Protein AF-A0A3D3TN92-F1 (afdb_monomer_lite)

Sequence (1152 aa):
MKEVWLRVSVFIRTSLLIILLLSSGVLFALNSETPVDGYKPPTEVSGTVAEDTVWTKDQSPYLIRSTITISPNVILTIEPGVEIFIVQNQDFIVDGTLRAVGNEENPIVFTGTAQVPGWWRSINIRNEGSAFLEWCEVSFAGASAGVGILKAGSGSLRITNSIIRRVRGDGLRISAGYSSFESLNNTFMYNTNGIRVGINSSFSDQTSNFLANEVDIHLDGGTISTNVRWGASSDYSMTVTGDVSIGAGASLEIAPGTVVKFRQNNRIMVYGELRARGEESRKIFFTDLRDDSVGGDANRDGSETLPEKGWWRSINIQNEGSAVLEWSTLAYGGRSDNSILLKSGSGSLRISNCRFIDSSGEGLRVSAGYSLFESSNNYFGDNSTGLRLGINASFSDLTSQFEGNDLDIHLDGGAINTNVVWGASSNYSMVASGDITIAAGASLEVKAGTVIKFRQNNRIIVYGHLEAKGREDAPINFTDFRNDLVGGDANRDVDETLPEVGWWRSISLLNEGTASFDYCIIGYLGASDRAGVIKNSTGAFSMLNSTIHDVKGDGLRVDNAAGGTEVRYTTLSYNAGSGLNYKTDGVQTEALVIVSNAIGIRLLAGSSLEVDELTYFNENDIAVQIDPGTVSGDVTWAAPRYVSILMNGSVTIAAGASLTVKPETVIKIAQNSIFTVDGKLIALGTEESPIFFTDLRDNSTGGEIPGADSLPEAGWWRSISVRNDGSAYFDWCRISYGGRSDGGAIVKSGTGALSVSNSIIAYTSGDGLRIAAGYSTFEHFNNRYVSNTNGVRIGIGSSFADHTTTFEGNAVDIHLDGGTISGAVDWGSSSDYSMIVTGDVNIAAGASLSVHPGSVIKFRQNSRVIVYGHLEAMGKDNLPIYFTDLRDDSVGGDSNRDGEETVPASGWWRSVGIMTDGTANLEMCVIRYAGYGDKAGVLKNSSGHVSMSNTLVEHIAGDGFRVDNAVGGVLVRESTFSHNSGAGLNYRTDGVVIEESFFESNDIGIRVVANSSLLLDERTHFAENNRDIHVDAGKISGEIVWRVPKYTALFLSGSTSIVRGARLEIGAGTVVKMAQNSLITVDGELIAVGTEESPVHITDLRDDSVGGDTNKDAEATAPDRGWWNSINIRESGSAEFDFADIGYSQNGIVRG

Organism: NCBI:txid1236046

InterPro domains:
  IPR006626 Parallel beta-helix repeat [SM00710] (154-176)
  IPR006626 Parallel beta-helix repeat [SM00710] (346-368)
  IPR006626 Parallel beta-helix repeat [SM00710] (538-560)
  IPR006626 Parallel beta-helix repeat [SM00710] (562-584)
  IPR006626 Parallel beta-helix repeat [SM00710] (751-773)
  IPR006626 Parallel beta-helix repeat [SM00710] (943-965)
  IPR006626 Parallel beta-helix repeat [SM00710] (967-989)
  IPR011050 Pectin lyase fold/virulence factor [SSF51126] (842-1014)
  IPR012334 Pectin lyase fold [G3DSA:2.160.20.10] (821-1028)
  IPR039448 Right handed beta helix domain [PF13229] (914-1056)
  IPR053243 Septate junction maturation regulator [PTHR47653] (41-133)

Foldseek 3Di:
DVPPVVVPVVVVVVVVVVVPPPDDDDDDDDDDDDDDPPDDPAAEDEEEPAAAEEADPVNPAYEYPAAYAYAAQYEYAYEFQYEYEYAFAHEHHFNHEYHQAYDPVGAYEAYYPDQAAQRYEEHHQEAQGEYDHHRYEFGSYCHVNQEHYEAYYAEEYAHELYEQESHRHESYEHDPRYPYYYYEQYEQEHYCESYEYELQEADAYAHYYYYHHQADAEYEADEHPAEYEYHYAFQAAHEDDAEYEDAAPHEYEYDFQYEYEYAFAYEYHFNHEYEAAYDLVGAYEYFHQCDCVIRHNRNPPPNPDHQAAARYEAYAAEAQGEYAHHNYEYERHCNPVQERYEDYHAHEYHYENYEQERHQHESYEYEDRYPYYYYEQYEQALHCEDYEYEQQEADAYAHYYYYNHQAHAEYEADEHPAEHEYHYAFQAAHEYPAEYEDAAPYEYAYEFQYEYEYAFAYEYEFAHEYEAAYDPVTAYEYFHQCDCVIRHGRNPPHNPDHQAAARYEEYEYEEQGEYEAHRYEFERHHNPVQEHYEAHYQAEYEHYLYEQESHNHESYEYLDCHNHAEYENYEQYHRAYESYEEEDAHHHYYLYHAEQYCEDYEYELQYADAYDPNHDYYNHLADAEYEEDENPAEYEYYDAFQHAYEDQAEYEYAAPHEYEYEFNYAYAYAFAYEYHFNHEYHQAYDPVTAYEDFHQLDCVTNHHNPPSPDHQAAQRYEEHEAEAQGEYAHHRYEQERYQHPNQERYADYHDHAYAHYLYEQERHAHESEEYAADAQAHHDEQYEYYQACEPYEYELQHADAYAHYYYYNHQADAEYEADEHAAEYEAHYAFLAAHEYEAEYEDAAHHEYAYDFQYEYEYAFAYEYEFPHEYEQAYDPVGAYEYFHQCDCVIRHNRNPPPNPDHQAAARYAEHEYEAAGEYEAERYEFENYHNPNQEHYEYPYLAEYEHYCYEQERHNHESYEAADANNAYEHENYEQEHYAYEPYEYEEEHYHYYLYEQEHYCEPYEYEPQYADDYDQNYDYYNHLADAEYEAEEHDAAYEYDDHALAEHEYAAAHEYAAPYEYAYEFRYEYAYAFQHEYEFLEEYEQAYDPVGAYEYFHQCDCVTSHNRNPPHNPDHQAAQRYAEHEYEPNGYYHHHSYHYYRHNHYHHYD

Radius of gyration: 64.16 Å; chains: 1; bounding box: 125×74×205 Å

Structure (mmCIF, N/CA/C/O backbone):
data_AF-A0A3D3TN92-F1
#
_entry.id   AF-A0A3D3TN92-F1
#
loop_
_atom_site.group_PDB
_atom_site.id
_atom_site.type_symbol
_atom_site.label_atom_id
_atom_site.label_alt_id
_atom_site.label_comp_id
_atom_site.label_asym_id
_atom_site.label_entity_id
_atom_site.label_seq_id
_atom_site.pdbx_PDB_ins_code
_atom_site.Cartn_x
_atom_site.Cartn_y
_atom_site.Cartn_z
_atom_site.occupancy
_atom_site.B_iso_or_equiv
_atom_site.auth_seq_id
_atom_site.auth_comp_id
_atom_site.auth_asym_id
_atom_site.auth_atom_id
_atom_site.pdbx_PDB_model_num
ATOM 1 N N . MET A 1 1 ? 13.465 44.658 -61.620 1.00 51.62 1 MET A N 1
ATOM 2 C CA . MET A 1 1 ? 14.947 44.576 -61.684 1.00 51.62 1 MET A CA 1
ATOM 3 C C . MET A 1 1 ? 15.504 43.189 -62.046 1.00 51.62 1 MET A C 1
ATOM 5 O O . MET A 1 1 ? 16.713 43.055 -62.158 1.00 51.62 1 MET A O 1
ATOM 9 N N . LYS A 1 2 ? 14.651 42.193 -62.343 1.00 41.97 2 LYS A N 1
ATOM 10 C CA . LYS A 1 2 ? 15.034 40.866 -62.864 1.00 41.97 2 LYS A CA 1
ATOM 11 C C . LYS A 1 2 ? 15.082 40.758 -64.405 1.00 41.97 2 LYS A C 1
ATOM 13 O O . LYS A 1 2 ? 15.457 39.712 -64.907 1.00 41.97 2 LYS A O 1
ATOM 18 N N . GLU A 1 3 ? 14.783 41.821 -65.162 1.00 45.56 3 GLU A N 1
ATOM 19 C CA . GLU A 1 3 ? 14.839 41.789 -66.644 1.00 45.56 3 GLU A CA 1
ATOM 20 C C . GLU A 1 3 ? 16.109 42.395 -67.271 1.00 45.56 3 GLU A C 1
ATOM 22 O O . GLU A 1 3 ? 16.336 42.247 -68.468 1.00 45.56 3 GLU A O 1
ATOM 27 N N . VAL A 1 4 ? 16.985 43.033 -66.486 1.00 49.00 4 VAL A N 1
ATOM 28 C CA . VAL A 1 4 ? 18.205 43.681 -67.018 1.00 49.00 4 VAL A CA 1
ATOM 29 C C . VAL A 1 4 ? 19.448 42.786 -66.900 1.00 49.00 4 VAL A C 1
ATOM 31 O O . VAL A 1 4 ? 20.373 42.915 -67.694 1.00 49.00 4 VAL A O 1
ATOM 34 N N . TRP A 1 5 ? 19.443 41.789 -66.011 1.00 39.72 5 TRP A N 1
ATOM 35 C CA . TRP A 1 5 ? 20.548 40.825 -65.885 1.00 39.72 5 TRP A CA 1
ATOM 36 C C . TRP A 1 5 ? 20.438 39.610 -66.818 1.00 39.72 5 TRP A C 1
ATOM 38 O O . TRP A 1 5 ? 21.433 38.930 -67.056 1.00 39.72 5 TRP A O 1
ATOM 48 N N . LEU A 1 6 ? 19.269 39.386 -67.433 1.00 44.47 6 LEU A N 1
ATOM 49 C CA . LEU A 1 6 ? 19.065 38.315 -68.416 1.00 44.47 6 LEU A CA 1
ATOM 50 C C . LEU A 1 6 ? 19.519 38.705 -69.841 1.00 44.47 6 LEU A C 1
ATOM 52 O O . LEU A 1 6 ? 19.665 37.842 -70.700 1.00 44.47 6 LEU A O 1
ATOM 56 N N . ARG A 1 7 ? 19.782 39.997 -70.106 1.00 44.81 7 ARG A N 1
ATOM 57 C CA . ARG A 1 7 ? 20.235 40.495 -71.424 1.00 44.81 7 ARG A CA 1
ATOM 58 C C . ARG A 1 7 ? 21.742 40.755 -71.540 1.00 44.81 7 ARG A C 1
ATOM 60 O O . ARG A 1 7 ? 22.209 41.011 -72.644 1.00 44.81 7 ARG A O 1
ATOM 67 N N . VAL A 1 8 ? 22.513 40.631 -70.456 1.00 50.62 8 VAL A N 1
ATOM 68 C CA . VAL A 1 8 ? 23.979 40.835 -70.482 1.00 50.62 8 VAL A CA 1
ATOM 69 C C . VAL A 1 8 ? 24.762 39.509 -70.498 1.00 50.62 8 VAL A C 1
ATOM 71 O O . VAL A 1 8 ? 25.860 39.456 -71.042 1.00 50.62 8 VAL A O 1
ATOM 74 N N . SER A 1 9 ? 24.186 38.394 -70.033 1.00 42.81 9 SER A N 1
ATOM 75 C CA . SER A 1 9 ? 24.852 37.077 -70.063 1.00 42.81 9 SER A CA 1
ATOM 76 C C . SER A 1 9 ? 24.722 36.329 -71.401 1.00 42.81 9 SER A C 1
ATOM 78 O O . SER A 1 9 ? 25.571 35.501 -71.730 1.00 42.81 9 SER A O 1
ATOM 80 N N . VAL A 1 10 ? 23.711 36.656 -72.215 1.00 44.41 10 VAL A N 1
ATOM 81 C CA . VAL A 1 10 ? 23.460 36.004 -73.517 1.00 44.41 10 VAL A CA 1
ATOM 82 C C . VAL A 1 10 ? 24.283 36.621 -74.661 1.00 44.41 10 VAL A C 1
ATOM 84 O O . VAL A 1 10 ? 24.497 35.960 -75.669 1.00 44.41 10 VAL A O 1
ATOM 87 N N . PHE A 1 11 ? 24.829 37.835 -74.501 1.00 43.94 11 PHE A N 1
ATOM 88 C CA . PHE A 1 11 ? 25.620 38.514 -75.546 1.00 43.94 11 PHE A CA 1
ATOM 89 C C . PHE A 1 11 ? 27.136 38.221 -75.479 1.00 43.94 11 PHE A C 1
ATOM 91 O O . PHE A 1 11 ? 27.849 38.373 -76.471 1.00 43.94 11 PHE A O 1
ATOM 98 N N . ILE A 1 12 ? 27.641 37.745 -74.332 1.00 47.59 12 ILE A N 1
ATOM 99 C CA . ILE A 1 12 ? 29.066 37.401 -74.149 1.00 47.59 12 ILE A CA 1
ATOM 100 C C . ILE A 1 12 ? 29.354 35.937 -74.539 1.00 47.59 12 ILE A C 1
ATOM 102 O O . ILE A 1 12 ? 30.450 35.628 -75.001 1.00 47.59 12 ILE A O 1
ATOM 106 N N . ARG A 1 13 ? 28.363 35.033 -74.473 1.00 42.28 13 ARG A N 1
ATOM 107 C CA . ARG A 1 13 ? 28.532 33.621 -74.884 1.00 42.28 13 ARG A CA 1
ATOM 108 C C . ARG A 1 13 ? 28.416 33.368 -76.394 1.00 42.28 13 ARG A C 1
ATOM 110 O O . ARG A 1 13 ? 28.922 32.357 -76.867 1.00 42.28 13 ARG A O 1
ATOM 117 N N . THR A 1 14 ? 27.839 34.285 -77.167 1.00 40.41 14 THR A N 1
ATOM 118 C CA . THR A 1 14 ? 27.731 34.182 -78.639 1.00 40.41 14 THR A CA 1
ATOM 119 C C . THR A 1 14 ? 28.914 34.792 -79.396 1.00 40.41 14 THR A C 1
ATOM 121 O O . THR A 1 14 ? 29.069 34.514 -80.581 1.00 40.41 14 THR A O 1
ATOM 124 N N . SER A 1 15 ? 29.794 35.548 -78.727 1.00 45.22 15 SER A N 1
ATOM 125 C CA . SER A 1 15 ? 30.933 36.220 -79.380 1.00 45.22 15 SER A CA 1
ATOM 126 C C . SER A 1 15 ? 32.279 35.488 -79.243 1.00 45.22 15 SER A C 1
ATOM 128 O O . SER A 1 15 ? 33.210 35.813 -79.972 1.00 45.22 15 SER A O 1
ATOM 130 N N . LEU A 1 16 ? 32.396 34.457 -78.391 1.00 38.47 16 LEU A N 1
ATOM 131 C CA . LEU A 1 16 ? 33.589 33.585 -78.356 1.00 38.47 16 LEU A CA 1
ATOM 132 C C . LEU A 1 16 ? 33.455 32.316 -79.213 1.00 38.47 16 LEU A C 1
ATOM 134 O O . LEU A 1 16 ? 34.463 31.717 -79.581 1.00 38.47 16 LEU A O 1
ATOM 138 N N . LEU A 1 17 ? 32.233 31.940 -79.601 1.00 40.22 17 LEU A N 1
ATOM 139 C CA . LEU A 1 17 ? 31.985 30.780 -80.463 1.00 40.22 17 LEU A CA 1
ATOM 140 C C . LEU A 1 17 ? 32.337 31.050 -81.944 1.00 40.22 17 LEU A C 1
ATOM 142 O O . LEU A 1 17 ? 32.426 30.118 -82.731 1.00 40.22 17 LEU A O 1
ATOM 146 N N . ILE A 1 18 ? 32.583 32.311 -82.326 1.00 42.28 18 ILE A N 1
ATOM 147 C CA . ILE A 1 18 ? 32.882 32.733 -83.710 1.00 42.28 18 ILE A CA 1
ATOM 148 C C . ILE A 1 18 ? 34.397 32.916 -83.965 1.00 42.28 18 ILE A C 1
ATOM 150 O O . ILE A 1 18 ? 34.817 32.983 -85.116 1.00 42.28 18 ILE A O 1
ATOM 154 N N . ILE A 1 19 ? 35.250 32.894 -82.928 1.00 42.19 19 ILE A N 1
ATOM 155 C CA . ILE A 1 19 ? 36.721 33.008 -83.078 1.00 42.19 19 ILE A CA 1
ATOM 156 C C . ILE A 1 19 ? 37.441 31.641 -83.061 1.00 42.19 19 ILE A C 1
ATOM 158 O O . ILE A 1 19 ? 38.584 31.549 -83.495 1.00 42.19 19 ILE A O 1
ATOM 162 N N . LEU A 1 20 ? 36.773 30.546 -82.679 1.00 37.34 20 LEU A N 1
ATOM 163 C CA . LEU A 1 20 ? 37.356 29.187 -82.686 1.00 37.34 20 LEU A CA 1
ATOM 164 C C . LEU A 1 20 ? 36.773 28.242 -83.758 1.00 37.34 20 LEU A C 1
ATOM 166 O O . LEU A 1 20 ? 37.172 27.084 -83.835 1.00 37.34 20 LEU A O 1
ATOM 170 N N . LEU A 1 21 ? 35.877 28.740 -84.621 1.00 35.44 21 LEU A N 1
ATOM 171 C CA . LEU A 1 21 ? 35.225 27.990 -85.710 1.00 35.44 21 LEU A CA 1
ATOM 172 C C . LEU A 1 21 ? 35.722 28.375 -87.123 1.00 35.44 21 LEU A C 1
ATOM 174 O O . LEU A 1 21 ? 35.017 28.179 -88.110 1.00 35.44 21 LEU A O 1
ATOM 178 N N . LEU A 1 22 ? 36.952 28.886 -87.247 1.00 39.19 22 LEU A N 1
ATOM 179 C CA . LEU A 1 22 ? 37.600 29.180 -88.533 1.00 39.19 22 LEU A CA 1
ATOM 180 C C . LEU A 1 22 ? 39.023 28.609 -88.594 1.00 39.19 22 LEU A C 1
ATOM 182 O O . LEU A 1 22 ? 39.999 29.347 -88.527 1.00 39.19 22 LEU A O 1
ATOM 186 N N . SER A 1 23 ? 39.130 27.290 -88.757 1.00 32.53 23 SER A N 1
ATOM 187 C CA . SER A 1 23 ? 40.239 26.643 -89.487 1.00 32.53 23 SER A CA 1
ATOM 188 C C . SER A 1 23 ? 40.001 25.136 -89.662 1.00 32.53 23 SER A C 1
ATOM 190 O O . SER A 1 23 ? 40.847 24.304 -89.351 1.00 32.53 23 SER A O 1
ATOM 192 N N . SER A 1 24 ? 38.846 24.752 -90.212 1.00 39.75 24 SER A N 1
ATOM 193 C CA . SER A 1 24 ? 38.723 23.451 -90.879 1.00 39.75 24 SER A CA 1
ATOM 194 C C . SER A 1 24 ? 38.224 23.648 -92.311 1.00 39.75 24 SER A C 1
ATOM 196 O O . SER A 1 24 ? 37.140 24.171 -92.539 1.00 39.75 24 SER A O 1
ATOM 198 N N . GLY A 1 25 ? 39.063 23.239 -93.268 1.00 34.19 25 GLY A N 1
ATOM 199 C CA . GLY A 1 25 ? 38.699 22.989 -94.664 1.00 34.19 25 GLY A CA 1
ATOM 200 C C . GLY A 1 25 ? 38.761 24.194 -95.603 1.00 34.19 25 GLY A C 1
ATOM 201 O O . GLY A 1 25 ? 37.818 24.963 -95.689 1.00 34.19 25 GLY A O 1
ATOM 202 N N . VAL A 1 26 ? 39.853 24.335 -96.359 1.00 35.06 26 VAL A N 1
ATOM 203 C CA . VAL A 1 26 ? 39.964 23.916 -97.774 1.00 35.06 26 VAL A CA 1
ATOM 204 C C . VAL A 1 26 ? 41.358 24.327 -98.269 1.00 35.06 26 VAL A C 1
ATOM 206 O O . VAL A 1 26 ? 41.613 25.510 -98.456 1.00 35.06 26 VAL A O 1
ATOM 209 N N . LEU A 1 27 ? 42.237 23.354 -98.529 1.00 30.92 27 LEU A N 1
ATOM 210 C CA . LEU A 1 27 ? 43.108 23.363 -99.713 1.00 30.92 27 LEU A CA 1
ATOM 211 C C . LEU A 1 27 ? 43.688 21.953 -99.919 1.00 30.92 27 LEU A C 1
ATOM 213 O O . LEU A 1 27 ? 44.612 21.530 -99.230 1.00 30.92 27 LEU A O 1
ATOM 217 N N . PHE A 1 28 ? 43.110 21.207 -100.858 1.00 39.75 28 PHE A N 1
ATOM 218 C CA . PHE A 1 28 ? 43.788 20.075 -101.481 1.00 39.75 28 PHE A CA 1
ATOM 219 C C . PHE A 1 28 ? 44.706 20.613 -102.591 1.00 39.75 28 PHE A C 1
ATOM 221 O O . PHE A 1 28 ? 44.293 21.486 -103.349 1.00 39.75 28 PHE A O 1
ATOM 228 N N . ALA A 1 29 ? 45.884 19.992 -102.707 1.00 35.56 29 ALA A N 1
ATOM 229 C CA . ALA A 1 29 ? 46.798 19.970 -103.856 1.00 35.56 29 ALA A CA 1
ATOM 230 C C . ALA A 1 29 ? 47.608 21.243 -104.190 1.00 35.56 29 ALA A C 1
ATOM 232 O O . ALA A 1 29 ? 47.114 22.146 -104.855 1.00 35.56 29 ALA A O 1
ATOM 233 N N . LEU A 1 30 ? 48.904 21.236 -103.834 1.00 33.03 30 LEU A N 1
ATOM 234 C CA . LEU A 1 30 ? 50.079 21.311 -104.736 1.00 33.03 30 LEU A CA 1
ATOM 235 C C . LEU A 1 30 ? 51.368 21.608 -103.936 1.00 33.03 30 LEU A C 1
ATOM 237 O O . LEU A 1 30 ? 51.344 22.400 -103.002 1.00 33.03 30 LEU A O 1
ATOM 241 N N . ASN A 1 31 ? 52.477 21.006 -104.388 1.00 32.41 31 ASN A N 1
ATOM 242 C CA . ASN A 1 31 ? 53.883 21.132 -103.951 1.00 32.41 31 ASN A CA 1
ATOM 243 C C . ASN A 1 31 ? 54.248 20.351 -102.672 1.00 32.41 31 ASN A C 1
ATOM 245 O O . ASN A 1 31 ? 53.855 20.705 -101.570 1.00 32.41 31 ASN A O 1
ATOM 249 N N . SER A 1 32 ? 54.830 19.152 -102.776 1.00 35.06 32 SER A N 1
ATOM 250 C CA . SER A 1 32 ? 56.229 18.843 -103.142 1.00 35.06 32 SER A CA 1
ATOM 251 C C . SER A 1 32 ? 57.252 19.398 -102.144 1.00 35.06 32 SER A C 1
ATOM 253 O O . SER A 1 32 ? 57.542 20.589 -102.148 1.00 35.06 32 SER A O 1
ATOM 255 N N . GLU A 1 33 ? 57.789 18.471 -101.349 1.00 46.16 33 GLU A N 1
ATOM 256 C CA . GLU A 1 33 ? 59.148 18.434 -100.795 1.00 46.16 33 GLU A CA 1
ATOM 257 C C . GLU A 1 33 ? 59.750 19.747 -100.269 1.00 46.16 33 GLU A C 1
ATOM 259 O O . GLU A 1 33 ? 60.439 20.473 -100.981 1.00 46.16 33 GLU A O 1
ATOM 264 N N . THR A 1 34 ? 59.660 19.928 -98.951 1.00 40.88 34 THR A N 1
ATOM 265 C CA . THR A 1 34 ? 60.840 20.275 -98.149 1.00 40.88 34 THR A CA 1
ATOM 266 C C . THR A 1 34 ? 60.915 19.319 -96.947 1.00 40.88 34 THR A C 1
ATOM 268 O O . THR A 1 34 ? 59.889 19.066 -96.310 1.00 40.88 34 THR A O 1
ATOM 271 N N . PRO A 1 35 ? 62.080 18.718 -96.634 1.00 42.88 35 PRO A N 1
ATOM 272 C CA . PRO A 1 35 ? 62.232 17.898 -95.438 1.00 42.88 35 PRO A CA 1
ATOM 273 C C . PRO A 1 35 ? 62.168 18.802 -94.204 1.00 42.88 35 PRO A C 1
ATOM 275 O O . PRO A 1 35 ? 62.874 19.808 -94.137 1.00 42.88 35 PRO A O 1
ATOM 278 N N . VAL A 1 36 ? 61.338 18.446 -93.223 1.00 46.12 36 VAL A N 1
ATOM 279 C CA . VAL A 1 36 ? 61.412 19.049 -91.888 1.00 46.12 36 VAL A CA 1
ATOM 280 C C . VAL A 1 36 ? 62.642 18.462 -91.205 1.00 46.12 36 VAL A C 1
ATOM 282 O O . VAL A 1 36 ? 62.660 17.283 -90.843 1.00 46.12 36 VAL A O 1
ATOM 285 N N . ASP A 1 37 ? 63.680 19.281 -91.081 1.00 41.28 37 ASP A N 1
ATOM 286 C CA . ASP A 1 37 ? 64.884 18.962 -90.321 1.00 41.28 37 ASP A CA 1
ATOM 287 C C . ASP A 1 37 ? 64.472 18.627 -88.873 1.00 41.28 37 ASP A C 1
ATOM 289 O O . ASP A 1 37 ? 63.839 19.441 -88.198 1.00 41.28 37 ASP A O 1
ATOM 293 N N . GLY A 1 38 ? 64.752 17.397 -88.424 1.00 55.44 38 GLY A N 1
ATOM 294 C CA . GLY A 1 38 ? 64.424 16.917 -87.072 1.00 55.44 38 GLY A CA 1
ATOM 295 C C . GLY A 1 38 ? 63.247 15.935 -86.927 1.00 55.44 38 GLY A C 1
ATOM 296 O O . GLY A 1 38 ? 62.933 15.565 -85.797 1.00 55.44 38 GLY A O 1
ATOM 297 N N . TYR A 1 39 ? 62.610 15.454 -88.006 1.00 50.53 39 TYR A N 1
ATOM 298 C CA . TYR A 1 39 ? 61.624 14.362 -87.896 1.00 50.53 39 TYR A CA 1
ATOM 299 C C . TYR A 1 39 ? 62.311 13.029 -87.555 1.00 50.53 39 TYR A C 1
ATOM 301 O O . TYR A 1 39 ? 62.928 12.394 -88.414 1.00 50.53 39 TYR A O 1
ATOM 309 N N . LYS A 1 40 ? 62.189 12.586 -86.299 1.00 61.38 40 LYS A N 1
ATOM 310 C CA . LYS A 1 40 ? 62.582 11.237 -85.882 1.00 61.38 40 LYS A CA 1
ATOM 311 C C . LYS A 1 40 ? 61.376 10.301 -86.053 1.00 61.38 40 LYS A C 1
ATOM 313 O O . LYS A 1 40 ? 60.356 10.535 -85.403 1.00 61.38 40 LYS A O 1
ATOM 318 N N . PRO A 1 41 ? 61.436 9.284 -86.936 1.00 75.75 41 PRO A N 1
ATOM 319 C CA . PRO A 1 41 ? 60.355 8.310 -87.048 1.00 75.75 41 PRO A CA 1
ATOM 320 C C . PRO A 1 41 ? 60.164 7.595 -85.701 1.00 75.75 41 PRO A C 1
ATOM 322 O O . PRO A 1 41 ? 61.145 7.422 -84.972 1.00 75.75 41 PRO A O 1
ATOM 325 N N . PRO A 1 42 ? 58.930 7.187 -85.358 1.00 85.50 42 PRO A N 1
ATOM 326 C CA . PRO A 1 42 ? 58.668 6.513 -84.095 1.00 85.50 42 PRO A CA 1
ATOM 327 C C . PRO A 1 42 ? 59.491 5.226 -83.973 1.00 85.50 42 PRO A C 1
ATOM 329 O O . PRO A 1 42 ? 59.669 4.496 -84.951 1.00 85.50 42 PRO A O 1
ATOM 332 N N . THR A 1 43 ? 59.942 4.918 -82.760 1.00 93.69 43 THR A N 1
ATOM 333 C CA . THR A 1 43 ? 60.587 3.639 -82.454 1.00 93.69 43 THR A CA 1
ATOM 334 C C . THR A 1 43 ? 59.516 2.556 -82.395 1.00 93.69 43 THR A C 1
ATOM 336 O O . THR A 1 43 ? 58.698 2.513 -81.476 1.00 93.69 43 THR A O 1
ATOM 339 N N . GLU A 1 44 ? 59.469 1.694 -83.407 1.00 91.62 44 GLU A N 1
ATOM 340 C CA . GLU A 1 44 ? 58.477 0.622 -83.467 1.00 91.62 44 GLU A CA 1
ATOM 341 C C . GLU A 1 44 ? 58.807 -0.496 -82.476 1.00 91.62 44 GLU A C 1
ATOM 343 O O . GLU A 1 44 ? 59.913 -1.034 -82.465 1.00 91.62 44 GLU A O 1
ATOM 348 N N . VAL A 1 45 ? 57.819 -0.875 -81.670 1.00 91.44 45 VAL A N 1
ATOM 349 C CA . VAL A 1 45 ? 57.918 -1.948 -80.675 1.00 91.44 45 VAL A CA 1
ATOM 350 C C . VAL A 1 45 ? 56.731 -2.898 -80.825 1.00 91.44 45 VAL A C 1
ATOM 352 O O . VAL A 1 45 ? 55.605 -2.494 -81.122 1.00 91.44 45 VAL A O 1
ATOM 355 N N . SER A 1 46 ? 56.977 -4.197 -80.681 1.00 88.44 46 SER A N 1
ATOM 356 C CA . SER A 1 46 ? 55.946 -5.232 -80.809 1.00 88.44 46 SER A CA 1
ATOM 357 C C . SER A 1 46 ? 56.378 -6.522 -80.112 1.00 88.44 46 SER A C 1
ATOM 359 O O . SER A 1 46 ? 57.571 -6.767 -79.946 1.00 88.44 46 SER A O 1
ATOM 361 N N . GLY A 1 47 ? 55.414 -7.358 -79.721 1.00 90.62 47 GLY A N 1
ATOM 362 C CA . GLY A 1 47 ? 55.683 -8.692 -79.182 1.00 90.62 47 GLY A CA 1
ATOM 363 C C . GLY A 1 47 ? 56.130 -8.696 -77.718 1.00 90.62 47 GLY A C 1
ATOM 364 O O . GLY A 1 47 ? 55.617 -7.946 -76.891 1.00 90.62 47 GLY A O 1
ATOM 365 N N . THR A 1 48 ? 57.043 -9.598 -77.371 1.00 94.50 48 THR A N 1
ATOM 366 C CA . THR A 1 48 ? 57.436 -9.858 -75.980 1.00 94.50 48 THR A CA 1
ATOM 367 C C . THR A 1 48 ? 58.711 -9.104 -75.604 1.00 94.50 48 THR A C 1
ATOM 369 O O . THR A 1 48 ? 59.731 -9.247 -76.273 1.00 94.50 48 THR A O 1
ATOM 372 N N . VAL A 1 49 ? 58.677 -8.370 -74.490 1.00 96.19 49 VAL A N 1
ATOM 373 C CA . VAL A 1 49 ? 59.868 -7.855 -73.800 1.00 96.19 49 VAL A CA 1
ATOM 374 C C . VAL A 1 49 ? 60.385 -8.979 -72.901 1.00 96.19 49 VAL A C 1
ATOM 376 O O . VAL A 1 49 ? 59.784 -9.287 -71.870 1.00 96.19 49 VAL A O 1
ATOM 379 N N . ALA A 1 50 ? 61.436 -9.663 -73.358 1.00 95.25 50 ALA A N 1
ATOM 380 C CA . ALA A 1 50 ? 61.943 -10.898 -72.750 1.00 95.25 50 ALA A CA 1
ATOM 381 C C . ALA A 1 50 ? 63.149 -10.701 -71.812 1.00 95.25 50 ALA A C 1
ATOM 383 O O . ALA A 1 50 ? 63.511 -11.635 -71.102 1.00 95.25 50 ALA A O 1
ATOM 384 N N . GLU A 1 51 ? 63.741 -9.508 -71.792 1.00 96.31 51 GLU A N 1
ATOM 385 C CA . GLU A 1 51 ? 64.847 -9.112 -70.915 1.00 96.31 51 GLU A CA 1
ATOM 386 C C . GLU A 1 51 ? 64.672 -7.656 -70.471 1.00 96.31 51 GLU A C 1
ATOM 388 O O . GLU A 1 51 ? 63.900 -6.906 -71.083 1.00 96.31 51 GLU A O 1
ATOM 393 N N . ASP A 1 52 ? 65.362 -7.262 -69.399 1.00 97.69 52 ASP A N 1
ATOM 394 C CA . ASP A 1 52 ? 65.271 -5.907 -68.856 1.00 97.69 52 ASP A CA 1
ATOM 395 C C . ASP A 1 52 ? 65.567 -4.869 -69.942 1.00 97.69 52 ASP A C 1
ATOM 397 O O . ASP A 1 52 ? 66.613 -4.889 -70.589 1.00 97.69 52 ASP A O 1
ATOM 401 N N . THR A 1 53 ? 64.618 -3.963 -70.157 1.00 97.56 53 THR A N 1
ATOM 402 C CA . THR A 1 53 ? 64.629 -3.026 -71.282 1.00 97.56 53 THR A CA 1
ATOM 403 C C . THR A 1 53 ? 64.379 -1.611 -70.781 1.00 97.56 53 THR A C 1
ATOM 405 O O . THR A 1 53 ? 63.564 -1.392 -69.883 1.00 97.56 53 THR A O 1
ATOM 408 N N . VAL A 1 54 ? 65.063 -0.632 -71.378 1.00 97.50 54 VAL A N 1
ATOM 409 C CA . VAL A 1 54 ? 64.854 0.795 -71.101 1.00 97.50 54 VAL A CA 1
ATOM 410 C C . VAL A 1 54 ? 64.333 1.485 -72.356 1.00 97.50 54 VAL A C 1
ATOM 412 O O . VAL A 1 54 ? 64.968 1.422 -73.406 1.00 97.50 54 VAL A O 1
ATOM 415 N N . TRP A 1 55 ? 63.190 2.156 -72.245 1.00 97.56 55 TRP A N 1
ATOM 416 C CA . TRP A 1 55 ? 62.676 3.060 -73.266 1.00 97.56 55 TRP A CA 1
ATOM 417 C C . TRP A 1 55 ? 63.112 4.486 -72.957 1.00 97.56 55 TRP A C 1
ATOM 419 O O . TRP A 1 55 ? 62.644 5.086 -71.989 1.00 97.56 55 TRP A O 1
ATOM 429 N N . THR A 1 56 ? 64.022 5.011 -73.777 1.00 96.44 56 THR A N 1
ATOM 430 C CA . THR A 1 56 ? 64.634 6.326 -73.572 1.00 96.44 56 THR A CA 1
ATOM 431 C C . THR A 1 56 ? 63.872 7.461 -74.248 1.00 96.44 56 THR A C 1
ATOM 433 O O . THR A 1 56 ? 63.243 7.263 -75.296 1.00 96.44 56 THR A O 1
ATOM 436 N N . LYS A 1 57 ? 63.970 8.676 -73.690 1.00 93.25 57 LYS A N 1
ATOM 437 C CA . LYS A 1 57 ? 63.343 9.888 -74.256 1.00 93.25 57 LYS A CA 1
ATOM 438 C C . LYS A 1 57 ? 63.839 10.189 -75.669 1.00 93.25 57 LYS A C 1
ATOM 440 O O . LYS A 1 57 ? 63.041 10.567 -76.523 1.00 93.25 57 LYS A O 1
ATOM 445 N N . ASP A 1 58 ? 65.119 9.955 -75.945 1.00 91.94 58 ASP A N 1
ATOM 446 C CA . ASP A 1 58 ? 65.698 10.179 -77.272 1.00 91.94 58 ASP A CA 1
ATOM 447 C C . ASP A 1 58 ? 65.032 9.316 -78.345 1.00 91.94 58 ASP A C 1
ATOM 449 O O . ASP A 1 58 ? 64.969 9.718 -79.502 1.00 91.94 58 ASP A O 1
ATOM 453 N N . GLN A 1 59 ? 64.551 8.124 -77.993 1.00 92.56 59 GLN A N 1
ATOM 454 C CA . GLN A 1 59 ? 63.867 7.198 -78.901 1.00 92.56 59 GLN A CA 1
ATOM 455 C C . GLN A 1 59 ? 62.339 7.384 -78.921 1.00 92.56 59 GLN A C 1
ATOM 457 O O . GLN A 1 59 ? 61.644 6.675 -79.647 1.00 92.56 59 GLN A O 1
ATOM 462 N N . SER A 1 60 ? 61.815 8.357 -78.177 1.00 92.06 60 SER A N 1
ATOM 463 C CA . SER A 1 60 ? 60.409 8.749 -78.215 1.00 92.06 60 SER A CA 1
ATOM 464 C C . SER A 1 60 ? 60.057 9.439 -79.549 1.00 92.06 60 SER A C 1
ATOM 466 O O . SER A 1 60 ? 60.867 10.216 -80.059 1.00 92.06 60 SER A O 1
ATOM 468 N N . PRO A 1 61 ? 58.841 9.248 -80.092 1.00 94.81 61 PRO A N 1
ATOM 469 C CA . PRO A 1 61 ? 57.778 8.394 -79.565 1.00 94.81 61 PRO A CA 1
ATOM 470 C C . PRO A 1 61 ? 57.964 6.907 -79.903 1.00 94.81 61 PRO A C 1
ATOM 472 O O . PRO A 1 61 ? 58.499 6.559 -80.953 1.00 94.81 61 PRO A O 1
ATOM 475 N N . TYR A 1 62 ? 57.456 6.024 -79.043 1.00 96.81 62 TYR A N 1
ATOM 476 C CA . TYR A 1 62 ? 57.364 4.583 -79.294 1.00 96.81 62 TYR A CA 1
ATOM 477 C C . TYR A 1 62 ? 56.018 4.238 -79.938 1.00 96.81 62 TYR A C 1
ATOM 479 O O . TYR A 1 62 ? 54.980 4.714 -79.487 1.00 96.81 62 TYR A O 1
ATOM 487 N N . LEU A 1 63 ? 56.009 3.392 -80.971 1.00 96.00 63 LEU A N 1
ATOM 488 C CA . LEU A 1 63 ? 54.791 2.941 -81.657 1.00 96.00 63 LEU A CA 1
ATOM 489 C C . LEU A 1 63 ? 54.573 1.436 -81.456 1.00 96.00 63 LEU A C 1
ATOM 491 O O . LEU A 1 63 ? 55.302 0.615 -82.012 1.00 96.00 63 LEU A O 1
ATOM 495 N N . ILE A 1 64 ? 53.523 1.073 -80.718 1.00 95.88 64 ILE A N 1
ATOM 496 C CA . ILE A 1 64 ? 53.099 -0.311 -80.482 1.00 95.88 64 ILE A CA 1
ATOM 497 C C . ILE A 1 64 ? 52.186 -0.764 -81.630 1.00 95.88 64 ILE A C 1
ATOM 499 O O . ILE A 1 64 ? 51.017 -0.375 -81.687 1.00 95.88 64 ILE A O 1
ATOM 503 N N . ARG A 1 65 ? 52.711 -1.589 -82.552 1.00 89.88 65 ARG A N 1
ATOM 504 C CA . ARG A 1 65 ? 51.966 -2.113 -83.725 1.00 89.88 65 ARG A CA 1
ATOM 505 C C . ARG A 1 65 ? 51.154 -3.379 -83.449 1.00 89.88 65 ARG A C 1
ATOM 507 O O . ARG A 1 65 ? 50.174 -3.648 -84.141 1.00 89.88 65 ARG A O 1
ATOM 514 N N . SER A 1 66 ? 51.553 -4.155 -82.452 1.00 93.81 66 SER A N 1
ATOM 515 C CA . SER A 1 66 ? 50.816 -5.309 -81.936 1.00 93.81 66 SER A CA 1
ATOM 516 C C . SER A 1 66 ? 50.956 -5.337 -80.421 1.00 93.81 66 SER A C 1
ATOM 518 O O . SER A 1 66 ? 51.915 -4.763 -79.910 1.00 93.81 66 SER A O 1
ATOM 520 N N . THR A 1 67 ? 50.052 -6.023 -79.716 1.00 95.00 67 THR A N 1
ATOM 521 C CA . THR A 1 67 ? 50.127 -6.208 -78.257 1.00 95.00 67 THR A CA 1
ATOM 522 C C . THR A 1 67 ? 51.558 -6.451 -77.786 1.00 95.00 67 THR A C 1
ATOM 524 O O . THR A 1 67 ? 52.254 -7.316 -78.329 1.00 95.00 67 THR A O 1
ATOM 527 N N . ILE A 1 68 ? 51.968 -5.680 -76.778 1.00 96.12 68 ILE A N 1
ATOM 528 C CA . ILE A 1 68 ? 53.251 -5.845 -76.104 1.00 96.12 68 ILE A CA 1
ATOM 529 C C . ILE A 1 68 ? 53.047 -6.610 -74.797 1.00 96.12 68 ILE A C 1
ATOM 531 O O . ILE A 1 68 ? 52.027 -6.442 -74.127 1.00 96.12 68 ILE A O 1
ATOM 535 N N . THR A 1 69 ? 53.981 -7.491 -74.443 1.00 97.50 69 THR A N 1
ATOM 536 C CA . THR A 1 69 ? 53.943 -8.251 -73.184 1.00 97.50 69 THR A CA 1
ATOM 537 C C . THR A 1 69 ? 55.294 -8.199 -72.493 1.00 97.50 69 THR A C 1
ATOM 539 O O . THR A 1 69 ? 56.281 -8.664 -73.055 1.00 97.50 69 THR A O 1
ATOM 542 N N . ILE A 1 70 ? 55.337 -7.666 -71.274 1.00 98.12 70 ILE A N 1
ATOM 543 C CA . ILE A 1 70 ? 56.507 -7.766 -70.395 1.00 98.12 70 ILE A CA 1
ATOM 544 C C . ILE A 1 70 ? 56.471 -9.140 -69.738 1.00 98.12 70 ILE A C 1
ATOM 546 O O . ILE A 1 70 ? 55.534 -9.412 -68.989 1.00 98.12 70 ILE A O 1
ATOM 550 N N . SER A 1 71 ? 57.453 -9.994 -70.026 1.00 97.56 71 SER A N 1
ATOM 551 C CA . SER A 1 71 ? 57.534 -11.351 -69.470 1.00 97.56 71 SER A CA 1
ATOM 552 C C . SER A 1 71 ? 57.685 -11.362 -67.942 1.00 97.56 71 SER A C 1
ATOM 554 O O . SER A 1 71 ? 58.199 -10.399 -67.374 1.00 97.56 71 SER A O 1
ATOM 556 N N . PRO A 1 72 ? 57.311 -12.462 -67.258 1.00 96.44 72 PRO A N 1
ATOM 557 C CA . PRO A 1 72 ? 57.593 -12.633 -65.834 1.00 96.44 72 PRO A CA 1
ATOM 558 C C . PRO A 1 72 ? 59.069 -12.380 -65.499 1.00 96.44 72 PRO A C 1
ATOM 560 O O . PRO A 1 72 ? 59.952 -12.787 -66.253 1.00 96.44 72 PRO A O 1
ATOM 563 N N . ASN A 1 73 ? 59.330 -11.742 -64.354 1.00 93.69 73 ASN A N 1
ATOM 564 C CA . ASN A 1 73 ? 60.668 -11.365 -63.865 1.00 93.69 73 ASN A CA 1
ATOM 565 C C . ASN A 1 73 ? 61.463 -10.371 -64.737 1.00 93.69 73 ASN A C 1
ATOM 567 O O . ASN A 1 73 ? 62.635 -10.146 -64.454 1.00 93.69 73 ASN A O 1
ATOM 571 N N . VAL A 1 74 ? 60.849 -9.764 -65.756 1.00 98.19 74 VAL A N 1
ATOM 572 C CA . VAL A 1 74 ? 61.482 -8.745 -66.610 1.00 98.19 74 VAL A CA 1
ATOM 573 C C . VAL A 1 74 ? 61.022 -7.347 -66.217 1.00 98.19 74 VAL A C 1
ATOM 575 O O . VAL A 1 74 ? 59.844 -7.151 -65.922 1.00 98.19 74 VAL A O 1
ATOM 578 N N . ILE A 1 75 ? 61.922 -6.363 -66.256 1.00 98.19 75 ILE A N 1
ATOM 579 C CA . ILE A 1 75 ? 61.628 -4.953 -65.995 1.00 98.19 75 ILE A CA 1
ATOM 580 C C . ILE A 1 75 ? 61.668 -4.148 -67.298 1.00 98.19 75 ILE A C 1
ATOM 582 O O . ILE A 1 75 ? 62.709 -4.019 -67.937 1.00 98.19 75 ILE A O 1
ATOM 586 N N . LEU A 1 76 ? 60.551 -3.512 -67.649 1.00 98.31 76 LEU A N 1
ATOM 587 C CA . LEU A 1 76 ? 60.535 -2.421 -68.621 1.00 98.31 76 LEU A CA 1
ATOM 588 C C . LEU A 1 76 ? 60.572 -1.085 -67.878 1.00 98.31 76 LEU A C 1
ATOM 590 O O . LEU A 1 76 ? 59.604 -0.719 -67.211 1.00 98.31 76 LEU A O 1
ATOM 594 N N . THR A 1 77 ? 61.676 -0.351 -68.003 1.00 98.19 77 THR A N 1
ATOM 595 C CA . THR A 1 77 ? 61.805 1.018 -67.486 1.00 98.19 77 THR A CA 1
ATOM 596 C C . THR A 1 77 ? 61.522 2.021 -68.597 1.00 98.19 77 THR A C 1
ATOM 598 O O . THR A 1 77 ? 62.089 1.913 -69.677 1.00 98.19 77 THR A O 1
ATOM 601 N N . ILE A 1 78 ? 60.674 3.013 -68.334 1.00 98.25 78 ILE A N 1
ATOM 602 C CA . ILE A 1 78 ? 60.345 4.086 -69.276 1.00 98.25 78 ILE A CA 1
ATOM 603 C C . ILE A 1 78 ? 60.826 5.409 -68.680 1.00 98.25 78 ILE A C 1
ATOM 605 O O . ILE A 1 78 ? 60.453 5.752 -67.557 1.00 98.25 78 ILE A O 1
ATOM 609 N N . GLU A 1 79 ? 61.687 6.122 -69.408 1.00 97.75 79 GLU A N 1
ATOM 610 C CA . GLU A 1 79 ? 62.241 7.406 -68.970 1.00 97.75 79 GLU A CA 1
ATOM 611 C C . GLU A 1 79 ? 61.189 8.535 -68.977 1.00 97.75 79 GLU A C 1
ATOM 613 O O . GLU A 1 79 ? 60.244 8.496 -69.773 1.00 97.75 79 GLU A O 1
ATOM 618 N N . PRO A 1 80 ? 61.354 9.577 -68.134 1.00 98.06 80 PRO A N 1
ATOM 619 C CA . PRO A 1 80 ? 60.489 10.754 -68.145 1.00 98.06 80 PRO A CA 1
ATOM 620 C C . PRO A 1 80 ? 60.323 11.382 -69.537 1.00 98.06 80 PRO A C 1
ATOM 622 O O . PRO A 1 80 ? 61.273 11.508 -70.311 1.00 98.06 80 PRO A O 1
ATOM 625 N N . GLY A 1 81 ? 59.100 11.813 -69.843 1.00 95.50 81 GLY A N 1
ATOM 626 C CA . GLY A 1 81 ? 58.746 12.474 -71.099 1.00 95.50 81 GLY A CA 1
ATOM 627 C C . GLY A 1 81 ? 58.530 11.547 -72.299 1.00 95.50 81 GLY A C 1
ATOM 628 O O . GLY A 1 81 ? 58.284 12.054 -73.392 1.00 95.50 81 GLY A O 1
ATOM 629 N N . VAL A 1 82 ? 58.660 10.225 -72.169 1.00 98.12 82 VAL A N 1
ATOM 630 C CA . VAL A 1 82 ? 58.420 9.296 -73.286 1.00 98.12 82 VAL A CA 1
ATOM 631 C C . VAL A 1 82 ? 56.936 9.274 -73.686 1.00 98.12 82 VAL A C 1
ATOM 633 O O . VAL A 1 82 ? 56.050 9.155 -72.842 1.00 98.12 82 VAL A O 1
ATOM 636 N N . GLU A 1 83 ? 56.670 9.338 -74.991 1.00 97.44 83 GLU A N 1
ATOM 637 C CA . GLU A 1 83 ? 55.344 9.178 -75.597 1.00 97.44 83 GLU A CA 1
ATOM 638 C C . GLU A 1 83 ? 55.209 7.799 -76.250 1.00 97.44 83 GLU A C 1
ATOM 640 O O . GLU A 1 83 ? 56.106 7.340 -76.960 1.00 97.44 83 GLU A O 1
ATOM 645 N N . ILE A 1 84 ? 54.077 7.138 -76.025 1.00 98.12 84 ILE A N 1
ATOM 646 C CA . ILE A 1 84 ? 53.791 5.772 -76.465 1.00 98.12 84 ILE A CA 1
ATOM 647 C C . ILE A 1 84 ? 52.458 5.787 -77.208 1.00 98.12 84 ILE A C 1
ATOM 649 O O . ILE A 1 84 ? 51.396 5.964 -76.609 1.00 98.12 84 ILE A O 1
ATOM 653 N N . PHE A 1 85 ? 52.517 5.570 -78.519 1.00 96.75 85 PHE A N 1
ATOM 654 C CA . PHE A 1 85 ? 51.356 5.455 -79.390 1.00 96.75 85 PHE A CA 1
ATOM 655 C C . PHE A 1 85 ? 50.977 3.992 -79.601 1.00 96.75 85 PHE A C 1
ATOM 657 O O . PHE A 1 85 ? 51.780 3.184 -80.063 1.00 96.75 85 PHE A O 1
ATOM 664 N N . ILE A 1 86 ? 49.724 3.652 -79.314 1.00 97.25 86 ILE A N 1
ATOM 665 C CA . ILE A 1 86 ? 49.199 2.289 -79.415 1.00 97.25 86 ILE A CA 1
ATOM 666 C C . ILE A 1 86 ? 48.192 2.231 -80.564 1.00 97.25 86 ILE A C 1
ATOM 668 O O . ILE A 1 86 ? 47.229 3.006 -80.607 1.00 97.25 86 ILE A O 1
ATOM 672 N N . VAL A 1 87 ? 48.417 1.334 -81.531 1.00 95.62 87 VAL A N 1
ATOM 673 C CA . VAL A 1 87 ? 47.469 1.152 -82.642 1.00 95.62 87 VAL A CA 1
ATOM 674 C C . VAL A 1 87 ? 46.177 0.485 -82.161 1.00 95.62 87 VAL A C 1
ATOM 676 O O . VAL A 1 87 ? 46.101 -0.086 -81.070 1.00 95.62 87 VAL A O 1
ATOM 679 N N . GLN A 1 88 ? 45.138 0.564 -82.991 1.00 96.75 88 GLN A N 1
ATOM 680 C CA . GLN A 1 88 ? 43.795 0.143 -82.615 1.00 96.75 88 GLN A CA 1
ATOM 681 C C . GLN A 1 88 ? 43.754 -1.301 -82.080 1.00 96.75 88 GLN A C 1
ATOM 683 O O . GLN A 1 88 ? 44.356 -2.219 -82.647 1.00 96.75 88 GLN A O 1
ATOM 688 N N . ASN A 1 89 ? 42.985 -1.504 -81.008 1.00 95.38 89 ASN A N 1
ATOM 689 C CA . ASN A 1 89 ? 42.712 -2.798 -80.380 1.00 95.38 89 ASN A CA 1
ATOM 690 C C . ASN A 1 89 ? 43.945 -3.569 -79.866 1.00 95.38 89 ASN A C 1
ATOM 692 O O . ASN A 1 89 ? 43.833 -4.773 -79.647 1.00 95.38 89 ASN A O 1
ATOM 696 N N . GLN A 1 90 ? 45.094 -2.927 -79.638 1.00 96.38 90 GLN A N 1
ATOM 697 C CA . GLN A 1 90 ? 46.250 -3.583 -79.005 1.00 96.38 90 GLN A CA 1
ATOM 698 C C . GLN A 1 90 ? 46.262 -3.385 -77.488 1.00 96.38 90 GLN A C 1
ATOM 700 O O . GLN A 1 90 ? 45.653 -2.445 -76.978 1.00 96.38 90 GLN A O 1
ATOM 705 N N . ASP A 1 91 ? 46.916 -4.304 -76.779 1.00 94.62 91 ASP A N 1
ATOM 706 C CA . ASP A 1 91 ? 47.016 -4.316 -75.315 1.00 94.62 91 ASP A CA 1
ATOM 707 C C . ASP A 1 91 ? 48.461 -4.073 -74.860 1.00 94.62 91 ASP A C 1
ATOM 709 O O . ASP A 1 91 ? 49.409 -4.398 -75.582 1.00 94.62 91 ASP A O 1
ATOM 713 N N . PHE A 1 92 ? 48.622 -3.536 -73.654 1.00 97.06 92 PHE A N 1
ATOM 714 C CA . PHE A 1 92 ? 49.908 -3.418 -72.977 1.00 97.06 92 PHE A CA 1
ATOM 715 C C . PHE A 1 92 ? 49.898 -4.349 -71.767 1.00 97.06 92 PHE A C 1
ATOM 717 O O . PHE A 1 92 ? 49.378 -4.006 -70.708 1.00 97.06 92 PHE A O 1
ATOM 724 N N . ILE A 1 93 ? 50.427 -5.558 -71.933 1.00 97.69 93 ILE A N 1
ATOM 725 C CA . ILE A 1 93 ? 50.367 -6.607 -70.915 1.00 97.69 93 ILE A CA 1
ATOM 726 C C . ILE A 1 93 ? 51.621 -6.560 -70.043 1.00 97.69 93 ILE A C 1
ATOM 728 O O . ILE A 1 93 ? 52.748 -6.562 -70.542 1.00 97.69 93 ILE A O 1
ATOM 732 N N . VAL A 1 94 ? 51.418 -6.578 -68.731 1.00 98.06 94 VAL A N 1
ATOM 733 C CA . VAL A 1 94 ? 52.473 -6.575 -67.719 1.00 98.06 94 VAL A CA 1
ATOM 734 C C . VAL A 1 94 ? 52.376 -7.877 -66.920 1.00 98.06 94 VAL A C 1
ATOM 736 O O . VAL A 1 94 ? 51.599 -7.953 -65.971 1.00 98.06 94 VAL A O 1
ATOM 739 N N . ASP A 1 95 ? 53.134 -8.903 -67.334 1.00 97.62 95 ASP A N 1
ATOM 740 C CA . ASP A 1 95 ? 53.360 -10.134 -66.552 1.00 97.62 95 ASP A CA 1
ATOM 741 C C . ASP A 1 95 ? 54.646 -10.018 -65.683 1.00 97.62 95 ASP A C 1
ATOM 743 O O . ASP A 1 95 ? 54.786 -10.739 -64.698 1.00 97.62 95 ASP A O 1
ATOM 747 N N . GLY A 1 96 ? 55.565 -9.095 -66.021 1.00 97.31 96 GLY A N 1
ATOM 748 C CA . GLY A 1 96 ? 56.752 -8.684 -65.243 1.00 97.31 96 GLY A CA 1
ATOM 749 C C . GLY A 1 96 ? 56.578 -7.346 -64.511 1.00 97.31 96 GLY A C 1
ATOM 750 O O . GLY A 1 96 ? 55.562 -7.116 -63.873 1.00 97.31 96 GLY A O 1
ATOM 751 N N . THR A 1 97 ? 57.548 -6.431 -64.585 1.00 98.31 97 THR A N 1
ATOM 752 C CA . THR A 1 97 ? 57.477 -5.098 -63.957 1.00 98.31 97 THR A CA 1
ATOM 753 C C . THR A 1 97 ? 57.480 -3.979 -64.996 1.00 98.31 97 THR A C 1
ATOM 755 O O . THR A 1 97 ? 58.415 -3.863 -65.785 1.00 98.31 97 THR A O 1
ATOM 758 N N . LEU A 1 98 ? 56.473 -3.105 -64.960 1.00 98.50 98 LEU A N 1
ATOM 759 C CA . LEU A 1 98 ? 56.465 -1.835 -65.688 1.00 98.50 98 LEU A CA 1
ATOM 760 C C . LEU A 1 98 ? 56.870 -0.696 -64.745 1.00 98.50 98 LEU A C 1
ATOM 762 O O . LEU A 1 98 ? 56.155 -0.391 -63.794 1.00 98.50 98 LEU A O 1
ATOM 766 N N . ARG A 1 99 ? 57.991 -0.032 -65.017 1.00 98.38 99 ARG A N 1
ATOM 767 C CA . ARG A 1 99 ? 58.456 1.136 -64.263 1.00 98.38 99 ARG A CA 1
ATOM 768 C C . ARG A 1 99 ? 58.390 2.385 -65.141 1.00 98.38 99 ARG A C 1
ATOM 770 O O . ARG A 1 99 ? 59.364 2.724 -65.807 1.00 98.38 99 ARG A O 1
ATOM 777 N N . ALA A 1 100 ? 57.243 3.060 -65.129 1.00 98.31 100 ALA A N 1
ATOM 778 C CA . ALA A 1 100 ? 57.012 4.337 -65.800 1.00 98.31 100 ALA A CA 1
ATOM 779 C C . ALA A 1 100 ? 56.940 5.456 -64.749 1.00 98.31 100 ALA A C 1
ATOM 781 O O . ALA A 1 100 ? 55.898 5.717 -64.151 1.00 98.31 100 ALA A O 1
ATOM 782 N N . VAL A 1 101 ? 58.086 6.085 -64.490 1.00 98.00 101 VAL A N 1
ATOM 783 C CA . VAL A 1 101 ? 58.237 7.117 -63.455 1.00 98.00 101 VAL A CA 1
ATOM 784 C C . VAL A 1 101 ? 58.677 8.412 -64.130 1.00 98.00 101 VAL A C 1
ATOM 786 O O . VAL A 1 101 ? 59.860 8.597 -64.408 1.00 98.00 101 VAL A O 1
ATOM 789 N N . GLY A 1 102 ? 57.707 9.271 -64.444 1.00 96.62 102 GLY A N 1
ATOM 790 C CA . GLY A 1 102 ? 57.914 10.605 -65.004 1.00 96.62 102 GLY A CA 1
ATOM 791 C C . GLY A 1 102 ? 58.127 11.679 -63.934 1.00 96.62 102 GLY A C 1
ATOM 792 O O . GLY A 1 102 ? 58.393 11.390 -62.767 1.00 96.62 102 GLY A O 1
ATOM 793 N N . ASN A 1 103 ? 57.979 12.941 -64.333 1.00 96.19 103 ASN A N 1
ATOM 794 C CA . ASN A 1 103 ? 57.917 14.092 -63.427 1.00 96.19 103 ASN A CA 1
ATOM 795 C C . ASN A 1 103 ? 56.930 15.148 -63.955 1.00 96.19 103 ASN A C 1
ATOM 797 O O . ASN A 1 103 ? 56.438 15.019 -65.073 1.00 96.19 103 ASN A O 1
ATOM 801 N N . GLU A 1 104 ? 56.651 16.181 -63.155 1.00 94.00 104 GLU A N 1
ATOM 802 C CA . GLU A 1 104 ? 55.687 17.248 -63.479 1.00 94.00 104 GLU A CA 1
ATOM 803 C C . GLU A 1 104 ? 55.969 17.935 -64.825 1.00 94.00 104 GLU A C 1
ATOM 805 O O . GLU A 1 104 ? 55.051 18.180 -65.603 1.00 94.00 104 GLU A O 1
ATOM 810 N N . GLU A 1 105 ? 57.243 18.199 -65.126 1.00 96.00 105 GLU A N 1
ATOM 811 C CA . GLU A 1 105 ? 57.655 18.834 -66.382 1.00 96.00 105 GLU A CA 1
ATOM 812 C C . GLU A 1 105 ? 57.613 17.863 -67.572 1.00 96.00 105 GLU A C 1
ATOM 814 O O . GLU A 1 105 ? 57.392 18.275 -68.710 1.00 96.00 105 GLU A O 1
ATOM 819 N N . ASN A 1 106 ? 57.843 16.572 -67.320 1.00 96.50 106 ASN A N 1
ATOM 820 C CA . ASN A 1 106 ? 58.030 15.541 -68.337 1.00 96.50 106 ASN A CA 1
ATOM 821 C C . ASN A 1 106 ? 57.214 14.280 -67.998 1.00 96.50 106 ASN A C 1
ATOM 823 O O . ASN A 1 106 ? 57.789 13.250 -67.607 1.00 96.50 106 ASN A O 1
ATOM 827 N N . PRO A 1 107 ? 55.880 14.327 -68.151 1.00 97.44 107 PRO A N 1
ATOM 828 C CA . PRO A 1 107 ? 55.038 13.165 -67.922 1.00 97.44 107 PRO A CA 1
ATOM 829 C C . PRO A 1 107 ? 55.230 12.102 -69.012 1.00 97.44 107 PRO A C 1
ATOM 831 O O . PRO A 1 107 ? 55.539 12.415 -70.162 1.00 97.44 107 PRO A O 1
ATOM 834 N N . ILE A 1 108 ? 55.031 10.831 -68.659 1.00 98.69 108 ILE A N 1
ATOM 835 C CA . ILE A 1 108 ? 55.038 9.714 -69.620 1.00 98.69 108 ILE A CA 1
ATOM 836 C C . ILE A 1 108 ? 53.628 9.544 -70.186 1.00 98.69 108 ILE A C 1
ATOM 838 O O . ILE A 1 108 ? 52.676 9.426 -69.420 1.00 98.69 108 ILE A O 1
ATOM 842 N N . VAL A 1 109 ? 53.469 9.502 -71.510 1.00 98.25 109 VAL A N 1
ATOM 843 C CA . VAL A 1 109 ? 52.144 9.506 -72.159 1.00 98.25 109 VAL A CA 1
ATOM 844 C C . VAL A 1 109 ? 51.868 8.183 -72.869 1.00 98.25 109 VAL A C 1
ATOM 846 O O . VAL A 1 109 ? 52.501 7.869 -73.872 1.00 98.25 109 VAL A O 1
ATOM 849 N N . PHE A 1 110 ? 50.865 7.439 -72.403 1.00 98.44 110 PHE A N 1
ATOM 850 C CA . PHE A 1 110 ? 50.279 6.279 -73.078 1.00 98.44 110 PHE A CA 1
ATOM 851 C C . PHE A 1 110 ? 48.995 6.700 -73.795 1.00 98.44 110 PHE A C 1
ATOM 853 O O . PHE A 1 110 ? 47.993 7.037 -73.156 1.00 98.44 110 PHE A O 1
ATOM 860 N N . THR A 1 111 ? 48.996 6.669 -75.127 1.00 97.75 111 THR A N 1
ATOM 861 C CA . THR A 1 111 ? 47.854 7.144 -75.912 1.00 97.75 111 THR A CA 1
ATOM 862 C C . THR A 1 111 ? 47.625 6.346 -77.195 1.00 97.75 111 THR A C 1
ATOM 864 O O . THR A 1 111 ? 48.466 5.570 -77.646 1.00 97.75 111 THR A O 1
ATOM 867 N N . GLY A 1 112 ? 46.444 6.504 -77.791 1.00 94.81 112 GLY A N 1
ATOM 868 C CA . GLY A 1 112 ? 46.109 5.877 -79.066 1.00 94.81 112 GLY A CA 1
ATOM 869 C C . GLY A 1 112 ? 46.699 6.634 -80.255 1.00 94.81 112 GLY A C 1
ATOM 870 O O . GLY A 1 112 ? 46.814 7.855 -80.227 1.00 94.81 112 GLY A O 1
ATOM 871 N N . THR A 1 113 ? 46.985 5.938 -81.359 1.00 95.38 113 THR A N 1
ATOM 872 C CA . THR A 1 113 ? 47.299 6.613 -82.640 1.00 95.38 113 THR A CA 1
ATOM 873 C C . THR A 1 113 ? 46.139 7.461 -83.176 1.00 95.38 113 THR A C 1
ATOM 875 O O . THR A 1 113 ? 46.341 8.277 -84.071 1.00 95.38 113 THR A O 1
ATOM 878 N N . ALA A 1 114 ? 44.924 7.265 -82.657 1.00 93.75 114 ALA A N 1
ATOM 879 C CA . ALA A 1 114 ? 43.806 8.179 -82.832 1.00 93.75 114 ALA A CA 1
ATOM 880 C C . ALA A 1 114 ? 43.189 8.527 -81.472 1.00 93.75 114 ALA A C 1
ATOM 882 O O . ALA A 1 114 ? 43.073 7.682 -80.583 1.00 93.75 114 ALA A O 1
ATOM 883 N N . GLN A 1 115 ? 42.747 9.775 -81.339 1.00 95.19 115 GLN A N 1
ATOM 884 C CA . GLN A 1 115 ? 42.161 10.333 -80.119 1.00 95.19 115 GLN A CA 1
ATOM 885 C C . GLN A 1 115 ? 40.669 9.986 -79.993 1.00 95.19 115 GLN A C 1
ATOM 887 O O . GLN A 1 115 ? 39.808 10.859 -79.897 1.00 95.19 115 GLN A O 1
ATOM 892 N N . VAL A 1 116 ? 40.354 8.691 -80.033 1.00 94.88 116 VAL A N 1
ATOM 893 C CA . VAL A 1 116 ? 38.988 8.163 -79.926 1.00 94.88 116 VAL A CA 1
ATOM 894 C C . VAL A 1 116 ? 38.897 7.304 -78.662 1.00 94.88 116 VAL A C 1
ATOM 896 O O . VAL A 1 116 ? 39.630 6.323 -78.573 1.00 94.88 116 VAL A O 1
ATOM 899 N N . PRO A 1 117 ? 38.034 7.621 -77.678 1.00 95.00 117 PRO A N 1
ATOM 900 C CA . PRO A 1 117 ? 37.844 6.770 -76.501 1.00 95.00 117 PRO A CA 1
ATOM 901 C C . PRO A 1 117 ? 37.578 5.308 -76.885 1.00 95.00 117 PRO A C 1
ATOM 903 O O . PRO A 1 117 ? 36.706 5.023 -77.709 1.00 95.00 117 PRO A O 1
ATOM 906 N N . GLY A 1 118 ? 38.325 4.371 -76.297 1.00 94.88 118 GLY A N 1
ATOM 907 C CA . GLY A 1 118 ? 38.273 2.957 -76.671 1.00 94.88 118 GLY A CA 1
ATOM 908 C C . GLY A 1 118 ? 39.075 2.597 -77.925 1.00 94.88 118 GLY A C 1
ATOM 909 O O . GLY A 1 118 ? 38.733 1.622 -78.593 1.00 94.88 118 GLY A O 1
ATOM 910 N N . TRP A 1 119 ? 40.117 3.362 -78.268 1.00 97.69 119 TRP A N 1
ATOM 911 C CA . TRP A 1 119 ? 40.986 3.084 -79.415 1.00 97.69 119 TRP A CA 1
ATOM 912 C C . TRP A 1 119 ? 41.831 1.825 -79.209 1.00 97.69 119 TRP A C 1
ATOM 914 O O . TRP A 1 119 ? 41.861 0.941 -80.066 1.00 97.69 119 TRP A O 1
ATOM 924 N N . TRP A 1 120 ? 42.497 1.721 -78.062 1.00 98.00 120 TRP A N 1
ATOM 925 C CA . TRP A 1 120 ? 43.319 0.575 -77.666 1.00 98.00 120 TRP A CA 1
ATOM 926 C C . TRP A 1 120 ? 42.734 -0.104 -76.420 1.00 98.00 120 TRP A C 1
ATOM 928 O O . TRP A 1 120 ? 41.766 0.390 -75.839 1.00 98.00 120 TRP A O 1
ATOM 938 N N . ARG A 1 121 ? 43.231 -1.295 -76.060 1.00 96.56 121 ARG A N 1
ATOM 939 C CA . ARG A 1 121 ? 42.628 -2.126 -75.006 1.00 96.56 121 ARG A CA 1
ATOM 940 C C . ARG A 1 121 ? 42.908 -1.567 -73.616 1.00 96.56 121 ARG A C 1
ATOM 942 O O . ARG A 1 121 ? 42.025 -0.890 -73.102 1.00 96.56 121 ARG A O 1
ATOM 949 N N . SER A 1 122 ? 44.065 -1.856 -73.024 1.00 97.44 122 SER A N 1
ATOM 950 C CA . SER A 1 122 ? 44.379 -1.477 -71.644 1.00 97.44 122 SER A CA 1
ATOM 951 C C . SER A 1 122 ? 45.873 -1.571 -71.324 1.00 97.44 122 SER A C 1
ATOM 953 O O . SER A 1 122 ? 46.649 -2.170 -72.067 1.00 97.44 122 SER A O 1
ATOM 955 N N . ILE A 1 123 ? 46.275 -1.010 -70.184 1.00 98.19 123 ILE A N 1
ATOM 956 C CA . ILE A 1 123 ? 47.444 -1.482 -69.437 1.00 98.19 123 ILE A CA 1
ATOM 957 C C . ILE A 1 123 ? 46.954 -2.604 -68.523 1.00 98.19 123 ILE A C 1
ATOM 959 O O . ILE A 1 123 ? 46.238 -2.352 -67.555 1.00 98.19 123 ILE A O 1
ATOM 963 N N . ASN A 1 124 ? 47.291 -3.844 -68.858 1.00 97.56 124 ASN A N 1
ATOM 964 C CA . ASN A 1 124 ? 46.789 -5.046 -68.207 1.00 97.56 124 ASN A CA 1
ATOM 965 C C . ASN A 1 124 ? 47.867 -5.666 -67.312 1.00 97.56 124 ASN A C 1
ATOM 967 O O . ASN A 1 124 ? 48.743 -6.390 -67.786 1.00 97.56 124 ASN A O 1
ATOM 971 N N . ILE A 1 125 ? 47.803 -5.356 -66.018 1.00 97.88 125 ILE A N 1
ATOM 972 C CA . ILE A 1 125 ? 48.743 -5.816 -64.994 1.00 97.88 125 ILE A CA 1
ATOM 973 C C . ILE A 1 125 ? 48.191 -7.096 -64.390 1.00 97.88 125 ILE A C 1
ATOM 975 O O . ILE A 1 125 ? 47.246 -7.051 -63.592 1.00 97.88 125 ILE A O 1
ATOM 979 N N . ARG A 1 126 ? 48.771 -8.234 -64.776 1.00 95.44 126 ARG A N 1
ATOM 980 C CA . ARG A 1 126 ? 48.209 -9.544 -64.452 1.00 95.44 126 ARG A CA 1
ATOM 981 C C . ARG A 1 126 ? 49.232 -10.552 -63.953 1.00 95.44 126 ARG A C 1
ATOM 983 O O . ARG A 1 126 ? 50.430 -10.302 -63.998 1.00 95.44 126 ARG A O 1
ATOM 990 N N . ASN A 1 127 ? 48.747 -11.699 -63.471 1.00 94.62 127 ASN A N 1
ATOM 991 C CA . ASN A 1 127 ? 49.585 -12.726 -62.842 1.00 94.62 127 ASN A CA 1
ATOM 992 C C . ASN A 1 127 ? 50.435 -12.099 -61.716 1.00 94.62 127 ASN A C 1
ATOM 994 O O . ASN A 1 127 ? 49.895 -11.364 -60.894 1.00 94.62 127 ASN A O 1
ATOM 998 N N . GLU A 1 128 ? 51.744 -12.339 -61.685 1.00 95.38 128 GLU A N 1
ATOM 999 C CA . GLU A 1 128 ? 52.677 -11.753 -60.708 1.00 95.38 128 GLU A CA 1
ATOM 1000 C C . GLU A 1 128 ? 53.152 -10.337 -61.096 1.00 95.38 128 GLU A C 1
ATOM 1002 O O . GLU A 1 128 ? 53.964 -9.731 -60.395 1.00 95.38 128 GLU A O 1
ATOM 1007 N N . GLY A 1 129 ? 52.627 -9.785 -62.194 1.00 97.00 129 GLY A N 1
ATOM 1008 C CA . GLY A 1 129 ? 53.078 -8.525 -62.756 1.00 97.00 129 GLY A CA 1
ATOM 1009 C C . GLY A 1 129 ? 52.800 -7.311 -61.870 1.00 97.00 129 GLY A C 1
ATOM 1010 O O . GLY A 1 129 ? 51.764 -7.227 -61.201 1.00 97.00 129 GLY A O 1
ATOM 1011 N N . SER A 1 130 ? 53.731 -6.356 -61.884 1.00 98.19 130 SER A N 1
ATOM 1012 C CA . SER A 1 130 ? 53.709 -5.139 -61.067 1.00 98.19 130 SER A CA 1
ATOM 1013 C C . SER A 1 130 ? 53.902 -3.873 -61.905 1.00 98.19 130 SER A C 1
ATOM 1015 O O . SER A 1 130 ? 54.584 -3.904 -62.929 1.00 98.19 130 SER A O 1
ATOM 1017 N N . ALA A 1 131 ? 53.332 -2.741 -61.483 1.00 98.06 131 ALA A N 1
ATOM 1018 C CA . ALA A 1 131 ? 53.525 -1.467 -62.181 1.00 98.06 131 ALA A CA 1
ATOM 1019 C C . ALA A 1 131 ? 53.705 -0.262 -61.246 1.00 98.06 131 ALA A C 1
ATOM 1021 O O . ALA A 1 131 ? 53.002 -0.122 -60.245 1.00 98.06 131 ALA A O 1
ATOM 1022 N N . PHE A 1 132 ? 54.611 0.633 -61.640 1.00 98.38 132 PHE A N 1
ATOM 1023 C CA . PHE A 1 132 ? 54.816 1.963 -61.071 1.00 98.38 132 PHE A CA 1
ATOM 1024 C C . PHE A 1 132 ? 54.473 2.982 -62.153 1.00 98.38 132 PHE A C 1
ATOM 1026 O O . PHE A 1 132 ? 55.164 3.035 -63.171 1.00 98.38 132 PHE A O 1
ATOM 1033 N N . LEU A 1 133 ? 53.391 3.729 -61.947 1.00 98.44 133 LEU A N 1
ATOM 1034 C CA . LEU A 1 133 ? 52.883 4.755 -62.853 1.00 98.44 133 LEU A CA 1
ATOM 1035 C C . LEU A 1 133 ? 52.893 6.092 -62.108 1.00 98.44 133 LEU A C 1
ATOM 1037 O O . LEU A 1 133 ? 51.959 6.419 -61.379 1.00 98.44 133 LEU A O 1
ATOM 1041 N N . GLU A 1 134 ? 53.979 6.843 -62.233 1.00 98.31 134 GLU A N 1
ATOM 1042 C CA . GLU A 1 134 ? 54.133 8.138 -61.568 1.00 98.31 134 GLU A CA 1
ATOM 1043 C C . GLU A 1 134 ? 54.262 9.235 -62.618 1.00 98.31 134 GLU A C 1
ATOM 1045 O O . GLU A 1 134 ? 55.028 9.070 -63.568 1.00 98.31 134 GLU A O 1
ATOM 1050 N N . TRP A 1 135 ? 53.498 10.325 -62.483 1.00 98.25 135 TRP A N 1
ATOM 1051 C CA . TRP A 1 135 ? 53.437 11.393 -63.493 1.00 98.25 135 TRP A CA 1
ATOM 1052 C C . TRP A 1 135 ? 53.189 10.848 -64.909 1.00 98.25 135 TRP A C 1
ATOM 1054 O O . TRP A 1 135 ? 53.890 11.174 -65.867 1.00 98.25 135 TRP A O 1
ATOM 1064 N N . CYS A 1 136 ? 52.208 9.956 -65.033 1.00 98.50 136 CYS A N 1
ATOM 1065 C CA . CYS A 1 136 ? 51.813 9.346 -66.297 1.00 98.50 136 CYS A CA 1
ATOM 1066 C C . CYS A 1 136 ? 50.483 9.923 -66.798 1.00 98.50 136 CYS A C 1
ATOM 1068 O O . CYS A 1 136 ? 49.600 10.238 -66.005 1.00 98.50 136 CYS A O 1
ATOM 1070 N N . GLU A 1 137 ? 50.294 9.986 -68.115 1.00 98.38 137 GLU A N 1
ATOM 1071 C CA . GLU A 1 137 ? 48.982 10.143 -68.742 1.00 98.38 137 GLU A CA 1
ATOM 1072 C C . GLU A 1 137 ? 48.578 8.837 -69.435 1.00 98.38 137 GLU A C 1
ATOM 1074 O O . GLU A 1 137 ? 49.304 8.342 -70.293 1.00 98.38 137 GLU A O 1
ATOM 1079 N N . VAL A 1 138 ? 47.395 8.307 -69.119 1.00 98.50 138 VAL A N 1
ATOM 1080 C CA . VAL A 1 138 ? 46.766 7.201 -69.857 1.00 98.50 138 VAL A CA 1
ATOM 1081 C C . VAL A 1 138 ? 45.485 7.713 -70.505 1.00 98.50 138 VAL A C 1
ATOM 1083 O O . VAL A 1 138 ? 44.551 8.116 -69.805 1.00 98.50 138 VAL A O 1
ATOM 1086 N N . SER A 1 139 ? 45.425 7.708 -71.841 1.00 97.88 139 SER A N 1
ATOM 1087 C CA . SER A 1 139 ? 44.277 8.255 -72.572 1.00 97.88 139 SER A CA 1
ATOM 1088 C C . SER A 1 139 ? 43.783 7.418 -73.753 1.00 97.88 139 SER A C 1
ATOM 1090 O O . SER A 1 139 ? 44.526 6.670 -74.392 1.00 97.88 139 SER A O 1
ATOM 1092 N N . PHE A 1 140 ? 42.481 7.550 -74.040 1.00 97.75 140 PHE A N 1
ATOM 1093 C CA . PHE A 1 140 ? 41.785 6.927 -75.179 1.00 97.75 140 PHE A CA 1
ATOM 1094 C C . PHE A 1 140 ? 41.803 5.382 -75.202 1.00 97.75 140 PHE A C 1
ATOM 1096 O O . PHE A 1 140 ? 41.599 4.761 -76.246 1.00 97.75 140 PHE A O 1
ATOM 1103 N N . ALA A 1 141 ? 42.008 4.754 -74.044 1.00 96.38 141 ALA A N 1
ATOM 1104 C CA . ALA A 1 141 ? 41.951 3.305 -73.841 1.00 96.38 141 ALA A CA 1
ATOM 1105 C C . ALA A 1 141 ? 40.503 2.792 -73.675 1.00 96.38 141 ALA A C 1
ATOM 1107 O O . ALA A 1 141 ? 39.544 3.570 -73.713 1.00 96.38 141 ALA A O 1
ATOM 1108 N N . GLY A 1 142 ? 40.331 1.485 -73.452 1.00 95.69 142 GLY A N 1
ATOM 1109 C CA . GLY A 1 142 ? 39.049 0.880 -73.084 1.00 95.69 142 GLY A CA 1
ATOM 1110 C C . GLY A 1 142 ? 38.266 0.237 -74.231 1.00 95.69 142 GLY A C 1
ATOM 1111 O O . GLY A 1 142 ? 37.043 0.198 -74.175 1.00 95.69 142 GLY A O 1
ATOM 1112 N N . ALA A 1 143 ? 38.929 -0.267 -75.280 1.00 95.31 143 ALA A N 1
ATOM 1113 C CA . ALA A 1 143 ? 38.290 -0.896 -76.448 1.00 95.31 143 ALA A CA 1
ATOM 1114 C C . ALA A 1 143 ? 37.364 -2.091 -76.092 1.00 95.31 143 ALA A C 1
ATOM 1116 O O . ALA A 1 143 ? 36.250 -1.926 -75.598 1.00 95.31 143 ALA A O 1
ATOM 1117 N N . SER A 1 144 ? 37.781 -3.332 -76.355 1.00 93.00 144 SER A N 1
ATOM 1118 C CA . SER A 1 144 ? 37.032 -4.527 -75.930 1.00 93.00 144 SER A CA 1
ATOM 1119 C C . SER A 1 144 ? 37.179 -4.823 -74.432 1.00 93.00 144 SER A C 1
ATOM 1121 O O . SER A 1 144 ? 36.395 -5.590 -73.888 1.00 93.00 144 SER A O 1
ATOM 1123 N N . ALA A 1 145 ? 38.190 -4.245 -73.775 1.00 89.38 145 ALA A N 1
ATOM 1124 C CA . ALA A 1 145 ? 38.473 -4.460 -72.357 1.00 89.38 145 ALA A CA 1
ATOM 1125 C C . ALA A 1 145 ? 37.580 -3.610 -71.431 1.00 89.38 145 ALA A C 1
ATOM 1127 O O . ALA A 1 145 ? 37.327 -4.001 -70.293 1.00 89.38 145 ALA A O 1
ATOM 1128 N N . GLY A 1 146 ? 37.094 -2.457 -71.914 1.00 95.56 146 GLY A N 1
ATOM 1129 C CA . GLY A 1 146 ? 36.287 -1.526 -71.120 1.00 95.56 146 GLY A CA 1
ATOM 1130 C C . GLY A 1 146 ? 37.021 -0.942 -69.907 1.00 95.56 146 GLY A C 1
ATOM 1131 O O . GLY A 1 146 ? 36.386 -0.687 -68.885 1.00 95.56 146 GLY A O 1
ATOM 1132 N N . VAL A 1 147 ? 38.351 -0.811 -69.976 1.00 97.44 147 VAL A N 1
ATOM 1133 C CA . VAL A 1 147 ? 39.204 -0.331 -68.881 1.00 97.44 147 VAL A CA 1
ATOM 1134 C C . VAL A 1 147 ? 40.498 0.293 -69.414 1.00 97.44 147 VAL A C 1
ATOM 1136 O O . VAL A 1 147 ? 41.030 -0.177 -70.416 1.00 97.44 147 VAL A O 1
ATOM 1139 N N . GLY A 1 148 ? 41.007 1.339 -68.760 1.00 97.38 148 GLY A N 1
ATOM 1140 C CA . GLY A 1 148 ? 42.285 1.976 -69.079 1.00 97.38 148 GLY A CA 1
ATOM 1141 C C . GLY A 1 148 ? 43.456 1.253 -68.430 1.00 97.38 148 GLY A C 1
ATOM 1142 O O . GLY A 1 148 ? 44.360 0.791 -69.123 1.00 97.38 148 GLY A O 1
ATOM 1143 N N . ILE A 1 149 ? 43.398 1.094 -67.109 1.00 98.31 149 ILE A N 1
ATOM 1144 C CA . ILE A 1 149 ? 44.364 0.329 -66.318 1.00 98.31 149 ILE A CA 1
ATOM 1145 C C . ILE A 1 149 ? 43.623 -0.798 -65.601 1.00 98.31 149 ILE A C 1
ATOM 1147 O O . ILE A 1 149 ? 42.735 -0.548 -64.788 1.00 98.31 149 ILE A O 1
ATOM 1151 N N . LEU A 1 150 ? 43.978 -2.045 -65.895 1.00 97.25 150 LEU A N 1
ATOM 1152 C CA . LEU A 1 150 ? 43.414 -3.226 -65.253 1.00 97.25 150 LEU A CA 1
ATOM 1153 C C . LEU A 1 150 ? 44.445 -3.841 -64.313 1.00 97.25 150 LEU A C 1
ATOM 1155 O O . LEU A 1 150 ? 45.451 -4.381 -64.767 1.00 97.25 150 LEU A O 1
ATOM 1159 N N . LYS A 1 151 ? 44.169 -3.810 -63.007 1.00 96.31 151 LYS A N 1
ATOM 1160 C CA . LYS A 1 151 ? 44.936 -4.552 -62.007 1.00 96.31 151 LYS A CA 1
ATOM 1161 C C . LYS A 1 151 ? 44.244 -5.878 -61.693 1.00 96.31 151 LYS A C 1
ATOM 1163 O O . LYS A 1 151 ? 43.255 -5.903 -60.960 1.00 96.31 151 LYS A O 1
ATOM 1168 N N . ALA A 1 152 ? 44.779 -6.974 -62.229 1.00 91.31 152 ALA A N 1
ATOM 1169 C CA . ALA A 1 152 ? 44.219 -8.322 -62.122 1.00 91.31 152 ALA A CA 1
ATOM 1170 C C . ALA A 1 152 ? 45.301 -9.387 -61.840 1.00 91.31 152 ALA A C 1
ATOM 1172 O O . ALA A 1 152 ? 45.716 -10.108 -62.736 1.00 91.31 152 ALA A O 1
ATOM 1173 N N . GLY A 1 153 ? 45.770 -9.523 -60.597 1.00 91.62 153 GLY A N 1
ATOM 1174 C CA . GLY A 1 153 ? 46.821 -10.494 -60.247 1.00 91.62 153 GLY A CA 1
ATOM 1175 C C . GLY A 1 153 ? 47.478 -10.219 -58.893 1.00 91.62 153 GLY A C 1
ATOM 1176 O O . GLY A 1 153 ? 47.050 -9.300 -58.192 1.00 91.62 153 GLY A O 1
ATOM 1177 N N . SER A 1 154 ? 48.534 -10.964 -58.555 1.00 95.00 154 SER A N 1
ATOM 1178 C CA . SER A 1 154 ? 49.235 -10.941 -57.264 1.00 95.00 154 SER A CA 1
ATOM 1179 C C . SER A 1 154 ? 50.352 -9.909 -57.118 1.00 95.00 154 SER A C 1
ATOM 1181 O O . SER A 1 154 ? 50.718 -9.589 -55.989 1.00 95.00 154 SER A O 1
ATOM 1183 N N . GLY A 1 155 ? 50.865 -9.334 -58.209 1.00 94.69 155 GLY A N 1
ATOM 1184 C CA . GLY A 1 155 ? 51.862 -8.257 -58.124 1.00 94.69 155 GLY A CA 1
ATOM 1185 C C . GLY A 1 155 ? 51.291 -6.933 -57.595 1.00 94.69 155 GLY A C 1
ATOM 1186 O O . GLY A 1 155 ? 50.110 -6.859 -57.235 1.00 94.69 155 GLY A O 1
ATOM 1187 N N . SER A 1 156 ? 52.103 -5.878 -57.547 1.00 96.50 156 SER A N 1
ATOM 1188 C CA . SER A 1 156 ? 51.725 -4.576 -56.979 1.00 96.50 156 SER A CA 1
ATOM 1189 C C . SER A 1 156 ? 51.313 -3.538 -58.030 1.00 96.50 156 SER A C 1
ATOM 1191 O O . SER A 1 156 ? 51.651 -3.638 -59.207 1.00 96.50 156 SER A O 1
ATOM 1193 N N . LEU A 1 157 ? 50.562 -2.517 -57.620 1.00 97.75 157 LEU A N 1
ATOM 1194 C CA . LEU A 1 157 ? 50.342 -1.317 -58.435 1.00 97.75 157 LEU A CA 1
ATOM 1195 C C . LEU A 1 157 ? 50.499 -0.073 -57.567 1.00 97.75 157 LEU A C 1
ATOM 1197 O O . LEU A 1 157 ? 49.750 0.108 -56.612 1.00 97.75 157 LEU A O 1
ATOM 1201 N N . ARG A 1 158 ? 51.431 0.800 -57.945 1.00 98.06 158 ARG A N 1
ATOM 1202 C CA . ARG A 1 158 ? 51.537 2.160 -57.419 1.00 98.06 158 ARG A CA 1
ATOM 1203 C C . ARG A 1 158 ? 51.252 3.144 -58.544 1.00 98.06 158 ARG A C 1
ATOM 1205 O O . ARG A 1 158 ? 51.954 3.138 -59.554 1.00 98.06 158 ARG A O 1
ATOM 1212 N N . ILE A 1 159 ? 50.232 3.977 -58.367 1.00 98.00 159 ILE A N 1
ATOM 1213 C CA . ILE A 1 159 ? 49.874 5.042 -59.301 1.00 98.00 159 ILE A CA 1
ATOM 1214 C C . ILE A 1 159 ? 49.809 6.379 -58.571 1.00 98.00 159 ILE A C 1
ATOM 1216 O O . ILE A 1 159 ? 49.015 6.546 -57.648 1.00 98.00 159 ILE A O 1
ATOM 1220 N N . THR A 1 160 ? 50.663 7.331 -58.943 1.00 98.12 160 THR A N 1
ATOM 1221 C CA . THR A 1 160 ? 50.706 8.633 -58.260 1.00 98.12 160 THR A CA 1
ATOM 1222 C C . THR A 1 160 ? 50.863 9.803 -59.217 1.00 98.12 160 THR A C 1
ATOM 1224 O O . THR A 1 160 ? 51.513 9.676 -60.257 1.00 98.12 160 THR A O 1
ATOM 1227 N N . ASN A 1 161 ? 50.274 10.951 -58.870 1.00 98.12 161 ASN A N 1
ATOM 1228 C CA . ASN A 1 161 ? 50.378 12.204 -59.632 1.00 98.12 161 ASN A CA 1
ATOM 1229 C C . ASN A 1 161 ? 50.071 12.036 -61.138 1.00 98.12 161 ASN A C 1
ATOM 1231 O O . ASN A 1 161 ? 50.686 12.680 -61.983 1.00 98.12 161 ASN A O 1
ATOM 1235 N N . SER A 1 162 ? 49.180 11.107 -61.493 1.00 98.50 162 SER A N 1
ATOM 1236 C CA . SER A 1 162 ? 48.934 10.683 -62.877 1.00 98.50 162 SER A CA 1
ATOM 1237 C C . SER A 1 162 ? 47.535 11.067 -63.359 1.00 98.50 162 SER A C 1
ATOM 1239 O O . SER A 1 162 ? 46.602 11.202 -62.569 1.00 98.50 162 SER A O 1
ATOM 1241 N N . ILE A 1 163 ? 47.368 11.223 -64.672 1.00 98.44 163 ILE A N 1
ATOM 1242 C CA . ILE A 1 163 ? 46.106 11.584 -65.326 1.00 98.44 163 ILE A CA 1
ATOM 1243 C C . ILE A 1 163 ? 45.570 10.389 -66.114 1.00 98.44 163 ILE A C 1
ATOM 1245 O O . ILE A 1 163 ? 46.232 9.859 -67.002 1.00 98.44 163 ILE A O 1
ATOM 1249 N N . ILE A 1 164 ? 44.330 9.993 -65.840 1.00 98.50 164 ILE A N 1
ATOM 1250 C CA . ILE A 1 164 ? 43.652 8.894 -66.525 1.00 98.50 164 ILE A CA 1
ATOM 1251 C C . ILE A 1 164 ? 42.376 9.454 -67.126 1.00 98.50 164 ILE A C 1
ATOM 1253 O O . ILE A 1 164 ? 41.452 9.845 -66.402 1.00 98.50 164 ILE A O 1
ATOM 1257 N N . ARG A 1 165 ? 42.334 9.546 -68.459 1.00 98.12 165 ARG A N 1
ATOM 1258 C CA . ARG A 1 165 ? 41.278 10.311 -69.121 1.00 98.12 165 ARG A CA 1
ATOM 1259 C C . ARG A 1 165 ? 40.725 9.726 -70.402 1.00 98.12 165 ARG A C 1
ATOM 1261 O O . ARG A 1 165 ? 41.451 9.145 -71.207 1.00 98.12 165 ARG A O 1
ATOM 1268 N N . ARG A 1 166 ? 39.447 10.020 -70.658 1.00 97.06 166 ARG A N 1
ATOM 1269 C CA . ARG A 1 166 ? 38.762 9.674 -71.916 1.00 97.06 166 ARG A CA 1
ATOM 1270 C C . ARG A 1 166 ? 38.841 8.178 -72.231 1.00 97.06 166 ARG A C 1
ATOM 1272 O O . ARG A 1 166 ? 39.005 7.784 -73.388 1.00 97.06 166 ARG A O 1
ATOM 1279 N N . VAL A 1 167 ? 38.762 7.348 -71.198 1.00 97.31 167 VAL A N 1
ATOM 1280 C CA . VAL A 1 167 ? 38.665 5.896 -71.322 1.00 97.31 167 VAL A CA 1
ATOM 1281 C C . VAL A 1 167 ? 37.210 5.518 -71.586 1.00 97.31 167 VAL A C 1
ATOM 1283 O O . VAL A 1 167 ? 36.303 5.985 -70.898 1.00 97.31 167 VAL A O 1
ATOM 1286 N N . ARG A 1 168 ? 36.974 4.636 -72.564 1.00 96.94 168 ARG A N 1
ATOM 1287 C CA . ARG A 1 168 ? 35.652 4.026 -72.760 1.00 96.94 168 ARG A CA 1
ATOM 1288 C C . ARG A 1 168 ? 35.468 2.895 -71.742 1.00 96.94 168 ARG A C 1
ATOM 1290 O O . ARG A 1 168 ? 35.850 1.761 -72.014 1.00 96.94 168 ARG A O 1
ATOM 1297 N N . GLY A 1 169 ? 34.921 3.204 -70.571 1.00 96.56 169 GLY A N 1
ATOM 1298 C CA . GLY A 1 169 ? 34.814 2.277 -69.441 1.00 96.56 169 GLY A CA 1
ATOM 1299 C C . GLY A 1 169 ? 35.535 2.793 -68.194 1.00 96.56 169 GLY A C 1
ATOM 1300 O O . GLY A 1 169 ? 35.511 3.992 -67.920 1.00 96.56 169 GLY A O 1
ATOM 1301 N N . ASP A 1 170 ? 36.155 1.893 -67.433 1.00 98.06 170 ASP A N 1
ATOM 1302 C CA . ASP A 1 170 ? 36.780 2.231 -66.148 1.00 98.06 170 ASP A CA 1
ATOM 1303 C C . ASP A 1 170 ? 38.166 2.847 -66.360 1.00 98.06 170 ASP A C 1
ATOM 1305 O O . ASP A 1 170 ? 39.014 2.229 -67.001 1.00 98.06 170 ASP A O 1
ATOM 1309 N N . GLY A 1 171 ? 38.453 4.019 -65.793 1.00 97.75 171 GLY A N 1
ATOM 1310 C CA . GLY A 1 171 ? 39.806 4.581 -65.810 1.00 97.75 171 GLY A CA 1
ATOM 1311 C C . GLY A 1 171 ? 40.811 3.606 -65.189 1.00 97.75 171 GLY A C 1
ATOM 1312 O O . GLY A 1 171 ? 41.794 3.218 -65.826 1.00 97.75 171 GLY A O 1
ATOM 1313 N N . LEU A 1 172 ? 40.495 3.127 -63.986 1.00 98.12 172 LEU A N 1
ATOM 1314 C CA . LEU A 1 172 ? 41.209 2.062 -63.284 1.00 98.12 172 LEU A CA 1
ATOM 1315 C C . LEU A 1 172 ? 40.218 1.006 -62.779 1.00 98.12 172 LEU A C 1
ATOM 1317 O O . LEU A 1 172 ? 39.258 1.342 -62.093 1.00 98.12 172 LEU A O 1
ATOM 1321 N N . ARG A 1 173 ? 40.468 -0.276 -63.060 1.00 97.94 173 ARG A N 1
ATOM 1322 C CA . ARG A 1 173 ? 39.749 -1.401 -62.439 1.00 97.94 173 ARG A CA 1
ATOM 1323 C C . ARG A 1 173 ? 40.697 -2.214 -61.570 1.00 97.94 173 ARG A C 1
ATOM 1325 O O . ARG A 1 173 ? 41.729 -2.677 -62.056 1.00 97.94 173 ARG A O 1
ATOM 1332 N N . ILE A 1 174 ? 40.316 -2.439 -60.316 1.00 95.94 174 ILE A N 1
ATOM 1333 C CA . ILE A 1 174 ? 41.113 -3.189 -59.340 1.00 95.94 174 ILE A CA 1
ATOM 1334 C C . ILE A 1 174 ? 40.374 -4.468 -58.961 1.00 95.94 174 ILE A C 1
ATOM 1336 O O . ILE A 1 174 ? 39.228 -4.422 -58.520 1.00 95.94 174 ILE A O 1
ATOM 1340 N N . SER A 1 175 ? 41.047 -5.606 -59.135 1.00 94.12 175 SER A N 1
ATOM 1341 C CA . SER A 1 175 ? 40.593 -6.921 -58.673 1.00 94.12 175 SER A CA 1
ATOM 1342 C C . SER A 1 175 ? 41.393 -7.368 -57.451 1.00 94.12 175 SER A C 1
ATOM 1344 O O . SER A 1 175 ? 42.537 -6.955 -57.261 1.00 94.12 175 SER A O 1
ATOM 1346 N N . ALA A 1 176 ? 40.798 -8.221 -56.616 1.00 90.88 176 ALA A N 1
ATOM 1347 C CA . ALA A 1 176 ? 41.427 -8.715 -55.395 1.00 90.88 176 ALA A CA 1
ATOM 1348 C C . ALA A 1 176 ? 42.679 -9.566 -55.678 1.00 90.88 176 ALA A C 1
ATOM 1350 O O . ALA A 1 176 ? 42.867 -10.077 -56.783 1.00 90.88 176 ALA A O 1
ATOM 1351 N N . GLY A 1 177 ? 43.511 -9.744 -54.649 1.00 88.94 177 GLY A N 1
ATOM 1352 C CA . GLY A 1 177 ? 44.654 -10.659 -54.674 1.00 88.94 177 GLY A CA 1
ATOM 1353 C C . GLY A 1 177 ? 46.020 -10.014 -54.904 1.00 88.94 177 GLY A C 1
ATOM 1354 O O . GLY A 1 177 ? 46.999 -10.748 -54.902 1.00 88.94 177 GLY A O 1
ATOM 1355 N N . TYR A 1 178 ? 46.108 -8.688 -55.063 1.00 93.25 178 TYR A N 1
ATOM 1356 C CA . TYR A 1 178 ? 47.381 -7.960 -55.180 1.00 93.25 178 TYR A CA 1
ATOM 1357 C C . TYR A 1 178 ? 48.191 -7.960 -53.873 1.00 93.25 178 TYR A C 1
ATOM 1359 O O . TYR A 1 178 ? 47.622 -7.981 -52.782 1.00 93.25 178 TYR A O 1
ATOM 1367 N N . SER A 1 179 ? 49.519 -7.874 -53.981 1.00 92.06 179 SER A N 1
ATOM 1368 C CA . SER A 1 179 ? 50.434 -7.776 -52.833 1.00 92.06 179 SER A CA 1
ATOM 1369 C C . SER A 1 179 ? 50.456 -6.379 -52.204 1.00 92.06 179 SER A C 1
ATOM 1371 O O . SER A 1 179 ? 50.506 -6.252 -50.982 1.00 92.06 179 SER A O 1
ATOM 1373 N N . SER A 1 180 ? 50.371 -5.327 -53.021 1.00 94.38 180 SER A N 1
ATOM 1374 C CA . SER A 1 180 ? 50.146 -3.949 -52.577 1.00 94.38 180 SER A CA 1
ATOM 1375 C C . SER A 1 180 ? 49.460 -3.117 -53.663 1.00 94.38 180 SER A C 1
ATOM 1377 O O . SER A 1 180 ? 49.622 -3.360 -54.862 1.00 94.38 180 SER A O 1
ATOM 1379 N N . PHE A 1 181 ? 48.663 -2.140 -53.238 1.00 96.06 181 PHE A N 1
ATOM 1380 C CA . PHE A 1 181 ? 48.015 -1.174 -54.117 1.00 96.06 181 PHE A CA 1
ATOM 1381 C C . PHE A 1 181 ? 48.072 0.208 -53.470 1.00 96.06 181 PHE A C 1
ATOM 1383 O O . PHE A 1 181 ? 47.732 0.349 -52.295 1.00 96.06 181 PHE A O 1
ATOM 1390 N N . GLU A 1 182 ? 48.479 1.212 -54.237 1.00 96.31 182 GLU A N 1
ATOM 1391 C CA . GLU A 1 182 ? 48.551 2.600 -53.797 1.00 96.31 182 GLU A CA 1
ATOM 1392 C C . GLU A 1 182 ? 48.128 3.538 -54.927 1.00 96.31 182 GLU A C 1
ATOM 1394 O O . GLU A 1 182 ? 48.625 3.439 -56.050 1.00 96.31 182 GLU A O 1
ATOM 1399 N N . SER A 1 183 ? 47.219 4.455 -54.606 1.00 95.88 183 SER A N 1
ATOM 1400 C CA . SER A 1 183 ? 46.767 5.545 -55.468 1.00 95.88 183 SER A CA 1
ATOM 1401 C C . SER A 1 183 ? 46.848 6.842 -54.673 1.00 95.88 183 SER A C 1
ATOM 1403 O O . SER A 1 183 ? 46.321 6.872 -53.564 1.00 95.88 183 SER A O 1
ATOM 1405 N N . LEU A 1 184 ? 47.523 7.870 -55.201 1.00 96.81 184 LEU A N 1
ATOM 1406 C CA . LEU A 1 184 ? 47.635 9.196 -54.574 1.00 96.81 184 LEU A CA 1
ATOM 1407 C C . LEU A 1 184 ? 47.725 10.312 -55.627 1.00 96.81 184 LEU A C 1
ATOM 1409 O O . LEU A 1 184 ? 48.452 10.178 -56.610 1.00 96.81 184 LEU A O 1
ATOM 1413 N N . ASN A 1 185 ? 47.074 11.453 -55.390 1.00 97.00 185 ASN A N 1
ATOM 1414 C CA . ASN A 1 185 ? 47.147 12.672 -56.212 1.00 97.00 185 ASN A CA 1
ATOM 1415 C C . ASN A 1 185 ? 46.856 12.459 -57.711 1.00 97.00 185 ASN A C 1
ATOM 1417 O O . ASN A 1 185 ? 47.391 13.168 -58.564 1.00 97.00 185 ASN A O 1
ATOM 1421 N N . ASN A 1 186 ? 46.051 11.465 -58.073 1.00 97.81 186 ASN A N 1
ATOM 1422 C CA . ASN A 1 186 ? 45.725 11.203 -59.469 1.00 97.81 186 ASN A CA 1
ATOM 1423 C C . ASN A 1 186 ? 44.533 12.051 -59.916 1.00 97.81 186 ASN A C 1
ATOM 1425 O O . ASN A 1 186 ? 43.753 12.540 -59.106 1.00 97.81 186 ASN A O 1
ATOM 1429 N N . THR A 1 187 ? 44.365 12.220 -61.224 1.00 97.88 187 THR A N 1
ATOM 1430 C CA . THR A 1 187 ? 43.171 12.845 -61.797 1.00 97.88 187 THR A CA 1
ATOM 1431 C C . THR A 1 187 ? 42.489 11.890 -62.765 1.00 97.88 187 THR A C 1
ATOM 1433 O O . THR A 1 187 ? 43.016 11.599 -63.840 1.00 97.88 187 THR A O 1
ATOM 1436 N N . PHE A 1 188 ? 41.290 11.437 -62.405 1.00 97.56 188 PHE A N 1
ATOM 1437 C CA . PHE A 1 188 ? 40.435 10.615 -63.257 1.00 97.56 188 PHE A CA 1
ATOM 1438 C C . PHE A 1 188 ? 39.381 11.506 -63.907 1.00 97.56 188 PHE A C 1
ATOM 1440 O O . PHE A 1 188 ? 38.548 12.082 -63.205 1.00 97.56 188 PHE A O 1
ATOM 1447 N N . MET A 1 189 ? 39.403 11.645 -65.236 1.00 96.69 189 MET A N 1
ATOM 1448 C CA . MET A 1 189 ? 38.476 12.553 -65.919 1.00 96.69 189 MET A CA 1
ATOM 1449 C C . MET A 1 189 ? 37.876 12.027 -67.226 1.00 96.69 189 MET A C 1
ATOM 1451 O O . MET A 1 189 ? 38.566 11.422 -68.045 1.00 96.69 189 MET A O 1
ATOM 1455 N N . TYR A 1 190 ? 36.606 12.345 -67.482 1.00 95.31 190 TYR A N 1
ATOM 1456 C CA . TYR A 1 190 ? 35.899 11.964 -68.715 1.00 95.31 190 TYR A CA 1
ATOM 1457 C C . TYR A 1 190 ? 35.905 10.451 -69.000 1.00 95.31 190 TYR A C 1
ATOM 1459 O O . TYR A 1 190 ? 36.010 10.039 -70.157 1.00 95.31 190 TYR A O 1
ATOM 1467 N N . ASN A 1 191 ? 35.849 9.622 -67.956 1.00 95.94 191 ASN A N 1
ATOM 1468 C CA . ASN A 1 191 ? 35.719 8.168 -68.068 1.00 95.94 191 ASN A CA 1
ATOM 1469 C C . ASN A 1 191 ? 34.273 7.740 -67.757 1.00 95.94 191 ASN A C 1
ATOM 1471 O O . ASN A 1 191 ? 33.525 8.498 -67.144 1.00 95.94 191 ASN A O 1
ATOM 1475 N N . THR A 1 192 ? 33.872 6.518 -68.124 1.00 93.50 192 THR A N 1
ATOM 1476 C CA . THR A 1 192 ? 32.571 5.979 -67.677 1.00 93.50 192 THR A CA 1
ATOM 1477 C C . THR A 1 192 ? 32.582 5.831 -66.156 1.00 93.50 192 THR A C 1
ATOM 1479 O O . THR A 1 192 ? 31.806 6.478 -65.467 1.00 93.50 192 THR A O 1
ATOM 1482 N N . ASN A 1 193 ? 33.533 5.069 -65.613 1.00 95.19 193 ASN A N 1
ATOM 1483 C CA . ASN A 1 193 ? 33.830 5.101 -64.182 1.00 95.19 193 ASN A CA 1
ATOM 1484 C C . ASN A 1 193 ? 35.248 5.653 -64.002 1.00 95.19 193 ASN A C 1
ATOM 1486 O O . ASN A 1 193 ? 36.147 5.246 -64.739 1.00 95.19 193 ASN A O 1
ATOM 1490 N N . GLY A 1 194 ? 35.483 6.549 -63.043 1.00 96.12 194 GLY A N 1
ATOM 1491 C CA . GLY A 1 194 ? 36.843 6.972 -62.702 1.00 96.12 194 GLY A CA 1
ATOM 1492 C C . GLY A 1 194 ? 37.653 5.764 -62.234 1.00 96.12 194 GLY A C 1
ATOM 1493 O O . GLY A 1 194 ? 38.647 5.381 -62.858 1.00 96.12 194 GLY A O 1
ATOM 1494 N N . ILE A 1 195 ? 37.146 5.098 -61.197 1.00 97.25 195 ILE A N 1
ATOM 1495 C CA . ILE A 1 195 ? 37.685 3.843 -60.672 1.00 97.25 195 ILE A CA 1
ATOM 1496 C C . ILE A 1 195 ? 36.553 2.835 -60.467 1.00 97.25 195 ILE A C 1
ATOM 1498 O O . ILE A 1 195 ? 35.469 3.196 -60.017 1.00 97.25 195 ILE A O 1
ATOM 1502 N N . ARG A 1 196 ? 36.816 1.556 -60.742 1.00 97.62 196 ARG A N 1
ATOM 1503 C CA . ARG A 1 196 ? 35.974 0.427 -60.339 1.00 97.62 196 ARG A CA 1
ATOM 1504 C C . ARG A 1 196 ? 36.730 -0.489 -59.382 1.00 97.62 196 ARG A C 1
ATOM 1506 O O . ARG A 1 196 ? 37.776 -1.039 -59.733 1.00 97.62 196 ARG A O 1
ATOM 1513 N N . VAL A 1 197 ? 36.187 -0.662 -58.183 1.00 97.25 197 VAL A N 1
ATOM 1514 C CA . VAL A 1 197 ? 36.779 -1.456 -57.101 1.00 97.25 197 VAL A CA 1
ATOM 1515 C C . VAL A 1 197 ? 35.997 -2.758 -56.959 1.00 97.25 197 VAL A C 1
ATOM 1517 O O . VAL A 1 197 ? 34.796 -2.745 -56.681 1.00 97.25 197 VAL A O 1
ATOM 1520 N N . GLY A 1 198 ? 36.680 -3.886 -57.157 1.00 95.38 198 GLY A N 1
ATOM 1521 C CA . GLY A 1 198 ? 36.104 -5.203 -56.907 1.00 95.38 198 GLY A CA 1
ATOM 1522 C C . GLY A 1 198 ? 35.794 -5.417 -55.422 1.00 95.38 198 GLY A C 1
ATOM 1523 O O . GLY A 1 198 ? 36.493 -4.902 -54.554 1.00 95.38 198 GLY A O 1
ATOM 1524 N N . ILE A 1 199 ? 34.777 -6.228 -55.118 1.00 93.06 199 ILE A N 1
ATOM 1525 C CA . ILE A 1 199 ? 34.233 -6.399 -53.756 1.00 93.06 199 ILE A CA 1
ATOM 1526 C C . ILE A 1 199 ? 35.276 -6.780 -52.681 1.00 93.06 199 ILE A C 1
ATOM 1528 O O . ILE A 1 199 ? 35.167 -6.343 -51.544 1.00 93.06 199 ILE A O 1
ATOM 1532 N N . ASN A 1 200 ? 36.313 -7.554 -53.026 1.00 95.25 200 ASN A N 1
ATOM 1533 C CA . ASN A 1 200 ? 37.389 -7.969 -52.107 1.00 95.25 200 ASN A CA 1
ATOM 1534 C C . ASN A 1 200 ? 38.684 -7.143 -52.269 1.00 95.25 200 ASN A C 1
ATOM 1536 O O . ASN A 1 200 ? 39.770 -7.600 -51.914 1.00 95.25 200 ASN A O 1
ATOM 1540 N N . SER A 1 201 ? 38.591 -5.947 -52.852 1.00 95.62 201 SER A N 1
ATOM 1541 C CA . SER A 1 201 ? 39.708 -5.018 -53.034 1.00 95.62 201 SER A CA 1
ATOM 1542 C C . SER A 1 201 ? 39.560 -3.806 -52.123 1.00 95.62 201 SER A C 1
ATOM 1544 O O . SER A 1 201 ? 38.485 -3.220 -52.017 1.00 95.62 201 SER A O 1
ATOM 1546 N N . SER A 1 202 ? 40.666 -3.396 -51.508 1.00 95.56 202 SER A N 1
ATOM 1547 C CA . SER A 1 202 ? 40.742 -2.157 -50.737 1.00 95.56 202 SER A CA 1
ATOM 1548 C C . SER A 1 202 ? 41.099 -0.983 -51.643 1.00 95.56 202 SER A C 1
ATOM 1550 O O . SER A 1 202 ? 42.057 -1.050 -52.413 1.00 95.56 202 SER A O 1
ATOM 1552 N N . PHE A 1 203 ? 40.375 0.119 -51.497 1.00 95.69 203 PHE A N 1
ATOM 1553 C CA . PHE A 1 203 ? 40.691 1.396 -52.123 1.00 95.69 203 PHE A CA 1
ATOM 1554 C C . PHE A 1 203 ? 40.625 2.483 -51.056 1.00 95.69 203 PHE A C 1
ATOM 1556 O O . PHE A 1 203 ? 39.595 2.639 -50.408 1.00 95.69 203 PHE A O 1
ATOM 1563 N N . SER A 1 204 ? 41.723 3.207 -50.854 1.00 94.25 204 SER A N 1
ATOM 1564 C CA . SER A 1 204 ? 41.821 4.255 -49.840 1.00 94.25 204 SER A CA 1
ATOM 1565 C C . SER A 1 204 ? 42.707 5.379 -50.360 1.00 94.25 204 SER A C 1
ATOM 1567 O O . SER A 1 204 ? 43.921 5.341 -50.173 1.00 94.25 204 SER A O 1
ATOM 1569 N N . ASP A 1 205 ? 42.094 6.367 -51.004 1.00 95.00 205 ASP A N 1
ATOM 1570 C CA . ASP A 1 205 ? 42.767 7.539 -51.562 1.00 95.00 205 ASP A CA 1
ATOM 1571 C C . ASP A 1 205 ? 41.898 8.777 -51.341 1.00 95.00 205 ASP A C 1
ATOM 1573 O O . ASP A 1 205 ? 40.768 8.851 -51.817 1.00 95.00 205 ASP A O 1
ATOM 1577 N N . GLN A 1 206 ? 42.436 9.744 -50.602 1.00 92.94 206 GLN A N 1
ATOM 1578 C CA . GLN A 1 206 ? 41.751 10.996 -50.260 1.00 92.94 206 GLN A CA 1
ATOM 1579 C C . GLN A 1 206 ? 42.343 12.208 -50.983 1.00 92.94 206 GLN A C 1
ATOM 1581 O O . GLN A 1 206 ? 42.012 13.343 -50.662 1.00 92.94 206 GLN A O 1
ATOM 1586 N N . THR A 1 207 ? 43.264 11.977 -51.916 1.00 95.44 207 THR A N 1
ATOM 1587 C CA . THR A 1 207 ? 44.066 13.034 -52.541 1.00 95.44 207 THR A CA 1
ATOM 1588 C C . THR A 1 207 ? 43.849 13.132 -54.049 1.00 95.44 207 THR A C 1
ATOM 1590 O O . THR A 1 207 ? 44.150 14.159 -54.654 1.00 95.44 207 THR A O 1
ATOM 1593 N N . SER A 1 208 ? 43.302 12.084 -54.670 1.00 95.38 208 SER A N 1
ATOM 1594 C CA . SER A 1 208 ? 42.917 12.112 -56.082 1.00 95.38 208 SER A CA 1
ATOM 1595 C C . SER A 1 208 ? 41.700 12.998 -56.361 1.00 95.38 208 SER A C 1
ATOM 1597 O O . SER A 1 208 ? 40.863 13.228 -55.492 1.00 95.38 208 SER A O 1
ATOM 1599 N N . ASN A 1 209 ? 41.589 13.457 -57.607 1.00 93.81 209 ASN A N 1
ATOM 1600 C CA . ASN A 1 209 ? 40.498 14.273 -58.128 1.00 93.81 209 ASN A CA 1
ATOM 1601 C C . ASN A 1 209 ? 39.703 13.511 -59.193 1.00 93.81 209 ASN A C 1
ATOM 1603 O O . ASN A 1 209 ? 40.274 12.824 -60.047 1.00 93.81 209 ASN A O 1
ATOM 1607 N N . PHE A 1 210 ? 38.385 13.699 -59.191 1.00 93.94 210 PHE A N 1
ATOM 1608 C CA . PHE A 1 210 ? 37.471 13.090 -60.149 1.00 93.94 210 PHE A CA 1
ATOM 1609 C C . PHE A 1 210 ? 36.668 14.177 -60.863 1.00 93.94 210 PHE A C 1
ATOM 1611 O O . PHE A 1 210 ? 36.048 15.022 -60.226 1.00 93.94 210 PHE A O 1
ATOM 1618 N N . LEU A 1 211 ? 36.721 14.202 -62.197 1.00 91.38 211 LEU A N 1
ATOM 1619 C CA . LEU A 1 211 ? 36.138 15.283 -62.996 1.00 91.38 211 LEU A CA 1
ATOM 1620 C C . LEU A 1 211 ? 35.355 14.723 -64.183 1.00 91.38 211 LEU A C 1
ATOM 1622 O O . LEU A 1 211 ? 35.930 14.119 -65.086 1.00 91.38 211 LEU A O 1
ATOM 1626 N N . ALA A 1 212 ? 34.048 14.979 -64.226 1.00 89.62 212 ALA A N 1
ATOM 1627 C CA . ALA A 1 212 ? 33.190 14.611 -65.356 1.00 89.62 212 ALA A CA 1
ATOM 1628 C C . ALA A 1 212 ? 33.267 13.116 -65.751 1.00 89.62 212 ALA A C 1
ATOM 1630 O O . ALA A 1 212 ? 33.182 12.785 -66.934 1.00 89.62 212 ALA A O 1
ATOM 1631 N N . ASN A 1 213 ? 33.456 12.215 -64.779 1.00 91.50 213 ASN A N 1
ATOM 1632 C CA . ASN A 1 213 ? 33.188 10.784 -64.971 1.00 91.50 213 ASN A CA 1
ATOM 1633 C C . ASN A 1 213 ? 31.684 10.515 -64.784 1.00 91.50 213 ASN A C 1
ATOM 1635 O O . ASN A 1 213 ? 31.042 11.270 -64.055 1.00 91.50 213 ASN A O 1
ATOM 1639 N N . GLU A 1 214 ? 31.110 9.457 -65.365 1.00 89.56 214 GLU A N 1
ATOM 1640 C CA . GLU A 1 214 ? 29.698 9.116 -65.077 1.00 89.56 214 GLU A CA 1
ATOM 1641 C C . GLU A 1 214 ? 29.525 8.632 -63.627 1.00 89.56 214 GLU A C 1
ATOM 1643 O O . GLU A 1 214 ? 28.566 9.014 -62.970 1.00 89.56 214 GLU A O 1
ATOM 1648 N N . VAL A 1 215 ? 30.486 7.860 -63.105 1.00 91.75 215 VAL A N 1
ATOM 1649 C CA . VAL A 1 215 ? 30.613 7.513 -61.677 1.00 91.75 215 VAL A CA 1
ATOM 1650 C C . VAL A 1 215 ? 32.064 7.717 -61.253 1.00 91.75 215 VAL A C 1
ATOM 1652 O O . VAL A 1 215 ? 32.978 7.235 -61.921 1.00 91.75 215 VAL A O 1
ATOM 1655 N N . ASP A 1 216 ? 32.310 8.405 -60.142 1.00 93.81 216 ASP A N 1
ATOM 1656 C CA . ASP A 1 216 ? 33.682 8.681 -59.702 1.00 93.81 216 ASP A CA 1
ATOM 1657 C C . ASP A 1 216 ? 34.369 7.409 -59.189 1.00 93.81 216 ASP A C 1
ATOM 1659 O O . ASP A 1 216 ? 35.365 6.964 -59.771 1.00 93.81 216 ASP A O 1
ATOM 1663 N N . ILE A 1 217 ? 33.784 6.758 -58.178 1.00 96.19 217 ILE A N 1
ATOM 1664 C CA . ILE A 1 217 ? 34.248 5.464 -57.668 1.00 96.19 217 ILE A CA 1
ATOM 1665 C C . ILE A 1 217 ? 33.080 4.474 -57.642 1.00 96.19 217 ILE A C 1
ATOM 1667 O O . ILE A 1 217 ? 32.126 4.621 -56.883 1.00 96.19 217 ILE A O 1
ATOM 1671 N N . HIS A 1 218 ? 33.165 3.437 -58.468 1.00 96.50 218 HIS A N 1
ATOM 1672 C CA . HIS A 1 218 ? 32.191 2.357 -58.578 1.00 96.50 218 HIS A CA 1
ATOM 1673 C C . HIS A 1 218 ? 32.584 1.185 -57.674 1.00 96.50 218 HIS A C 1
ATOM 1675 O O . HIS A 1 218 ? 33.654 0.601 -57.851 1.00 96.50 218 HIS A O 1
ATOM 1681 N N . LEU A 1 219 ? 31.701 0.798 -56.753 1.00 97.19 219 LEU A N 1
ATOM 1682 C CA . LEU A 1 219 ? 31.865 -0.374 -55.895 1.00 97.19 219 LEU A CA 1
ATOM 1683 C C . LEU A 1 219 ? 31.005 -1.533 -56.400 1.00 97.19 219 LEU A C 1
ATOM 1685 O O . LEU A 1 219 ? 29.780 -1.406 -56.537 1.00 97.19 219 LEU A O 1
ATOM 1689 N N . ASP A 1 220 ? 31.655 -2.664 -56.673 1.00 95.56 220 ASP A N 1
ATOM 1690 C CA . ASP A 1 220 ? 30.971 -3.907 -57.027 1.00 95.56 220 ASP A CA 1
ATOM 1691 C C . ASP A 1 220 ? 30.212 -4.470 -55.816 1.00 95.56 220 ASP A C 1
ATOM 1693 O O . ASP A 1 220 ? 30.731 -4.482 -54.701 1.00 95.56 220 ASP A O 1
ATOM 1697 N N . GLY A 1 221 ? 28.997 -4.979 -56.041 1.00 95.56 221 GLY A N 1
ATOM 1698 C CA . GLY A 1 221 ? 28.268 -5.778 -55.052 1.00 95.56 221 GLY A CA 1
ATOM 1699 C C . GLY A 1 221 ? 28.812 -7.209 -54.947 1.00 95.56 221 GLY A C 1
ATOM 1700 O O . GLY A 1 221 ? 29.467 -7.717 -55.859 1.00 95.56 221 GLY A O 1
ATOM 1701 N N . GLY A 1 222 ? 28.519 -7.888 -53.840 1.00 97.19 222 GLY A N 1
ATOM 1702 C CA . GLY A 1 222 ? 28.953 -9.259 -53.578 1.00 97.19 222 GLY A CA 1
ATOM 1703 C C . GLY A 1 222 ? 29.292 -9.510 -52.111 1.00 97.19 222 GLY A C 1
ATOM 1704 O O . GLY A 1 222 ? 28.918 -8.746 -51.226 1.00 97.19 222 GLY A O 1
ATOM 1705 N N . THR A 1 223 ? 30.014 -10.600 -51.847 1.00 97.94 223 THR A N 1
ATOM 1706 C CA . THR A 1 223 ? 30.472 -10.942 -50.491 1.00 97.94 223 THR A CA 1
ATOM 1707 C C . THR A 1 223 ? 31.929 -10.532 -50.274 1.00 97.94 223 THR A C 1
ATOM 1709 O O . THR A 1 223 ? 32.819 -11.005 -50.983 1.00 97.94 223 THR A O 1
ATOM 1712 N N . ILE A 1 224 ? 32.159 -9.692 -49.266 1.00 98.12 224 ILE A N 1
ATOM 1713 C CA . ILE A 1 224 ? 33.470 -9.413 -48.679 1.00 98.12 224 ILE A CA 1
ATOM 1714 C C . ILE A 1 224 ? 33.853 -10.617 -47.815 1.00 98.12 224 ILE A C 1
ATOM 1716 O O . ILE A 1 224 ? 33.182 -10.920 -46.830 1.00 98.12 224 ILE A O 1
ATOM 1720 N N . SER A 1 225 ? 34.914 -11.323 -48.195 1.00 97.12 225 SER A N 1
ATOM 1721 C CA . SER A 1 225 ? 35.427 -12.525 -47.522 1.00 97.12 225 SER A CA 1
ATOM 1722 C C . SER A 1 225 ? 36.804 -12.322 -46.879 1.00 97.12 225 SER A C 1
ATOM 1724 O O . SER A 1 225 ? 37.369 -13.260 -46.326 1.00 97.12 225 SER A O 1
ATOM 1726 N N . THR A 1 226 ? 37.362 -11.115 -46.970 1.00 95.44 226 THR A N 1
ATOM 1727 C CA . THR A 1 226 ? 38.657 -10.718 -46.396 1.00 95.44 226 THR A CA 1
ATOM 1728 C C . THR A 1 226 ? 38.544 -9.348 -45.724 1.00 95.44 226 THR A C 1
ATOM 1730 O O . THR A 1 226 ? 37.496 -8.714 -45.785 1.00 95.44 226 THR A O 1
ATOM 1733 N N . ASN A 1 227 ? 39.616 -8.857 -45.101 1.00 95.81 227 ASN A N 1
ATOM 1734 C CA . ASN A 1 227 ? 39.647 -7.482 -44.596 1.00 95.81 227 ASN A CA 1
ATOM 1735 C C . ASN A 1 227 ? 39.761 -6.498 -45.768 1.00 95.81 227 ASN A C 1
ATOM 1737 O O . ASN A 1 227 ? 40.736 -6.548 -46.521 1.00 95.81 227 ASN A O 1
ATOM 1741 N N . VAL A 1 228 ? 38.772 -5.621 -45.917 1.00 96.88 228 VAL A N 1
ATOM 1742 C CA . VAL A 1 228 ? 38.679 -4.613 -46.979 1.00 96.88 228 VAL A CA 1
ATOM 1743 C C . VAL A 1 228 ? 38.587 -3.224 -46.359 1.00 96.88 228 VAL A C 1
ATOM 1745 O O . VAL A 1 228 ? 37.953 -3.036 -45.324 1.00 96.88 228 VAL A O 1
ATOM 1748 N N . ARG A 1 229 ? 39.212 -2.239 -47.007 1.00 97.12 229 ARG A N 1
ATOM 1749 C CA . ARG A 1 229 ? 39.158 -0.828 -46.613 1.00 97.12 229 ARG A CA 1
ATOM 1750 C C . ARG A 1 229 ? 38.643 0.040 -47.753 1.00 97.12 229 ARG A C 1
ATOM 1752 O O . ARG A 1 229 ? 39.177 -0.043 -48.859 1.00 97.12 229 ARG A O 1
ATOM 1759 N N . TRP A 1 230 ? 37.659 0.887 -47.466 1.00 97.50 230 TRP A N 1
ATOM 1760 C CA . TRP A 1 230 ? 37.136 1.914 -48.367 1.00 97.50 230 TRP A CA 1
ATOM 1761 C C . TRP A 1 230 ? 37.447 3.306 -47.817 1.00 97.50 230 TRP A C 1
ATOM 1763 O O . TRP A 1 230 ? 37.153 3.606 -46.660 1.00 97.50 230 TRP A O 1
ATOM 1773 N N . GLY A 1 231 ? 38.050 4.153 -48.645 1.00 95.81 231 GLY A N 1
ATOM 1774 C CA . GLY A 1 231 ? 38.426 5.513 -48.286 1.00 95.81 231 GLY A CA 1
ATOM 1775 C C . GLY A 1 231 ? 38.453 6.439 -49.495 1.00 95.81 231 GLY A C 1
ATOM 1776 O O . GLY A 1 231 ? 39.150 6.161 -50.471 1.00 95.81 231 GLY A O 1
ATOM 1777 N N . ALA A 1 232 ? 37.723 7.546 -49.396 1.00 94.00 232 ALA A N 1
ATOM 1778 C CA . ALA A 1 232 ? 37.669 8.624 -50.384 1.00 94.00 232 ALA A CA 1
ATOM 1779 C C . ALA A 1 232 ? 37.703 9.996 -49.683 1.00 94.00 232 ALA A C 1
ATOM 1781 O O . ALA A 1 232 ? 37.470 10.068 -48.473 1.00 94.00 232 ALA A O 1
ATOM 1782 N N . SER A 1 233 ? 38.020 11.071 -50.418 1.00 91.75 233 SER A N 1
ATOM 1783 C CA . SER A 1 233 ? 37.783 12.444 -49.935 1.00 91.75 233 SER A CA 1
ATOM 1784 C C . SER A 1 233 ? 36.280 12.711 -49.805 1.00 91.75 233 SER A C 1
ATOM 1786 O O . SER A 1 233 ? 35.479 12.083 -50.492 1.00 91.75 233 SER A O 1
ATOM 1788 N N . SER A 1 234 ? 35.902 13.687 -48.979 1.00 91.38 234 SER A N 1
ATOM 1789 C CA . SER A 1 234 ? 34.515 14.140 -48.813 1.00 91.38 234 SER A CA 1
ATOM 1790 C C . SER A 1 234 ? 33.942 14.867 -50.035 1.00 91.38 234 SER A C 1
ATOM 1792 O O . SER A 1 234 ? 32.736 15.098 -50.095 1.00 91.38 234 SER A O 1
ATOM 1794 N N . ASP A 1 235 ? 34.792 15.243 -50.993 1.00 89.50 235 ASP A N 1
ATOM 1795 C CA . ASP A 1 235 ? 34.403 16.005 -52.188 1.00 89.50 235 ASP A CA 1
ATOM 1796 C C . ASP A 1 235 ? 33.734 15.141 -53.269 1.00 89.50 235 ASP A C 1
ATOM 1798 O O . ASP A 1 235 ? 33.106 15.662 -54.189 1.00 89.50 235 ASP A O 1
ATOM 1802 N N . TYR A 1 236 ? 33.869 13.819 -53.170 1.00 88.94 236 TYR A N 1
ATOM 1803 C CA . TYR A 1 236 ? 33.312 12.841 -54.102 1.00 88.94 236 TYR A CA 1
ATOM 1804 C C . TYR A 1 236 ? 32.823 11.606 -53.342 1.00 88.94 236 TYR A C 1
ATOM 1806 O O . TYR A 1 236 ? 33.023 11.469 -52.135 1.00 88.94 236 TYR A O 1
ATOM 1814 N N . SER A 1 237 ? 32.147 10.695 -54.038 1.00 93.75 237 SER A N 1
ATOM 1815 C CA . SER A 1 237 ? 31.463 9.564 -53.411 1.00 93.75 237 SER A CA 1
ATOM 1816 C C . SER A 1 237 ? 31.873 8.212 -53.986 1.00 93.75 237 SER A C 1
ATOM 1818 O O . SER A 1 237 ? 32.233 8.064 -55.157 1.00 93.75 237 SER A O 1
ATOM 1820 N N . MET A 1 238 ? 31.786 7.194 -53.131 1.00 96.56 238 MET A N 1
ATOM 1821 C CA . MET A 1 238 ? 31.903 5.788 -53.501 1.00 96.56 238 MET A CA 1
ATOM 1822 C C . MET A 1 238 ? 30.498 5.210 -53.680 1.00 96.56 238 MET A C 1
ATOM 1824 O O . MET A 1 238 ? 29.716 5.150 -52.733 1.00 96.56 238 MET A O 1
ATOM 1828 N N . THR A 1 239 ? 30.161 4.792 -54.899 1.00 96.81 239 THR A N 1
ATOM 1829 C CA . THR A 1 239 ? 28.811 4.348 -55.263 1.00 96.81 239 THR A CA 1
ATOM 1830 C C . THR A 1 239 ? 28.678 2.828 -55.192 1.00 96.81 239 THR A C 1
ATOM 1832 O O . THR A 1 239 ? 29.290 2.104 -55.978 1.00 96.81 239 THR A O 1
ATOM 1835 N N . VAL A 1 240 ? 27.815 2.340 -54.301 1.00 96.81 240 VAL A N 1
ATOM 1836 C CA . VAL A 1 240 ? 27.463 0.923 -54.140 1.00 96.81 240 VAL A CA 1
ATOM 1837 C C . VAL A 1 240 ? 26.415 0.518 -55.174 1.00 96.81 240 VAL A C 1
ATOM 1839 O O . VAL A 1 240 ? 25.271 0.986 -55.144 1.00 96.81 240 VAL A O 1
ATOM 1842 N N . THR A 1 241 ? 26.786 -0.381 -56.090 1.00 93.31 241 THR A N 1
ATOM 1843 C CA . THR A 1 241 ? 25.941 -0.739 -57.245 1.00 93.31 241 THR A CA 1
ATOM 1844 C C . THR A 1 241 ? 25.199 -2.069 -57.142 1.00 93.31 241 THR A C 1
ATOM 1846 O O . THR A 1 241 ? 24.241 -2.265 -57.888 1.00 93.31 241 THR A O 1
ATOM 1849 N N . GLY A 1 242 ? 25.531 -2.913 -56.163 1.00 95.44 242 GLY A N 1
ATOM 1850 C CA . GLY A 1 242 ? 24.719 -4.059 -55.741 1.00 95.44 242 GLY A CA 1
ATOM 1851 C C . GLY A 1 242 ? 24.791 -4.273 -54.228 1.00 95.44 242 GLY A C 1
ATOM 1852 O O . GLY A 1 242 ? 25.529 -3.573 -53.541 1.00 95.44 242 GLY A O 1
ATOM 1853 N N . ASP A 1 243 ? 24.044 -5.249 -53.712 1.00 97.44 243 ASP A N 1
ATOM 1854 C CA . ASP A 1 243 ? 24.121 -5.651 -52.302 1.00 97.44 243 ASP A CA 1
ATOM 1855 C C . ASP A 1 243 ? 25.550 -6.042 -51.899 1.00 97.44 243 ASP A C 1
ATOM 1857 O O . ASP A 1 243 ? 26.240 -6.760 -52.627 1.00 97.44 243 ASP A O 1
ATOM 1861 N N . VAL A 1 244 ? 25.965 -5.614 -50.709 1.00 98.31 244 VAL A N 1
ATOM 1862 C CA . VAL A 1 244 ? 27.263 -5.942 -50.109 1.00 98.31 244 VAL A CA 1
ATOM 1863 C C . VAL A 1 244 ? 27.030 -6.800 -48.873 1.00 98.31 244 VAL A C 1
ATOM 1865 O O . VAL A 1 244 ? 26.274 -6.411 -47.991 1.00 98.31 244 VAL A O 1
ATOM 1868 N N . SER A 1 245 ? 27.699 -7.945 -48.779 1.00 98.38 245 SER A N 1
ATOM 1869 C CA . SER A 1 245 ? 27.654 -8.823 -47.605 1.00 98.38 245 SER A CA 1
ATOM 1870 C C . SER A 1 245 ? 29.043 -8.967 -46.998 1.00 98.38 245 SER A C 1
ATOM 1872 O O . SER A 1 245 ? 29.939 -9.493 -47.646 1.00 98.38 245 SER A O 1
ATOM 1874 N N . ILE A 1 246 ? 29.239 -8.556 -45.750 1.00 98.62 246 ILE A N 1
ATOM 1875 C CA . ILE A 1 246 ? 30.465 -8.826 -44.992 1.00 98.62 246 ILE A CA 1
ATOM 1876 C C . ILE A 1 246 ? 30.333 -10.228 -44.405 1.00 98.62 246 ILE A C 1
ATOM 1878 O O . ILE A 1 246 ? 29.531 -10.440 -43.496 1.00 98.62 246 ILE A O 1
ATOM 1882 N N . GLY A 1 247 ? 31.069 -11.191 -44.958 1.00 97.88 247 GLY A N 1
ATOM 1883 C CA . GLY A 1 247 ? 31.056 -12.583 -44.517 1.00 97.88 247 GLY A CA 1
ATOM 1884 C C . GLY A 1 247 ? 31.610 -12.759 -43.102 1.00 97.88 247 GLY A C 1
ATOM 1885 O O . GLY A 1 247 ? 32.364 -11.923 -42.606 1.00 97.88 247 GLY A O 1
ATOM 1886 N N . ALA A 1 248 ? 31.250 -13.864 -42.447 1.00 95.50 248 ALA A N 1
ATOM 1887 C CA . ALA A 1 248 ? 31.771 -14.194 -41.121 1.00 95.50 248 ALA A CA 1
ATOM 1888 C C . ALA A 1 248 ? 33.314 -14.243 -41.129 1.00 95.50 248 ALA A C 1
ATOM 1890 O O . ALA A 1 248 ? 33.917 -14.817 -42.035 1.00 95.50 248 ALA A O 1
ATOM 1891 N N . GLY A 1 249 ? 33.948 -13.617 -40.133 1.00 94.00 249 GLY A N 1
ATOM 1892 C CA . GLY A 1 249 ? 35.410 -13.500 -40.028 1.00 94.00 249 GLY A CA 1
ATOM 1893 C C . GLY A 1 249 ? 36.064 -12.454 -40.945 1.00 94.00 249 GLY A C 1
ATOM 1894 O O . GLY A 1 249 ? 37.263 -12.214 -40.812 1.00 94.00 249 GLY A O 1
ATOM 1895 N N . ALA A 1 250 ? 35.309 -11.817 -41.845 1.00 98.06 250 ALA A N 1
ATOM 1896 C CA . ALA A 1 250 ? 35.783 -10.711 -42.673 1.00 98.06 250 ALA A CA 1
ATOM 1897 C C . ALA A 1 250 ? 35.462 -9.353 -42.028 1.00 98.06 250 ALA A C 1
ATOM 1899 O O . ALA A 1 250 ? 34.586 -9.255 -41.163 1.00 98.06 250 ALA A O 1
ATOM 1900 N N . SER A 1 251 ? 36.139 -8.293 -42.474 1.00 98.19 251 SER A N 1
ATOM 1901 C CA . SER A 1 251 ? 35.858 -6.933 -42.006 1.00 98.19 251 SER A CA 1
ATOM 1902 C C . SER A 1 251 ? 35.853 -5.907 -43.136 1.00 98.19 251 SER A C 1
ATOM 1904 O O . SER A 1 251 ? 36.617 -6.019 -44.095 1.00 98.19 251 SER A O 1
ATOM 1906 N N . LEU A 1 252 ? 34.984 -4.904 -43.009 1.00 98.56 252 LEU A N 1
ATOM 1907 C CA . LEU A 1 252 ? 34.965 -3.706 -43.842 1.00 98.56 252 LEU A CA 1
ATOM 1908 C C . LEU A 1 252 ? 35.265 -2.489 -42.969 1.00 98.56 252 LEU A C 1
ATOM 1910 O O . LEU A 1 252 ? 34.495 -2.163 -42.065 1.00 98.56 252 LEU A O 1
ATOM 1914 N N . GLU A 1 253 ? 36.371 -1.810 -43.254 1.00 98.56 253 GLU A N 1
ATOM 1915 C CA . GLU A 1 253 ? 36.718 -0.523 -42.654 1.00 98.56 253 GLU A CA 1
ATOM 1916 C C . GLU A 1 253 ? 36.367 0.623 -43.611 1.00 98.56 253 GLU A C 1
ATOM 1918 O O . GLU A 1 253 ? 36.794 0.623 -44.766 1.00 98.56 253 GLU A O 1
ATOM 1923 N N . ILE A 1 254 ? 35.632 1.618 -43.116 1.00 98.38 254 ILE A N 1
ATOM 1924 C CA . ILE A 1 254 ? 35.361 2.878 -43.809 1.00 98.38 254 ILE A CA 1
ATOM 1925 C C . ILE A 1 254 ? 36.219 3.975 -43.173 1.00 98.38 254 ILE A C 1
ATOM 1927 O O . ILE A 1 254 ? 36.119 4.227 -41.971 1.00 98.38 254 ILE A O 1
ATOM 1931 N N . ALA A 1 255 ? 37.072 4.616 -43.971 1.00 97.38 255 ALA A N 1
ATOM 1932 C CA . ALA A 1 255 ? 37.971 5.665 -43.499 1.00 97.38 255 ALA A CA 1
ATOM 1933 C C . ALA A 1 255 ? 37.224 6.995 -43.223 1.00 97.38 255 ALA A C 1
ATOM 1935 O O . ALA A 1 255 ? 36.245 7.291 -43.918 1.00 97.38 255 ALA A O 1
ATOM 1936 N N . PRO A 1 256 ? 37.688 7.837 -42.273 1.00 97.56 256 PRO A N 1
ATOM 1937 C CA . PRO A 1 256 ? 37.095 9.150 -41.988 1.00 97.56 256 PRO A CA 1
ATOM 1938 C C . PRO A 1 256 ? 36.951 10.041 -43.228 1.00 97.56 256 PRO A C 1
ATOM 1940 O O . PRO A 1 256 ? 37.852 10.080 -44.063 1.00 97.56 256 PRO A O 1
ATOM 1943 N N . GLY A 1 257 ? 35.850 10.790 -43.326 1.00 96.06 257 GLY A N 1
ATOM 1944 C CA . GLY A 1 257 ? 35.548 11.690 -44.451 1.00 96.06 257 GLY A CA 1
ATOM 1945 C C . GLY A 1 257 ? 34.933 11.011 -45.680 1.00 96.06 257 GLY A C 1
ATOM 1946 O O . GLY A 1 257 ? 34.553 11.696 -46.623 1.00 96.06 257 GLY A O 1
ATOM 1947 N N . THR A 1 258 ? 34.813 9.681 -45.677 1.00 98.00 258 THR A N 1
ATOM 1948 C CA . THR A 1 258 ? 34.287 8.925 -46.823 1.00 98.00 258 THR A CA 1
ATOM 1949 C C . THR A 1 258 ? 32.770 9.074 -46.951 1.00 98.00 258 THR A C 1
ATOM 1951 O O . THR A 1 258 ? 32.034 8.871 -45.982 1.00 98.00 258 THR A O 1
ATOM 1954 N N . VAL A 1 259 ? 32.298 9.343 -48.173 1.00 98.12 259 VAL A N 1
ATOM 1955 C CA . VAL A 1 259 ? 30.872 9.359 -48.531 1.00 98.12 259 VAL A CA 1
ATOM 1956 C C . VAL A 1 259 ? 30.532 8.122 -49.363 1.00 98.12 259 VAL A C 1
ATOM 1958 O O . VAL A 1 259 ? 31.021 7.952 -50.480 1.00 98.12 259 VAL A O 1
ATOM 1961 N N . VAL A 1 260 ? 29.681 7.251 -48.822 1.00 98.19 260 VAL A N 1
ATOM 1962 C CA . VAL A 1 260 ? 29.176 6.038 -49.475 1.00 98.19 260 VAL A CA 1
ATOM 1963 C C . VAL A 1 260 ? 27.736 6.272 -49.922 1.00 98.19 260 VAL A C 1
ATOM 1965 O O . VAL A 1 260 ? 26.847 6.509 -49.102 1.00 98.19 260 VAL A O 1
ATOM 1968 N N . LYS A 1 261 ? 27.500 6.181 -51.230 1.00 97.50 261 LYS A N 1
ATOM 1969 C CA . LYS A 1 261 ? 26.192 6.406 -51.850 1.00 97.50 261 LYS A CA 1
ATOM 1970 C C . LYS A 1 261 ? 25.599 5.117 -52.394 1.00 97.50 261 LYS A C 1
ATOM 1972 O O . LYS A 1 261 ? 26.287 4.335 -53.050 1.00 97.50 261 LYS A O 1
ATOM 1977 N N . PHE A 1 262 ? 24.312 4.892 -52.157 1.00 97.56 262 PHE A N 1
ATOM 1978 C CA . PHE A 1 262 ? 23.636 3.659 -52.557 1.00 97.56 262 PHE A CA 1
ATOM 1979 C C . PHE A 1 262 ? 22.740 3.873 -53.770 1.00 97.56 262 PHE A C 1
ATOM 1981 O O . PHE A 1 262 ? 21.896 4.768 -53.791 1.00 97.56 262 PHE A O 1
ATOM 1988 N N . ARG A 1 263 ? 22.848 2.986 -54.766 1.00 94.81 263 ARG A N 1
ATOM 1989 C CA . ARG A 1 263 ? 21.770 2.837 -55.752 1.00 94.81 263 ARG A CA 1
ATOM 1990 C C . ARG A 1 263 ? 20.502 2.327 -55.073 1.00 94.81 263 ARG A C 1
ATOM 1992 O O . ARG A 1 263 ? 20.554 1.653 -54.042 1.00 94.81 263 ARG A O 1
ATOM 1999 N N . GLN A 1 264 ? 19.368 2.632 -55.697 1.00 94.75 264 GLN A N 1
ATOM 2000 C CA . GLN A 1 264 ? 18.063 2.234 -55.196 1.00 94.75 264 GLN A CA 1
ATOM 2001 C C . GLN A 1 264 ? 18.022 0.728 -54.890 1.00 94.75 264 GLN A C 1
ATOM 2003 O O . GLN A 1 264 ? 18.501 -0.073 -55.689 1.00 94.75 264 GLN A O 1
ATOM 2008 N N . ASN A 1 265 ? 17.406 0.350 -53.767 1.00 94.94 265 ASN A N 1
ATOM 2009 C CA . ASN A 1 265 ? 17.277 -1.032 -53.271 1.00 94.94 265 ASN A CA 1
ATOM 2010 C C . ASN A 1 265 ? 18.543 -1.737 -52.765 1.00 94.94 265 ASN A C 1
ATOM 2012 O O . ASN A 1 265 ? 18.418 -2.871 -52.301 1.00 94.94 265 ASN A O 1
ATOM 2016 N N . ASN A 1 266 ? 19.717 -1.112 -52.786 1.00 96.62 266 ASN A N 1
ATOM 2017 C CA . ASN A 1 266 ? 20.926 -1.772 -52.292 1.00 96.62 266 ASN A CA 1
ATOM 2018 C C . ASN A 1 266 ? 21.039 -1.703 -50.763 1.00 96.62 266 ASN A C 1
ATOM 2020 O O . ASN A 1 266 ? 20.410 -0.862 -50.110 1.00 96.62 266 ASN A O 1
ATOM 2024 N N . ARG A 1 267 ? 21.843 -2.603 -50.185 1.00 97.25 267 ARG A N 1
ATOM 2025 C CA . ARG A 1 267 ? 22.066 -2.708 -48.732 1.00 97.25 267 ARG A CA 1
ATOM 2026 C C . ARG A 1 267 ? 23.470 -3.193 -48.378 1.00 97.25 267 ARG A C 1
ATOM 2028 O O . ARG A 1 267 ? 24.164 -3.757 -49.225 1.00 97.25 267 ARG A O 1
ATOM 2035 N N . ILE A 1 268 ? 23.816 -3.075 -47.096 1.00 98.44 268 ILE A N 1
ATOM 2036 C CA . ILE A 1 268 ? 24.949 -3.788 -46.490 1.00 98.44 268 ILE A CA 1
ATOM 2037 C C . ILE A 1 268 ? 24.417 -4.827 -45.496 1.00 98.44 268 ILE A C 1
ATOM 2039 O O . ILE A 1 268 ? 23.723 -4.479 -44.546 1.00 98.44 268 ILE A O 1
ATOM 2043 N N . MET A 1 269 ? 24.754 -6.098 -45.697 1.00 98.38 269 MET A N 1
ATOM 2044 C CA . MET A 1 269 ? 24.565 -7.189 -44.738 1.00 98.38 269 MET A CA 1
ATOM 2045 C C . MET A 1 269 ? 25.873 -7.427 -43.980 1.00 98.38 269 MET A C 1
ATOM 2047 O O . MET A 1 269 ? 26.926 -7.571 -44.594 1.00 98.38 269 MET A O 1
ATOM 2051 N N . VAL A 1 270 ? 25.827 -7.492 -42.654 1.00 98.62 270 VAL A N 1
ATOM 2052 C CA . VAL A 1 270 ? 27.004 -7.630 -41.789 1.00 98.62 270 VAL A CA 1
ATOM 2053 C C . VAL A 1 270 ? 26.895 -8.928 -40.990 1.00 98.62 270 VAL A C 1
ATOM 2055 O O . VAL A 1 270 ? 26.195 -8.985 -39.981 1.00 98.62 270 VAL A O 1
ATOM 2058 N N . TYR A 1 271 ? 27.596 -9.968 -41.450 1.00 98.12 271 TYR A N 1
ATOM 2059 C CA . TYR A 1 271 ? 27.816 -11.224 -40.716 1.00 98.12 271 TYR A CA 1
ATOM 2060 C C . TYR A 1 271 ? 29.214 -11.288 -40.073 1.00 98.12 271 TYR A C 1
ATOM 2062 O O . TYR A 1 271 ? 29.431 -12.088 -39.168 1.00 98.12 271 TYR A O 1
ATOM 2070 N N . GLY A 1 272 ? 30.157 -10.472 -40.559 1.00 98.06 272 GLY A N 1
ATOM 2071 C CA . GLY A 1 272 ? 31.480 -10.225 -39.976 1.00 98.06 272 GLY A CA 1
ATOM 2072 C C . GLY A 1 272 ? 31.527 -8.895 -39.222 1.00 98.06 272 GLY A C 1
ATOM 2073 O O . GLY A 1 272 ? 30.695 -8.648 -38.357 1.00 98.06 272 GLY A O 1
ATOM 2074 N N . GLU A 1 273 ? 32.478 -8.019 -39.546 1.00 98.44 273 GLU A N 1
ATOM 2075 C CA . GLU A 1 273 ? 32.660 -6.745 -38.837 1.00 98.44 273 GLU A CA 1
ATOM 2076 C C . GLU A 1 273 ? 32.584 -5.513 -39.755 1.00 98.44 273 GLU A C 1
ATOM 2078 O O . GLU A 1 273 ? 33.277 -5.442 -40.768 1.00 98.44 273 GLU A O 1
ATOM 2083 N N . LEU A 1 274 ? 31.792 -4.506 -39.374 1.00 98.75 274 LEU A N 1
ATOM 2084 C CA . LEU A 1 274 ? 31.791 -3.174 -39.994 1.00 98.75 274 LEU A CA 1
ATOM 2085 C C . LEU A 1 274 ? 32.430 -2.142 -39.051 1.00 98.75 274 LEU A C 1
ATOM 2087 O O . LEU A 1 274 ? 31.950 -1.933 -37.938 1.00 98.75 274 LEU A O 1
ATOM 2091 N N . ARG A 1 275 ? 33.483 -1.455 -39.500 1.00 98.69 275 ARG A N 1
ATOM 2092 C CA . ARG A 1 275 ? 34.157 -0.382 -38.751 1.00 98.69 275 ARG A CA 1
ATOM 2093 C C . ARG A 1 275 ? 34.056 0.938 -39.509 1.00 98.69 275 ARG A C 1
ATOM 2095 O O . ARG A 1 275 ? 34.777 1.140 -40.477 1.00 98.69 275 ARG A O 1
ATOM 2102 N N . ALA A 1 276 ? 33.204 1.845 -39.048 1.00 98.62 276 ALA A N 1
ATOM 2103 C CA . ALA A 1 276 ? 33.053 3.194 -39.588 1.00 98.62 276 ALA A CA 1
ATOM 2104 C C . ALA A 1 276 ? 33.325 4.215 -38.476 1.00 98.62 276 ALA A C 1
ATOM 2106 O O . ALA A 1 276 ? 32.413 4.683 -37.802 1.00 98.62 276 ALA A O 1
ATOM 2107 N N . ARG A 1 277 ? 34.604 4.524 -38.244 1.00 98.25 277 ARG A N 1
ATOM 2108 C CA . ARG A 1 277 ? 35.035 5.455 -37.192 1.00 98.25 277 ARG A CA 1
ATOM 2109 C C . ARG A 1 277 ? 35.433 6.782 -37.819 1.00 98.25 277 ARG A C 1
ATOM 2111 O O . ARG A 1 277 ? 36.580 6.947 -38.220 1.00 98.25 277 ARG A O 1
ATOM 2118 N N . GLY A 1 278 ? 34.466 7.679 -37.975 1.00 97.19 278 GLY A N 1
ATOM 2119 C CA . GLY A 1 278 ? 34.696 9.037 -38.451 1.00 97.19 278 GLY A CA 1
ATOM 2120 C C . GLY A 1 278 ? 35.265 9.949 -37.365 1.00 97.19 278 GLY A C 1
ATOM 2121 O O . GLY A 1 278 ? 35.462 9.554 -36.216 1.00 97.19 278 GLY A O 1
ATOM 2122 N N . GLU A 1 279 ? 35.462 11.210 -37.731 1.00 96.44 279 GLU A N 1
ATOM 2123 C CA . GLU A 1 279 ? 35.852 12.292 -36.823 1.00 96.44 279 GLU A CA 1
ATOM 2124 C C . GLU A 1 279 ? 34.878 13.466 -36.986 1.00 96.44 279 GLU A C 1
ATOM 2126 O O . GLU A 1 279 ? 34.239 13.600 -38.029 1.00 96.44 279 GLU A O 1
ATOM 2131 N N . GLU A 1 280 ? 34.786 14.364 -36.002 1.00 95.00 280 GLU A N 1
ATOM 2132 C CA . GLU A 1 280 ? 33.878 15.522 -36.057 1.00 95.00 280 GLU A CA 1
ATOM 2133 C C . GLU A 1 280 ? 34.065 16.379 -37.322 1.00 95.00 280 GLU A C 1
ATOM 2135 O O . GLU A 1 280 ? 33.087 16.771 -37.963 1.00 95.00 280 GLU A O 1
ATOM 2140 N N . SER A 1 281 ? 35.320 16.622 -37.715 1.00 95.25 281 SER A N 1
ATOM 2141 C CA . SER A 1 281 ? 35.683 17.372 -38.923 1.00 95.25 281 SER A CA 1
ATOM 2142 C C . SER A 1 281 ? 35.654 16.530 -40.204 1.00 95.25 281 SER A C 1
ATOM 2144 O O . SER A 1 281 ? 35.695 17.086 -41.299 1.00 95.25 281 SER A O 1
ATOM 2146 N N . ARG A 1 282 ? 35.596 15.198 -40.085 1.00 95.81 282 ARG A N 1
ATOM 2147 C CA . ARG A 1 282 ? 35.677 14.230 -41.191 1.00 95.81 282 ARG A CA 1
ATOM 2148 C C . ARG A 1 282 ? 34.685 13.091 -40.967 1.00 95.81 282 ARG A C 1
ATOM 2150 O O . ARG A 1 282 ? 35.059 11.937 -40.731 1.00 95.81 282 ARG A O 1
ATOM 2157 N N . LYS A 1 283 ? 33.402 13.441 -41.013 1.00 97.62 283 LYS A N 1
ATOM 2158 C CA . LYS A 1 283 ? 32.291 12.508 -40.795 1.00 97.62 283 LYS A CA 1
ATOM 2159 C C . LYS A 1 283 ? 32.196 11.492 -41.932 1.00 97.62 283 LYS A C 1
ATOM 2161 O O . LYS A 1 283 ? 32.562 11.788 -43.067 1.00 97.62 283 LYS A O 1
ATOM 2166 N N . ILE A 1 284 ? 31.703 10.299 -41.617 1.00 98.69 284 ILE A N 1
ATOM 2167 C CA . ILE A 1 284 ? 31.390 9.263 -42.612 1.00 98.69 284 ILE A CA 1
ATOM 2168 C C . ILE A 1 284 ? 29.910 9.375 -42.979 1.00 98.69 284 ILE A C 1
ATOM 2170 O O . ILE A 1 284 ? 29.077 9.564 -42.094 1.00 98.69 284 ILE A O 1
ATOM 2174 N N . PHE A 1 285 ? 29.572 9.237 -44.260 1.00 98.62 285 PHE A N 1
ATOM 2175 C CA . PHE A 1 285 ? 28.188 9.312 -44.734 1.00 98.62 285 PHE A CA 1
ATOM 2176 C C . PHE A 1 285 ? 27.776 8.031 -45.460 1.00 98.62 285 PHE A C 1
ATOM 2178 O O . PHE A 1 285 ? 28.505 7.541 -46.319 1.00 98.62 285 PHE A O 1
ATOM 2185 N N . PHE A 1 286 ? 26.588 7.523 -45.139 1.00 98.62 286 PHE A N 1
ATOM 2186 C CA . PHE A 1 286 ? 25.873 6.480 -45.872 1.00 98.62 286 PHE A CA 1
ATOM 2187 C C . PHE A 1 286 ? 24.542 7.073 -46.332 1.00 98.62 286 PHE A C 1
ATOM 2189 O O . PHE A 1 286 ? 23.677 7.344 -45.498 1.00 98.62 286 PHE A O 1
ATOM 2196 N N . THR A 1 287 ? 24.392 7.329 -47.631 1.00 98.00 287 THR A N 1
ATOM 2197 C CA . THR A 1 287 ? 23.283 8.159 -48.127 1.00 98.00 287 THR A CA 1
ATOM 2198 C C . THR A 1 287 ? 22.768 7.741 -49.513 1.00 98.00 287 THR A C 1
ATOM 2200 O O . THR A 1 287 ? 23.279 6.815 -50.153 1.00 98.00 287 THR A O 1
ATOM 2203 N N . ASP A 1 288 ? 21.709 8.410 -49.956 1.00 97.00 288 ASP A N 1
ATOM 2204 C CA . ASP A 1 288 ? 21.104 8.300 -51.281 1.00 97.00 288 ASP A CA 1
ATOM 2205 C C . ASP A 1 288 ? 22.112 8.657 -52.388 1.00 97.00 288 ASP A C 1
ATOM 2207 O O . ASP A 1 288 ? 22.966 9.529 -52.228 1.00 97.00 288 ASP A O 1
ATOM 2211 N N . LEU A 1 289 ? 21.997 8.007 -53.547 1.00 95.38 289 LEU A N 1
ATOM 2212 C CA . LEU A 1 289 ? 22.776 8.374 -54.731 1.00 95.38 289 LEU A CA 1
ATOM 2213 C C . LEU A 1 289 ? 22.572 9.843 -55.130 1.00 95.38 289 LEU A C 1
ATOM 2215 O O . LEU A 1 289 ? 23.519 10.477 -55.585 1.00 95.38 289 LEU A O 1
ATOM 2219 N N . ARG A 1 290 ? 21.361 10.355 -54.915 1.00 94.62 290 ARG A N 1
ATOM 2220 C CA . ARG A 1 290 ? 20.892 11.693 -55.295 1.00 94.62 290 ARG A CA 1
ATOM 2221 C C . ARG A 1 290 ? 21.186 12.767 -54.242 1.00 94.62 290 ARG A C 1
ATOM 2223 O O . ARG A 1 290 ? 20.741 13.901 -54.370 1.00 94.62 290 ARG A O 1
ATOM 2230 N N . ASP A 1 291 ? 21.845 12.408 -53.139 1.00 95.06 291 ASP A N 1
ATOM 2231 C CA . ASP A 1 291 ? 22.136 13.354 -52.059 1.00 95.06 291 ASP A CA 1
ATOM 2232 C C . ASP A 1 291 ? 23.331 14.247 -52.410 1.00 95.06 291 ASP A C 1
ATOM 2234 O O . ASP A 1 291 ? 24.472 13.970 -52.041 1.00 95.06 291 ASP A O 1
ATOM 2238 N N . ASP A 1 292 ? 23.074 15.333 -53.126 1.00 92.56 292 ASP A N 1
ATOM 2239 C CA . ASP A 1 292 ? 24.094 16.305 -53.535 1.00 92.56 292 ASP A CA 1
ATOM 2240 C C . ASP A 1 292 ? 24.698 17.111 -52.379 1.00 92.56 292 ASP A C 1
ATOM 2242 O O . ASP A 1 292 ? 25.698 17.808 -52.569 1.00 92.56 292 ASP A O 1
ATOM 2246 N N . SER A 1 293 ? 24.122 17.032 -51.174 1.00 92.94 293 SER A N 1
ATOM 2247 C CA . SER A 1 293 ? 24.614 17.792 -50.022 1.00 92.94 293 SER A CA 1
ATOM 2248 C C . SER A 1 293 ? 25.974 17.295 -49.517 1.00 92.94 293 SER A C 1
ATOM 2250 O O . SER A 1 293 ? 26.689 18.044 -48.847 1.00 92.94 293 SER A O 1
ATOM 2252 N N . VAL A 1 294 ? 26.357 16.057 -49.864 1.00 93.88 294 VAL A N 1
ATOM 2253 C CA . VAL A 1 294 ? 27.622 15.419 -49.475 1.00 93.88 294 VAL A CA 1
ATOM 2254 C C . VAL A 1 294 ? 28.204 14.567 -50.610 1.00 93.88 294 VAL A C 1
ATOM 2256 O O . VAL A 1 294 ? 27.485 13.876 -51.329 1.00 93.88 294 VAL A O 1
ATOM 2259 N N . GLY A 1 295 ? 29.531 14.570 -50.778 1.00 90.56 295 GLY A N 1
ATOM 2260 C CA . GLY A 1 295 ? 30.215 13.704 -51.754 1.00 90.56 295 GLY A CA 1
ATOM 2261 C C . GLY A 1 295 ? 29.904 13.994 -53.228 1.00 90.56 295 GLY A C 1
ATOM 2262 O O . GLY A 1 295 ? 30.073 13.095 -54.056 1.00 90.56 295 GLY A O 1
ATOM 2263 N N . GLY A 1 296 ? 29.436 15.210 -53.539 1.00 88.19 296 GLY A N 1
ATOM 2264 C CA . GLY A 1 296 ? 29.177 15.716 -54.893 1.00 88.19 296 GLY A CA 1
ATOM 2265 C C . GLY A 1 296 ? 27.982 15.080 -55.616 1.00 88.19 296 GLY A C 1
ATOM 2266 O O . GLY A 1 296 ? 27.407 14.100 -55.149 1.00 88.19 296 GLY A O 1
ATOM 2267 N N . ASP A 1 297 ? 27.633 15.622 -56.785 1.00 87.69 297 ASP A N 1
ATOM 2268 C CA . ASP A 1 297 ? 26.572 15.105 -57.667 1.00 87.69 297 ASP A CA 1
ATOM 2269 C C . ASP A 1 297 ? 27.023 13.806 -58.362 1.00 87.69 297 ASP A C 1
ATOM 2271 O O . ASP A 1 297 ? 27.809 13.818 -59.321 1.00 87.69 297 ASP A O 1
ATOM 2275 N N . ALA A 1 298 ? 26.561 12.676 -57.820 1.00 87.56 298 ALA A N 1
ATOM 2276 C CA . ALA A 1 298 ? 26.998 11.331 -58.193 1.00 87.56 298 ALA A CA 1
ATOM 2277 C C . ALA A 1 298 ? 26.169 10.709 -59.329 1.00 87.56 298 ALA A C 1
ATOM 2279 O O . ALA A 1 298 ? 26.631 9.775 -59.986 1.00 87.56 298 ALA A O 1
ATOM 2280 N N . ASN A 1 299 ? 24.951 11.199 -59.558 1.00 86.12 299 ASN A N 1
ATOM 2281 C CA . ASN A 1 299 ? 24.031 10.789 -60.624 1.00 86.12 299 ASN A CA 1
ATOM 2282 C C . ASN A 1 299 ? 24.055 11.729 -61.840 1.00 86.12 299 ASN A C 1
ATOM 2284 O O . ASN A 1 299 ? 23.500 11.363 -62.877 1.00 86.12 299 ASN A O 1
ATOM 2288 N N . ARG A 1 300 ? 24.766 12.859 -61.754 1.00 86.31 300 ARG A N 1
ATOM 2289 C CA . ARG A 1 300 ? 25.041 13.812 -62.841 1.00 86.31 300 ARG A CA 1
ATOM 2290 C C . ARG A 1 300 ? 23.800 14.498 -63.403 1.00 86.31 300 ARG A C 1
ATOM 2292 O O . ARG A 1 300 ? 23.798 14.892 -64.573 1.00 86.31 300 ARG A O 1
ATOM 2299 N N . ASP A 1 301 ? 22.762 14.644 -62.594 1.00 84.31 301 ASP A N 1
ATOM 2300 C CA . ASP A 1 301 ? 21.558 15.397 -62.947 1.00 84.31 301 ASP A CA 1
ATOM 2301 C C . ASP A 1 301 ? 21.523 16.787 -62.283 1.00 84.31 301 ASP A C 1
ATOM 2303 O O . ASP A 1 301 ? 20.559 17.535 -62.447 1.00 84.31 301 ASP A O 1
ATOM 2307 N N . GLY A 1 302 ? 22.600 17.190 -61.598 1.00 84.19 302 GLY A N 1
ATOM 2308 C CA . GLY A 1 302 ? 22.623 18.392 -60.775 1.00 84.19 302 GLY A CA 1
ATOM 2309 C C . GLY A 1 302 ? 21.542 18.321 -59.699 1.00 84.19 302 GLY A C 1
ATOM 2310 O O . GLY A 1 302 ? 21.224 17.267 -59.182 1.00 84.19 302 GLY A O 1
ATOM 2311 N N . SER A 1 303 ? 20.877 19.439 -59.412 1.00 84.69 303 SER A N 1
ATOM 2312 C CA . SER A 1 303 ? 19.800 19.448 -58.416 1.00 84.69 303 SER A CA 1
ATOM 2313 C C . SER A 1 303 ? 18.427 19.037 -58.983 1.00 84.69 303 SER A C 1
ATOM 2315 O O . SER A 1 303 ? 17.405 19.521 -58.488 1.00 84.69 303 SER A O 1
ATOM 2317 N N . GLU A 1 304 ? 18.367 18.280 -60.088 1.00 88.25 304 GLU A N 1
ATOM 2318 C CA . GLU A 1 304 ? 17.097 17.890 -60.724 1.00 88.25 304 GLU A CA 1
ATOM 2319 C C . GLU A 1 304 ? 16.312 16.871 -59.891 1.00 88.25 304 GLU A C 1
ATOM 2321 O O . GLU A 1 304 ? 15.081 16.960 -59.825 1.00 88.25 304 GLU A O 1
ATOM 2326 N N . THR A 1 305 ? 16.997 15.930 -59.234 1.00 88.75 305 THR A N 1
ATOM 2327 C CA . THR A 1 305 ? 16.369 14.993 -58.297 1.00 88.75 305 THR A CA 1
ATOM 2328 C C . THR A 1 305 ? 16.834 15.252 -56.867 1.00 88.75 305 THR A C 1
ATOM 2330 O O . THR A 1 305 ? 17.954 15.680 -56.624 1.00 88.75 305 THR A O 1
ATOM 2333 N N . LEU A 1 306 ? 15.932 15.043 -55.905 1.00 91.12 306 LEU A N 1
ATOM 2334 C CA . LEU A 1 306 ? 16.218 15.195 -54.478 1.00 91.12 306 LEU A CA 1
ATOM 2335 C C . LEU A 1 306 ? 16.303 13.814 -53.814 1.00 91.12 306 LEU A C 1
ATOM 2337 O O . LEU A 1 306 ? 15.627 12.881 -54.277 1.00 91.12 306 LEU A O 1
ATOM 2341 N N . PRO A 1 307 ? 17.091 13.671 -52.732 1.00 94.81 307 PRO A N 1
ATOM 2342 C CA . PRO A 1 307 ? 17.094 12.450 -51.942 1.00 94.81 307 PRO A CA 1
ATOM 2343 C C . PRO A 1 307 ? 15.703 12.180 -51.347 1.00 94.81 307 PRO A C 1
ATOM 2345 O O . PRO A 1 307 ? 14.938 13.100 -51.054 1.00 94.81 307 PRO A O 1
ATOM 2348 N N . GLU A 1 308 ? 15.358 10.903 -51.183 1.00 94.00 308 GLU A N 1
ATOM 2349 C CA . GLU A 1 308 ? 14.033 10.467 -50.718 1.00 94.00 308 GLU A CA 1
ATOM 2350 C C . GLU A 1 308 ? 14.174 9.428 -49.611 1.00 94.00 308 GLU A C 1
ATOM 2352 O O . GLU A 1 308 ? 14.987 8.506 -49.713 1.00 94.00 308 GLU A O 1
ATOM 2357 N N . LYS A 1 309 ? 13.325 9.527 -48.584 1.00 95.50 309 LYS A N 1
ATOM 2358 C CA . LYS A 1 309 ? 13.246 8.520 -47.521 1.00 95.50 309 LYS A CA 1
ATOM 2359 C C . LYS A 1 309 ? 13.000 7.135 -48.131 1.00 95.50 309 LYS A C 1
ATOM 2361 O O . LYS A 1 309 ? 12.080 6.954 -48.927 1.00 95.50 309 LYS A O 1
ATOM 2366 N N . GLY A 1 310 ? 13.795 6.137 -47.746 1.00 94.88 310 GLY A N 1
ATOM 2367 C CA . GLY A 1 310 ? 13.650 4.776 -48.266 1.00 94.88 310 GLY A CA 1
ATOM 2368 C C . GLY A 1 310 ? 14.165 4.584 -49.694 1.00 94.88 310 GLY A C 1
ATOM 2369 O O . GLY A 1 310 ? 13.658 3.728 -50.420 1.00 94.88 310 GLY A O 1
ATOM 2370 N N . TRP A 1 311 ? 15.174 5.335 -50.133 1.00 96.44 311 TRP A N 1
ATOM 2371 C CA . TRP A 1 311 ? 15.815 5.080 -51.424 1.00 96.44 311 TRP A CA 1
ATOM 2372 C C . TRP A 1 311 ? 16.577 3.751 -51.442 1.00 96.44 311 TRP A C 1
ATOM 2374 O O . TRP A 1 311 ? 16.415 2.909 -52.337 1.00 96.44 311 TRP A O 1
ATOM 2384 N N . TRP A 1 312 ? 17.391 3.540 -50.413 1.00 97.81 312 TRP A N 1
ATOM 2385 C CA . TRP A 1 312 ? 18.143 2.314 -50.191 1.00 97.81 312 TRP A CA 1
ATOM 2386 C C . TRP A 1 312 ? 17.583 1.556 -48.987 1.00 97.81 312 TRP A C 1
ATOM 2388 O O . TRP A 1 312 ? 16.703 2.033 -48.265 1.00 97.81 312 TRP A O 1
ATOM 2398 N N . ARG A 1 313 ? 18.015 0.308 -48.818 1.00 97.50 313 ARG A N 1
ATOM 2399 C CA . ARG A 1 313 ? 17.389 -0.600 -47.854 1.00 97.50 313 ARG A CA 1
ATOM 2400 C C . ARG A 1 313 ? 17.861 -0.352 -46.426 1.00 97.50 313 ARG A C 1
ATOM 2402 O O . ARG A 1 313 ? 17.101 0.210 -45.653 1.00 97.50 313 ARG A O 1
ATOM 2409 N N . SER A 1 314 ? 19.061 -0.803 -46.066 1.00 97.69 314 SER A N 1
ATOM 2410 C CA . SER A 1 314 ? 19.553 -0.756 -44.681 1.00 97.69 314 SER A CA 1
ATOM 2411 C C . SER A 1 314 ? 21.019 -1.174 -44.570 1.00 97.69 314 SER A C 1
ATOM 2413 O O . SER A 1 314 ? 21.545 -1.855 -45.456 1.00 97.69 314 SER A O 1
ATOM 2415 N N . ILE A 1 315 ? 21.637 -0.888 -43.429 1.00 98.62 315 ILE A N 1
ATOM 2416 C CA . ILE A 1 315 ? 22.757 -1.668 -42.896 1.00 98.62 315 ILE A CA 1
ATOM 2417 C C . ILE A 1 315 ? 22.176 -2.680 -41.901 1.00 98.62 315 ILE A C 1
ATOM 2419 O O . ILE A 1 315 ? 21.510 -2.297 -40.944 1.00 98.62 315 ILE A O 1
ATOM 2423 N N . ASN A 1 316 ? 22.390 -3.974 -42.129 1.00 97.75 316 ASN A N 1
ATOM 2424 C CA . ASN A 1 316 ? 21.750 -5.044 -41.368 1.00 97.75 316 ASN A CA 1
ATOM 2425 C C . ASN A 1 316 ? 22.789 -5.971 -40.736 1.00 97.75 316 ASN A C 1
ATOM 2427 O O . ASN A 1 316 ? 23.476 -6.717 -41.431 1.00 97.75 316 ASN A O 1
ATOM 2431 N N . ILE A 1 317 ? 22.894 -5.914 -39.414 1.00 98.25 317 ILE A N 1
ATOM 2432 C CA . ILE A 1 317 ? 23.850 -6.658 -38.600 1.00 98.25 317 ILE A CA 1
ATOM 2433 C C . ILE A 1 317 ? 23.134 -7.875 -38.017 1.00 98.25 317 ILE A C 1
ATOM 2435 O O . ILE A 1 317 ? 22.177 -7.731 -37.250 1.00 98.25 317 ILE A O 1
ATOM 2439 N N . GLN A 1 318 ? 23.579 -9.075 -38.395 1.00 95.56 318 GLN A N 1
ATOM 2440 C CA . GLN A 1 318 ? 22.908 -10.338 -38.068 1.00 95.56 318 GLN A CA 1
ATOM 2441 C C . GLN A 1 318 ? 23.896 -11.410 -37.611 1.00 95.56 318 GLN A C 1
ATOM 2443 O O . GLN A 1 318 ? 25.094 -11.324 -37.874 1.00 95.56 318 GLN A O 1
ATOM 2448 N N . ASN A 1 319 ? 23.376 -12.480 -37.000 1.00 93.88 319 ASN A N 1
ATOM 2449 C CA . ASN A 1 319 ? 24.173 -13.597 -36.485 1.00 93.88 319 ASN A CA 1
ATOM 2450 C C . ASN A 1 319 ? 25.292 -13.080 -35.557 1.00 93.88 319 ASN A C 1
ATOM 2452 O O . ASN A 1 319 ? 25.030 -12.272 -34.668 1.00 93.88 319 ASN A O 1
ATOM 2456 N N . GLU A 1 320 ? 26.531 -13.513 -35.768 1.00 94.94 320 GLU A N 1
ATOM 2457 C CA . GLU A 1 320 ? 27.707 -13.084 -34.998 1.00 94.94 320 GLU A CA 1
ATOM 2458 C C . GLU A 1 320 ? 28.266 -11.718 -35.451 1.00 94.94 320 GLU A C 1
ATOM 2460 O O . GLU A 1 320 ? 29.261 -11.236 -34.907 1.00 94.94 320 GLU A O 1
ATOM 2465 N N . GLY A 1 321 ? 27.617 -11.070 -36.425 1.00 97.69 321 GLY A N 1
ATOM 2466 C CA . GLY A 1 321 ? 28.074 -9.819 -37.012 1.00 97.69 321 GLY A CA 1
ATOM 2467 C C . GLY A 1 321 ? 28.116 -8.660 -36.017 1.00 97.69 321 GLY A C 1
ATOM 2468 O O . GLY A 1 321 ? 27.215 -8.497 -35.191 1.00 97.69 321 GLY A O 1
ATOM 2469 N N . SER A 1 322 ? 29.160 -7.836 -36.109 1.00 98.44 322 SER A N 1
ATOM 2470 C CA . SER A 1 322 ? 29.391 -6.691 -35.226 1.00 98.44 322 SER A CA 1
ATOM 2471 C C . SER A 1 322 ? 29.615 -5.394 -36.000 1.00 98.44 322 SER A C 1
ATOM 2473 O O . SER A 1 322 ? 30.136 -5.413 -37.115 1.00 98.44 322 SER A O 1
ATOM 2475 N N . ALA A 1 323 ? 29.264 -4.253 -35.404 1.00 98.56 323 ALA A N 1
ATOM 2476 C CA . ALA A 1 323 ? 29.572 -2.950 -35.986 1.00 98.56 323 ALA A CA 1
ATOM 2477 C C . ALA A 1 323 ? 30.010 -1.912 -34.952 1.00 98.56 323 ALA A C 1
ATOM 2479 O O . ALA A 1 323 ? 29.505 -1.874 -33.828 1.00 98.56 323 ALA A O 1
ATOM 2480 N N . VAL A 1 324 ? 30.918 -1.035 -35.378 1.00 98.69 324 VAL A N 1
ATOM 2481 C CA . VAL A 1 324 ? 31.253 0.203 -34.674 1.00 98.69 324 VAL A CA 1
ATOM 2482 C C . VAL A 1 324 ? 31.051 1.379 -35.615 1.00 98.69 324 VAL A C 1
ATOM 2484 O O . VAL A 1 324 ? 31.712 1.446 -36.654 1.00 98.69 324 VAL A O 1
ATOM 2487 N N . LEU A 1 325 ? 30.155 2.290 -35.238 1.00 98.75 325 LEU A N 1
ATOM 2488 C CA . LEU A 1 325 ? 29.893 3.538 -35.942 1.00 98.75 325 LEU A CA 1
ATOM 2489 C C . LEU A 1 325 ? 30.187 4.714 -35.009 1.00 98.75 325 LEU A C 1
ATOM 2491 O O . LEU A 1 325 ? 29.628 4.812 -33.919 1.00 98.75 325 LEU A O 1
ATOM 2495 N N . GLU A 1 326 ? 31.078 5.599 -35.435 1.00 98.62 326 GLU A N 1
ATOM 2496 C CA . GLU A 1 326 ? 31.426 6.823 -34.713 1.00 98.62 326 GLU A CA 1
ATOM 2497 C C . GLU A 1 326 ? 31.424 7.985 -35.704 1.00 98.62 326 GLU A C 1
ATOM 2499 O O . GLU A 1 326 ? 31.887 7.811 -36.835 1.00 98.62 326 GLU A O 1
ATOM 2504 N N . TRP A 1 327 ? 30.865 9.142 -35.330 1.00 98.50 327 TRP A N 1
ATOM 2505 C CA . TRP A 1 327 ? 30.790 10.328 -36.205 1.00 98.50 327 TRP A CA 1
ATOM 2506 C C . TRP A 1 327 ? 30.283 10.008 -37.623 1.00 98.50 327 TRP A C 1
ATOM 2508 O O . TRP A 1 327 ? 30.810 10.486 -38.633 1.00 98.50 327 TRP A O 1
ATOM 2518 N N . SER A 1 328 ? 29.269 9.145 -37.693 1.00 98.69 328 SER A N 1
ATOM 2519 C CA . SER A 1 328 ? 28.692 8.639 -38.937 1.00 98.69 328 SER A CA 1
ATOM 2520 C C . SER A 1 328 ? 27.270 9.163 -39.125 1.00 98.69 328 SER A C 1
ATOM 2522 O O . SER A 1 328 ? 26.500 9.229 -38.171 1.00 98.69 328 SER A O 1
ATOM 2524 N N . THR A 1 329 ? 26.904 9.524 -40.351 1.00 98.69 329 THR A N 1
ATOM 2525 C CA . THR A 1 329 ? 25.534 9.895 -40.729 1.00 98.69 329 THR A CA 1
ATOM 2526 C C . THR A 1 329 ? 24.967 8.833 -41.656 1.00 98.69 329 THR A C 1
ATOM 2528 O O . THR A 1 329 ? 25.542 8.552 -42.705 1.00 98.69 329 THR A O 1
ATOM 2531 N N . LEU A 1 330 ? 23.846 8.240 -41.263 1.00 98.69 330 LEU A N 1
ATOM 2532 C CA . LEU A 1 330 ? 23.052 7.346 -42.089 1.00 98.69 330 LEU A CA 1
ATOM 2533 C C . LEU A 1 330 ? 21.771 8.105 -42.454 1.00 98.69 330 LEU A C 1
ATOM 2535 O O . LEU A 1 330 ? 21.028 8.499 -41.553 1.00 98.69 330 LEU A O 1
ATOM 2539 N N . ALA A 1 331 ? 21.528 8.311 -43.751 1.00 98.19 331 ALA A N 1
ATOM 2540 C CA . ALA A 1 331 ? 20.389 9.082 -44.250 1.00 98.19 331 ALA A CA 1
ATOM 2541 C C . ALA A 1 331 ? 19.619 8.373 -45.378 1.00 98.19 331 ALA A C 1
ATOM 2543 O O . ALA A 1 331 ? 20.201 7.591 -46.134 1.00 98.19 331 ALA A O 1
ATOM 2544 N N . TYR A 1 332 ? 18.317 8.656 -45.511 1.00 97.88 332 TYR A N 1
ATOM 2545 C CA . TYR A 1 332 ? 17.477 8.276 -46.667 1.00 97.88 332 TYR A CA 1
ATOM 2546 C C . TYR A 1 332 ? 17.333 6.761 -46.935 1.00 97.88 332 TYR A C 1
ATOM 2548 O O . TYR A 1 332 ? 17.009 6.326 -48.044 1.00 97.88 332 TYR A O 1
ATOM 2556 N N . GLY A 1 333 ? 17.573 5.927 -45.922 1.00 96.44 333 GLY A N 1
ATOM 2557 C CA . GLY A 1 333 ? 17.400 4.471 -45.986 1.00 96.44 333 GLY A CA 1
ATOM 2558 C C . GLY A 1 333 ? 16.028 4.001 -45.490 1.00 96.44 333 GLY A C 1
ATOM 2559 O O . GLY A 1 333 ? 15.115 4.797 -45.287 1.00 96.44 333 GLY A O 1
ATOM 2560 N N . GLY A 1 334 ? 15.877 2.693 -45.278 1.00 95.50 334 GLY A N 1
ATOM 2561 C CA . GLY A 1 334 ? 14.712 2.085 -44.625 1.00 95.50 334 GLY A CA 1
ATOM 2562 C C . GLY A 1 334 ? 13.699 1.390 -45.542 1.00 95.50 334 GLY A C 1
ATOM 2563 O O . GLY A 1 334 ? 12.721 0.851 -45.026 1.00 95.50 334 GLY A O 1
ATOM 2564 N N . ARG A 1 335 ? 13.912 1.336 -46.869 1.00 93.62 335 ARG A N 1
ATOM 2565 C CA . ARG A 1 335 ? 12.862 1.012 -47.864 1.00 93.62 335 ARG A CA 1
ATOM 2566 C C . ARG A 1 335 ? 11.997 -0.217 -47.559 1.00 93.62 335 ARG A C 1
ATOM 2568 O O . ARG A 1 335 ? 10.799 -0.104 -47.339 1.00 93.62 335 ARG A O 1
ATOM 2575 N N . SER A 1 336 ? 12.585 -1.412 -47.645 1.00 91.25 336 SER A N 1
ATOM 2576 C CA . SER A 1 336 ? 11.880 -2.694 -47.474 1.00 91.25 336 SER A CA 1
ATOM 2577 C C . SER A 1 336 ? 12.182 -3.368 -46.139 1.00 91.25 336 SER A C 1
ATOM 2579 O O . SER A 1 336 ? 11.516 -4.330 -45.777 1.00 91.25 336 SER A O 1
ATOM 2581 N N . ASP A 1 337 ? 13.220 -2.902 -45.445 1.00 93.31 337 ASP A N 1
ATOM 2582 C CA . ASP A 1 337 ? 13.679 -3.467 -44.174 1.00 93.31 337 ASP A CA 1
ATOM 2583 C C . ASP A 1 337 ? 13.148 -2.660 -42.970 1.00 93.31 337 ASP A C 1
ATOM 2585 O O . ASP A 1 337 ? 13.341 -3.060 -41.823 1.00 93.31 337 ASP A O 1
ATOM 2589 N N . ASN A 1 338 ? 12.423 -1.561 -43.233 1.00 94.62 338 ASN A N 1
ATOM 2590 C CA . ASN A 1 338 ? 11.771 -0.681 -42.259 1.00 94.62 338 ASN A CA 1
ATOM 2591 C C . ASN A 1 338 ? 12.721 -0.075 -41.214 1.00 94.62 338 ASN A C 1
ATOM 2593 O O . ASN A 1 338 ? 12.272 0.377 -40.164 1.00 94.62 338 ASN A O 1
ATOM 2597 N N . SER A 1 339 ? 14.028 -0.082 -41.472 1.00 97.06 339 SER A N 1
ATOM 2598 C CA . SER A 1 339 ? 15.023 0.611 -40.663 1.00 97.06 339 SER A CA 1
ATOM 2599 C C . SER A 1 339 ? 16.290 0.871 -41.465 1.00 97.06 339 SER A C 1
ATOM 2601 O O . SER A 1 339 ? 16.661 0.052 -42.305 1.00 97.06 339 SER A O 1
ATOM 2603 N N . ILE A 1 340 ? 16.973 1.981 -41.194 1.00 97.94 340 ILE A N 1
ATOM 2604 C CA . ILE A 1 340 ? 18.260 2.289 -41.825 1.00 97.94 340 ILE A CA 1
ATOM 2605 C C . ILE A 1 340 ? 19.424 1.512 -41.188 1.00 97.94 340 ILE A C 1
ATOM 2607 O O . ILE A 1 340 ? 20.360 1.136 -41.897 1.00 97.94 340 ILE A O 1
ATOM 2611 N N . LEU A 1 341 ? 19.332 1.187 -39.891 1.00 98.50 341 LEU A N 1
ATOM 2612 C CA . LEU A 1 341 ? 20.271 0.322 -39.174 1.00 98.50 341 LEU A CA 1
ATOM 2613 C C . LEU A 1 341 ? 19.518 -0.742 -38.364 1.00 98.50 341 LEU A C 1
ATOM 2615 O O . LEU A 1 341 ? 18.788 -0.435 -37.427 1.00 98.50 341 LEU A O 1
ATOM 2619 N N . LEU A 1 342 ? 19.738 -2.014 -38.692 1.00 97.62 342 LEU A N 1
ATOM 2620 C CA . LEU A 1 342 ? 19.108 -3.152 -38.024 1.00 97.62 342 LEU A CA 1
ATOM 2621 C C . LEU A 1 342 ? 20.161 -3.966 -37.265 1.00 97.62 342 LEU A C 1
ATOM 2623 O O . LEU A 1 342 ? 21.145 -4.399 -37.862 1.00 97.62 342 LEU A O 1
ATOM 2627 N N . LYS A 1 343 ? 19.938 -4.238 -35.977 1.00 97.06 343 LYS A N 1
ATOM 2628 C CA . LYS A 1 343 ? 20.759 -5.153 -35.175 1.00 97.06 343 LYS A CA 1
ATOM 2629 C C . LYS A 1 343 ? 19.947 -6.346 -34.685 1.00 97.06 343 LYS A C 1
ATOM 2631 O O . LYS A 1 343 ? 18.975 -6.198 -33.951 1.00 97.06 343 LYS A O 1
ATOM 2636 N N . SER A 1 344 ? 20.407 -7.542 -35.041 1.00 95.12 344 SER A N 1
ATOM 2637 C CA . SER A 1 344 ? 19.922 -8.834 -34.545 1.00 95.12 344 SER A CA 1
ATOM 2638 C C . SER A 1 344 ? 21.091 -9.811 -34.338 1.00 95.12 344 SER A C 1
ATOM 2640 O O . SER A 1 344 ? 22.217 -9.540 -34.761 1.00 95.12 344 SER A O 1
ATOM 2642 N N . GLY A 1 345 ? 20.864 -10.925 -33.638 1.00 93.81 345 GLY A N 1
ATOM 2643 C CA . GLY A 1 345 ? 21.901 -11.933 -33.366 1.00 93.81 345 GLY A CA 1
ATOM 2644 C C . GLY A 1 345 ? 22.907 -11.552 -32.267 1.00 93.81 345 GLY A C 1
ATOM 2645 O O . GLY A 1 345 ? 22.765 -10.521 -31.610 1.00 93.81 345 GLY A O 1
ATOM 2646 N N . SER A 1 346 ? 23.931 -12.390 -32.088 1.00 95.31 346 SER A N 1
ATOM 2647 C CA . SER A 1 346 ? 24.886 -12.406 -30.968 1.00 95.31 346 SER A CA 1
ATOM 2648 C C . SER A 1 346 ? 26.056 -11.427 -31.044 1.00 95.31 346 SER A C 1
ATOM 2650 O O . SER A 1 346 ? 26.692 -11.169 -30.021 1.00 95.31 346 SER A O 1
ATOM 2652 N N . GLY A 1 347 ? 26.353 -10.837 -32.202 1.00 96.19 347 GLY A N 1
ATOM 2653 C CA . GLY A 1 347 ? 27.447 -9.862 -32.294 1.00 96.19 347 GLY A CA 1
ATOM 2654 C C . GLY A 1 347 ? 27.140 -8.524 -31.602 1.00 96.19 347 GLY A C 1
ATOM 2655 O O . GLY A 1 347 ? 26.044 -8.327 -31.067 1.00 96.19 347 GLY A O 1
ATOM 2656 N N . SER A 1 348 ? 28.111 -7.610 -31.592 1.00 97.25 348 SER A N 1
ATOM 2657 C CA . SER A 1 348 ? 28.065 -6.340 -30.846 1.00 97.25 348 SER A CA 1
ATOM 2658 C C . SER A 1 348 ? 27.690 -5.131 -31.710 1.00 97.25 348 SER A C 1
ATOM 2660 O O . SER A 1 348 ? 27.921 -5.120 -32.918 1.00 97.25 348 SER A O 1
ATOM 2662 N N . LEU A 1 349 ? 27.130 -4.089 -31.097 1.00 98.31 349 LEU A N 1
ATOM 2663 C CA . LEU A 1 349 ? 26.897 -2.792 -31.733 1.00 98.31 349 LEU A CA 1
ATOM 2664 C C . LEU A 1 349 ? 27.416 -1.670 -30.832 1.00 98.31 349 LEU A C 1
ATOM 2666 O O . LEU A 1 349 ? 27.016 -1.572 -29.675 1.00 98.31 349 LEU A O 1
ATOM 2670 N N . ARG A 1 350 ? 28.276 -0.808 -31.373 1.00 98.44 350 ARG A N 1
ATOM 2671 C CA . ARG A 1 350 ? 28.682 0.445 -30.730 1.00 98.44 350 ARG A CA 1
ATOM 2672 C C . ARG A 1 350 ? 28.343 1.611 -31.638 1.00 98.44 350 ARG A C 1
ATOM 2674 O O . ARG A 1 350 ? 28.788 1.625 -32.786 1.00 98.44 350 ARG A O 1
ATOM 2681 N N . ILE A 1 351 ? 27.578 2.565 -31.124 1.00 98.50 351 ILE A N 1
ATOM 2682 C CA . ILE A 1 351 ? 27.226 3.795 -31.832 1.00 98.50 351 ILE A CA 1
ATOM 2683 C C . ILE A 1 351 ? 27.553 5.003 -30.960 1.00 98.50 351 ILE A C 1
ATOM 2685 O O . ILE A 1 351 ? 27.109 5.088 -29.815 1.00 98.50 351 ILE A O 1
ATOM 2689 N N . SER A 1 352 ? 28.332 5.945 -31.486 1.00 98.44 352 SER A N 1
ATOM 2690 C CA . SER A 1 352 ? 28.536 7.219 -30.795 1.00 98.44 352 SER A CA 1
ATOM 2691 C C . SER A 1 352 ? 28.643 8.406 -31.738 1.00 98.44 352 SER A C 1
ATOM 2693 O O . SER A 1 352 ? 29.236 8.306 -32.813 1.00 98.44 352 SER A O 1
ATOM 2695 N N . ASN A 1 353 ? 28.084 9.552 -31.346 1.00 98.44 353 ASN A N 1
ATOM 2696 C CA . ASN A 1 353 ? 28.117 10.778 -32.156 1.00 98.44 353 ASN A CA 1
ATOM 2697 C C . ASN A 1 353 ? 27.570 10.572 -33.587 1.00 98.44 353 ASN A C 1
ATOM 2699 O O . ASN A 1 353 ? 28.033 11.203 -34.540 1.00 98.44 353 ASN A O 1
ATOM 2703 N N . CYS A 1 354 ? 26.634 9.634 -33.762 1.00 98.75 354 CYS A N 1
ATOM 2704 C CA . CYS A 1 354 ? 26.052 9.296 -35.056 1.00 98.75 354 CYS A CA 1
ATOM 2705 C C . CYS A 1 354 ? 24.732 10.034 -35.295 1.00 98.75 354 CYS A C 1
ATOM 2707 O O . CYS A 1 354 ? 24.039 10.419 -34.356 1.00 98.75 354 CYS A O 1
ATOM 2709 N N . ARG A 1 355 ? 24.367 10.200 -36.569 1.00 98.69 355 ARG A N 1
ATOM 2710 C CA . ARG A 1 355 ? 23.076 10.750 -37.001 1.00 98.69 355 ARG A CA 1
ATOM 2711 C C . ARG A 1 355 ? 22.318 9.700 -37.808 1.00 98.69 355 ARG A C 1
ATOM 2713 O O . ARG A 1 355 ? 22.863 9.180 -38.779 1.00 98.69 355 ARG A O 1
ATOM 2720 N N . PHE A 1 356 ? 21.078 9.423 -37.428 1.00 98.62 356 PHE A N 1
ATOM 2721 C CA . PHE A 1 356 ? 20.154 8.539 -38.139 1.00 98.62 356 PHE A CA 1
ATOM 2722 C C . PHE A 1 356 ? 18.956 9.375 -38.568 1.00 98.62 356 PHE A C 1
ATOM 2724 O O . PHE A 1 356 ? 18.114 9.719 -37.734 1.00 98.62 356 PHE A O 1
ATOM 2731 N N . ILE A 1 357 ? 18.939 9.779 -39.836 1.00 98.25 357 ILE A N 1
ATOM 2732 C CA . ILE A 1 357 ? 18.000 10.793 -40.319 1.00 98.25 357 ILE A CA 1
ATOM 2733 C C . ILE A 1 357 ? 17.245 10.363 -41.572 1.00 98.25 357 ILE A C 1
ATOM 2735 O O . ILE A 1 357 ? 17.747 9.570 -42.368 1.00 98.25 357 ILE A O 1
ATOM 2739 N N . ASP A 1 358 ? 16.041 10.899 -41.755 1.00 97.56 358 ASP A N 1
ATOM 2740 C CA . ASP A 1 358 ? 15.250 10.727 -42.977 1.00 97.56 358 ASP A CA 1
ATOM 2741 C C . ASP A 1 358 ? 15.022 9.253 -43.384 1.00 97.56 358 ASP A C 1
ATOM 2743 O O . ASP A 1 358 ? 14.966 8.907 -44.568 1.00 97.56 358 ASP A O 1
ATOM 2747 N N . SER A 1 359 ? 14.894 8.344 -42.414 1.00 96.62 359 SER A N 1
ATOM 2748 C CA . SER A 1 359 ? 14.515 6.952 -42.683 1.00 96.62 359 SER A CA 1
ATOM 2749 C C . SER A 1 359 ? 13.043 6.872 -43.095 1.00 96.62 359 SER A C 1
ATOM 2751 O O . SER A 1 359 ? 12.189 7.539 -42.512 1.00 96.62 359 SER A O 1
ATOM 2753 N N . SER A 1 360 ? 12.701 6.001 -44.054 1.00 95.69 360 SER A N 1
ATOM 2754 C CA . SER A 1 360 ? 11.287 5.678 -44.332 1.00 95.69 360 SER A CA 1
ATOM 2755 C C . SER A 1 360 ? 10.635 4.834 -43.231 1.00 95.69 360 SER A C 1
ATOM 2757 O O . SER A 1 360 ? 9.432 4.597 -43.279 1.00 95.69 360 SER A O 1
ATOM 2759 N N . GLY A 1 361 ? 11.432 4.330 -42.287 1.00 96.31 361 GLY A N 1
ATOM 2760 C CA . GLY A 1 361 ? 10.995 3.553 -41.136 1.00 96.31 361 GLY A CA 1
ATOM 2761 C C . GLY A 1 361 ? 11.758 3.985 -39.885 1.00 96.31 361 GLY A C 1
ATOM 2762 O O . GLY A 1 361 ? 11.848 5.166 -39.562 1.00 96.31 361 GLY A O 1
ATOM 2763 N N . GLU A 1 362 ? 12.360 3.021 -39.195 1.00 98.00 362 GLU A N 1
ATOM 2764 C CA . GLU A 1 362 ? 13.102 3.253 -37.958 1.00 98.00 362 GLU A CA 1
ATOM 2765 C C . GLU A 1 362 ? 14.521 3.802 -38.220 1.00 98.00 362 GLU A C 1
ATOM 2767 O O . GLU A 1 362 ? 15.206 3.358 -39.149 1.00 98.00 362 GLU A O 1
ATOM 2772 N N . GLY A 1 363 ? 15.009 4.716 -37.381 1.00 98.06 363 GLY A N 1
ATOM 2773 C CA . GLY A 1 363 ? 16.416 5.138 -37.386 1.00 98.06 363 GLY A CA 1
ATOM 2774 C C . GLY A 1 363 ? 17.349 4.006 -36.933 1.00 98.06 363 GLY A C 1
ATOM 2775 O O . GLY A 1 363 ? 18.380 3.735 -37.548 1.00 98.06 363 GLY A O 1
ATOM 2776 N N . LEU A 1 364 ? 16.945 3.268 -35.901 1.00 98.44 364 LEU A N 1
ATOM 2777 C CA . LEU A 1 364 ? 17.638 2.070 -35.428 1.00 98.44 364 LEU A CA 1
ATOM 2778 C C . LEU A 1 364 ? 16.642 1.046 -34.880 1.00 98.44 364 LEU A C 1
ATOM 2780 O O . LEU A 1 364 ? 15.813 1.381 -34.038 1.00 98.44 364 LEU A O 1
ATOM 2784 N N . ARG A 1 365 ? 16.776 -0.218 -35.294 1.00 98.19 365 ARG A N 1
ATOM 2785 C CA . ARG A 1 365 ? 16.119 -1.367 -34.652 1.00 98.19 365 ARG A CA 1
ATOM 2786 C C . ARG A 1 365 ? 17.132 -2.235 -33.924 1.00 98.19 365 ARG A C 1
ATOM 2788 O O . ARG A 1 365 ? 18.042 -2.762 -34.564 1.00 98.19 365 ARG A O 1
ATOM 2795 N N . VAL A 1 366 ? 16.925 -2.498 -32.635 1.00 97.38 366 VAL A N 1
ATOM 2796 C CA . VAL A 1 366 ? 17.741 -3.453 -31.867 1.00 97.38 366 VAL A CA 1
ATOM 2797 C C . VAL A 1 366 ? 16.880 -4.594 -31.339 1.00 97.38 366 VAL A C 1
ATOM 2799 O O . VAL A 1 366 ? 16.020 -4.411 -30.482 1.00 97.38 366 VAL A O 1
ATOM 2802 N N . SER A 1 367 ? 17.137 -5.800 -31.843 1.00 94.44 367 SER A N 1
ATOM 2803 C CA . SER A 1 367 ? 16.604 -7.049 -31.292 1.00 94.44 367 SER A CA 1
ATOM 2804 C C . SER A 1 367 ? 17.503 -7.565 -30.169 1.00 94.44 367 SER A C 1
ATOM 2806 O O . SER A 1 367 ? 18.710 -7.332 -30.179 1.00 94.44 367 SER A O 1
ATOM 2808 N N . ALA A 1 368 ? 16.928 -8.311 -29.228 1.00 87.50 368 ALA A N 1
ATOM 2809 C CA . ALA A 1 368 ? 17.672 -8.923 -28.130 1.00 87.50 368 ALA A CA 1
ATOM 2810 C C . ALA A 1 368 ? 18.659 -10.014 -28.596 1.00 87.50 368 ALA A C 1
ATOM 2812 O O . ALA A 1 368 ? 18.617 -10.479 -29.738 1.00 87.50 368 ALA A O 1
ATOM 2813 N N . GLY A 1 369 ? 19.520 -10.453 -27.673 1.00 85.94 369 GLY A N 1
ATOM 2814 C CA . GLY A 1 369 ? 20.441 -11.575 -27.881 1.00 85.94 369 GLY A CA 1
ATOM 2815 C C . GLY A 1 369 ? 21.842 -11.193 -28.360 1.00 85.94 369 GLY A C 1
ATOM 2816 O O . GLY A 1 369 ? 22.586 -12.091 -28.734 1.00 85.94 369 GLY A O 1
ATOM 2817 N N . TYR A 1 370 ? 22.203 -9.906 -28.343 1.00 91.31 370 TYR A N 1
ATOM 2818 C CA . TYR A 1 370 ? 23.550 -9.405 -28.642 1.00 91.31 370 TYR A CA 1
ATOM 2819 C C . TYR A 1 370 ? 24.526 -9.594 -27.472 1.00 91.31 370 TYR A C 1
ATOM 2821 O O . TYR A 1 370 ? 24.123 -9.688 -26.316 1.00 91.31 370 TYR A O 1
ATOM 2829 N N . SER A 1 371 ? 25.826 -9.585 -27.770 1.00 91.19 371 SER A N 1
ATOM 2830 C CA . SER A 1 371 ? 26.896 -9.621 -26.758 1.00 91.19 371 SER A CA 1
ATOM 2831 C C . SER A 1 371 ? 27.154 -8.265 -26.101 1.00 91.19 371 SER A C 1
ATOM 2833 O O . SER A 1 371 ? 27.530 -8.217 -24.934 1.00 91.19 371 SER A O 1
ATOM 2835 N N . LEU A 1 372 ? 26.961 -7.167 -26.839 1.00 93.06 372 LEU A N 1
ATOM 2836 C CA . LEU A 1 372 ? 27.113 -5.800 -26.339 1.00 93.06 372 LEU A CA 1
ATOM 2837 C C . LEU A 1 372 ? 26.327 -4.811 -27.208 1.00 93.06 372 LEU A C 1
ATOM 2839 O O . LEU A 1 372 ? 26.380 -4.899 -28.436 1.00 93.06 372 LEU A O 1
ATOM 2843 N N . PHE A 1 373 ? 25.659 -3.851 -26.572 1.00 96.38 373 PHE A N 1
ATOM 2844 C CA . PHE A 1 373 ? 25.089 -2.678 -27.228 1.00 96.38 373 PHE A CA 1
ATOM 2845 C C . PHE A 1 373 ? 25.463 -1.427 -26.427 1.00 96.38 373 PHE A C 1
ATOM 2847 O O . PHE A 1 373 ? 25.042 -1.281 -25.282 1.00 96.38 373 PHE A O 1
ATOM 2854 N N . GLU A 1 374 ? 26.274 -0.553 -27.020 1.00 96.81 374 GLU A N 1
ATOM 2855 C CA . GLU A 1 374 ? 26.679 0.733 -26.441 1.00 96.81 374 GLU A CA 1
ATOM 2856 C C . GLU A 1 374 ? 26.179 1.875 -27.332 1.00 96.81 374 GLU A C 1
ATOM 2858 O O . GLU A 1 374 ? 26.364 1.840 -28.553 1.00 96.81 374 GLU A O 1
ATOM 2863 N N . SER A 1 375 ? 25.562 2.884 -26.714 1.00 96.88 375 SER A N 1
ATOM 2864 C CA . SER A 1 375 ? 25.035 4.080 -27.377 1.00 96.88 375 SER A CA 1
ATOM 2865 C C . SER A 1 375 ? 25.387 5.329 -26.575 1.00 96.88 375 SER A C 1
ATOM 2867 O O . SER A 1 375 ? 25.234 5.326 -25.353 1.00 96.88 375 SER A O 1
ATOM 2869 N N . SER A 1 376 ? 25.859 6.382 -27.247 1.00 97.69 376 SER A N 1
ATOM 2870 C CA . SER A 1 376 ? 26.039 7.710 -26.647 1.00 97.69 376 SER A CA 1
ATOM 2871 C C . SER A 1 376 ? 26.035 8.849 -27.674 1.00 97.69 376 SER A C 1
ATOM 2873 O O . SER A 1 376 ? 26.558 8.718 -28.779 1.00 97.69 376 SER A O 1
ATOM 2875 N N . ASN A 1 377 ? 25.500 10.010 -27.293 1.00 97.50 377 ASN A N 1
ATOM 2876 C CA . ASN A 1 377 ? 25.516 11.263 -28.058 1.00 97.50 377 ASN A CA 1
ATOM 2877 C C . ASN A 1 377 ? 25.013 11.129 -29.509 1.00 97.50 377 ASN A C 1
ATOM 2879 O O . ASN A 1 377 ? 25.562 11.755 -30.414 1.00 97.50 377 ASN A O 1
ATOM 2883 N N . ASN A 1 378 ? 24.012 10.288 -29.770 1.00 98.38 378 ASN A N 1
ATOM 2884 C CA . ASN A 1 378 ? 23.469 10.108 -31.115 1.00 98.38 378 ASN A CA 1
ATOM 2885 C C . ASN A 1 378 ? 22.274 11.041 -31.363 1.00 98.38 378 ASN A C 1
ATOM 2887 O O . ASN A 1 378 ? 21.611 11.487 -30.431 1.00 98.38 378 ASN A O 1
ATOM 2891 N N . TYR A 1 379 ? 21.986 11.321 -32.631 1.00 98.38 379 TYR A N 1
ATOM 2892 C CA . TYR A 1 379 ? 20.831 12.105 -33.065 1.00 98.38 379 TYR A CA 1
ATOM 2893 C C . TYR A 1 379 ? 19.940 11.260 -33.976 1.00 98.38 379 TYR A C 1
ATOM 2895 O O . TYR A 1 379 ? 20.398 10.770 -35.012 1.00 98.38 379 TYR A O 1
ATOM 2903 N N . PHE A 1 380 ? 18.671 11.112 -33.607 1.00 98.19 380 PHE A N 1
ATOM 2904 C CA . PHE A 1 380 ? 17.655 10.415 -34.391 1.00 98.19 380 PHE A CA 1
ATOM 2905 C C . PHE A 1 380 ? 16.614 11.431 -34.856 1.00 98.19 380 PHE A C 1
ATOM 2907 O O . PHE A 1 380 ? 15.852 11.929 -34.027 1.00 98.19 380 PHE A O 1
ATOM 2914 N N . GLY A 1 381 ? 16.583 11.741 -36.156 1.00 97.31 381 GLY A N 1
ATOM 2915 C CA . GLY A 1 381 ? 15.713 12.799 -36.669 1.00 97.31 381 GLY A CA 1
ATOM 2916 C C . GLY A 1 381 ? 14.889 12.451 -37.901 1.00 97.31 381 GLY A C 1
ATOM 2917 O O . GLY A 1 381 ? 15.352 11.720 -38.769 1.00 97.31 381 GLY A O 1
ATOM 2918 N N . ASP A 1 382 ? 13.670 12.979 -37.987 1.00 97.00 382 ASP A N 1
ATOM 2919 C CA . ASP A 1 382 ? 12.805 12.858 -39.171 1.00 97.00 382 ASP A CA 1
ATOM 2920 C C . ASP A 1 382 ? 12.544 11.399 -39.618 1.00 97.00 382 ASP A C 1
ATOM 2922 O O . ASP A 1 382 ? 12.426 11.107 -40.812 1.00 97.00 382 ASP A O 1
ATOM 2926 N N . ASN A 1 383 ? 12.453 10.458 -38.673 1.00 97.00 383 ASN A N 1
ATOM 2927 C CA . ASN A 1 383 ? 12.154 9.042 -38.935 1.00 97.00 383 ASN A CA 1
ATOM 2928 C C . ASN A 1 383 ? 10.701 8.692 -38.561 1.00 97.00 383 ASN A C 1
ATOM 2930 O O . ASN A 1 383 ? 10.090 9.366 -37.736 1.00 97.00 383 ASN A O 1
ATOM 2934 N N . SER A 1 384 ? 10.158 7.569 -39.050 1.00 95.06 384 SER A N 1
ATOM 2935 C CA . SER A 1 384 ? 8.865 7.081 -38.525 1.00 95.06 384 SER A CA 1
ATOM 2936 C C . SER A 1 384 ? 8.983 6.660 -37.056 1.00 95.06 384 SER A C 1
ATOM 2938 O O . SER A 1 384 ? 8.039 6.694 -36.275 1.00 95.06 384 SER A O 1
ATOM 2940 N N . THR A 1 385 ? 10.157 6.181 -36.657 1.00 97.00 385 THR A N 1
ATOM 2941 C CA . THR A 1 385 ? 10.497 5.926 -35.260 1.00 97.00 385 THR A CA 1
ATOM 2942 C C . THR A 1 385 ? 11.989 6.159 -35.086 1.00 97.00 385 THR A C 1
ATOM 2944 O O . THR A 1 385 ? 12.772 5.625 -35.867 1.00 97.00 385 THR A O 1
ATOM 2947 N N . GLY A 1 386 ? 12.415 6.930 -34.090 1.00 97.44 386 GLY A N 1
ATOM 2948 C CA . GLY A 1 386 ? 13.843 7.168 -33.865 1.00 97.44 386 GLY A CA 1
ATOM 2949 C C . GLY A 1 386 ? 14.578 5.865 -33.542 1.00 97.44 386 GLY A C 1
ATOM 2950 O O . GLY A 1 386 ? 15.441 5.411 -34.299 1.00 97.44 386 GLY A O 1
ATOM 2951 N N . LEU A 1 387 ? 14.165 5.213 -32.455 1.00 98.06 387 LEU A N 1
ATOM 2952 C CA . LEU A 1 387 ? 14.723 3.953 -31.969 1.00 98.06 387 LEU A CA 1
ATOM 2953 C C . LEU A 1 387 ? 13.616 2.946 -31.642 1.00 98.06 387 LEU A C 1
ATOM 2955 O O . LEU A 1 387 ? 12.691 3.248 -30.894 1.00 98.06 387 LEU A O 1
ATOM 2959 N N . ARG A 1 388 ? 13.744 1.711 -32.131 1.00 97.88 388 ARG A N 1
ATOM 2960 C CA . ARG A 1 388 ? 12.913 0.578 -31.716 1.00 97.88 388 ARG A CA 1
ATOM 2961 C C . ARG A 1 388 ? 13.733 -0.470 -30.978 1.00 97.88 388 ARG A C 1
ATOM 2963 O O . ARG A 1 388 ? 14.723 -0.985 -31.504 1.00 97.88 388 ARG A O 1
ATOM 2970 N N . LEU A 1 389 ? 13.277 -0.828 -29.784 1.00 97.12 389 LEU A N 1
ATOM 2971 C CA . LEU A 1 389 ? 13.914 -1.804 -28.909 1.00 97.12 389 LEU A CA 1
ATOM 2972 C C . LEU A 1 389 ? 13.012 -3.023 -28.724 1.00 97.12 389 LEU A C 1
ATOM 2974 O O . LEU A 1 389 ? 11.849 -2.906 -28.333 1.00 97.12 389 LEU A O 1
ATOM 2978 N N . GLY A 1 390 ? 13.582 -4.204 -28.955 1.00 96.12 390 GLY A N 1
ATOM 2979 C CA . GLY A 1 390 ? 12.962 -5.454 -28.535 1.00 96.12 390 GLY A CA 1
ATOM 2980 C C . GLY A 1 390 ? 12.878 -5.536 -27.010 1.00 96.12 390 GLY A C 1
ATOM 2981 O O . GLY A 1 390 ? 13.765 -5.055 -26.311 1.00 96.12 390 GLY A O 1
ATOM 2982 N N . ILE A 1 391 ? 11.855 -6.213 -26.485 1.00 95.44 391 ILE A N 1
ATOM 2983 C CA . ILE A 1 391 ? 11.565 -6.259 -25.039 1.00 95.44 391 ILE A CA 1
ATOM 2984 C C . ILE A 1 391 ? 12.740 -6.758 -24.166 1.00 95.44 391 ILE A C 1
ATOM 2986 O O . ILE A 1 391 ? 12.878 -6.347 -23.022 1.00 95.44 391 ILE A O 1
ATOM 2990 N N . ASN A 1 392 ? 13.618 -7.616 -24.702 1.00 95.44 392 ASN A N 1
ATOM 2991 C CA . ASN A 1 392 ? 14.811 -8.124 -24.002 1.00 95.44 392 ASN A CA 1
ATOM 2992 C C . ASN A 1 392 ? 16.111 -7.366 -24.359 1.00 95.44 392 ASN A C 1
ATOM 2994 O O . ASN A 1 392 ? 17.204 -7.867 -24.105 1.00 95.44 392 ASN A O 1
ATOM 2998 N N . ALA A 1 393 ? 16.020 -6.203 -25.009 1.00 95.75 393 ALA A N 1
ATOM 2999 C CA . ALA A 1 393 ? 17.167 -5.348 -25.297 1.00 95.75 393 ALA A CA 1
ATOM 3000 C C . ALA A 1 393 ? 17.342 -4.303 -24.184 1.00 95.75 393 ALA A C 1
ATOM 3002 O O . ALA A 1 393 ? 16.417 -3.557 -23.863 1.00 95.75 393 ALA A O 1
ATOM 3003 N N . SER A 1 394 ? 18.547 -4.240 -23.622 1.00 95.44 394 SER A N 1
ATOM 3004 C CA . SER A 1 394 ? 18.980 -3.172 -22.720 1.00 95.44 394 SER A CA 1
ATOM 3005 C C . SER A 1 394 ? 19.397 -1.929 -23.503 1.00 95.44 394 SER A C 1
ATOM 3007 O O . SER A 1 394 ? 20.176 -2.017 -24.451 1.00 95.44 394 SER A O 1
ATOM 3009 N N . PHE A 1 395 ? 18.949 -0.764 -23.056 1.00 95.38 395 PHE A N 1
ATOM 3010 C CA . PHE A 1 395 ? 19.323 0.540 -23.591 1.00 95.38 395 PHE A CA 1
ATOM 3011 C C . PHE A 1 395 ? 19.524 1.495 -22.423 1.00 95.38 395 PHE A C 1
ATOM 3013 O O . PHE A 1 395 ? 18.631 1.639 -21.600 1.00 95.38 395 PHE A O 1
ATOM 3020 N N . SER A 1 396 ? 20.692 2.123 -22.328 1.00 93.25 396 SER A N 1
ATOM 3021 C CA . SER A 1 396 ? 21.031 3.030 -21.228 1.00 93.25 396 SER A CA 1
ATOM 3022 C C . SER A 1 396 ? 21.832 4.205 -21.774 1.00 93.25 396 SER A C 1
ATOM 3024 O O . SER A 1 396 ? 23.054 4.244 -21.644 1.00 93.25 396 SER A O 1
ATOM 3026 N N . ASP A 1 397 ? 21.136 5.149 -22.400 1.00 95.25 397 ASP A N 1
ATOM 3027 C CA . ASP A 1 397 ? 21.724 6.340 -23.004 1.00 95.25 397 ASP A CA 1
ATOM 3028 C C . ASP A 1 397 ? 20.864 7.571 -22.693 1.00 95.25 397 ASP A C 1
ATOM 3030 O O . ASP A 1 397 ? 19.766 7.752 -23.219 1.00 95.25 397 ASP A O 1
ATOM 3034 N N . LEU A 1 398 ? 21.397 8.431 -21.825 1.00 92.69 398 LEU A N 1
ATOM 3035 C CA . LEU A 1 398 ? 20.762 9.681 -21.399 1.00 92.69 398 LEU A CA 1
ATOM 3036 C C . LEU A 1 398 ? 21.203 10.889 -22.242 1.00 92.69 398 LEU A C 1
ATOM 3038 O O . LEU A 1 398 ? 20.845 12.021 -21.933 1.00 92.69 398 LEU A O 1
ATOM 3042 N N . THR A 1 399 ? 22.029 10.663 -23.263 1.00 95.25 399 THR A N 1
ATOM 3043 C CA . THR A 1 399 ? 22.738 11.717 -24.003 1.00 95.25 399 THR A CA 1
ATOM 3044 C C . THR A 1 399 ? 22.259 11.883 -25.442 1.00 95.25 399 THR A C 1
ATOM 3046 O O . THR A 1 399 ? 22.463 12.940 -26.036 1.00 95.25 399 THR A O 1
ATOM 3049 N N . SER A 1 400 ? 21.614 10.858 -26.003 1.00 96.06 400 SER A N 1
ATOM 3050 C CA . SER A 1 400 ? 21.045 10.919 -27.350 1.00 96.06 400 SER A CA 1
ATOM 3051 C C . SER A 1 400 ? 19.815 11.831 -27.441 1.00 96.06 400 SER A C 1
ATOM 3053 O O . SER A 1 400 ? 19.061 11.997 -26.481 1.00 96.06 400 SER A O 1
ATOM 3055 N N . GLN A 1 401 ? 19.619 12.411 -28.623 1.00 95.94 401 GLN A N 1
ATOM 3056 C CA . GLN A 1 401 ? 18.560 13.366 -28.943 1.00 95.94 401 GLN A CA 1
ATOM 3057 C C . GLN A 1 401 ? 17.627 12.803 -30.014 1.00 95.94 401 GLN A C 1
ATOM 3059 O O . GLN A 1 401 ? 18.066 12.098 -30.928 1.00 95.94 401 GLN A O 1
ATOM 3064 N N . PHE A 1 402 ? 16.348 13.151 -29.907 1.00 95.81 402 PHE A N 1
ATOM 3065 C CA . PHE A 1 402 ? 15.297 12.727 -30.821 1.00 95.81 402 PHE A CA 1
ATOM 3066 C C . PHE A 1 402 ? 14.493 13.953 -31.275 1.00 95.81 402 PHE A C 1
ATOM 3068 O O . PHE A 1 402 ? 14.119 14.785 -30.453 1.00 95.81 402 PHE A O 1
ATOM 3075 N N . GLU A 1 403 ? 14.262 14.121 -32.576 1.00 94.50 403 GLU A N 1
ATOM 3076 C CA . GLU A 1 403 ? 13.576 15.309 -33.104 1.00 94.50 403 GLU A CA 1
ATOM 3077 C C . GLU A 1 403 ? 12.847 14.994 -34.416 1.00 94.50 403 GLU A C 1
ATOM 3079 O O . GLU A 1 403 ? 13.349 14.248 -35.242 1.00 94.50 403 GLU A O 1
ATOM 3084 N N . GLY A 1 404 ? 11.641 15.521 -34.631 1.00 92.75 404 GLY A N 1
ATOM 3085 C CA . GLY A 1 404 ? 10.921 15.336 -35.903 1.00 92.75 404 GLY A CA 1
ATOM 3086 C C . GLY A 1 404 ? 10.491 13.894 -36.225 1.00 92.75 404 GLY A C 1
ATOM 3087 O O . GLY A 1 404 ? 9.969 13.649 -37.309 1.00 92.75 404 GLY A O 1
ATOM 3088 N N . ASN A 1 405 ? 10.689 12.927 -35.319 1.00 95.19 405 ASN A N 1
ATOM 3089 C CA . ASN A 1 405 ? 10.223 11.552 -35.520 1.00 95.19 405 ASN A CA 1
ATOM 3090 C C . ASN A 1 405 ? 8.713 11.431 -35.248 1.00 95.19 405 ASN A C 1
ATOM 3092 O O . ASN A 1 405 ? 8.219 12.108 -34.348 1.00 95.19 405 ASN A O 1
ATOM 3096 N N . ASP A 1 406 ? 7.993 10.497 -35.879 1.00 93.88 406 ASP A N 1
ATOM 3097 C CA . ASP A 1 406 ? 6.588 10.233 -35.487 1.00 93.88 406 ASP A CA 1
ATOM 3098 C C . ASP A 1 406 ? 6.505 9.637 -34.066 1.00 93.88 406 ASP A C 1
ATOM 3100 O O . ASP A 1 406 ? 5.535 9.851 -33.344 1.00 93.88 406 ASP A O 1
ATOM 3104 N N . LEU A 1 407 ? 7.543 8.901 -33.652 1.00 95.19 407 LEU A N 1
ATOM 3105 C CA . LEU A 1 407 ? 7.723 8.358 -32.306 1.00 95.19 407 LEU A CA 1
ATOM 3106 C C . LEU A 1 407 ? 9.217 8.300 -31.963 1.00 95.19 407 LEU A C 1
ATOM 3108 O O . LEU A 1 407 ? 10.009 7.786 -32.747 1.00 95.19 407 LEU A O 1
ATOM 3112 N N . ASP A 1 408 ? 9.626 8.775 -30.790 1.00 95.81 408 ASP A N 1
ATOM 3113 C CA . ASP A 1 408 ? 11.055 8.831 -30.454 1.00 95.81 408 ASP A CA 1
ATOM 3114 C C . ASP A 1 408 ? 11.622 7.447 -30.110 1.00 95.81 408 ASP A C 1
ATOM 3116 O O . ASP A 1 408 ? 12.497 6.945 -30.823 1.00 95.81 408 ASP A O 1
ATOM 3120 N N . ILE A 1 409 ? 11.081 6.787 -29.077 1.00 97.25 409 ILE A N 1
ATOM 3121 C CA . ILE A 1 409 ? 11.495 5.436 -28.676 1.00 97.25 409 ILE A CA 1
ATOM 3122 C C . ILE A 1 409 ? 10.285 4.499 -28.588 1.00 97.25 409 ILE A C 1
ATOM 3124 O O . ILE A 1 409 ? 9.381 4.680 -27.773 1.00 97.25 409 ILE A O 1
ATOM 3128 N N . HIS A 1 410 ? 10.304 3.438 -29.394 1.00 97.44 410 HIS A N 1
ATOM 3129 C CA . HIS A 1 410 ? 9.334 2.347 -29.365 1.00 97.44 410 HIS A CA 1
ATOM 3130 C C . HIS A 1 410 ? 9.874 1.161 -28.557 1.00 97.44 410 HIS A C 1
ATOM 3132 O O . HIS A 1 410 ? 10.894 0.572 -28.922 1.00 97.44 410 HIS A O 1
ATOM 3138 N N . LEU A 1 411 ? 9.149 0.760 -27.513 1.00 96.88 411 LEU A N 1
ATOM 3139 C CA . LEU A 1 411 ? 9.381 -0.473 -26.760 1.00 96.88 411 LEU A CA 1
ATOM 3140 C C . LEU A 1 411 ? 8.393 -1.559 -27.212 1.00 96.88 411 LEU A C 1
ATOM 3142 O O . LEU A 1 411 ? 7.171 -1.395 -27.105 1.00 96.88 411 LEU A O 1
ATOM 3146 N N . ASP A 1 412 ? 8.909 -2.683 -27.711 1.00 96.00 412 ASP A N 1
ATOM 3147 C CA . ASP A 1 412 ? 8.079 -3.854 -28.015 1.00 96.00 412 ASP A CA 1
ATOM 3148 C C . ASP A 1 412 ? 7.463 -4.422 -26.719 1.00 96.00 412 ASP A C 1
ATOM 3150 O O . ASP A 1 412 ? 8.158 -4.560 -25.715 1.00 96.00 412 ASP A O 1
ATOM 3154 N N . GLY A 1 413 ? 6.177 -4.789 -26.732 1.00 95.06 413 GLY A N 1
ATOM 3155 C CA . GLY A 1 413 ? 5.548 -5.550 -25.641 1.00 95.06 413 GLY A CA 1
ATOM 3156 C C . GLY A 1 413 ? 5.963 -7.030 -25.632 1.00 95.06 413 GLY A C 1
ATOM 3157 O O . GLY A 1 413 ? 6.385 -7.580 -26.651 1.00 95.06 413 GLY A O 1
ATOM 3158 N N . GLY A 1 414 ? 5.819 -7.707 -24.491 1.00 97.00 414 GLY A N 1
ATOM 3159 C CA . GLY A 1 414 ? 6.105 -9.135 -24.347 1.00 97.00 414 GLY A CA 1
ATOM 3160 C C . GLY A 1 414 ? 6.738 -9.513 -23.009 1.00 97.00 414 GLY A C 1
ATOM 3161 O O . GLY A 1 414 ? 6.608 -8.810 -22.008 1.00 97.00 414 GLY A O 1
ATOM 3162 N N . ALA A 1 415 ? 7.424 -10.659 -22.990 1.00 97.81 415 ALA A N 1
ATOM 3163 C CA . ALA A 1 415 ? 8.081 -11.180 -21.796 1.00 97.81 415 ALA A CA 1
ATOM 3164 C C . ALA A 1 415 ? 9.577 -10.824 -21.753 1.00 97.81 415 ALA A C 1
ATOM 3166 O O . ALA A 1 415 ? 10.339 -11.191 -22.654 1.00 97.81 415 ALA A O 1
ATOM 3167 N N . ILE A 1 416 ? 9.994 -10.165 -20.674 1.00 97.88 416 ILE A N 1
ATOM 3168 C CA . ILE A 1 416 ? 11.386 -10.027 -20.250 1.00 97.88 416 ILE A CA 1
ATOM 3169 C C . ILE A 1 416 ? 11.794 -11.349 -19.588 1.00 97.88 416 ILE A C 1
ATOM 3171 O O . ILE A 1 416 ? 11.264 -11.709 -18.539 1.00 97.88 416 ILE A O 1
ATOM 3175 N N . ASN A 1 417 ? 12.710 -12.081 -20.221 1.00 96.56 417 ASN A N 1
ATOM 3176 C CA . ASN A 1 417 ? 13.206 -13.394 -19.786 1.00 96.56 417 ASN A CA 1
ATOM 3177 C C . ASN A 1 417 ? 14.689 -13.362 -19.377 1.00 96.56 417 ASN A C 1
ATOM 3179 O O . ASN A 1 417 ? 15.256 -14.391 -19.017 1.00 96.56 417 ASN A O 1
ATOM 3183 N N . THR A 1 418 ? 15.326 -12.195 -19.460 1.00 94.62 418 THR A N 1
ATOM 3184 C CA . THR A 1 418 ? 16.717 -11.939 -19.067 1.00 94.62 418 THR A CA 1
ATOM 3185 C C . THR A 1 418 ? 16.791 -10.669 -18.225 1.00 94.62 418 THR A C 1
ATOM 3187 O O . THR A 1 418 ? 15.810 -9.938 -18.129 1.00 94.62 418 THR A O 1
ATOM 3190 N N . ASN A 1 419 ? 17.950 -10.364 -17.645 1.00 95.94 419 ASN A N 1
ATOM 3191 C CA . ASN A 1 419 ? 18.145 -9.095 -16.943 1.00 95.94 419 ASN A CA 1
ATOM 3192 C C . ASN A 1 419 ? 18.321 -7.964 -17.962 1.00 95.94 419 ASN A C 1
ATOM 3194 O O . ASN A 1 419 ? 19.210 -8.034 -18.814 1.00 95.94 419 ASN A O 1
ATOM 3198 N N . VAL A 1 420 ? 17.463 -6.949 -17.884 1.00 96.50 420 VAL A N 1
ATOM 3199 C CA . VAL A 1 420 ? 17.389 -5.838 -18.837 1.00 96.50 420 VAL A CA 1
ATOM 3200 C C . VAL A 1 420 ? 17.494 -4.508 -18.098 1.00 96.50 420 VAL A C 1
ATOM 3202 O O . VAL A 1 420 ? 16.962 -4.361 -17.000 1.00 96.50 420 VAL A O 1
ATOM 3205 N N . VAL A 1 421 ? 18.173 -3.541 -18.714 1.00 97.06 421 VAL A N 1
ATOM 3206 C CA . VAL A 1 421 ? 18.319 -2.173 -18.199 1.00 97.06 421 VAL A CA 1
ATOM 3207 C C . VAL A 1 421 ? 17.737 -1.187 -19.205 1.00 97.06 421 VAL A C 1
ATOM 3209 O O . VAL A 1 421 ? 18.146 -1.206 -20.366 1.00 97.06 421 VAL A O 1
ATOM 3212 N N . TRP A 1 422 ? 16.838 -0.309 -18.764 1.00 97.19 422 TRP A N 1
ATOM 3213 C CA . TRP A 1 422 ? 16.266 0.774 -19.566 1.00 97.19 422 TRP A CA 1
ATOM 3214 C C . TRP A 1 422 ? 16.581 2.144 -18.963 1.00 97.19 422 TRP A C 1
ATOM 3216 O O . TRP A 1 422 ? 16.327 2.397 -17.788 1.00 97.19 422 TRP A O 1
ATOM 3226 N N . GLY A 1 423 ? 17.142 3.032 -19.778 1.00 95.50 423 GLY A N 1
ATOM 3227 C CA . GLY A 1 423 ? 17.559 4.371 -19.395 1.00 95.50 423 GLY A CA 1
ATOM 3228 C C . GLY A 1 423 ? 17.551 5.315 -20.589 1.00 95.50 423 GLY A C 1
ATOM 3229 O O . GLY A 1 423 ? 18.332 5.121 -21.521 1.00 95.50 423 GLY A O 1
ATOM 3230 N N . ALA A 1 424 ? 16.696 6.335 -20.543 1.00 94.56 424 ALA A N 1
ATOM 3231 C CA . ALA A 1 424 ? 16.608 7.392 -21.550 1.00 94.56 424 ALA A CA 1
ATOM 3232 C C . ALA A 1 424 ? 16.482 8.768 -20.879 1.00 94.56 424 ALA A C 1
ATOM 3234 O O . ALA A 1 424 ? 16.037 8.867 -19.736 1.00 94.56 424 ALA A O 1
ATOM 3235 N N . SER A 1 425 ? 16.896 9.825 -21.583 1.00 92.81 425 SER A N 1
ATOM 3236 C CA . SER A 1 425 ? 16.748 11.206 -21.105 1.00 92.81 425 SER A CA 1
ATOM 3237 C C . SER A 1 425 ? 15.280 11.555 -20.844 1.00 92.81 425 SER A C 1
ATOM 3239 O O . SER A 1 425 ? 14.411 11.175 -21.626 1.00 92.81 425 SER A O 1
ATOM 3241 N N . SER A 1 426 ? 15.018 12.353 -19.807 1.00 92.56 426 SER A N 1
ATOM 3242 C CA . SER A 1 426 ? 13.676 12.809 -19.416 1.00 92.56 426 SER A CA 1
ATOM 3243 C C . SER A 1 426 ? 12.988 13.714 -20.443 1.00 92.56 426 SER A C 1
ATOM 3245 O O . SER A 1 426 ? 11.805 14.013 -20.302 1.00 92.56 426 SER A O 1
ATOM 3247 N N . ASN A 1 427 ? 13.722 14.177 -21.458 1.00 90.81 427 ASN A N 1
ATOM 3248 C CA . ASN A 1 427 ? 13.181 15.003 -22.540 1.00 90.81 427 ASN A CA 1
ATOM 3249 C C . ASN A 1 427 ? 12.309 14.204 -23.517 1.00 90.81 427 ASN A C 1
ATOM 3251 O O . ASN A 1 427 ? 11.539 14.798 -24.265 1.00 90.81 427 ASN A O 1
ATOM 3255 N N . TYR A 1 428 ? 12.432 12.875 -23.512 1.00 89.81 428 TYR A N 1
ATOM 3256 C CA . TYR A 1 428 ? 11.713 11.973 -24.405 1.00 89.81 428 TYR A CA 1
ATOM 3257 C C . TYR A 1 428 ? 11.179 10.779 -23.619 1.00 89.81 428 TYR A C 1
ATOM 3259 O O . TYR A 1 428 ? 11.533 10.560 -22.459 1.00 89.81 428 TYR A O 1
ATOM 3267 N N . SER A 1 429 ? 10.324 9.987 -24.253 1.00 94.12 429 SER A N 1
ATOM 3268 C CA . SER A 1 429 ? 9.664 8.858 -23.611 1.00 94.12 429 SER A CA 1
ATOM 3269 C C . SER A 1 429 ? 9.893 7.555 -24.360 1.00 94.12 429 SER A C 1
ATOM 3271 O O . SER A 1 429 ? 9.973 7.502 -25.588 1.00 94.12 429 SER A O 1
ATOM 3273 N N . MET A 1 430 ? 9.984 6.476 -23.586 1.00 97.06 430 MET A N 1
ATOM 3274 C CA . MET A 1 430 ? 9.965 5.112 -24.090 1.00 97.06 430 MET A CA 1
ATOM 3275 C C . MET A 1 430 ? 8.518 4.614 -24.092 1.00 97.06 430 MET A C 1
ATOM 3277 O O . MET A 1 430 ? 7.913 4.447 -23.032 1.00 97.06 430 MET A O 1
ATOM 3281 N N . VAL A 1 431 ? 7.943 4.385 -25.274 1.00 97.88 431 VAL A N 1
ATOM 3282 C CA . VAL A 1 431 ? 6.519 4.045 -25.407 1.00 97.88 431 VAL A CA 1
ATOM 3283 C C . VAL A 1 431 ? 6.326 2.543 -25.568 1.00 97.88 431 VAL A C 1
ATOM 3285 O O . VAL A 1 431 ? 6.715 1.961 -26.581 1.00 97.88 431 VAL A O 1
ATOM 3288 N N . ALA A 1 432 ? 5.670 1.918 -24.590 1.00 97.12 432 ALA A N 1
ATOM 3289 C CA . ALA A 1 432 ? 5.344 0.496 -24.606 1.00 97.12 432 ALA A CA 1
ATOM 3290 C C . ALA A 1 432 ? 4.152 0.199 -25.531 1.00 97.12 432 ALA A C 1
ATOM 3292 O O . ALA A 1 432 ? 3.047 0.722 -25.351 1.00 97.12 432 ALA A O 1
ATOM 3293 N N . SER A 1 433 ? 4.364 -0.683 -26.511 1.00 94.00 433 SER A N 1
ATOM 3294 C CA . SER A 1 433 ? 3.350 -1.079 -27.500 1.00 94.00 433 SER A CA 1
ATOM 3295 C C . SER A 1 433 ? 2.391 -2.180 -27.032 1.00 94.00 433 SER A C 1
ATOM 3297 O O . SER A 1 433 ? 1.322 -2.331 -27.618 1.00 94.00 433 SER A O 1
ATOM 3299 N N . GLY A 1 434 ? 2.721 -2.906 -25.962 1.00 96.38 434 GLY A N 1
ATOM 3300 C CA . GLY A 1 434 ? 1.872 -3.941 -25.365 1.00 96.38 434 GLY A CA 1
ATOM 3301 C C . GLY A 1 434 ? 2.209 -4.189 -23.894 1.00 96.38 434 GLY A C 1
ATOM 3302 O O . GLY A 1 434 ? 3.042 -3.489 -23.318 1.00 96.38 434 GLY A O 1
ATOM 3303 N N . ASP A 1 435 ? 1.576 -5.203 -23.302 1.00 97.88 435 ASP A N 1
ATOM 3304 C CA . ASP A 1 435 ? 1.874 -5.656 -21.938 1.00 97.88 435 ASP A CA 1
ATOM 3305 C C . ASP A 1 435 ? 3.352 -6.042 -21.781 1.00 97.88 435 ASP A C 1
ATOM 3307 O O . ASP A 1 435 ? 3.945 -6.678 -22.656 1.00 97.88 435 ASP A O 1
ATOM 3311 N N . ILE A 1 436 ? 3.922 -5.714 -20.624 1.00 98.50 436 ILE A N 1
ATOM 3312 C CA . ILE A 1 436 ? 5.272 -6.106 -20.221 1.00 98.50 436 ILE A CA 1
ATOM 3313 C C . ILE A 1 436 ? 5.146 -7.153 -19.120 1.00 98.50 436 ILE A C 1
ATOM 3315 O O . ILE A 1 436 ? 4.503 -6.918 -18.102 1.00 98.50 436 ILE A O 1
ATOM 3319 N N . THR A 1 437 ? 5.763 -8.317 -19.302 1.00 98.56 437 THR A N 1
ATOM 3320 C CA . THR A 1 437 ? 5.833 -9.360 -18.269 1.00 98.56 437 THR A CA 1
ATOM 3321 C C . THR A 1 437 ? 7.281 -9.620 -17.890 1.00 98.56 437 THR A C 1
ATOM 3323 O O . THR A 1 437 ? 8.051 -10.090 -18.716 1.00 98.56 437 THR A O 1
ATOM 3326 N N . ILE A 1 438 ? 7.658 -9.366 -16.642 1.00 98.69 438 ILE A N 1
ATOM 3327 C CA . ILE A 1 438 ? 8.968 -9.743 -16.104 1.00 98.69 438 ILE A CA 1
ATOM 3328 C C . ILE A 1 438 ? 8.856 -11.176 -15.595 1.00 98.69 438 ILE A C 1
ATOM 3330 O O . ILE A 1 438 ? 8.196 -11.422 -14.582 1.00 98.69 438 ILE A O 1
ATOM 3334 N N . ALA A 1 439 ? 9.447 -12.126 -16.319 1.00 98.38 439 ALA A N 1
ATOM 3335 C CA . ALA A 1 439 ? 9.396 -13.542 -15.976 1.00 98.38 439 ALA A CA 1
ATOM 3336 C C . ALA A 1 439 ? 10.154 -13.844 -14.672 1.00 98.38 439 ALA A C 1
ATOM 3338 O O . ALA A 1 439 ? 11.031 -13.092 -14.245 1.00 98.38 439 ALA A O 1
ATOM 3339 N N . ALA A 1 440 ? 9.829 -14.972 -14.039 1.00 96.94 440 ALA A N 1
ATOM 3340 C CA . ALA A 1 440 ? 10.552 -15.435 -12.857 1.00 96.94 440 ALA A CA 1
ATOM 3341 C C . ALA A 1 440 ? 12.051 -15.613 -13.169 1.00 96.94 440 ALA A C 1
ATOM 3343 O O . ALA A 1 440 ? 12.412 -16.171 -14.205 1.00 96.94 440 ALA A O 1
ATOM 3344 N N . GLY A 1 441 ? 12.919 -15.133 -12.275 1.00 95.50 441 GLY A N 1
ATOM 3345 C CA . GLY A 1 441 ? 14.377 -15.155 -12.454 1.00 95.50 441 GLY A CA 1
ATOM 3346 C C . GLY A 1 441 ? 14.950 -14.061 -13.367 1.00 95.50 441 GLY A C 1
ATOM 3347 O O . GLY A 1 441 ? 16.170 -13.964 -13.468 1.00 95.50 441 GLY A O 1
ATOM 3348 N N . ALA A 1 442 ? 14.107 -13.236 -13.996 1.00 98.12 442 ALA A N 1
ATOM 3349 C CA . ALA A 1 442 ? 14.522 -12.069 -14.771 1.00 98.12 442 ALA A CA 1
ATOM 3350 C C . ALA A 1 442 ? 14.342 -10.767 -13.971 1.00 98.12 442 ALA A C 1
ATOM 3352 O O . ALA A 1 442 ? 13.528 -10.699 -13.042 1.00 98.12 442 ALA A O 1
ATOM 3353 N N . SER A 1 443 ? 15.071 -9.720 -14.360 1.00 98.19 443 SER A N 1
ATOM 3354 C CA . SER A 1 443 ? 14.941 -8.385 -13.775 1.00 98.19 443 SER A CA 1
ATOM 3355 C C . SER A 1 443 ? 14.809 -7.289 -14.830 1.00 98.19 443 SER A C 1
ATOM 3357 O O . SER A 1 443 ? 15.447 -7.350 -15.881 1.00 98.19 443 SER A O 1
ATOM 3359 N N . LEU A 1 444 ? 14.024 -6.260 -14.521 1.00 98.50 444 LEU A N 1
ATOM 3360 C CA . LEU A 1 444 ? 14.031 -4.984 -15.232 1.00 98.50 444 LEU A CA 1
ATOM 3361 C C . LEU A 1 444 ? 14.558 -3.900 -14.292 1.00 98.50 444 LEU A C 1
ATOM 3363 O O . LEU A 1 444 ? 13.941 -3.640 -13.264 1.00 98.50 444 LEU A O 1
ATOM 3367 N N . GLU A 1 445 ? 15.667 -3.269 -14.664 1.00 98.50 445 GLU A N 1
ATOM 3368 C CA . GLU A 1 445 ? 16.172 -2.057 -14.020 1.00 98.50 445 GLU A CA 1
ATOM 3369 C C . GLU A 1 445 ? 15.813 -0.830 -14.871 1.00 98.50 445 GLU A C 1
ATOM 3371 O O . GLU A 1 445 ? 16.148 -0.773 -16.056 1.00 98.50 445 GLU A O 1
ATOM 3376 N N . VAL A 1 446 ? 15.168 0.170 -14.271 1.00 98.38 446 VAL A N 1
ATOM 3377 C CA . VAL A 1 446 ? 14.870 1.465 -14.895 1.00 98.38 446 VAL A CA 1
ATOM 3378 C C . VAL A 1 446 ? 15.752 2.541 -14.263 1.00 98.38 446 VAL A C 1
ATOM 3380 O O . VAL A 1 446 ? 15.761 2.714 -13.044 1.00 98.38 446 VAL A O 1
ATOM 3383 N N . LYS A 1 447 ? 16.516 3.265 -15.087 1.00 97.31 447 LYS A N 1
ATOM 3384 C CA . LYS A 1 447 ? 17.451 4.308 -14.639 1.00 97.31 447 LYS A CA 1
ATOM 3385 C C . LYS A 1 447 ? 16.738 5.637 -14.375 1.00 97.31 447 LYS A C 1
ATOM 3387 O O . LYS A 1 447 ? 15.761 5.971 -15.045 1.00 97.31 447 LYS A O 1
ATOM 3392 N N . ALA A 1 448 ? 17.276 6.419 -13.439 1.00 97.06 448 ALA A N 1
ATOM 3393 C CA . ALA A 1 448 ? 16.767 7.740 -13.065 1.00 97.06 448 ALA A CA 1
ATOM 3394 C C . ALA A 1 448 ? 16.542 8.676 -14.270 1.00 97.06 448 ALA A C 1
ATOM 3396 O O . ALA A 1 448 ? 17.339 8.691 -15.208 1.00 97.06 448 ALA A O 1
ATOM 3397 N N . GLY A 1 449 ? 15.465 9.464 -14.217 1.00 95.75 449 GLY A N 1
ATOM 3398 C CA . GLY A 1 449 ? 15.031 10.386 -15.274 1.00 95.75 449 GLY A CA 1
ATOM 3399 C C . GLY A 1 449 ? 14.256 9.739 -16.426 1.00 95.75 449 GLY A C 1
ATOM 3400 O O . GLY A 1 449 ? 13.705 10.455 -17.257 1.00 95.75 449 GLY A O 1
ATOM 3401 N N . THR A 1 450 ? 14.178 8.407 -16.485 1.00 97.75 450 THR A N 1
ATOM 3402 C CA . THR A 1 450 ? 13.482 7.714 -17.577 1.00 97.75 450 THR A CA 1
ATOM 3403 C C . THR A 1 450 ? 11.969 7.904 -17.484 1.00 97.75 450 THR A C 1
ATOM 3405 O O . THR A 1 450 ? 11.370 7.709 -16.423 1.00 97.75 450 THR A O 1
ATOM 3408 N N . VAL A 1 451 ? 11.338 8.218 -18.618 1.00 98.12 451 VAL A N 1
ATOM 3409 C CA . VAL A 1 451 ? 9.879 8.296 -18.761 1.00 98.12 451 VAL A CA 1
ATOM 3410 C C . VAL A 1 451 ? 9.391 7.122 -19.606 1.00 98.12 451 VAL A C 1
ATOM 3412 O O . VAL A 1 451 ? 9.754 6.997 -20.776 1.00 98.12 451 VAL A O 1
ATOM 3415 N N . ILE A 1 452 ? 8.557 6.260 -19.025 1.00 98.19 452 ILE A N 1
ATOM 3416 C CA . ILE A 1 452 ? 7.905 5.142 -19.710 1.00 98.19 452 ILE A CA 1
ATOM 3417 C C . ILE A 1 452 ? 6.419 5.459 -19.864 1.00 98.19 452 ILE A C 1
ATOM 3419 O O . ILE A 1 452 ? 5.699 5.679 -18.887 1.00 98.19 452 ILE A O 1
ATOM 3423 N N . LYS A 1 453 ? 5.963 5.457 -21.113 1.00 97.94 453 LYS A N 1
ATOM 3424 C CA . LYS A 1 453 ? 4.591 5.784 -21.493 1.00 97.94 453 LYS A CA 1
ATOM 3425 C C . LYS A 1 453 ? 3.845 4.546 -21.981 1.00 97.94 453 LYS A C 1
ATOM 3427 O O . LYS A 1 453 ? 4.374 3.762 -22.773 1.00 97.94 453 LYS A O 1
ATOM 3432 N N . PHE A 1 454 ? 2.598 4.380 -21.551 1.00 97.88 454 PHE A N 1
ATOM 3433 C CA . PHE A 1 454 ? 1.779 3.212 -21.878 1.00 97.88 454 PHE A CA 1
ATOM 3434 C C . PHE A 1 454 ? 0.616 3.570 -22.794 1.00 97.88 454 PHE A C 1
ATOM 3436 O O . PHE A 1 454 ? -0.151 4.499 -22.534 1.00 97.88 454 PHE A O 1
ATOM 3443 N N . ARG A 1 455 ? 0.443 2.784 -23.862 1.00 96.19 455 ARG A N 1
ATOM 3444 C CA . ARG A 1 455 ? -0.791 2.804 -24.653 1.00 96.19 455 ARG A CA 1
ATOM 3445 C C . ARG A 1 455 ? -1.959 2.238 -23.842 1.00 96.19 455 ARG A C 1
ATOM 3447 O O . ARG A 1 455 ? -1.768 1.522 -22.856 1.00 96.19 455 ARG A O 1
ATOM 3454 N N . GLN A 1 456 ? -3.167 2.566 -24.290 1.00 95.94 456 GLN A N 1
ATOM 3455 C CA . GLN A 1 456 ? -4.402 2.213 -23.604 1.00 95.94 456 GLN A CA 1
ATOM 3456 C C . GLN A 1 456 ? -4.459 0.717 -23.267 1.00 95.94 456 GLN A C 1
ATOM 3458 O O . GLN A 1 456 ? -4.191 -0.130 -24.117 1.00 95.94 456 GLN A O 1
ATOM 3463 N N . ASN A 1 457 ? -4.862 0.402 -22.037 1.00 96.19 457 ASN A N 1
ATOM 3464 C CA . ASN A 1 457 ? -5.009 -0.954 -21.500 1.00 96.19 457 ASN A CA 1
ATOM 3465 C C . ASN A 1 457 ? -3.729 -1.805 -21.373 1.00 96.19 457 ASN A C 1
ATOM 3467 O O . ASN A 1 457 ? -3.847 -2.970 -20.985 1.00 96.19 457 ASN A O 1
ATOM 3471 N N . ASN A 1 458 ? -2.535 -1.255 -21.603 1.00 97.50 458 ASN A N 1
ATOM 3472 C CA . ASN A 1 458 ? -1.290 -1.969 -21.302 1.00 97.50 458 ASN A CA 1
ATOM 3473 C C . ASN A 1 458 ? -1.032 -2.044 -19.784 1.00 97.50 458 ASN A C 1
ATOM 3475 O O . ASN A 1 458 ? -1.616 -1.294 -18.994 1.00 97.50 458 ASN A O 1
ATOM 3479 N N . ARG A 1 459 ? -0.146 -2.954 -19.365 1.00 97.81 459 ARG A N 1
ATOM 3480 C CA . ARG A 1 459 ? 0.290 -3.118 -17.963 1.00 97.81 459 ARG A CA 1
ATOM 3481 C C . ARG A 1 459 ? 1.694 -3.693 -17.823 1.00 97.81 459 ARG A C 1
ATOM 3483 O O . ARG A 1 459 ? 2.246 -4.241 -18.777 1.00 97.81 459 ARG A O 1
ATOM 3490 N N . ILE A 1 460 ? 2.213 -3.647 -16.597 1.00 98.69 460 ILE A N 1
ATOM 3491 C CA . ILE A 1 460 ? 3.393 -4.407 -16.177 1.00 98.69 460 ILE A CA 1
ATOM 3492 C C . ILE A 1 460 ? 2.961 -5.545 -15.242 1.00 98.69 460 ILE A C 1
ATOM 3494 O O . ILE A 1 460 ? 2.277 -5.319 -14.245 1.00 98.69 460 ILE A O 1
ATOM 3498 N N . ILE A 1 461 ? 3.392 -6.769 -15.538 1.00 98.69 461 ILE A N 1
ATOM 3499 C CA . ILE A 1 461 ? 3.230 -7.954 -14.688 1.00 98.69 461 ILE A CA 1
ATOM 3500 C C . ILE A 1 461 ? 4.610 -8.400 -14.214 1.00 98.69 461 ILE A C 1
ATOM 3502 O O . ILE A 1 461 ? 5.506 -8.610 -15.028 1.00 98.69 461 ILE A O 1
ATOM 3506 N N . VAL A 1 462 ? 4.785 -8.583 -12.909 1.00 98.75 462 VAL A N 1
ATOM 3507 C CA . VAL A 1 462 ? 6.080 -8.893 -12.298 1.00 98.75 462 VAL A CA 1
ATOM 3508 C C . VAL A 1 462 ? 6.021 -10.252 -11.606 1.00 98.75 462 VAL A C 1
ATOM 3510 O O . VAL A 1 462 ? 5.433 -10.383 -10.534 1.00 98.75 462 VAL A O 1
ATOM 3513 N N . TYR A 1 463 ? 6.646 -11.261 -12.217 1.00 98.44 463 TYR A N 1
ATOM 3514 C CA . TYR A 1 463 ? 6.973 -12.547 -11.585 1.00 98.44 463 TYR A CA 1
ATOM 3515 C C . TYR A 1 463 ? 8.437 -12.608 -11.114 1.00 98.44 463 TYR A C 1
ATOM 3517 O O . TYR A 1 463 ? 8.761 -13.429 -10.261 1.00 98.44 463 TYR A O 1
ATOM 3525 N N . GLY A 1 464 ? 9.316 -11.779 -11.691 1.00 98.38 464 GLY A N 1
ATOM 3526 C CA . GLY A 1 464 ? 10.726 -11.620 -11.316 1.00 98.38 464 GLY A CA 1
ATOM 3527 C C . GLY A 1 464 ? 10.973 -10.392 -10.434 1.00 98.38 464 GLY A C 1
ATOM 3528 O O . GLY A 1 464 ? 10.347 -10.246 -9.385 1.00 98.38 464 GLY A O 1
ATOM 3529 N N . HIS A 1 465 ? 11.878 -9.503 -10.854 1.00 98.56 465 HIS A N 1
ATOM 3530 C CA . HIS A 1 465 ? 12.216 -8.273 -10.124 1.00 98.56 465 HIS A CA 1
ATOM 3531 C C . HIS A 1 465 ? 12.049 -7.009 -10.980 1.00 98.56 465 HIS A C 1
ATOM 3533 O O . HIS A 1 465 ? 12.539 -6.957 -12.107 1.00 98.56 465 HIS A O 1
ATOM 3539 N N . LEU A 1 466 ? 11.398 -5.980 -10.435 1.00 98.75 466 LEU A N 1
ATOM 3540 C CA . LEU A 1 466 ? 11.355 -4.631 -11.006 1.00 98.75 466 LEU A CA 1
ATOM 3541 C C . LEU A 1 466 ? 12.101 -3.650 -10.095 1.00 98.75 466 LEU A C 1
ATOM 3543 O O . LEU A 1 466 ? 11.656 -3.378 -8.982 1.00 98.75 466 LEU A O 1
ATOM 3547 N N . GLU A 1 467 ? 13.202 -3.088 -10.577 1.00 98.69 467 GLU A N 1
ATOM 3548 C CA . GLU A 1 467 ? 13.969 -2.057 -9.878 1.00 98.69 467 GLU A CA 1
ATOM 3549 C C . GLU A 1 467 ? 13.801 -0.714 -10.591 1.00 98.69 467 GLU A C 1
ATOM 3551 O O . GLU A 1 467 ? 14.228 -0.553 -11.732 1.00 98.69 467 GLU A O 1
ATOM 3556 N N . ALA A 1 468 ? 13.182 0.261 -9.930 1.00 98.62 468 ALA A N 1
ATOM 3557 C CA . ALA A 1 468 ? 13.022 1.620 -10.432 1.00 98.62 468 ALA A CA 1
ATOM 3558 C C . ALA A 1 468 ? 13.498 2.602 -9.357 1.00 98.62 468 ALA A C 1
ATOM 3560 O O . ALA A 1 468 ? 12.779 2.908 -8.409 1.00 98.62 468 ALA A O 1
ATOM 3561 N N . LYS A 1 469 ? 14.742 3.072 -9.495 1.00 97.94 469 LYS A N 1
ATOM 3562 C CA . LYS A 1 469 ? 15.385 3.982 -8.537 1.00 97.94 469 LYS A CA 1
ATOM 3563 C C . LYS A 1 469 ? 15.733 5.302 -9.215 1.00 97.94 469 LYS A C 1
ATOM 3565 O O . LYS A 1 469 ? 16.752 5.427 -9.898 1.00 97.94 469 LYS A O 1
ATOM 3570 N N . GLY A 1 470 ? 14.831 6.263 -9.063 1.00 97.44 470 GLY A N 1
ATOM 3571 C CA . GLY A 1 470 ? 14.986 7.643 -9.492 1.00 97.44 470 GLY A CA 1
ATOM 3572 C C . GLY A 1 470 ? 15.838 8.470 -8.532 1.00 97.44 470 GLY A C 1
ATOM 3573 O O . GLY A 1 470 ? 16.489 7.956 -7.623 1.00 97.44 470 GLY A O 1
ATOM 3574 N N . ARG A 1 471 ? 15.824 9.783 -8.751 1.00 96.50 471 ARG A N 1
ATOM 3575 C CA . ARG A 1 471 ? 16.369 10.800 -7.841 1.00 96.50 471 ARG A CA 1
ATOM 3576 C C . ARG A 1 471 ? 15.387 11.965 -7.773 1.00 96.50 471 ARG A C 1
ATOM 3578 O O . ARG A 1 471 ? 14.592 12.131 -8.692 1.00 96.50 471 ARG A O 1
ATOM 3585 N N . GLU A 1 472 ? 15.480 12.796 -6.744 1.00 95.38 472 GLU A N 1
ATOM 3586 C CA . GLU A 1 472 ? 14.614 13.972 -6.575 1.00 95.38 472 GLU A CA 1
ATOM 3587 C C . GLU A 1 472 ? 14.616 14.907 -7.800 1.00 95.38 472 GLU A C 1
ATOM 3589 O O . GLU A 1 472 ? 13.567 15.353 -8.252 1.00 95.38 472 GLU A O 1
ATOM 3594 N N . ASP A 1 473 ? 15.788 15.145 -8.392 1.00 95.69 473 ASP A N 1
ATOM 3595 C CA . ASP A 1 473 ? 15.983 15.968 -9.593 1.00 95.69 473 ASP A CA 1
ATOM 3596 C C . ASP A 1 473 ? 15.755 15.208 -10.913 1.00 95.69 473 ASP A C 1
ATOM 3598 O O . ASP A 1 473 ? 15.789 15.805 -11.988 1.00 95.69 473 ASP A O 1
ATOM 3602 N N . ALA A 1 474 ? 15.566 13.889 -10.853 1.00 96.25 474 ALA A N 1
ATOM 3603 C CA . ALA A 1 474 ? 15.395 13.019 -12.014 1.00 96.25 474 ALA A CA 1
ATOM 3604 C C . ALA A 1 474 ? 14.494 11.816 -11.671 1.00 96.25 474 ALA A C 1
ATOM 3606 O O . ALA A 1 474 ? 14.975 10.671 -11.621 1.00 96.25 474 ALA A O 1
ATOM 3607 N N . PRO A 1 475 ? 13.196 12.048 -11.406 1.00 97.81 475 PRO A N 1
ATOM 3608 C CA . PRO A 1 475 ? 12.272 10.979 -11.061 1.00 97.81 475 PRO A CA 1
ATOM 3609 C C . PRO A 1 475 ? 12.026 10.050 -12.254 1.00 97.81 475 PRO A C 1
ATOM 3611 O O . PRO A 1 475 ? 12.111 10.456 -13.416 1.00 97.81 475 PRO A O 1
ATOM 3614 N N . ILE A 1 476 ? 11.703 8.789 -11.968 1.00 98.69 476 ILE A N 1
ATOM 3615 C CA . ILE A 1 476 ? 11.239 7.840 -12.990 1.00 98.69 476 ILE A CA 1
ATOM 3616 C C . ILE A 1 476 ? 9.729 7.993 -13.134 1.00 98.69 476 ILE A C 1
ATOM 3618 O O . ILE A 1 476 ? 9.015 7.952 -12.136 1.00 98.69 476 ILE A O 1
ATOM 3622 N N . ASN A 1 477 ? 9.235 8.139 -14.362 1.00 98.56 477 ASN A N 1
ATOM 3623 C CA . ASN A 1 477 ? 7.811 8.347 -14.622 1.00 98.56 477 ASN A CA 1
ATOM 3624 C C . ASN A 1 477 ? 7.199 7.143 -15.346 1.00 98.56 477 ASN A C 1
ATOM 3626 O O . ASN A 1 477 ? 7.689 6.744 -16.402 1.00 98.56 477 ASN A O 1
ATOM 3630 N N . PHE A 1 478 ? 6.101 6.606 -14.813 1.00 98.69 478 PHE A N 1
ATOM 3631 C CA . PHE A 1 478 ? 5.237 5.626 -15.477 1.00 98.69 478 PHE A CA 1
ATOM 3632 C C . PHE A 1 478 ? 3.872 6.273 -15.715 1.00 98.69 478 PHE A C 1
ATOM 3634 O O . PHE A 1 478 ? 3.150 6.558 -14.759 1.00 98.69 478 PHE A O 1
ATOM 3641 N N . THR A 1 479 ? 3.522 6.541 -16.974 1.00 98.00 479 THR A N 1
ATOM 3642 C CA . THR A 1 479 ? 2.384 7.423 -17.278 1.00 98.00 479 THR A CA 1
ATOM 3643 C C . THR A 1 479 ? 1.647 7.068 -18.575 1.00 98.00 479 THR A C 1
ATOM 3645 O O . THR A 1 479 ? 2.065 6.214 -19.358 1.00 98.00 479 THR A O 1
ATOM 3648 N N . ASP A 1 480 ? 0.523 7.745 -18.794 1.00 96.94 480 ASP A N 1
ATOM 3649 C CA . ASP A 1 480 ? -0.250 7.781 -20.033 1.00 96.94 480 ASP A CA 1
ATOM 3650 C C . ASP A 1 480 ? 0.600 8.180 -21.255 1.00 96.94 480 ASP A C 1
ATOM 3652 O O . ASP A 1 480 ? 1.453 9.067 -21.182 1.00 96.94 480 ASP A O 1
ATOM 3656 N N . PHE A 1 481 ? 0.330 7.543 -22.396 1.00 95.75 481 PHE A N 1
ATOM 3657 C CA . PHE A 1 481 ? 0.898 7.879 -23.704 1.00 95.75 481 PHE A CA 1
ATOM 3658 C C . PHE A 1 481 ? 0.683 9.340 -24.125 1.00 95.75 481 PHE A C 1
ATOM 3660 O O . PHE A 1 481 ? 1.548 9.884 -24.801 1.00 95.75 481 PHE A O 1
ATOM 3667 N N . ARG A 1 482 ? -0.399 9.968 -23.663 1.00 94.50 482 ARG A N 1
ATOM 3668 C CA . ARG A 1 482 ? -0.795 11.355 -23.952 1.00 94.50 482 ARG A CA 1
ATOM 3669 C C . ARG A 1 482 ? -0.278 12.380 -22.936 1.00 94.50 482 ARG A C 1
ATOM 3671 O O . ARG A 1 482 ? -0.747 13.505 -22.896 1.00 94.50 482 ARG A O 1
ATOM 3678 N N . ASN A 1 483 ? 0.570 11.974 -21.986 1.00 94.62 483 ASN A N 1
ATOM 3679 C CA . ASN A 1 483 ? 1.016 12.896 -20.939 1.00 94.62 483 ASN A CA 1
ATOM 3680 C C . ASN A 1 483 ? 2.189 13.762 -21.413 1.00 94.62 483 ASN A C 1
ATOM 3682 O O . ASN A 1 483 ? 3.338 13.339 -21.287 1.00 94.62 483 ASN A O 1
ATOM 3686 N N . ASP A 1 484 ? 1.927 14.975 -21.879 1.00 92.25 484 ASP A N 1
ATOM 3687 C CA . ASP A 1 484 ? 2.973 15.854 -22.429 1.00 92.25 484 ASP A CA 1
ATOM 3688 C C . ASP A 1 484 ? 3.757 16.629 -21.363 1.00 92.25 484 ASP A C 1
ATOM 3690 O O . ASP A 1 484 ? 4.796 17.224 -21.650 1.00 92.25 484 ASP A O 1
ATOM 3694 N N . LEU A 1 485 ? 3.336 16.543 -20.094 1.00 91.94 485 LEU A N 1
ATOM 3695 C CA . LEU A 1 485 ? 4.031 17.171 -18.965 1.00 91.94 485 LEU A CA 1
ATOM 3696 C C . LEU A 1 485 ? 5.405 16.541 -18.690 1.00 91.94 485 LEU A C 1
ATOM 3698 O O . LEU A 1 485 ? 6.254 17.173 -18.062 1.00 91.94 485 LEU A O 1
ATOM 3702 N N . VAL A 1 486 ? 5.628 15.296 -19.129 1.00 93.44 486 VAL A N 1
ATOM 3703 C CA . VAL A 1 486 ? 6.881 14.553 -18.926 1.00 93.44 486 VAL A CA 1
ATOM 3704 C C . VAL A 1 486 ? 7.243 13.723 -20.160 1.00 93.44 486 VAL A C 1
ATOM 3706 O O . VAL A 1 486 ? 6.398 13.059 -20.758 1.00 93.44 486 VAL A O 1
ATOM 3709 N N . GLY A 1 487 ? 8.526 13.702 -20.534 1.00 91.62 487 GLY A N 1
ATOM 3710 C CA . GLY A 1 487 ? 9.016 12.857 -21.632 1.00 91.62 487 GLY A CA 1
ATOM 3711 C C . GLY A 1 487 ? 8.549 13.267 -23.034 1.00 91.62 487 GLY A C 1
ATOM 3712 O O . GLY A 1 487 ? 8.520 12.405 -23.917 1.00 91.62 487 GLY A O 1
ATOM 3713 N N . GLY A 1 488 ? 8.180 14.541 -23.221 1.00 89.62 488 GLY A N 1
ATOM 3714 C CA . GLY A 1 488 ? 7.787 15.142 -24.502 1.00 89.62 488 GLY A CA 1
ATOM 3715 C C . GLY A 1 488 ? 6.446 14.651 -25.064 1.00 89.62 488 GLY A C 1
ATOM 3716 O O . GLY A 1 488 ? 5.866 13.693 -24.556 1.00 89.62 488 GLY A O 1
ATOM 3717 N N . ASP A 1 489 ? 5.979 15.285 -26.141 1.00 90.31 489 ASP A N 1
ATOM 3718 C CA . ASP A 1 489 ? 4.748 14.914 -26.857 1.00 90.31 489 ASP A CA 1
ATOM 3719 C C . ASP A 1 489 ? 4.963 13.639 -27.688 1.00 90.31 489 ASP A C 1
ATOM 3721 O O . ASP A 1 489 ? 5.604 13.657 -28.743 1.00 90.31 489 ASP A O 1
ATOM 3725 N N . ALA A 1 490 ? 4.475 12.508 -27.178 1.00 91.56 490 ALA A N 1
ATOM 3726 C CA . ALA A 1 490 ? 4.734 11.185 -27.749 1.00 91.56 490 ALA A CA 1
ATOM 3727 C C . ALA A 1 490 ? 3.694 10.762 -28.802 1.00 91.56 490 ALA A C 1
ATOM 3729 O O . ALA A 1 490 ? 3.955 9.864 -29.606 1.00 91.56 490 ALA A O 1
ATOM 3730 N N . ASN A 1 491 ? 2.514 11.374 -28.771 1.00 90.25 491 ASN A N 1
ATOM 3731 C CA . ASN A 1 491 ? 1.367 11.160 -29.654 1.00 90.25 491 ASN A CA 1
ATOM 3732 C C . ASN A 1 491 ? 1.313 12.160 -30.813 1.00 90.25 491 ASN A C 1
ATOM 3734 O O . ASN A 1 491 ? 0.564 11.914 -31.759 1.00 90.25 491 ASN A O 1
ATOM 3738 N N . ARG A 1 492 ? 2.155 13.198 -30.785 1.00 91.00 492 ARG A N 1
ATOM 3739 C CA . ARG A 1 492 ? 2.300 14.231 -31.817 1.00 91.00 492 ARG A CA 1
ATOM 3740 C C . ARG A 1 492 ? 1.013 15.016 -32.053 1.00 91.00 492 ARG A C 1
ATOM 3742 O O . ARG A 1 492 ? 0.723 15.399 -33.187 1.00 91.00 492 ARG A O 1
ATOM 3749 N N . ASP A 1 493 ? 0.245 15.232 -30.992 1.00 88.88 493 ASP A N 1
ATOM 3750 C CA . ASP A 1 493 ? -0.973 16.046 -31.014 1.00 88.88 493 ASP A CA 1
ATOM 3751 C C . ASP A 1 493 ? -0.822 17.361 -30.229 1.00 88.88 493 ASP A C 1
ATOM 3753 O O . ASP A 1 493 ? -1.797 18.089 -30.033 1.00 88.88 493 ASP A O 1
ATOM 3757 N N . VAL A 1 494 ? 0.418 17.726 -29.886 1.00 83.50 494 VAL A N 1
ATOM 3758 C CA . VAL A 1 494 ? 0.802 18.934 -29.155 1.00 83.50 494 VAL A CA 1
ATOM 3759 C C . VAL A 1 494 ? 0.267 18.917 -27.728 1.00 83.50 494 VAL A C 1
ATOM 3761 O O . VAL A 1 494 ? 0.954 18.420 -26.853 1.00 83.50 494 VAL A O 1
ATOM 3764 N N . ASP A 1 495 ? -0.926 19.478 -27.527 1.00 80.44 495 ASP A N 1
ATOM 3765 C CA . ASP A 1 495 ? -1.648 19.526 -26.252 1.00 80.44 495 ASP A CA 1
ATOM 3766 C C . ASP A 1 495 ? -3.152 19.229 -26.494 1.00 80.44 495 ASP A C 1
ATOM 3768 O O . ASP A 1 495 ? -4.016 19.604 -25.694 1.00 80.44 495 ASP A O 1
ATOM 3772 N N . GLU A 1 496 ? -3.518 18.652 -27.653 1.00 86.94 496 GLU A N 1
ATOM 3773 C CA . GLU A 1 496 ? -4.924 18.409 -28.015 1.00 86.94 496 GLU A CA 1
ATOM 3774 C C . GLU A 1 496 ? -5.589 17.388 -27.084 1.00 86.94 496 GLU A C 1
ATOM 3776 O O . GLU A 1 496 ? -6.799 17.479 -26.835 1.00 86.94 496 GLU A O 1
ATOM 3781 N N . THR A 1 497 ? -4.823 16.427 -26.557 1.00 88.19 497 THR A N 1
ATOM 3782 C CA . THR A 1 497 ? -5.319 15.447 -25.592 1.00 88.19 497 THR A CA 1
ATOM 3783 C C . THR A 1 497 ? -4.586 15.542 -24.259 1.00 88.19 497 THR A C 1
ATOM 3785 O O . THR A 1 497 ? -3.381 15.713 -24.193 1.00 88.19 497 THR A O 1
ATOM 3788 N N . LEU A 1 498 ? -5.344 15.439 -23.165 1.00 91.31 498 LEU A N 1
ATOM 3789 C CA . LEU A 1 498 ? -4.801 15.396 -21.808 1.00 91.31 498 LEU A CA 1
ATOM 3790 C C . LEU A 1 498 ? -4.693 13.939 -21.331 1.00 91.31 498 LEU A C 1
ATOM 3792 O O . LEU A 1 498 ? -5.475 13.091 -21.788 1.00 91.31 498 LEU A O 1
ATOM 3796 N N . PRO A 1 499 ? -3.786 13.632 -20.384 1.00 94.81 499 PRO A N 1
ATOM 3797 C CA . PRO A 1 499 ? -3.743 12.313 -19.765 1.00 94.81 499 PRO A CA 1
ATOM 3798 C C . PRO A 1 499 ? -5.067 11.991 -19.053 1.00 94.81 499 PRO A C 1
ATOM 3800 O O . PRO A 1 499 ? -5.708 12.864 -18.466 1.00 94.81 499 PRO A O 1
ATOM 3803 N N . GLU A 1 500 ? -5.493 10.727 -19.095 1.00 95.12 500 GLU A N 1
ATOM 3804 C CA . GLU A 1 500 ? -6.786 10.288 -18.549 1.00 95.12 500 GLU A CA 1
ATOM 3805 C C . GLU A 1 500 ? -6.593 9.274 -17.429 1.00 95.12 500 GLU A C 1
ATOM 3807 O O . GLU A 1 500 ? -5.916 8.255 -17.571 1.00 95.12 500 GLU A O 1
ATOM 3812 N N . VAL A 1 501 ? -7.293 9.508 -16.327 1.00 96.31 501 VAL A N 1
ATOM 3813 C CA . VAL A 1 501 ? -7.395 8.568 -15.212 1.00 96.31 501 VAL A CA 1
ATOM 3814 C C . VAL A 1 501 ? -7.908 7.206 -15.704 1.00 96.31 501 VAL A C 1
ATOM 3816 O O . VAL A 1 501 ? -9.014 7.088 -16.238 1.00 96.31 501 VAL A O 1
ATOM 3819 N N . GLY A 1 502 ? -7.132 6.143 -15.479 1.00 95.12 502 GLY A N 1
ATOM 3820 C CA . GLY A 1 502 ? -7.490 4.794 -15.923 1.00 95.12 502 GLY A CA 1
ATOM 3821 C C . GLY A 1 502 ? -7.206 4.499 -17.395 1.00 95.12 502 GLY A C 1
ATOM 3822 O O . GLY A 1 502 ? -7.874 3.631 -17.957 1.00 95.12 502 GLY A O 1
ATOM 3823 N N . TRP A 1 503 ? -6.242 5.180 -18.018 1.00 97.00 503 TRP A N 1
ATOM 3824 C CA . TRP A 1 503 ? -5.834 4.904 -19.398 1.00 97.00 503 TRP A CA 1
ATOM 3825 C C . TRP A 1 503 ? -5.155 3.544 -19.566 1.00 97.00 503 TRP A C 1
ATOM 3827 O O . TRP A 1 503 ? -5.500 2.755 -20.451 1.00 97.00 503 TRP A O 1
ATOM 3837 N N . TRP A 1 504 ? -4.193 3.248 -18.696 1.00 98.00 504 TRP A N 1
ATOM 3838 C CA . TRP A 1 504 ? -3.496 1.965 -18.635 1.00 98.00 504 TRP A CA 1
ATOM 3839 C C . TRP A 1 504 ? -3.875 1.223 -17.348 1.00 98.00 504 TRP A C 1
ATOM 3841 O O . TRP A 1 504 ? -4.559 1.768 -16.476 1.00 98.00 504 TRP A O 1
ATOM 3851 N N . ARG A 1 505 ? -3.569 -0.076 -17.255 1.00 98.12 505 ARG A N 1
ATOM 3852 C CA . ARG A 1 505 ? -4.195 -0.902 -16.211 1.00 98.12 505 ARG A CA 1
ATOM 3853 C C . ARG A 1 505 ? -3.484 -0.803 -14.872 1.00 98.12 505 ARG A C 1
ATOM 3855 O O . ARG A 1 505 ? -4.074 -0.263 -13.947 1.00 98.12 505 ARG A O 1
ATOM 3862 N N . SER A 1 506 ? -2.284 -1.363 -14.746 1.00 98.31 506 SER A N 1
ATOM 3863 C CA . SER A 1 506 ? -1.611 -1.487 -13.452 1.00 98.31 506 SER A CA 1
ATOM 3864 C C . SER A 1 506 ? -0.143 -1.900 -13.578 1.00 98.31 506 SER A C 1
ATOM 3866 O O . SER A 1 506 ? 0.322 -2.346 -14.634 1.00 98.31 506 SER A O 1
ATOM 3868 N N . ILE A 1 507 ? 0.561 -1.827 -12.451 1.00 98.75 507 ILE A N 1
ATOM 3869 C CA . ILE A 1 507 ? 1.760 -2.621 -12.178 1.00 98.75 507 ILE A CA 1
ATOM 3870 C C . ILE A 1 507 ? 1.370 -3.699 -11.164 1.00 98.75 507 ILE A C 1
ATOM 3872 O O . ILE A 1 507 ? 0.932 -3.384 -10.061 1.00 98.75 507 ILE A O 1
ATOM 3876 N N . SER A 1 508 ? 1.483 -4.977 -11.527 1.00 98.50 508 SER A N 1
ATOM 3877 C CA . SER A 1 508 ? 1.019 -6.097 -10.697 1.00 98.50 508 SER A CA 1
ATOM 3878 C C . SER A 1 508 ? 2.126 -7.093 -10.392 1.00 98.50 508 SER A C 1
ATOM 3880 O O . SER A 1 508 ? 2.655 -7.735 -11.298 1.00 98.50 508 SER A O 1
ATOM 3882 N N . LEU A 1 509 ? 2.430 -7.268 -9.108 1.00 98.56 509 LEU A N 1
ATOM 3883 C CA . LEU A 1 509 ? 3.357 -8.278 -8.612 1.00 98.56 509 LEU A CA 1
ATOM 3884 C C . LEU A 1 509 ? 2.585 -9.558 -8.294 1.00 98.56 509 LEU A C 1
ATOM 3886 O O . LEU A 1 509 ? 1.603 -9.521 -7.551 1.00 98.56 509 LEU A O 1
ATOM 3890 N N . LEU A 1 510 ? 3.043 -10.686 -8.839 1.00 97.75 510 LEU A N 1
ATOM 3891 C CA . LEU A 1 510 ? 2.409 -11.999 -8.698 1.00 97.75 510 LEU A CA 1
ATOM 3892 C C . LEU A 1 510 ? 3.428 -13.054 -8.250 1.00 97.75 510 LEU A C 1
ATOM 3894 O O . LEU A 1 510 ? 4.619 -12.940 -8.536 1.00 97.75 510 LEU A O 1
ATOM 3898 N N . ASN A 1 511 ? 2.955 -14.122 -7.602 1.00 95.62 511 ASN A N 1
ATOM 3899 C CA . ASN A 1 511 ? 3.781 -15.229 -7.098 1.00 95.62 511 ASN A CA 1
ATOM 3900 C C . ASN A 1 511 ? 4.918 -14.727 -6.192 1.00 95.62 511 ASN A C 1
ATOM 3902 O O . ASN A 1 511 ? 4.637 -14.164 -5.145 1.00 95.62 511 ASN A O 1
ATOM 3906 N N . GLU A 1 512 ? 6.179 -14.895 -6.586 1.00 95.38 512 GLU A N 1
ATOM 3907 C CA . GLU A 1 512 ? 7.361 -14.448 -5.834 1.00 95.38 512 GLU A CA 1
ATOM 3908 C C . GLU A 1 512 ? 7.894 -13.088 -6.320 1.00 95.38 512 GLU A C 1
ATOM 3910 O O . GLU A 1 512 ? 8.962 -12.655 -5.897 1.00 95.38 512 GLU A O 1
ATOM 3915 N N . GLY A 1 513 ? 7.154 -12.403 -7.201 1.00 97.94 513 GLY A N 1
ATOM 3916 C CA . GLY A 1 513 ? 7.561 -11.136 -7.797 1.00 97.94 513 GLY A CA 1
ATOM 3917 C C . GLY A 1 513 ? 7.902 -10.066 -6.759 1.00 97.94 513 GLY A C 1
ATOM 3918 O O . GLY A 1 513 ? 7.202 -9.911 -5.753 1.00 97.94 513 GLY A O 1
ATOM 3919 N N . THR A 1 514 ? 8.961 -9.309 -7.030 1.00 98.62 514 THR A N 1
ATOM 3920 C CA . THR A 1 514 ? 9.498 -8.256 -6.158 1.00 98.62 514 THR A CA 1
ATOM 3921 C C . THR A 1 514 ? 9.578 -6.927 -6.899 1.00 98.62 514 THR A C 1
ATOM 3923 O O . THR A 1 514 ? 9.789 -6.905 -8.113 1.00 98.62 514 THR A O 1
ATOM 3926 N N . ALA A 1 515 ? 9.435 -5.813 -6.181 1.00 98.56 515 ALA A N 1
ATOM 3927 C CA . ALA A 1 515 ? 9.670 -4.493 -6.758 1.00 98.56 515 ALA A CA 1
ATOM 3928 C C . ALA A 1 515 ? 10.259 -3.514 -5.742 1.00 98.56 515 ALA A C 1
ATOM 3930 O O . ALA A 1 515 ? 9.939 -3.581 -4.555 1.00 98.56 515 ALA A O 1
ATOM 3931 N N . SER A 1 516 ? 11.096 -2.601 -6.228 1.00 98.62 516 SER A N 1
ATOM 3932 C CA . SER A 1 516 ? 11.618 -1.472 -5.464 1.00 98.62 516 SER A CA 1
ATOM 3933 C C . SER A 1 516 ? 11.401 -0.192 -6.259 1.00 98.62 516 SER A C 1
ATOM 3935 O O . SER A 1 516 ? 11.942 -0.054 -7.357 1.00 98.62 516 SER A O 1
ATOM 3937 N N . PHE A 1 517 ? 10.596 0.711 -5.706 1.00 98.81 517 PHE A N 1
ATOM 3938 C CA . PHE A 1 517 ? 10.339 2.045 -6.236 1.00 98.81 517 PHE A CA 1
ATOM 3939 C C . PHE A 1 517 ? 10.966 3.078 -5.305 1.00 98.81 517 PHE A C 1
ATOM 3941 O O . PHE A 1 517 ? 10.652 3.104 -4.117 1.00 98.81 517 PHE A O 1
ATOM 3948 N N . ASP A 1 518 ? 11.839 3.923 -5.840 1.00 98.69 518 ASP A N 1
ATOM 3949 C CA . ASP A 1 518 ? 12.403 5.077 -5.138 1.00 98.69 518 ASP A CA 1
ATOM 3950 C C . ASP A 1 518 ? 12.374 6.285 -6.079 1.00 98.69 518 ASP A C 1
ATOM 3952 O O . ASP A 1 518 ? 12.747 6.140 -7.246 1.00 98.69 518 ASP A O 1
ATOM 3956 N N . TYR A 1 519 ? 11.883 7.443 -5.629 1.00 98.56 519 TYR A N 1
ATOM 3957 C CA . TYR A 1 519 ? 11.675 8.636 -6.473 1.00 98.56 519 TYR A CA 1
ATOM 3958 C C . TYR A 1 519 ? 10.968 8.331 -7.810 1.00 98.56 519 TYR A C 1
ATOM 3960 O O . TYR A 1 519 ? 11.416 8.722 -8.895 1.00 98.56 519 TYR A O 1
ATOM 3968 N N . CYS A 1 520 ? 9.866 7.584 -7.737 1.00 98.81 520 CYS A N 1
ATOM 3969 C CA . CYS A 1 520 ? 9.024 7.246 -8.883 1.00 98.81 520 CYS A CA 1
ATOM 3970 C C . CYS A 1 520 ? 7.721 8.051 -8.871 1.00 98.81 520 CYS A C 1
ATOM 3972 O O . CYS A 1 520 ? 7.146 8.280 -7.813 1.00 98.81 520 CYS A O 1
ATOM 3974 N N . ILE A 1 521 ? 7.215 8.417 -10.045 1.00 98.69 521 ILE A N 1
ATOM 3975 C CA . ILE A 1 521 ? 5.896 9.028 -10.244 1.00 98.69 521 ILE A CA 1
ATOM 3976 C C . ILE A 1 521 ? 5.084 8.086 -11.136 1.00 98.69 521 ILE A C 1
ATOM 3978 O O . ILE A 1 521 ? 5.477 7.788 -12.265 1.00 98.69 521 ILE A O 1
ATOM 3982 N N . ILE A 1 522 ? 3.979 7.562 -10.611 1.00 98.75 522 ILE A N 1
ATOM 3983 C CA . ILE A 1 522 ? 3.150 6.542 -11.259 1.00 98.75 522 ILE A CA 1
ATOM 3984 C C . ILE A 1 522 ? 1.722 7.081 -11.345 1.00 98.75 522 ILE A C 1
ATOM 3986 O O . ILE A 1 522 ? 1.074 7.256 -10.314 1.00 98.75 522 ILE A O 1
ATOM 3990 N N . GLY A 1 523 ? 1.229 7.336 -12.561 1.00 98.00 523 GLY A N 1
ATOM 3991 C CA . GLY A 1 523 ? -0.035 8.056 -12.740 1.00 98.00 523 GLY A CA 1
ATOM 3992 C C . GLY A 1 523 ? -0.914 7.603 -13.904 1.00 98.00 523 GLY A C 1
ATOM 3993 O O . GLY A 1 523 ? -0.459 6.921 -14.828 1.00 98.00 523 GLY A O 1
ATOM 3994 N N . TYR A 1 524 ? -2.189 8.010 -13.853 1.00 98.00 524 TYR A N 1
ATOM 3995 C CA . TYR A 1 524 ? -3.185 7.844 -14.927 1.00 98.00 524 TYR A CA 1
ATOM 3996 C C . TYR A 1 524 ? -3.527 6.382 -15.265 1.00 98.00 524 TYR A C 1
ATOM 3998 O O . TYR A 1 524 ? -3.721 5.993 -16.420 1.00 98.00 524 TYR A O 1
ATOM 4006 N N . LEU A 1 525 ? -3.610 5.545 -14.231 1.00 98.00 525 LEU A N 1
ATOM 4007 C CA . LEU A 1 525 ? -3.777 4.091 -14.319 1.00 98.00 525 LEU A CA 1
ATOM 4008 C C . LEU A 1 525 ? -5.032 3.588 -13.590 1.00 98.00 525 LEU A C 1
ATOM 4010 O O . LEU A 1 525 ? -5.854 4.370 -13.121 1.00 98.00 525 LEU A O 1
ATOM 4014 N N . GLY A 1 526 ? -5.233 2.272 -13.526 1.00 95.88 526 GLY A N 1
ATOM 4015 C CA . GLY A 1 526 ? -6.327 1.631 -12.789 1.00 95.88 526 GLY A CA 1
ATOM 4016 C C . GLY A 1 526 ? -7.488 1.111 -13.642 1.00 95.88 526 GLY A C 1
ATOM 4017 O O . GLY A 1 526 ? -8.467 0.640 -13.071 1.00 95.88 526 GLY A O 1
ATOM 4018 N N . ALA A 1 527 ? -7.391 1.147 -14.979 1.00 93.94 527 ALA A N 1
ATOM 4019 C CA . ALA A 1 527 ? -8.471 0.865 -15.941 1.00 93.94 527 ALA A CA 1
ATOM 4020 C C . ALA A 1 527 ? -9.474 -0.243 -15.529 1.00 93.94 527 ALA A C 1
ATOM 4022 O O . ALA A 1 527 ? -10.564 0.040 -15.029 1.00 93.94 527 ALA A O 1
ATOM 4023 N N . SER A 1 528 ? -9.132 -1.514 -15.771 1.00 92.81 528 SER A N 1
ATOM 4024 C CA . SER A 1 528 ? -9.969 -2.683 -15.446 1.00 92.81 528 SER A CA 1
ATOM 4025 C C . SER A 1 528 ? -9.579 -3.360 -14.132 1.00 92.81 528 SER A C 1
ATOM 4027 O O . SER A 1 528 ? -10.406 -4.039 -13.528 1.00 92.81 528 SER A O 1
ATOM 4029 N N . ASP A 1 529 ? -8.346 -3.151 -13.664 1.00 95.88 529 ASP A N 1
ATOM 4030 C CA . ASP A 1 529 ? -7.821 -3.781 -12.447 1.00 95.88 529 ASP A CA 1
ATOM 4031 C C . ASP A 1 529 ? -8.243 -3.050 -11.160 1.00 95.88 529 ASP A C 1
ATOM 4033 O O . ASP A 1 529 ? -8.145 -3.614 -10.063 1.00 95.88 529 ASP A O 1
ATOM 4037 N N . ARG A 1 530 ? -8.772 -1.823 -11.303 1.00 96.25 530 ARG A N 1
ATOM 4038 C CA . ARG A 1 530 ? -9.263 -0.958 -10.219 1.00 96.25 530 ARG A CA 1
ATOM 4039 C C . ARG A 1 530 ? -8.223 -0.697 -9.127 1.00 96.25 530 ARG A C 1
ATOM 4041 O O . ARG A 1 530 ? -8.587 -0.515 -7.966 1.00 96.25 530 ARG A O 1
ATOM 4048 N N . ALA A 1 531 ? -6.946 -0.716 -9.491 1.00 97.75 531 ALA A N 1
ATOM 4049 C CA . ALA A 1 531 ? -5.843 -0.287 -8.650 1.00 97.75 531 ALA A CA 1
ATOM 4050 C C . ALA A 1 531 ? -4.615 0.049 -9.505 1.00 97.75 531 ALA A C 1
ATOM 4052 O O . ALA A 1 531 ? -4.464 -0.507 -10.596 1.00 97.75 531 ALA A O 1
ATOM 4053 N N . GLY A 1 532 ? -3.750 0.931 -9.011 1.00 97.69 532 GLY A N 1
ATOM 4054 C CA . GLY A 1 532 ? -2.561 1.365 -9.728 1.00 97.69 532 GLY A CA 1
ATOM 4055 C C . GLY A 1 532 ? -1.420 0.371 -9.577 1.00 97.69 532 GLY A C 1
ATOM 4056 O O . GLY A 1 532 ? -1.020 -0.291 -10.538 1.00 97.69 532 GLY A O 1
ATOM 4057 N N . VAL A 1 533 ? -0.939 0.209 -8.347 1.00 98.69 533 VAL A N 1
ATOM 4058 C CA . VAL A 1 533 ? 0.046 -0.816 -7.996 1.00 98.69 533 VAL A CA 1
ATOM 4059 C C . VAL A 1 533 ? -0.638 -1.908 -7.178 1.00 98.69 533 VAL A C 1
ATOM 4061 O O . VAL A 1 533 ? -1.315 -1.630 -6.191 1.00 98.69 533 VAL A O 1
ATOM 4064 N N . ILE A 1 534 ? -0.475 -3.165 -7.595 1.00 98.56 534 ILE A N 1
ATOM 4065 C CA . ILE A 1 534 ? -1.066 -4.333 -6.936 1.00 98.56 534 ILE A CA 1
ATOM 4066 C C . ILE A 1 534 ? 0.052 -5.250 -6.463 1.00 98.56 534 ILE A C 1
ATOM 4068 O O . ILE A 1 534 ? 0.765 -5.854 -7.268 1.00 98.56 534 ILE A O 1
ATOM 4072 N N . LYS A 1 535 ? 0.162 -5.411 -5.148 1.00 97.69 535 LYS A N 1
ATOM 4073 C CA . LYS A 1 535 ? 1.035 -6.399 -4.527 1.00 97.69 535 LYS A CA 1
ATOM 4074 C C . LYS A 1 535 ? 0.232 -7.639 -4.148 1.00 97.69 535 LYS A C 1
ATOM 4076 O O . LYS A 1 535 ? -0.391 -7.679 -3.092 1.00 97.69 535 LYS A O 1
ATOM 4081 N N . ASN A 1 536 ? 0.277 -8.659 -5.002 1.00 97.31 536 ASN A N 1
ATOM 4082 C CA . ASN A 1 536 ? -0.309 -9.979 -4.759 1.00 97.31 536 ASN A CA 1
ATOM 4083 C C . ASN A 1 536 ? 0.775 -11.071 -4.866 1.00 97.31 536 ASN A C 1
ATOM 4085 O O . ASN A 1 536 ? 0.618 -12.086 -5.550 1.00 97.31 536 ASN A O 1
ATOM 4089 N N . SER A 1 537 ? 1.920 -10.810 -4.233 1.00 97.25 537 SER A N 1
ATOM 4090 C CA . SER A 1 537 ? 3.114 -11.655 -4.257 1.00 97.25 537 SER A CA 1
ATOM 4091 C C . SER A 1 537 ? 3.683 -11.866 -2.854 1.00 97.25 537 SER A C 1
ATOM 4093 O O . SER A 1 537 ? 3.471 -11.043 -1.967 1.00 97.25 537 SER A O 1
ATOM 4095 N N . THR A 1 538 ? 4.442 -12.947 -2.667 1.00 97.31 538 THR A N 1
ATOM 4096 C CA . THR A 1 538 ? 5.194 -13.275 -1.444 1.00 97.31 538 THR A CA 1
ATOM 4097 C C . THR A 1 538 ? 6.601 -12.673 -1.412 1.00 97.31 538 THR A C 1
ATOM 4099 O O . THR A 1 538 ? 7.313 -12.856 -0.427 1.00 97.31 538 THR A O 1
ATOM 4102 N N . GLY A 1 539 ? 7.037 -12.022 -2.495 1.00 97.31 539 GLY A N 1
ATOM 4103 C CA . GLY A 1 539 ? 8.340 -11.362 -2.583 1.00 97.31 539 GLY A CA 1
ATOM 4104 C C . GLY A 1 539 ? 8.352 -9.998 -1.885 1.00 97.31 539 GLY A C 1
ATOM 4105 O O . GLY A 1 539 ? 7.300 -9.417 -1.653 1.00 97.31 539 GLY A O 1
ATOM 4106 N N . ALA A 1 540 ? 9.526 -9.449 -1.574 1.00 97.88 540 ALA A N 1
ATOM 4107 C CA . ALA A 1 540 ? 9.654 -8.108 -0.999 1.00 97.88 540 ALA A CA 1
ATOM 4108 C C . ALA A 1 540 ? 9.099 -6.993 -1.913 1.00 97.88 540 ALA A C 1
ATOM 4110 O O . ALA A 1 540 ? 9.194 -7.063 -3.143 1.00 97.88 540 ALA A O 1
ATOM 4111 N N . PHE A 1 541 ? 8.547 -5.946 -1.301 1.00 98.56 541 PHE A N 1
ATOM 4112 C CA . PHE A 1 541 ? 8.109 -4.721 -1.967 1.00 98.56 541 PHE A CA 1
ATOM 4113 C C . PHE A 1 541 ? 8.530 -3.497 -1.159 1.00 98.56 541 PHE A C 1
ATOM 4115 O O . PHE A 1 541 ? 8.223 -3.419 0.032 1.00 98.56 541 PHE A O 1
ATOM 4122 N N . SER A 1 542 ? 9.168 -2.533 -1.817 1.00 98.50 542 SER A N 1
ATOM 4123 C CA . SER A 1 542 ? 9.431 -1.219 -1.237 1.00 98.50 542 SER A CA 1
ATOM 4124 C C . SER A 1 542 ? 8.970 -0.100 -2.161 1.00 98.50 542 SER A C 1
ATOM 4126 O O . SER A 1 542 ? 9.181 -0.146 -3.375 1.00 98.50 542 SER A O 1
ATOM 4128 N N . MET A 1 543 ? 8.339 0.910 -1.570 1.00 98.50 543 MET A N 1
ATOM 4129 C CA . MET A 1 543 ? 8.010 2.170 -2.219 1.00 98.50 543 MET A CA 1
ATOM 4130 C C . MET A 1 543 ? 8.426 3.321 -1.306 1.00 98.50 543 MET A C 1
ATOM 4132 O O . MET A 1 543 ? 7.872 3.503 -0.224 1.00 98.50 543 MET A O 1
ATOM 4136 N N . LEU A 1 544 ? 9.443 4.056 -1.741 1.00 98.44 544 LEU A N 1
ATOM 4137 C CA . LEU A 1 544 ? 10.105 5.117 -0.994 1.00 98.44 544 LEU A CA 1
ATOM 4138 C C . LEU A 1 544 ? 10.067 6.405 -1.821 1.00 98.44 544 LEU A C 1
ATOM 4140 O O . LEU A 1 544 ? 10.203 6.347 -3.043 1.00 98.44 544 LEU A O 1
ATOM 4144 N N . ASN A 1 545 ? 9.861 7.561 -1.187 1.00 98.38 545 ASN A N 1
ATOM 4145 C CA . ASN A 1 545 ? 9.956 8.888 -1.828 1.00 98.38 545 ASN A CA 1
ATOM 4146 C C . ASN A 1 545 ? 9.185 9.012 -3.160 1.00 98.38 545 ASN A C 1
ATOM 4148 O O . ASN A 1 545 ? 9.615 9.709 -4.077 1.00 98.38 545 ASN A O 1
ATOM 4152 N N . SER A 1 546 ? 8.094 8.265 -3.319 1.00 98.75 546 SER A N 1
ATOM 4153 C CA . SER A 1 546 ? 7.420 8.080 -4.606 1.00 98.75 546 SER A CA 1
ATOM 4154 C C . SER A 1 546 ? 6.017 8.675 -4.581 1.00 98.75 546 SER A C 1
ATOM 4156 O O . SER A 1 546 ? 5.486 9.000 -3.526 1.00 98.75 546 SER A O 1
ATOM 4158 N N . THR A 1 547 ? 5.400 8.822 -5.748 1.00 98.75 547 THR A N 1
ATOM 4159 C CA . THR A 1 547 ? 4.022 9.290 -5.900 1.00 98.75 547 THR A CA 1
ATOM 4160 C C . THR A 1 547 ? 3.215 8.283 -6.709 1.00 98.75 547 THR A C 1
ATOM 4162 O O . THR A 1 547 ? 3.625 7.908 -7.808 1.00 98.75 547 THR A O 1
ATOM 4165 N N . ILE A 1 548 ? 2.051 7.884 -6.195 1.00 98.69 548 ILE A N 1
ATOM 4166 C CA . ILE A 1 548 ? 0.988 7.262 -6.990 1.00 98.69 548 ILE A CA 1
ATOM 4167 C C . ILE A 1 548 ? -0.179 8.240 -7.049 1.00 98.69 548 ILE A C 1
ATOM 4169 O O . ILE A 1 548 ? -0.672 8.661 -5.999 1.00 98.69 548 ILE A O 1
ATOM 4173 N N . HIS A 1 549 ? -0.620 8.583 -8.258 1.00 98.44 549 HIS A N 1
ATOM 4174 C CA . HIS A 1 549 ? -1.699 9.547 -8.430 1.00 98.44 549 HIS A CA 1
ATOM 4175 C C . HIS A 1 549 ? -2.660 9.233 -9.579 1.00 98.44 549 HIS A C 1
ATOM 4177 O O . HIS A 1 549 ? -2.354 8.430 -10.461 1.00 98.44 549 HIS A O 1
ATOM 4183 N N . ASP A 1 550 ? -3.827 9.884 -9.581 1.00 98.12 550 ASP A N 1
ATOM 4184 C CA . ASP A 1 550 ? -4.782 9.842 -10.697 1.00 98.12 550 ASP A CA 1
ATOM 4185 C C . ASP A 1 550 ? -5.173 8.401 -11.090 1.00 98.12 550 ASP A C 1
ATOM 4187 O O . ASP A 1 550 ? -5.171 8.012 -12.266 1.00 98.12 550 ASP A O 1
ATOM 4191 N N . VAL A 1 551 ? -5.480 7.568 -10.086 1.00 98.38 551 VAL A N 1
ATOM 4192 C CA . VAL A 1 551 ? -5.855 6.162 -10.286 1.00 98.38 551 VAL A CA 1
ATOM 4193 C C . VAL A 1 551 ? -7.368 5.972 -10.299 1.00 98.38 551 VAL A C 1
ATOM 4195 O O . VAL A 1 551 ? -8.094 6.372 -9.386 1.00 98.38 551 VAL A O 1
ATOM 4198 N N . LYS A 1 552 ? -7.860 5.227 -11.295 1.00 97.75 552 LYS A N 1
ATOM 4199 C CA . LYS A 1 552 ? -9.242 4.731 -11.360 1.00 97.75 552 LYS A CA 1
ATOM 4200 C C . LYS A 1 552 ? -9.463 3.547 -10.405 1.00 97.75 552 LYS A C 1
ATOM 4202 O O . LYS A 1 552 ? -9.715 2.423 -10.834 1.00 97.75 552 LYS A O 1
ATOM 4207 N N . GLY A 1 553 ? -9.356 3.778 -9.101 1.00 97.56 553 GLY A N 1
ATOM 4208 C CA . GLY A 1 553 ? -9.452 2.753 -8.060 1.00 97.56 553 GLY A CA 1
ATOM 4209 C C . GLY A 1 553 ? -8.450 3.006 -6.941 1.00 97.56 553 GLY A C 1
ATOM 4210 O O . GLY A 1 553 ? -8.180 4.162 -6.637 1.00 97.56 553 GLY A O 1
ATOM 4211 N N . ASP A 1 554 ? -7.916 1.948 -6.334 1.00 98.44 554 ASP A N 1
ATOM 4212 C CA . ASP A 1 554 ? -6.955 2.093 -5.234 1.00 98.44 554 ASP A CA 1
ATOM 4213 C C . ASP A 1 554 ? -5.567 2.515 -5.752 1.00 98.44 554 ASP A C 1
ATOM 4215 O O . ASP A 1 554 ? -5.078 1.926 -6.712 1.00 98.44 554 ASP A O 1
ATOM 4219 N N . GLY A 1 555 ? -4.888 3.468 -5.115 1.00 98.31 555 GLY A N 1
ATOM 4220 C CA . GLY A 1 555 ? -3.517 3.848 -5.471 1.00 98.31 555 GLY A CA 1
ATOM 4221 C C . GLY A 1 555 ? -2.566 2.649 -5.367 1.00 98.31 555 GLY A C 1
ATOM 4222 O O . GLY A 1 555 ? -2.094 2.112 -6.377 1.00 98.31 555 GLY A O 1
ATOM 4223 N N . LEU A 1 556 ? -2.361 2.176 -4.136 1.00 98.56 556 LEU A N 1
ATOM 4224 C CA . LEU A 1 556 ? -1.618 0.958 -3.813 1.00 98.56 556 LEU A CA 1
ATOM 4225 C C . LEU A 1 556 ? -2.521 -0.058 -3.104 1.00 98.56 556 LEU A C 1
ATOM 4227 O O . LEU A 1 556 ? -3.021 0.185 -2.006 1.00 98.56 556 LEU A O 1
ATOM 4231 N N . ARG A 1 557 ? -2.679 -1.242 -3.705 1.00 98.38 557 ARG A N 1
ATOM 4232 C CA . ARG A 1 557 ? -3.403 -2.371 -3.112 1.00 98.38 557 ARG A CA 1
ATOM 4233 C C . ARG A 1 557 ? -2.451 -3.492 -2.718 1.00 98.38 557 ARG A C 1
ATOM 4235 O O . ARG A 1 557 ? -1.808 -4.097 -3.577 1.00 98.38 557 ARG A O 1
ATOM 4242 N N . VAL A 1 558 ? -2.411 -3.810 -1.428 1.00 98.19 558 VAL A N 1
ATOM 4243 C CA . VAL A 1 558 ? -1.610 -4.901 -0.867 1.00 98.19 558 VAL A CA 1
ATOM 4244 C C . VAL A 1 558 ? -2.523 -6.082 -0.553 1.00 98.19 558 VAL A C 1
ATOM 4246 O O . VAL A 1 558 ? -3.154 -6.150 0.500 1.00 98.19 558 VAL A O 1
ATOM 4249 N N . ASP A 1 559 ? -2.596 -7.014 -1.503 1.00 97.06 559 ASP A N 1
ATOM 4250 C CA . ASP A 1 559 ? -3.335 -8.271 -1.373 1.00 97.06 559 ASP A CA 1
ATOM 4251 C C . ASP A 1 559 ? -2.531 -9.325 -0.574 1.00 97.06 559 ASP A C 1
ATOM 4253 O O . ASP A 1 559 ? -3.126 -10.223 0.016 1.00 97.06 559 ASP A O 1
ATOM 4257 N N . ASN A 1 560 ? -1.192 -9.220 -0.543 1.00 96.25 560 ASN A N 1
ATOM 4258 C CA . ASN A 1 560 ? -0.302 -10.071 0.255 1.00 96.25 560 ASN A CA 1
ATOM 4259 C C . ASN A 1 560 ? 0.965 -9.310 0.687 1.00 96.25 560 ASN A C 1
ATOM 4261 O O . ASN A 1 560 ? 1.784 -8.936 -0.153 1.00 96.25 560 ASN A O 1
ATOM 4265 N N . ALA A 1 561 ? 1.137 -9.104 1.992 1.00 94.69 561 ALA A N 1
ATOM 4266 C CA . ALA A 1 561 ? 2.267 -8.370 2.562 1.00 94.69 561 ALA A CA 1
ATOM 4267 C C . ALA A 1 561 ? 3.505 -9.240 2.871 1.00 94.69 561 ALA A C 1
ATOM 4269 O O . ALA A 1 561 ? 4.531 -8.715 3.317 1.00 94.69 561 ALA A O 1
ATOM 4270 N N . ALA A 1 562 ? 3.435 -10.558 2.639 1.00 93.31 562 ALA A N 1
ATOM 4271 C CA . ALA A 1 562 ? 4.548 -11.475 2.877 1.00 93.31 562 ALA A CA 1
ATOM 4272 C C . ALA A 1 562 ? 5.814 -11.075 2.095 1.00 93.31 562 ALA A C 1
ATOM 4274 O O . ALA A 1 562 ? 5.745 -10.474 1.022 1.00 93.31 562 ALA A O 1
ATOM 4275 N N . GLY A 1 563 ? 6.979 -11.414 2.656 1.00 91.88 563 GLY A N 1
ATOM 4276 C CA . GLY A 1 563 ? 8.289 -11.037 2.110 1.00 91.88 563 GLY A CA 1
ATOM 4277 C C . GLY A 1 563 ? 8.770 -9.638 2.508 1.00 91.88 563 GLY A C 1
ATOM 4278 O O . GLY A 1 563 ? 9.905 -9.290 2.195 1.00 91.88 563 GLY A O 1
ATOM 4279 N N . GLY A 1 564 ? 7.944 -8.871 3.230 1.00 94.81 564 GLY A N 1
ATOM 4280 C CA . GLY A 1 564 ? 8.220 -7.495 3.640 1.00 94.81 564 GLY A CA 1
ATOM 4281 C C . GLY A 1 564 ? 7.586 -6.494 2.675 1.00 94.81 564 GLY A C 1
ATOM 4282 O O . GLY A 1 564 ? 7.834 -6.541 1.468 1.00 94.81 564 GLY A O 1
ATOM 4283 N N . THR A 1 565 ? 6.751 -5.603 3.211 1.00 97.38 565 THR A N 1
ATOM 4284 C CA . THR A 1 565 ? 6.081 -4.539 2.452 1.00 97.38 565 THR A CA 1
ATOM 4285 C C . THR A 1 565 ? 6.293 -3.219 3.159 1.00 97.38 565 THR A C 1
ATOM 4287 O O . THR A 1 565 ? 5.834 -3.045 4.285 1.00 97.38 565 THR A O 1
ATOM 4290 N N . GLU A 1 566 ? 6.966 -2.299 2.488 1.00 97.75 566 GLU A N 1
ATOM 4291 C CA . GLU A 1 566 ? 7.332 -1.003 3.039 1.00 97.75 566 GLU A CA 1
ATOM 4292 C C . GLU A 1 566 ? 6.856 0.123 2.121 1.00 97.75 566 GLU A C 1
ATOM 4294 O O . GLU A 1 566 ? 7.108 0.100 0.914 1.00 97.75 566 GLU A O 1
ATOM 4299 N N . VAL A 1 567 ? 6.167 1.103 2.703 1.00 98.06 567 VAL A N 1
ATOM 4300 C CA . VAL A 1 567 ? 5.688 2.309 2.025 1.00 98.06 567 VAL A CA 1
ATOM 4301 C C . VAL A 1 567 ? 6.076 3.500 2.891 1.00 98.06 567 VAL A C 1
ATOM 4303 O O . VAL A 1 567 ? 5.498 3.698 3.955 1.00 98.06 567 VAL A O 1
ATOM 4306 N N . ARG A 1 568 ? 7.077 4.280 2.481 1.00 98.19 568 ARG A N 1
ATOM 4307 C CA . ARG A 1 568 ? 7.571 5.416 3.277 1.00 98.19 568 ARG A CA 1
ATOM 4308 C C . ARG A 1 568 ? 7.743 6.664 2.438 1.00 98.19 568 ARG A C 1
ATOM 4310 O O . ARG A 1 568 ? 8.070 6.562 1.254 1.00 98.19 568 ARG A O 1
ATOM 4317 N N . TYR A 1 569 ? 7.522 7.832 3.038 1.00 97.88 569 TYR A N 1
ATOM 4318 C CA . TYR A 1 569 ? 7.710 9.139 2.387 1.00 97.88 569 TYR A CA 1
ATOM 4319 C C . TYR A 1 569 ? 6.995 9.235 1.028 1.00 97.88 569 TYR A C 1
ATOM 4321 O O . TYR A 1 569 ? 7.476 9.864 0.088 1.00 97.88 569 TYR A O 1
ATOM 4329 N N . THR A 1 570 ? 5.882 8.515 0.886 1.00 98.31 570 THR A N 1
ATOM 4330 C CA . THR A 1 570 ? 5.201 8.302 -0.391 1.00 98.31 570 THR A CA 1
ATOM 4331 C C . THR A 1 570 ? 3.913 9.108 -0.420 1.00 98.31 570 THR A C 1
ATOM 4333 O O . THR A 1 570 ? 3.158 9.134 0.555 1.00 98.31 570 THR A O 1
ATOM 4336 N N . THR A 1 571 ? 3.662 9.751 -1.556 1.00 98.62 571 THR A N 1
ATOM 4337 C CA . THR A 1 571 ? 2.432 10.489 -1.828 1.00 98.62 571 THR A CA 1
ATOM 4338 C C . THR A 1 571 ? 1.424 9.587 -2.534 1.00 98.62 571 THR A C 1
ATOM 4340 O O . THR A 1 571 ? 1.734 8.975 -3.555 1.00 98.62 571 THR A O 1
ATOM 4343 N N . LEU A 1 572 ? 0.208 9.504 -2.003 1.00 98.56 572 LEU A N 1
ATOM 4344 C CA . LEU A 1 572 ? -0.910 8.753 -2.570 1.00 98.56 572 LEU A CA 1
ATOM 4345 C C . LEU A 1 572 ? -2.063 9.732 -2.782 1.00 98.56 572 LEU A C 1
ATOM 4347 O O . LEU A 1 572 ? -2.715 10.130 -1.812 1.00 98.56 572 LEU A O 1
ATOM 4351 N N . SER A 1 573 ? -2.292 10.163 -4.024 1.00 98.25 573 SER A N 1
ATOM 4352 C CA . SER A 1 573 ? -3.212 11.275 -4.282 1.00 98.25 573 SER A CA 1
ATOM 4353 C C . SER A 1 573 ? -4.184 11.090 -5.441 1.00 98.25 573 SER A C 1
ATOM 4355 O O . SER A 1 573 ? -3.927 10.335 -6.368 1.00 98.25 573 SER A O 1
ATOM 4357 N N . TYR A 1 574 ? -5.325 11.781 -5.400 1.00 97.62 574 TYR A N 1
ATOM 4358 C CA . TYR A 1 574 ? -6.310 11.801 -6.495 1.00 97.62 574 TYR A CA 1
ATOM 4359 C C . TYR A 1 574 ? -6.768 10.403 -6.958 1.00 97.62 574 TYR A C 1
ATOM 4361 O O . TYR A 1 574 ? -7.025 10.171 -8.141 1.00 97.62 574 TYR A O 1
ATOM 4369 N N . ASN A 1 575 ? -6.858 9.440 -6.035 1.00 97.75 575 ASN A N 1
ATOM 4370 C CA . ASN A 1 575 ? -7.302 8.085 -6.350 1.00 97.75 575 ASN A CA 1
ATOM 4371 C C . ASN A 1 575 ? -8.807 7.947 -6.089 1.00 97.75 575 ASN A C 1
ATOM 4373 O O . ASN A 1 575 ? -9.305 8.278 -5.014 1.00 97.75 575 ASN A O 1
ATOM 4377 N N . ALA A 1 576 ? -9.547 7.403 -7.060 1.00 97.12 576 ALA A N 1
ATOM 4378 C CA . ALA A 1 576 ? -10.998 7.222 -6.941 1.00 97.12 576 ALA A CA 1
ATOM 4379 C C . ALA A 1 576 ? -11.410 6.180 -5.874 1.00 97.12 576 ALA A C 1
ATOM 4381 O O . ALA A 1 576 ? -12.584 6.089 -5.521 1.00 97.12 576 ALA A O 1
ATOM 4382 N N . GLY A 1 577 ? -10.472 5.342 -5.424 1.00 97.06 577 GLY A N 1
ATOM 4383 C CA . GLY A 1 577 ? -10.624 4.382 -4.332 1.00 97.06 577 GLY A CA 1
ATOM 4384 C C . GLY A 1 577 ? -9.786 4.771 -3.116 1.00 97.06 577 GLY A C 1
ATOM 4385 O O . GLY A 1 577 ? -9.750 5.933 -2.715 1.00 97.06 577 GLY A O 1
ATOM 4386 N N . SER A 1 578 ? -9.128 3.788 -2.504 1.00 98.12 578 SER A N 1
ATOM 4387 C CA . SER A 1 578 ? -8.236 4.041 -1.374 1.00 98.12 578 SER A CA 1
ATOM 4388 C C . SER A 1 578 ? -6.857 4.511 -1.839 1.00 98.12 578 SER A C 1
ATOM 4390 O O . SER A 1 578 ? -6.332 3.953 -2.796 1.00 98.12 578 SER A O 1
ATOM 4392 N N . GLY A 1 579 ? -6.212 5.451 -1.148 1.00 98.19 579 GLY A N 1
ATOM 4393 C CA . GLY A 1 579 ? -4.789 5.725 -1.373 1.00 98.19 579 GLY A CA 1
ATOM 4394 C C . GLY A 1 579 ? -3.967 4.453 -1.146 1.00 98.19 579 GLY A C 1
ATOM 4395 O O . GLY A 1 579 ? -3.240 3.999 -2.032 1.00 98.19 579 GLY A O 1
ATOM 4396 N N . LEU A 1 580 ? -4.176 3.824 0.014 1.00 98.44 580 LEU A N 1
ATOM 4397 C CA . LEU A 1 580 ? -3.559 2.563 0.421 1.00 98.44 580 LEU A CA 1
ATOM 4398 C C . LEU A 1 580 ? -4.615 1.564 0.915 1.00 98.44 580 LEU A C 1
ATOM 4400 O O . LEU A 1 580 ? -5.448 1.908 1.749 1.00 98.44 580 LEU A O 1
ATOM 4404 N N . ASN A 1 581 ? -4.588 0.323 0.422 1.00 98.19 581 ASN A N 1
ATOM 4405 C CA . ASN A 1 581 ? -5.552 -0.723 0.783 1.00 98.19 581 ASN A CA 1
ATOM 4406 C C . ASN A 1 581 ? -4.856 -2.012 1.266 1.00 98.19 581 ASN A C 1
ATOM 4408 O O . ASN A 1 581 ? -4.236 -2.712 0.459 1.00 98.19 581 ASN A O 1
ATOM 4412 N N . TYR A 1 582 ? -4.977 -2.341 2.558 1.00 92.00 582 TYR A N 1
ATOM 4413 C CA . TYR A 1 582 ? -4.465 -3.568 3.178 1.00 92.00 582 TYR A CA 1
ATOM 4414 C C . TYR A 1 582 ? -5.503 -4.686 3.150 1.00 92.00 582 TYR A C 1
ATOM 4416 O O . TYR A 1 582 ? -6.589 -4.570 3.722 1.00 92.00 582 TYR A O 1
ATOM 4424 N N . LYS A 1 583 ? -5.122 -5.838 2.598 1.00 94.44 583 LYS A N 1
ATOM 4425 C CA . LYS A 1 583 ? -5.883 -7.086 2.767 1.00 94.44 583 LYS A CA 1
ATOM 4426 C C . LYS A 1 583 ? -5.177 -8.132 3.620 1.00 94.44 583 LYS A C 1
ATOM 4428 O O . LYS A 1 583 ? -5.735 -9.198 3.861 1.00 94.44 583 LYS A O 1
ATOM 4433 N N . THR A 1 584 ? -3.969 -7.833 4.082 1.00 93.94 584 THR A N 1
ATOM 4434 C CA . THR A 1 584 ? -3.178 -8.677 4.981 1.00 93.94 584 THR A CA 1
ATOM 4435 C C . THR A 1 584 ? -2.375 -7.795 5.922 1.00 93.94 584 THR A C 1
ATOM 4437 O O . THR A 1 584 ? -1.963 -6.706 5.528 1.00 93.94 584 THR A O 1
ATOM 4440 N N . ASP A 1 585 ? -2.116 -8.280 7.133 1.00 94.38 585 ASP A N 1
ATOM 4441 C CA . ASP A 1 585 ? -1.234 -7.598 8.081 1.00 94.38 585 ASP A CA 1
ATOM 4442 C C . ASP A 1 585 ? 0.242 -7.603 7.634 1.00 94.38 585 ASP A C 1
ATOM 4444 O O . ASP A 1 585 ? 0.637 -8.434 6.815 1.00 94.38 585 ASP A O 1
ATOM 4448 N N . GLY A 1 586 ? 1.060 -6.706 8.191 1.00 93.62 586 GLY A N 1
ATOM 4449 C CA . GLY A 1 586 ? 2.510 -6.644 7.958 1.00 93.62 586 GLY A CA 1
ATOM 4450 C C . GLY A 1 586 ? 2.980 -5.566 6.976 1.00 93.62 586 GLY A C 1
ATOM 4451 O O . GLY A 1 586 ? 4.110 -5.645 6.489 1.00 93.62 586 GLY A O 1
ATOM 4452 N N . VAL A 1 587 ? 2.142 -4.570 6.670 1.00 96.25 587 VAL A N 1
ATOM 4453 C CA . VAL A 1 587 ? 2.540 -3.394 5.879 1.00 96.25 587 VAL A CA 1
ATOM 4454 C C . VAL A 1 587 ? 3.155 -2.340 6.796 1.00 96.25 587 VAL A C 1
ATOM 4456 O O . VAL A 1 587 ? 2.521 -1.895 7.746 1.00 96.25 587 VAL A O 1
ATOM 4459 N N . GLN A 1 588 ? 4.392 -1.942 6.509 1.00 96.69 588 GLN A N 1
ATOM 4460 C CA . GLN A 1 588 ? 5.100 -0.896 7.241 1.00 96.69 588 GLN A CA 1
ATOM 4461 C C . GLN A 1 588 ? 4.891 0.449 6.551 1.00 96.69 588 GLN A C 1
ATOM 4463 O O . GLN A 1 588 ? 5.211 0.587 5.368 1.00 96.69 588 GLN A O 1
ATOM 4468 N N . THR A 1 589 ? 4.381 1.428 7.295 1.00 96.56 589 THR A N 1
ATOM 4469 C CA . THR A 1 589 ? 4.150 2.792 6.812 1.00 96.56 589 THR A CA 1
ATOM 4470 C C . THR A 1 589 ? 4.908 3.823 7.624 1.00 96.56 589 THR A C 1
ATOM 4472 O O . THR A 1 589 ? 5.028 3.674 8.836 1.00 96.56 589 THR A O 1
ATOM 4475 N N . GLU A 1 590 ? 5.395 4.867 6.958 1.00 97.06 590 GLU A N 1
ATOM 4476 C CA . GLU A 1 590 ? 6.013 6.023 7.614 1.00 97.06 590 GLU A CA 1
ATOM 4477 C C . GLU A 1 590 ? 5.851 7.283 6.755 1.00 97.06 590 GLU A C 1
ATOM 4479 O O . GLU A 1 590 ? 6.133 7.249 5.553 1.00 97.06 590 GLU A O 1
ATOM 4484 N N . ALA A 1 591 ? 5.462 8.398 7.375 1.00 97.00 591 ALA A N 1
ATOM 4485 C CA . ALA A 1 591 ? 5.463 9.736 6.787 1.00 97.00 591 ALA A CA 1
ATOM 4486 C C . ALA A 1 591 ? 4.773 9.799 5.409 1.00 97.00 591 ALA A C 1
ATOM 4488 O O . ALA A 1 591 ? 5.346 10.267 4.421 1.00 97.00 591 ALA A O 1
ATOM 4489 N N . LEU A 1 592 ? 3.551 9.270 5.320 1.00 98.00 592 LEU A N 1
ATOM 4490 C CA . LEU A 1 592 ? 2.782 9.256 4.076 1.00 98.00 592 LEU A CA 1
ATOM 4491 C C . LEU A 1 592 ? 2.077 10.592 3.833 1.00 98.00 592 LEU A C 1
ATOM 4493 O O . LEU A 1 592 ? 1.580 11.222 4.762 1.00 98.00 592 LEU A O 1
ATOM 4497 N N . VAL A 1 593 ? 1.954 10.990 2.568 1.00 98.19 593 VAL A N 1
ATOM 4498 C CA . VAL A 1 593 ? 1.135 12.141 2.158 1.00 98.19 593 VAL A CA 1
ATOM 4499 C C . VAL A 1 593 ? -0.069 11.616 1.390 1.00 98.19 593 VAL A C 1
ATOM 4501 O O . VAL A 1 593 ? 0.051 11.194 0.244 1.00 98.19 593 VAL A O 1
ATOM 4504 N N . ILE A 1 594 ? -1.241 11.601 2.018 1.00 97.75 594 ILE A N 1
ATOM 4505 C CA . ILE A 1 594 ? -2.434 10.954 1.468 1.00 97.75 594 ILE A CA 1
ATOM 4506 C C . ILE A 1 594 ? -3.499 12.017 1.216 1.00 97.75 594 ILE A C 1
ATOM 4508 O O . ILE A 1 594 ? -4.070 12.563 2.161 1.00 97.75 594 ILE A O 1
ATOM 4512 N N . VAL A 1 595 ? -3.746 12.355 -0.053 1.00 97.75 595 VAL A N 1
ATOM 4513 C CA . VAL A 1 595 ? -4.502 13.568 -0.413 1.00 97.75 595 VAL A CA 1
ATOM 4514 C C . VAL A 1 595 ? -5.568 13.320 -1.483 1.00 97.75 595 VAL A C 1
ATOM 4516 O O . VAL A 1 595 ? -5.279 12.723 -2.513 1.00 97.75 595 VAL A O 1
ATOM 4519 N N . SER A 1 596 ? -6.789 13.816 -1.283 1.00 97.00 596 SER A N 1
ATOM 4520 C CA . SER A 1 596 ? -7.871 13.770 -2.287 1.00 97.00 596 SER A CA 1
ATOM 4521 C C . SER A 1 596 ? -8.225 12.348 -2.767 1.00 97.00 596 SER A C 1
ATOM 4523 O O . SER A 1 596 ? -8.428 12.117 -3.960 1.00 97.00 596 SER A O 1
ATOM 4525 N N . ASN A 1 597 ? -8.273 11.374 -1.852 1.00 97.31 597 ASN A N 1
ATOM 4526 C CA . ASN A 1 597 ? -8.739 10.007 -2.121 1.00 97.31 597 ASN A CA 1
ATOM 4527 C C . ASN A 1 597 ? -10.133 9.772 -1.522 1.00 97.31 597 ASN A C 1
ATOM 4529 O O . ASN A 1 597 ? -10.485 10.385 -0.517 1.00 97.31 597 ASN A O 1
ATOM 4533 N N . ALA A 1 598 ? -10.893 8.805 -2.043 1.00 95.56 598 ALA A N 1
ATOM 4534 C CA . ALA A 1 598 ? -12.151 8.415 -1.393 1.00 95.56 598 ALA A CA 1
ATOM 4535 C C . ALA A 1 598 ? -11.899 7.866 0.026 1.00 95.56 598 ALA A C 1
ATOM 4537 O O . ALA A 1 598 ? -12.618 8.159 0.974 1.00 95.56 598 ALA A O 1
ATOM 4538 N N . ILE A 1 599 ? -10.839 7.076 0.202 1.00 97.19 599 ILE A N 1
ATOM 4539 C CA . ILE A 1 599 ? -10.367 6.648 1.525 1.00 97.19 599 ILE A CA 1
ATOM 4540 C C . ILE A 1 599 ? -8.851 6.828 1.555 1.00 97.19 599 ILE A C 1
ATOM 4542 O O . ILE A 1 599 ? -8.174 6.455 0.603 1.00 97.19 599 ILE A O 1
ATOM 4546 N N . GLY A 1 600 ? -8.280 7.357 2.629 1.00 97.31 600 GLY A N 1
ATOM 4547 C CA . GLY A 1 600 ? -6.835 7.475 2.754 1.00 97.31 600 GLY A CA 1
ATOM 4548 C C . GLY A 1 600 ? -6.174 6.100 2.884 1.00 97.31 600 GLY A C 1
ATOM 4549 O O . GLY A 1 600 ? -5.532 5.618 1.948 1.00 97.31 600 GLY A O 1
ATOM 4550 N N . ILE A 1 601 ? -6.394 5.441 4.023 1.00 98.19 601 ILE A N 1
ATOM 4551 C CA . ILE A 1 601 ? -5.972 4.059 4.284 1.00 98.19 601 ILE A CA 1
ATOM 4552 C C . ILE A 1 601 ? -7.201 3.192 4.562 1.00 98.19 601 ILE A C 1
ATOM 4554 O O . ILE A 1 601 ? -8.000 3.486 5.447 1.00 98.19 601 ILE A O 1
ATOM 4558 N N . ARG A 1 602 ? -7.341 2.089 3.832 1.00 98.25 602 ARG A N 1
ATOM 4559 C CA . ARG A 1 602 ? -8.349 1.054 4.074 1.00 98.25 602 ARG A CA 1
ATOM 4560 C C . ARG A 1 602 ? -7.661 -0.231 4.501 1.00 98.25 602 ARG A C 1
ATOM 4562 O O . ARG A 1 602 ? -6.676 -0.615 3.884 1.00 98.25 602 ARG A O 1
ATOM 4569 N N . LEU A 1 603 ? -8.174 -0.915 5.516 1.00 97.62 603 LEU A N 1
ATOM 4570 C CA . LEU A 1 603 ? -7.604 -2.179 5.975 1.00 97.62 603 LEU A CA 1
ATOM 4571 C C . LEU A 1 603 ? -8.655 -3.140 6.526 1.00 97.62 603 LEU A C 1
ATOM 4573 O O . LEU A 1 603 ? -9.719 -2.721 6.973 1.00 97.62 603 LEU A O 1
ATOM 4577 N N . LEU A 1 604 ? -8.358 -4.441 6.505 1.00 96.44 604 LEU A N 1
ATOM 4578 C CA . LEU A 1 604 ? -9.169 -5.441 7.203 1.00 96.44 604 LEU A CA 1
ATOM 4579 C C . LEU A 1 604 ? -8.975 -5.335 8.719 1.00 96.44 604 LEU A C 1
ATOM 4581 O O . LEU A 1 604 ? -7.883 -5.028 9.188 1.00 96.44 604 LEU A O 1
ATOM 4585 N N . ALA A 1 605 ? -10.005 -5.695 9.489 1.00 96.25 605 ALA A N 1
ATOM 4586 C CA . ALA A 1 605 ? -9.940 -5.699 10.952 1.00 96.25 605 ALA A CA 1
ATOM 4587 C C . ALA A 1 605 ? -8.728 -6.451 11.531 1.00 96.25 605 ALA A C 1
ATOM 4589 O O . ALA A 1 605 ? -8.174 -6.030 12.537 1.00 96.25 605 ALA A O 1
ATOM 4590 N N . GLY A 1 606 ? -8.301 -7.543 10.891 1.00 95.69 606 GLY A N 1
ATOM 4591 C CA . GLY A 1 606 ? -7.149 -8.342 11.313 1.00 95.69 606 GLY A CA 1
ATOM 4592 C C . GLY A 1 606 ? -5.774 -7.777 10.934 1.00 95.69 606 GLY A C 1
ATOM 4593 O O . GLY A 1 606 ? -4.806 -8.526 11.005 1.00 95.69 606 GLY A O 1
ATOM 4594 N N . SER A 1 607 ? -5.682 -6.523 10.486 1.00 96.50 607 SER A N 1
ATOM 4595 C CA . SER A 1 607 ? -4.429 -5.868 10.099 1.00 96.50 607 SER A CA 1
ATOM 4596 C C . SER A 1 607 ? -4.066 -4.738 11.057 1.00 96.50 607 SER A C 1
ATOM 4598 O O . SER A 1 607 ? -4.936 -4.006 11.532 1.00 96.50 607 SER A O 1
ATOM 4600 N N . SER A 1 608 ? -2.770 -4.604 11.326 1.00 96.44 608 SER A N 1
ATOM 4601 C CA . SER A 1 608 ? -2.201 -3.558 12.162 1.00 96.44 608 SER A CA 1
ATOM 4602 C C . SER A 1 608 ? -2.029 -2.263 11.375 1.00 96.44 608 SER A C 1
ATOM 4604 O O . SER A 1 608 ? -1.731 -2.263 10.179 1.00 96.44 608 SER A O 1
ATOM 4606 N N . LEU A 1 609 ? -2.207 -1.147 12.072 1.00 96.06 609 LEU A N 1
ATOM 4607 C CA . LEU A 1 609 ? -1.983 0.198 11.576 1.00 96.06 609 LEU A CA 1
ATOM 4608 C C . LEU A 1 609 ? -1.391 1.041 12.700 1.00 96.06 609 LEU A C 1
ATOM 4610 O O . LEU A 1 609 ? -2.001 1.179 13.760 1.00 96.06 609 LEU A O 1
ATOM 4614 N N . GLU A 1 610 ? -0.249 1.660 12.426 1.00 95.88 610 GLU A N 1
ATOM 4615 C CA . GLU A 1 610 ? 0.292 2.734 13.250 1.00 95.88 610 GLU A CA 1
ATOM 4616 C C . GLU A 1 610 ? 0.545 3.947 12.357 1.00 95.88 610 GLU A C 1
ATOM 4618 O O . GLU A 1 610 ? 1.449 3.938 11.523 1.00 95.88 610 GLU A O 1
ATOM 4623 N N . VAL A 1 611 ? -0.305 4.966 12.491 1.00 95.31 611 VAL A N 1
ATOM 4624 C CA . VAL A 1 611 ? -0.139 6.247 11.801 1.00 95.31 611 VAL A CA 1
ATOM 4625 C C . VAL A 1 611 ? 0.814 7.106 12.625 1.00 95.31 611 VAL A C 1
ATOM 4627 O O . VAL A 1 611 ? 0.519 7.433 13.774 1.00 95.31 611 VAL A O 1
ATOM 4630 N N . ASP A 1 612 ? 1.959 7.455 12.049 1.00 92.38 612 ASP A N 1
ATOM 4631 C CA . ASP A 1 612 ? 2.925 8.361 12.666 1.00 92.38 612 ASP A CA 1
ATOM 4632 C C . ASP A 1 612 ? 2.504 9.838 12.531 1.00 92.38 612 ASP A C 1
ATOM 4634 O O . ASP A 1 612 ? 1.647 10.186 11.721 1.00 92.38 612 ASP A O 1
ATOM 4638 N N . GLU A 1 613 ? 3.131 10.723 13.307 1.00 91.00 613 GLU A N 1
ATOM 4639 C CA . GLU A 1 613 ? 2.803 12.158 13.331 1.00 91.00 613 GLU A CA 1
ATOM 4640 C C . GLU A 1 613 ? 3.147 12.914 12.037 1.00 91.00 613 GLU A C 1
ATOM 4642 O O . GLU A 1 613 ? 2.625 14.007 11.820 1.00 91.00 613 GLU A O 1
ATOM 4647 N N . LEU A 1 614 ? 4.035 12.372 11.195 1.00 94.12 614 LEU A N 1
ATOM 4648 C CA . LEU A 1 614 ? 4.395 12.968 9.906 1.00 94.12 614 LEU A CA 1
ATOM 4649 C C . LEU A 1 614 ? 3.432 12.533 8.797 1.00 94.12 614 LEU A C 1
ATOM 4651 O O . LEU A 1 614 ? 3.399 13.170 7.742 1.00 94.12 614 LEU A O 1
ATOM 4655 N N . THR A 1 615 ? 2.655 11.466 9.012 1.00 94.88 615 THR A N 1
ATOM 4656 C CA . THR A 1 615 ? 1.635 11.033 8.063 1.00 94.88 615 THR A CA 1
ATOM 4657 C C . THR A 1 615 ? 0.487 12.041 8.033 1.00 94.88 615 THR A C 1
ATOM 4659 O O . THR A 1 615 ? -0.190 12.303 9.027 1.00 94.88 615 THR A O 1
ATOM 4662 N N . TYR A 1 616 ? 0.248 12.593 6.849 1.00 93.31 616 TYR A N 1
ATOM 4663 C CA . TYR A 1 616 ? -0.676 13.691 6.623 1.00 93.31 616 TYR A CA 1
ATOM 4664 C C . TYR A 1 616 ? -1.837 13.264 5.725 1.00 93.31 616 TYR A C 1
ATOM 4666 O O . TYR A 1 616 ? -1.636 12.721 4.635 1.00 93.31 616 TYR A O 1
ATOM 4674 N N . PHE A 1 617 ? -3.058 13.566 6.169 1.00 94.62 617 PHE A N 1
ATOM 4675 C CA . PHE A 1 617 ? -4.290 13.363 5.414 1.00 94.62 617 PHE A CA 1
ATOM 4676 C C . PHE A 1 617 ? -4.913 14.713 5.063 1.00 94.62 617 PHE A C 1
ATOM 4678 O O . PHE A 1 617 ? -5.125 15.538 5.950 1.00 94.62 617 PHE A O 1
ATOM 4685 N N . ASN A 1 618 ? -5.271 14.922 3.795 1.00 93.81 618 ASN A N 1
ATOM 4686 C CA . ASN A 1 618 ? -6.020 16.108 3.372 1.00 93.81 618 ASN A CA 1
ATOM 4687 C C . ASN A 1 618 ? -7.043 15.780 2.289 1.00 93.81 618 ASN A C 1
ATOM 4689 O O . ASN A 1 618 ? -6.764 14.972 1.412 1.00 93.81 618 ASN A O 1
ATOM 4693 N N . GLU A 1 619 ? -8.214 16.414 2.333 1.00 93.19 619 GLU A N 1
ATOM 4694 C CA . GLU A 1 619 ? -9.258 16.285 1.298 1.00 93.19 619 GLU A CA 1
ATOM 4695 C C . GLU A 1 619 ? -9.697 14.839 0.978 1.00 93.19 619 GLU A C 1
ATOM 4697 O O . GLU A 1 619 ? -10.293 14.595 -0.066 1.00 93.19 619 GLU A O 1
ATOM 4702 N N . ASN A 1 620 ? -9.416 13.867 1.853 1.00 92.75 620 ASN A N 1
ATOM 4703 C CA . ASN A 1 620 ? -9.944 12.511 1.704 1.00 92.75 620 ASN A CA 1
ATOM 4704 C C . ASN A 1 620 ? -11.351 12.437 2.302 1.00 92.75 620 ASN A C 1
ATOM 4706 O O . ASN A 1 620 ? -11.576 13.040 3.353 1.00 92.75 620 ASN A O 1
ATOM 4710 N N . ASP A 1 621 ? -12.256 11.640 1.719 1.00 91.25 621 ASP A N 1
ATOM 4711 C CA . ASP A 1 621 ? -13.594 11.484 2.314 1.00 91.25 621 ASP A CA 1
ATOM 4712 C C . ASP A 1 621 ? -13.516 10.758 3.668 1.00 91.25 621 ASP A C 1
ATOM 4714 O O . ASP A 1 621 ? -14.263 11.059 4.590 1.00 91.25 621 ASP A O 1
ATOM 4718 N N . ILE A 1 622 ? -12.598 9.798 3.815 1.00 93.81 622 ILE A N 1
ATOM 4719 C CA . ILE A 1 622 ? -12.317 9.099 5.076 1.00 93.81 622 ILE A CA 1
ATOM 4720 C C . ILE A 1 622 ? -10.802 8.962 5.216 1.00 93.81 622 ILE A C 1
ATOM 4722 O O . ILE A 1 622 ? -10.156 8.440 4.314 1.00 93.81 622 ILE A O 1
ATOM 4726 N N . ALA A 1 623 ? -10.212 9.372 6.342 1.00 94.44 623 ALA A N 1
ATOM 4727 C CA . ALA A 1 623 ? -8.767 9.228 6.549 1.00 94.44 623 ALA A CA 1
ATOM 4728 C C . ALA A 1 623 ? -8.355 7.753 6.686 1.00 94.44 623 ALA A C 1
ATOM 4730 O O . ALA A 1 623 ? -7.534 7.260 5.912 1.00 94.44 623 ALA A O 1
ATOM 4731 N N . VAL A 1 624 ? -8.973 7.031 7.626 1.00 96.88 624 VAL A N 1
ATOM 4732 C CA . VAL A 1 624 ? -8.720 5.605 7.859 1.00 96.88 624 VAL A CA 1
ATOM 4733 C C . VAL A 1 624 ? -10.039 4.844 7.976 1.00 96.88 624 VAL A C 1
ATOM 4735 O O . VAL A 1 624 ? -10.909 5.228 8.755 1.00 96.88 624 VAL A O 1
ATOM 4738 N N . GLN A 1 625 ? -10.176 3.733 7.250 1.00 97.50 625 GLN A N 1
ATOM 4739 C CA . GLN A 1 625 ? -11.316 2.819 7.343 1.00 97.50 625 GLN A CA 1
ATOM 4740 C C . GLN A 1 625 ? -10.871 1.391 7.679 1.00 97.50 625 GLN A C 1
ATOM 4742 O O . GLN A 1 625 ? -10.084 0.789 6.950 1.00 97.50 625 GLN A O 1
ATOM 4747 N N . ILE A 1 626 ? -11.468 0.818 8.724 1.00 97.75 626 ILE A N 1
ATOM 4748 C CA . ILE A 1 626 ? -11.410 -0.611 9.029 1.00 97.75 626 ILE A CA 1
ATOM 4749 C C . ILE A 1 626 ? -12.645 -1.298 8.449 1.00 97.75 626 ILE A C 1
ATOM 4751 O O . ILE A 1 626 ? -13.780 -0.982 8.816 1.00 97.75 626 ILE A O 1
ATOM 4755 N N . ASP A 1 627 ? -12.422 -2.270 7.574 1.00 97.25 627 ASP A N 1
ATOM 4756 C CA . ASP A 1 627 ? -13.467 -3.149 7.068 1.00 97.25 627 ASP A CA 1
ATOM 4757 C C . ASP A 1 627 ? -13.842 -4.219 8.112 1.00 97.25 627 ASP A C 1
ATOM 4759 O O . ASP A 1 627 ? -12.969 -4.735 8.824 1.00 97.25 627 ASP A O 1
ATOM 4763 N N . PRO A 1 628 ? -15.130 -4.601 8.192 1.00 97.19 628 PRO A N 1
ATOM 4764 C CA . PRO A 1 628 ? -15.612 -5.571 9.167 1.00 97.19 628 PRO A CA 1
ATOM 4765 C C . PRO A 1 628 ? -14.940 -6.930 8.987 1.00 97.19 628 PRO A C 1
ATOM 4767 O O . PRO A 1 628 ? -14.686 -7.385 7.870 1.00 97.19 628 PRO A O 1
ATOM 4770 N N . GLY A 1 629 ? -14.694 -7.620 10.096 1.00 96.62 629 GLY A N 1
ATOM 4771 C CA . GLY A 1 629 ? -13.986 -8.889 10.051 1.00 96.62 629 GLY A CA 1
ATOM 4772 C C . GLY A 1 629 ? -13.600 -9.429 11.417 1.00 96.62 629 GLY A C 1
ATOM 4773 O O . GLY A 1 629 ? -14.120 -9.019 12.455 1.00 96.62 629 GLY A O 1
ATOM 4774 N N . THR A 1 630 ? -12.692 -10.399 11.397 1.00 97.50 630 THR A N 1
ATOM 4775 C CA . THR A 1 630 ? -12.170 -11.051 12.598 1.00 97.50 630 THR A CA 1
ATOM 4776 C C . THR A 1 630 ? -10.687 -10.737 12.765 1.00 97.50 630 THR A C 1
ATOM 4778 O O . THR A 1 630 ? -9.913 -10.903 11.826 1.00 97.50 630 THR A O 1
ATOM 4781 N N . VAL A 1 631 ? -10.300 -10.319 13.966 1.00 97.94 631 VAL A N 1
ATOM 4782 C CA . VAL A 1 631 ? -8.915 -10.268 14.438 1.00 97.94 631 VAL A CA 1
ATOM 4783 C C . VAL A 1 631 ? -8.547 -11.669 14.922 1.00 97.94 631 VAL A C 1
ATOM 4785 O O . VAL A 1 631 ? -9.154 -12.176 15.867 1.00 97.94 631 VAL A O 1
ATOM 4788 N N . SER A 1 632 ? -7.593 -12.313 14.247 1.00 96.25 632 SER A N 1
ATOM 4789 C CA . SER A 1 632 ? -7.160 -13.694 14.525 1.00 96.25 632 SER A CA 1
ATOM 4790 C C . SER A 1 632 ? -5.724 -13.812 15.052 1.00 96.25 632 SER A C 1
ATOM 4792 O O . SER A 1 632 ? -5.257 -14.925 15.271 1.00 96.25 632 SER A O 1
ATOM 4794 N N . GLY A 1 633 ? -5.023 -12.691 15.223 1.00 95.88 633 GLY A N 1
ATOM 4795 C CA . GLY A 1 633 ? -3.659 -12.609 15.752 1.00 95.88 633 GLY A CA 1
ATOM 4796 C C . GLY A 1 633 ? -3.493 -11.381 16.646 1.00 95.88 633 GLY A C 1
ATOM 4797 O O . GLY A 1 633 ? -4.487 -10.852 17.141 1.00 95.88 633 GLY A O 1
ATOM 4798 N N . ASP A 1 634 ? -2.256 -10.934 16.840 1.00 97.12 634 ASP A N 1
ATOM 4799 C CA . ASP A 1 634 ? -1.956 -9.709 17.583 1.00 97.12 634 ASP A CA 1
ATOM 4800 C C . ASP A 1 634 ? -1.975 -8.512 16.635 1.00 97.12 634 ASP A C 1
ATOM 4802 O O . ASP A 1 634 ? -1.163 -8.428 15.717 1.00 97.12 634 ASP A O 1
ATOM 4806 N N . VAL A 1 635 ? -2.927 -7.609 16.850 1.00 97.44 635 VAL A N 1
ATOM 4807 C CA . VAL A 1 635 ? -3.177 -6.448 15.995 1.00 97.44 635 VAL A CA 1
ATOM 4808 C C . VAL A 1 635 ? -3.088 -5.170 16.814 1.00 97.44 635 VAL A C 1
ATOM 4810 O O . VAL A 1 635 ? -3.591 -5.103 17.937 1.00 97.44 635 VAL A O 1
ATOM 4813 N N . THR A 1 636 ? -2.495 -4.133 16.230 1.00 97.88 636 THR A N 1
ATOM 4814 C CA . THR A 1 636 ? -2.432 -2.794 16.828 1.00 97.88 636 THR A CA 1
ATOM 4815 C C . THR A 1 636 ? -3.136 -1.779 15.943 1.00 97.88 636 THR A C 1
ATOM 4817 O O . THR A 1 636 ? -2.839 -1.712 14.755 1.00 97.88 636 THR A O 1
ATOM 4820 N N . TRP A 1 637 ? -4.016 -0.956 16.516 1.00 98.00 637 TRP A N 1
ATOM 4821 C CA . TRP A 1 637 ? -4.564 0.238 15.869 1.00 98.00 637 TRP A CA 1
ATOM 4822 C C . TRP A 1 637 ? -4.107 1.488 16.618 1.00 98.00 637 TRP A C 1
ATOM 4824 O O . TRP A 1 637 ? -4.365 1.639 17.815 1.00 98.00 637 TRP A O 1
ATOM 4834 N N . ALA A 1 638 ? -3.430 2.381 15.906 1.00 96.75 638 ALA A N 1
ATOM 4835 C CA . ALA A 1 638 ? -2.934 3.635 16.443 1.00 96.75 638 ALA A CA 1
ATOM 4836 C C . ALA A 1 638 ? -3.074 4.756 15.412 1.00 96.75 638 ALA A C 1
ATOM 4838 O O . ALA A 1 638 ? -2.630 4.612 14.270 1.00 96.75 638 ALA A O 1
ATOM 4839 N N . ALA A 1 639 ? -3.667 5.873 15.831 1.00 95.19 639 ALA A N 1
ATOM 4840 C CA . ALA A 1 639 ? -3.689 7.104 15.054 1.00 95.19 639 ALA A CA 1
ATOM 4841 C C . ALA A 1 639 ? -3.657 8.339 15.971 1.00 95.19 639 ALA A C 1
ATOM 4843 O O . ALA A 1 639 ? -4.249 8.288 17.053 1.00 95.19 639 ALA A O 1
ATOM 4844 N N . PRO A 1 640 ? -3.018 9.448 15.550 1.00 92.25 640 PRO A N 1
ATOM 4845 C CA . PRO A 1 640 ? -3.070 10.712 16.279 1.00 92.25 640 PRO A CA 1
ATOM 4846 C C . PRO A 1 640 ? -4.507 11.216 16.437 1.00 92.25 640 PRO A C 1
ATOM 4848 O O . PRO A 1 640 ? -5.353 10.979 15.574 1.00 92.25 640 PRO A O 1
ATOM 4851 N N . ARG A 1 641 ? -4.779 12.005 17.484 1.00 89.56 641 ARG A N 1
ATOM 4852 C CA . ARG A 1 641 ? -6.141 12.472 17.835 1.00 89.56 641 ARG A CA 1
ATOM 4853 C C . ARG A 1 641 ? -6.914 13.148 16.691 1.00 89.56 641 ARG A C 1
ATOM 4855 O O . ARG A 1 641 ? -8.145 13.124 16.677 1.00 89.56 641 ARG A O 1
ATOM 4862 N N . TYR A 1 642 ? -6.218 13.818 15.775 1.00 86.56 642 TYR A N 1
ATOM 4863 C CA . TYR A 1 642 ? -6.825 14.537 14.650 1.00 86.56 642 TYR A CA 1
ATOM 4864 C C . TYR A 1 642 ? -7.170 13.630 13.456 1.00 86.56 642 TYR A C 1
ATOM 4866 O O . TYR A 1 642 ? -7.818 14.091 12.520 1.00 86.56 642 TYR A O 1
ATOM 4874 N N . VAL A 1 643 ? -6.781 12.352 13.495 1.00 91.00 643 VAL A N 1
ATOM 4875 C CA . VAL A 1 643 ? -7.118 11.329 12.500 1.00 91.00 643 VAL A CA 1
ATOM 4876 C C . VAL A 1 643 ? -8.094 10.337 13.128 1.00 91.00 643 VAL A C 1
ATOM 4878 O O . VAL A 1 643 ? -7.758 9.626 14.074 1.00 91.00 643 VAL A O 1
ATOM 4881 N N . SER A 1 644 ? -9.314 10.256 12.597 1.00 92.62 644 SER A N 1
ATOM 4882 C CA . SER A 1 644 ? -10.275 9.237 13.022 1.00 92.62 644 SER A CA 1
ATOM 4883 C C . SER A 1 644 ? -10.124 7.934 12.236 1.00 92.62 644 SER A C 1
ATOM 4885 O O . SER A 1 644 ? -9.914 7.925 11.022 1.00 92.62 644 SER A O 1
ATOM 4887 N N . ILE A 1 645 ? -10.282 6.821 12.953 1.00 96.31 645 ILE A N 1
ATOM 4888 C CA . ILE A 1 645 ? -10.411 5.476 12.398 1.00 96.31 645 ILE A CA 1
ATOM 4889 C C . ILE A 1 645 ? -11.899 5.131 12.332 1.00 96.31 645 ILE A C 1
ATOM 4891 O O . ILE A 1 645 ? -12.547 4.955 13.365 1.00 96.31 645 ILE A O 1
ATOM 4895 N N . LEU A 1 646 ? -12.449 5.000 11.125 1.00 96.56 646 LEU A N 1
ATOM 4896 C CA . LEU A 1 646 ? -13.814 4.528 10.913 1.00 96.56 646 LEU A CA 1
ATOM 4897 C C . LEU A 1 646 ? -13.864 2.998 10.977 1.00 96.56 646 LEU A C 1
ATOM 4899 O O . LEU A 1 646 ? -13.419 2.316 10.055 1.00 96.56 646 LEU A O 1
ATOM 4903 N N . MET A 1 647 ? -14.480 2.446 12.018 1.00 97.19 647 MET A N 1
ATOM 4904 C CA . MET A 1 647 ? -14.876 1.041 12.056 1.00 97.19 647 MET A CA 1
ATOM 4905 C C . MET A 1 647 ? -16.173 0.858 11.254 1.00 97.19 647 MET A C 1
ATOM 4907 O O . MET A 1 647 ? -17.273 1.089 11.765 1.00 97.19 647 MET A O 1
ATOM 4911 N N . ASN A 1 648 ? -16.050 0.443 9.991 1.00 95.81 648 ASN A N 1
ATOM 4912 C CA . ASN A 1 648 ? -17.153 0.391 9.026 1.00 95.81 648 ASN A CA 1
ATOM 4913 C C . ASN A 1 648 ? -17.973 -0.912 9.098 1.00 95.81 648 ASN A C 1
ATOM 4915 O O . ASN A 1 648 ? -18.303 -1.536 8.089 1.00 95.81 648 ASN A O 1
ATOM 4919 N N . GLY A 1 649 ? -18.270 -1.364 10.312 1.00 96.62 649 GLY A N 1
ATOM 4920 C CA . GLY A 1 649 ? -19.023 -2.585 10.566 1.00 96.62 649 GLY A CA 1
ATOM 4921 C C . GLY A 1 649 ? -18.520 -3.324 11.798 1.00 96.62 649 GLY A C 1
ATOM 4922 O O . GLY A 1 649 ? -17.679 -2.840 12.546 1.00 96.62 649 GLY A O 1
ATOM 4923 N N . SER A 1 650 ? -19.053 -4.517 12.033 1.00 97.88 650 SER A N 1
ATOM 4924 C CA . SER A 1 650 ? -18.720 -5.295 13.226 1.00 97.88 650 SER A CA 1
ATOM 4925 C C . SER A 1 650 ? -17.324 -5.913 13.162 1.00 97.88 650 SER A C 1
ATOM 4927 O O . SER A 1 650 ? -16.924 -6.473 12.138 1.00 97.88 650 SER A O 1
ATOM 4929 N N . VAL A 1 651 ? -16.629 -5.888 14.297 1.00 98.31 651 VAL A N 1
ATOM 4930 C CA . VAL A 1 651 ? -15.301 -6.484 14.475 1.00 98.31 651 VAL A CA 1
ATOM 4931 C C . VAL A 1 651 ? -15.356 -7.518 15.588 1.00 98.31 651 VAL A C 1
ATOM 4933 O O . VAL A 1 651 ? -15.932 -7.279 16.648 1.00 98.31 651 VAL A O 1
ATOM 4936 N N . THR A 1 652 ? -14.775 -8.690 15.339 1.00 98.38 652 THR A N 1
ATOM 4937 C CA . THR A 1 652 ? -14.661 -9.770 16.329 1.00 98.38 652 THR A CA 1
ATOM 4938 C C . THR A 1 652 ? -13.199 -10.046 16.640 1.00 98.38 652 THR A C 1
ATOM 4940 O O . THR A 1 652 ? -12.434 -10.350 15.735 1.00 98.38 652 THR A O 1
ATOM 4943 N N . ILE A 1 653 ? -12.809 -9.994 17.907 1.00 98.44 653 ILE A N 1
ATOM 4944 C CA . ILE A 1 653 ? -11.505 -10.460 18.378 1.00 98.44 653 ILE A CA 1
ATOM 4945 C C . ILE A 1 653 ? -11.670 -11.918 18.780 1.00 98.44 653 ILE A C 1
ATOM 4947 O O . ILE A 1 653 ? -12.348 -12.207 19.768 1.00 98.44 653 ILE A O 1
ATOM 4951 N N . ALA A 1 654 ? -11.101 -12.830 17.991 1.00 97.81 654 ALA A N 1
ATOM 4952 C CA . ALA A 1 654 ? -11.224 -14.266 18.212 1.00 97.81 654 ALA A CA 1
ATOM 4953 C C . ALA A 1 654 ? -10.480 -14.721 19.477 1.00 97.81 654 ALA A C 1
ATOM 4955 O O . ALA A 1 654 ? -9.552 -14.065 19.947 1.00 97.81 654 ALA A O 1
ATOM 4956 N N . ALA A 1 655 ? -10.859 -15.884 20.009 1.00 96.31 655 ALA A N 1
ATOM 4957 C CA . ALA A 1 655 ? -10.157 -16.497 21.133 1.00 96.31 655 ALA A CA 1
ATOM 4958 C C . ALA A 1 655 ? -8.659 -16.681 20.818 1.00 96.31 655 ALA A C 1
ATOM 4960 O O . ALA A 1 655 ? -8.297 -17.168 19.747 1.00 96.31 655 ALA A O 1
ATOM 4961 N N . GLY A 1 656 ? -7.794 -16.287 21.756 1.00 95.12 656 GLY A N 1
ATOM 4962 C CA . GLY A 1 656 ? -6.335 -16.320 21.596 1.00 95.12 656 GLY A CA 1
ATOM 4963 C C . GLY A 1 656 ? -5.727 -15.153 20.804 1.00 95.12 656 GLY A C 1
ATOM 4964 O O . GLY A 1 656 ? -4.507 -15.046 20.776 1.00 95.12 656 GLY A O 1
ATOM 4965 N N . ALA A 1 657 ? -6.543 -14.282 20.203 1.00 97.94 657 ALA A N 1
ATOM 4966 C CA . ALA A 1 657 ? -6.096 -13.079 19.500 1.00 97.94 657 ALA A CA 1
ATOM 4967 C C . ALA A 1 657 ? -6.130 -11.840 20.412 1.00 97.94 657 ALA A C 1
ATOM 4969 O O . ALA A 1 657 ? -6.837 -11.825 21.430 1.00 97.94 657 ALA A O 1
ATOM 4970 N N . SER A 1 658 ? -5.411 -10.782 20.029 1.00 98.12 658 SER A N 1
ATOM 4971 C CA . SER A 1 658 ? -5.418 -9.513 20.755 1.00 98.12 658 SER A CA 1
ATOM 4972 C C . SER A 1 658 ? -5.547 -8.303 19.829 1.00 98.12 658 SER A C 1
ATOM 4974 O O . SER A 1 658 ? -4.963 -8.262 18.752 1.00 98.12 658 SER A O 1
ATOM 4976 N N . LEU A 1 659 ? -6.329 -7.311 20.257 1.00 98.50 659 LEU A N 1
ATOM 4977 C CA . LEU A 1 659 ? -6.365 -5.982 19.655 1.00 98.50 659 LEU A CA 1
ATOM 4978 C C . LEU A 1 659 ? -5.878 -4.965 20.682 1.00 98.50 659 LEU A C 1
ATOM 4980 O O . LEU A 1 659 ? -6.476 -4.826 21.751 1.00 98.50 659 LEU A O 1
ATOM 4984 N N . THR A 1 660 ? -4.824 -4.237 20.335 1.00 98.62 660 THR A N 1
ATOM 4985 C CA . THR A 1 660 ? -4.322 -3.103 21.110 1.00 98.62 660 THR A CA 1
ATOM 4986 C C . THR A 1 660 ? -4.696 -1.803 20.414 1.00 98.62 660 THR A C 1
ATOM 4988 O O . THR A 1 660 ? -4.303 -1.571 19.275 1.00 98.62 660 THR A O 1
ATOM 4991 N N . VAL A 1 661 ? -5.430 -0.940 21.106 1.00 98.56 661 VAL A N 1
ATOM 4992 C CA . VAL A 1 661 ? -5.702 0.435 20.686 1.00 98.56 661 VAL A CA 1
ATOM 4993 C C . VAL A 1 661 ? -4.757 1.344 21.467 1.00 98.56 661 VAL A C 1
ATOM 4995 O O . VAL A 1 661 ? -4.785 1.344 22.699 1.00 98.56 661 VAL A O 1
ATOM 4998 N N . LYS A 1 662 ? -3.877 2.070 20.770 1.00 97.81 662 LYS A N 1
ATOM 4999 C CA . LYS A 1 662 ? -2.892 2.953 21.420 1.00 97.81 662 LYS A CA 1
ATOM 5000 C C . LYS A 1 662 ? -3.512 4.295 21.847 1.00 97.81 662 LYS A C 1
ATOM 5002 O O . LYS A 1 662 ? -4.546 4.674 21.287 1.00 97.81 662 LYS A O 1
ATOM 5007 N N . PRO A 1 663 ? -2.884 5.019 22.801 1.00 97.25 663 PRO A N 1
ATOM 5008 C CA . PRO A 1 663 ? -3.286 6.370 23.205 1.00 97.25 663 PRO A CA 1
ATOM 5009 C C . PRO A 1 663 ? -3.587 7.310 22.029 1.00 97.25 663 PRO A C 1
ATOM 5011 O O . PRO A 1 663 ? -3.067 7.120 20.934 1.00 97.25 663 PRO A O 1
ATOM 5014 N N . GLU A 1 664 ? -4.430 8.317 22.274 1.00 94.50 664 GLU A N 1
ATOM 5015 C CA . GLU A 1 664 ? -4.946 9.308 21.300 1.00 94.50 664 GLU A CA 1
ATOM 5016 C C . GLU A 1 664 ? -5.902 8.799 20.223 1.00 94.50 664 GLU A C 1
ATOM 5018 O O . GLU A 1 664 ? -6.627 9.601 19.629 1.00 94.50 664 GLU A O 1
ATOM 5023 N N . THR A 1 665 ? -5.952 7.488 19.997 1.00 97.38 665 THR A N 1
ATOM 5024 C CA . THR A 1 665 ? -6.735 6.912 18.904 1.00 97.38 665 THR A CA 1
ATOM 5025 C C . THR A 1 665 ? -8.228 7.198 19.063 1.00 97.38 665 THR A C 1
ATOM 5027 O O . THR A 1 665 ? -8.834 6.928 20.107 1.00 97.38 665 THR A O 1
ATOM 5030 N N . VAL A 1 666 ? -8.844 7.696 17.986 1.00 97.38 666 VAL A N 1
ATOM 5031 C CA . VAL A 1 666 ? -10.288 7.936 17.899 1.00 97.38 666 VAL A CA 1
ATOM 5032 C C . VAL A 1 666 ? -10.934 6.905 16.983 1.00 97.38 666 VAL A C 1
ATOM 5034 O O . VAL A 1 666 ? -10.776 6.959 15.765 1.00 97.38 666 VAL A O 1
ATOM 5037 N N . ILE A 1 667 ? -11.705 5.987 17.565 1.00 97.81 667 ILE A N 1
ATOM 5038 C CA . ILE A 1 667 ? -12.476 4.980 16.838 1.00 97.81 667 ILE A CA 1
ATOM 5039 C C . ILE A 1 667 ? -13.919 5.463 16.688 1.00 97.81 667 ILE A C 1
ATOM 5041 O O . ILE A 1 667 ? -14.689 5.535 17.648 1.00 97.81 667 ILE A O 1
ATOM 5045 N N . LYS A 1 668 ? -14.283 5.768 15.445 1.00 96.25 668 LYS A N 1
ATOM 5046 C CA . LYS A 1 668 ? -15.623 6.161 15.014 1.00 96.25 668 LYS A CA 1
ATOM 5047 C C . LYS A 1 668 ? -16.367 4.941 14.489 1.00 96.25 668 LYS A C 1
ATOM 5049 O O . LYS A 1 668 ? -15.892 4.270 13.579 1.00 96.25 668 LYS A O 1
ATOM 5054 N N . ILE A 1 669 ? -17.518 4.617 15.065 1.00 96.19 669 ILE A N 1
ATOM 5055 C CA . ILE A 1 669 ? -18.185 3.330 14.846 1.00 96.19 669 ILE A CA 1
ATOM 5056 C C . ILE A 1 669 ? -19.426 3.494 13.961 1.00 96.19 669 ILE A C 1
ATOM 5058 O O . ILE A 1 669 ? -20.300 4.323 14.229 1.00 96.19 669 ILE A O 1
ATOM 5062 N N . ALA A 1 670 ? -19.520 2.673 12.908 1.00 95.19 670 ALA A N 1
ATOM 5063 C CA . ALA A 1 670 ? -20.671 2.635 12.011 1.00 95.19 670 ALA A CA 1
ATOM 5064 C C . ALA A 1 670 ? -21.964 2.183 12.711 1.00 95.19 670 ALA A C 1
ATOM 5066 O O . ALA A 1 670 ? -21.936 1.375 13.646 1.00 95.19 670 ALA A O 1
ATOM 5067 N N . GLN A 1 671 ? -23.112 2.655 12.214 1.00 94.81 671 GLN A N 1
ATOM 5068 C CA . GLN A 1 671 ? -24.421 2.334 12.783 1.00 94.81 671 GLN A CA 1
ATOM 5069 C C . GLN A 1 671 ? -24.611 0.822 12.942 1.00 94.81 671 GLN A C 1
ATOM 5071 O O . GLN A 1 671 ? -24.295 0.044 12.044 1.00 94.81 671 GLN A O 1
ATOM 5076 N N . ASN A 1 672 ? -25.190 0.403 14.069 1.00 94.94 672 ASN A N 1
ATOM 5077 C CA . ASN A 1 672 ? -25.518 -0.994 14.362 1.00 94.94 672 ASN A CA 1
ATOM 5078 C C . ASN A 1 672 ? -24.307 -1.957 14.386 1.00 94.94 672 ASN A C 1
ATOM 5080 O O . ASN A 1 672 ? -24.498 -3.175 14.388 1.00 94.94 672 ASN A O 1
ATOM 5084 N N . SER A 1 673 ? -23.080 -1.438 14.442 1.00 96.56 673 SER A N 1
ATOM 5085 C CA . SER A 1 673 ? -21.870 -2.256 14.566 1.00 96.56 673 SER A CA 1
ATOM 5086 C C . SER A 1 673 ? -21.638 -2.698 16.009 1.00 96.56 673 SER A C 1
ATOM 5088 O O . SER A 1 673 ? -22.069 -2.033 16.954 1.00 96.56 673 SER A O 1
ATOM 5090 N N . ILE A 1 674 ? -20.952 -3.827 16.177 1.00 96.69 674 ILE A N 1
ATOM 5091 C CA . ILE A 1 674 ? -20.578 -4.392 17.479 1.00 96.69 674 ILE A CA 1
ATOM 5092 C C . ILE A 1 674 ? -19.083 -4.712 17.505 1.00 96.69 674 ILE A C 1
ATOM 5094 O O . ILE A 1 674 ? -18.540 -5.237 16.531 1.00 96.69 674 ILE A O 1
ATOM 5098 N N . PHE A 1 675 ? -18.447 -4.438 18.640 1.00 94.62 675 PHE A N 1
ATOM 5099 C CA . PHE A 1 675 ? -17.146 -4.994 18.993 1.00 94.62 675 PHE A CA 1
ATOM 5100 C C . PHE A 1 675 ? -17.374 -6.269 19.797 1.00 94.62 675 PHE A C 1
ATOM 5102 O O . PHE A 1 675 ? -17.856 -6.212 20.922 1.00 94.62 675 PHE A O 1
ATOM 5109 N N . THR A 1 676 ? -17.062 -7.429 19.233 1.00 97.56 676 THR A N 1
ATOM 5110 C CA . THR A 1 676 ? -17.158 -8.711 19.944 1.00 97.56 676 THR A CA 1
ATOM 5111 C C . THR A 1 676 ? -15.776 -9.131 20.419 1.00 9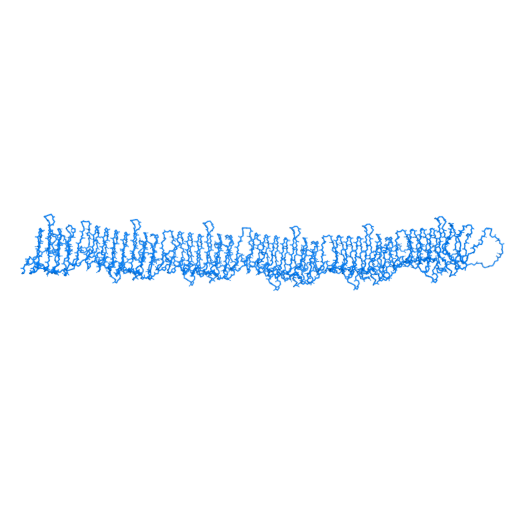7.56 676 THR A C 1
ATOM 5113 O O . THR A 1 676 ? -14.854 -9.213 19.614 1.00 97.56 676 THR A O 1
ATOM 5116 N N . VAL A 1 677 ? -15.620 -9.410 21.709 1.00 98.12 677 VAL A N 1
ATOM 5117 C CA . VAL A 1 677 ? -14.333 -9.738 22.331 1.00 98.12 677 VAL A CA 1
ATOM 5118 C C . VAL A 1 677 ? -14.411 -11.137 22.942 1.00 98.12 677 VAL A C 1
ATOM 5120 O O . VAL A 1 677 ? -14.869 -11.306 24.071 1.00 98.12 677 VAL A O 1
ATOM 5123 N N . ASP A 1 678 ? -13.980 -12.137 22.168 1.00 96.94 678 ASP A N 1
ATOM 5124 C CA . ASP A 1 678 ? -13.728 -13.513 22.625 1.00 96.94 678 ASP A CA 1
ATOM 5125 C C . ASP A 1 678 ? -12.241 -13.721 23.004 1.00 96.94 678 ASP A C 1
ATOM 5127 O O . ASP A 1 678 ? -11.913 -14.653 23.735 1.00 96.94 678 ASP A O 1
ATOM 5131 N N . GLY A 1 679 ? -11.343 -12.859 22.504 1.00 97.31 679 GLY A N 1
ATOM 5132 C CA . GLY A 1 679 ? -9.914 -12.783 22.843 1.00 97.31 679 GLY A CA 1
ATOM 5133 C C . GLY A 1 679 ? -9.588 -11.649 23.821 1.00 97.31 679 GLY A C 1
ATOM 5134 O O . GLY A 1 679 ? -10.183 -11.560 24.891 1.00 97.31 679 GLY A O 1
ATOM 5135 N N . LYS A 1 680 ? -8.634 -10.776 23.480 1.00 98.38 680 LYS A N 1
ATOM 5136 C CA . LYS A 1 680 ? -8.188 -9.670 24.348 1.00 98.38 680 LYS A CA 1
ATOM 5137 C C . LYS A 1 680 ? -8.324 -8.303 23.669 1.00 98.38 680 LYS A C 1
ATOM 5139 O O . LYS A 1 680 ? -7.772 -8.106 22.593 1.00 98.38 680 LYS A O 1
ATOM 5144 N N . LEU A 1 681 ? -8.993 -7.349 24.316 1.00 98.62 681 LEU A N 1
ATOM 5145 C CA . LEU A 1 681 ? -9.010 -5.933 23.923 1.00 98.62 681 LEU A CA 1
ATOM 5146 C C . LEU A 1 681 ? -8.211 -5.098 24.932 1.00 98.62 681 LEU A C 1
ATOM 5148 O O . LEU A 1 681 ? -8.501 -5.123 26.126 1.00 98.62 681 LEU A O 1
ATOM 5152 N N . ILE A 1 682 ? -7.208 -4.360 24.463 1.00 98.69 682 ILE A N 1
ATOM 5153 C CA . ILE A 1 682 ? -6.351 -3.501 25.288 1.00 98.69 682 ILE A CA 1
ATOM 5154 C C . ILE A 1 682 ? -6.517 -2.060 24.810 1.00 98.69 682 ILE A C 1
ATOM 5156 O O . ILE A 1 682 ? -6.077 -1.732 23.714 1.00 98.69 682 ILE A O 1
ATOM 5160 N N . ALA A 1 683 ? -7.134 -1.206 25.622 1.00 98.62 683 ALA A N 1
ATOM 5161 C CA . ALA A 1 683 ? -7.269 0.224 25.369 1.00 98.62 683 ALA A CA 1
ATOM 5162 C C . ALA A 1 683 ? -6.769 0.986 26.604 1.00 98.62 683 ALA A C 1
ATOM 5164 O O . ALA A 1 683 ? -7.512 1.226 27.552 1.00 98.62 683 ALA A O 1
ATOM 5165 N N . LEU A 1 684 ? -5.476 1.311 26.608 1.00 98.38 684 LEU A N 1
ATOM 5166 C CA . LEU A 1 684 ? -4.800 1.962 27.732 1.00 98.38 684 LEU A CA 1
ATOM 5167 C C . LEU A 1 684 ? -4.320 3.345 27.286 1.00 98.38 684 LEU A C 1
ATOM 5169 O O . LEU A 1 684 ? -3.264 3.463 26.665 1.00 98.38 684 LEU A O 1
ATOM 5173 N N . GLY A 1 685 ? -5.139 4.364 27.536 1.00 97.56 685 GLY A N 1
ATOM 5174 C CA . GLY A 1 685 ? -4.821 5.766 27.281 1.00 97.56 685 GLY A CA 1
ATOM 5175 C C . GLY A 1 685 ? -4.083 6.423 28.449 1.00 97.56 685 GLY A C 1
ATOM 5176 O O . GLY A 1 685 ? -3.665 5.770 29.404 1.00 97.56 685 GLY A O 1
ATOM 5177 N N . THR A 1 686 ? -3.973 7.747 28.391 1.00 96.88 686 THR A N 1
ATOM 5178 C CA . THR A 1 686 ? -3.533 8.590 29.514 1.00 96.88 686 THR A CA 1
ATOM 5179 C C . THR A 1 686 ? -4.471 9.790 29.667 1.00 96.88 686 THR A C 1
ATOM 5181 O O . THR A 1 686 ? -5.316 10.034 28.806 1.00 96.88 686 THR A O 1
ATOM 5184 N N . GLU A 1 687 ? -4.317 10.565 30.743 1.00 94.88 687 GLU A N 1
ATOM 5185 C CA . GLU A 1 687 ? -5.086 11.801 30.957 1.00 94.88 687 GLU A CA 1
ATOM 5186 C C . GLU A 1 687 ? -4.953 12.795 29.795 1.00 94.88 687 GLU A C 1
ATOM 5188 O O . GLU A 1 687 ? -5.946 13.365 29.338 1.00 94.88 687 GLU A O 1
ATOM 5193 N N . GLU A 1 688 ? -3.729 12.966 29.291 1.00 95.19 688 GLU A N 1
ATOM 5194 C CA . GLU A 1 688 ? -3.415 13.867 28.178 1.00 95.19 688 GLU A CA 1
ATOM 5195 C C . GLU A 1 688 ? -3.807 13.262 26.819 1.00 95.19 688 GLU A C 1
ATOM 5197 O O . GLU A 1 688 ? -4.256 13.981 25.923 1.00 95.19 688 GLU A O 1
ATOM 5202 N N . SER A 1 689 ? -3.723 11.934 26.697 1.00 95.56 689 SER A N 1
ATOM 5203 C CA . SER A 1 689 ? -3.917 11.186 25.451 1.00 95.56 689 SER A CA 1
ATOM 5204 C C . SER A 1 689 ? -4.982 10.080 25.595 1.00 95.56 689 SER A C 1
ATOM 5206 O O . SER A 1 689 ? -4.669 8.889 25.461 1.00 95.56 689 SER A O 1
ATOM 5208 N N . PRO A 1 690 ? -6.259 10.428 25.859 1.00 97.38 690 PRO A N 1
ATOM 5209 C CA . PRO A 1 690 ? -7.316 9.437 26.032 1.00 97.38 690 PRO A CA 1
ATOM 5210 C C . PRO A 1 690 ? -7.669 8.719 24.722 1.00 97.38 690 PRO A C 1
ATOM 5212 O O . PRO A 1 690 ? -7.469 9.256 23.631 1.00 97.38 690 PRO A O 1
ATOM 5215 N N . ILE A 1 691 ? -8.247 7.522 24.835 1.00 98.50 691 ILE A N 1
ATOM 5216 C CA . ILE A 1 691 ? -8.757 6.729 23.698 1.00 98.50 691 ILE A CA 1
ATOM 5217 C C . ILE A 1 691 ? -10.265 6.942 23.561 1.00 98.50 691 ILE A C 1
ATOM 5219 O O . ILE A 1 691 ? -10.970 7.002 24.567 1.00 98.50 691 ILE A O 1
ATOM 5223 N N . PHE A 1 692 ? -10.785 7.029 22.336 1.00 98.12 692 PHE A N 1
ATOM 5224 C CA . PHE A 1 692 ? -12.203 7.305 22.086 1.00 98.12 692 PHE A CA 1
ATOM 5225 C C . PHE A 1 692 ? -12.869 6.174 21.310 1.00 98.12 692 PHE A C 1
ATOM 5227 O O . PHE A 1 692 ? -12.370 5.752 20.272 1.00 98.12 692 PHE A O 1
ATOM 5234 N N . PHE A 1 693 ? -14.043 5.752 21.775 1.00 98.25 693 PHE A N 1
ATOM 5235 C CA . PHE A 1 693 ? -14.984 4.912 21.038 1.00 98.25 693 PHE A CA 1
ATOM 5236 C C . PHE A 1 693 ? -16.297 5.682 20.941 1.00 98.25 693 PHE A C 1
ATOM 5238 O O . PHE A 1 693 ? -16.961 5.908 21.954 1.00 98.25 693 PHE A O 1
ATOM 5245 N N . THR A 1 694 ? -16.651 6.141 19.745 1.00 96.56 694 THR A N 1
ATOM 5246 C CA . THR A 1 694 ? -17.768 7.077 19.579 1.00 96.56 694 THR A CA 1
ATOM 5247 C C . THR A 1 694 ? -18.544 6.844 18.285 1.00 96.56 694 THR A C 1
ATOM 5249 O O . THR A 1 694 ? -18.166 6.046 17.426 1.00 96.56 694 THR A O 1
ATOM 5252 N N . ASP A 1 695 ? -19.670 7.535 18.162 1.00 95.25 695 ASP A N 1
ATOM 5253 C CA . ASP A 1 695 ? -20.472 7.622 16.948 1.00 95.25 695 ASP A CA 1
ATOM 5254 C C . ASP A 1 695 ? -19.651 8.244 15.810 1.00 95.25 695 ASP A C 1
ATOM 5256 O O . ASP A 1 695 ? -18.924 9.216 16.012 1.00 95.25 695 ASP A O 1
ATOM 5260 N N . LEU A 1 696 ? -19.778 7.725 14.589 1.00 93.12 696 LEU A N 1
ATOM 5261 C CA . LEU A 1 696 ? -19.080 8.300 13.437 1.00 93.12 696 LEU A CA 1
ATOM 5262 C C . LEU A 1 696 ? -19.450 9.774 13.168 1.00 93.12 696 LEU A C 1
ATOM 5264 O O . LEU A 1 696 ? -18.638 10.530 12.635 1.00 93.12 696 LEU A O 1
ATOM 5268 N N . ARG A 1 697 ? -20.636 10.189 13.620 1.00 92.81 697 ARG A N 1
ATOM 5269 C CA . ARG A 1 697 ? -21.176 11.552 13.549 1.00 92.81 697 ARG A CA 1
ATOM 5270 C C . ARG A 1 697 ? -20.695 12.480 14.668 1.00 92.81 697 ARG A C 1
ATOM 5272 O O . ARG A 1 697 ? -21.022 13.663 14.683 1.00 92.81 697 ARG A O 1
ATOM 5279 N N . ASP A 1 698 ? -19.954 11.964 15.647 1.00 93.06 698 ASP A N 1
ATOM 5280 C CA . ASP A 1 698 ? -19.414 12.779 16.732 1.00 93.06 698 ASP A CA 1
ATOM 5281 C C . ASP A 1 698 ? -18.246 13.633 16.226 1.00 93.06 698 ASP A C 1
ATOM 5283 O O . ASP A 1 698 ? -17.092 13.210 16.220 1.00 93.06 698 ASP A O 1
ATOM 5287 N N . ASN A 1 699 ? -18.543 14.849 15.775 1.00 89.12 699 ASN A N 1
ATOM 5288 C CA . ASN A 1 699 ? -17.532 15.784 15.274 1.00 89.12 699 ASN A CA 1
ATOM 5289 C C . ASN A 1 699 ? -16.777 16.511 16.398 1.00 89.12 699 ASN A C 1
ATOM 5291 O O . ASN A 1 699 ? -15.832 17.249 16.126 1.00 89.12 699 ASN A O 1
ATOM 5295 N N . SER A 1 700 ? -17.146 16.296 17.669 1.00 88.69 700 SER A N 1
ATOM 5296 C CA . SER A 1 700 ? -16.443 16.914 18.802 1.00 88.69 700 SER A CA 1
ATOM 5297 C C . SER A 1 700 ? -15.039 16.333 19.020 1.00 88.69 700 SER A C 1
ATOM 5299 O O . SER A 1 700 ? -14.224 16.925 19.729 1.00 88.69 700 SER A O 1
ATOM 5301 N N . THR A 1 701 ? -14.742 15.170 18.426 1.00 87.12 701 THR A N 1
ATOM 5302 C CA . THR A 1 701 ? -13.447 14.484 18.503 1.00 87.12 701 THR A CA 1
ATOM 5303 C C . THR A 1 701 ? -13.128 13.761 17.183 1.00 87.12 701 THR A C 1
ATOM 5305 O O . THR A 1 701 ? -14.010 13.185 16.557 1.00 87.12 701 THR A O 1
ATOM 5308 N N . GLY A 1 702 ? -11.857 13.764 16.755 1.00 83.38 702 GLY A N 1
ATOM 5309 C CA . GLY A 1 702 ? -11.397 13.008 15.576 1.00 83.38 702 GLY A CA 1
ATOM 5310 C C . GLY A 1 702 ? -11.745 13.601 14.207 1.00 83.38 702 GLY A C 1
ATOM 5311 O O . GLY A 1 702 ? -11.571 12.915 13.201 1.00 83.38 702 GLY A O 1
ATOM 5312 N N . GLY A 1 703 ? -12.240 14.843 14.161 1.00 83.31 703 GLY A N 1
ATOM 5313 C CA . GLY A 1 703 ? -12.625 15.525 12.922 1.00 83.31 703 GLY A CA 1
ATOM 5314 C C . GLY A 1 703 ? -13.954 15.039 12.337 1.00 83.31 703 GLY A C 1
ATOM 5315 O O . GLY A 1 703 ? -14.603 14.135 12.867 1.00 83.31 703 GLY A O 1
ATOM 5316 N N . GLU A 1 704 ? -14.380 15.669 11.246 1.00 85.69 704 GLU A N 1
ATOM 5317 C CA . GLU A 1 704 ? -15.623 15.321 10.552 1.00 85.69 704 GLU A CA 1
ATOM 5318 C C . GLU A 1 704 ? -15.411 14.137 9.601 1.00 85.69 704 GLU A C 1
ATOM 5320 O O . GLU A 1 704 ? -14.355 14.013 8.984 1.00 85.69 704 GLU A O 1
ATOM 5325 N N . ILE A 1 705 ? -16.426 13.280 9.471 1.00 84.62 705 ILE A N 1
ATOM 5326 C CA . ILE A 1 705 ? -16.500 12.288 8.393 1.00 84.62 705 ILE A CA 1
ATOM 5327 C C . ILE A 1 705 ? -17.563 12.780 7.395 1.00 84.62 705 ILE A C 1
ATOM 5329 O O . ILE A 1 705 ? -18.744 12.796 7.748 1.00 84.62 705 ILE A O 1
ATOM 5333 N N . PRO A 1 706 ? -17.183 13.201 6.177 1.00 79.38 706 PRO A N 1
ATOM 5334 C CA . PRO A 1 706 ? -18.100 13.566 5.099 1.00 79.38 706 PRO A CA 1
ATOM 5335 C C . PRO A 1 706 ? -19.312 12.633 4.950 1.00 79.38 706 PRO A C 1
ATOM 5337 O O . PRO A 1 706 ? -19.183 11.411 4.874 1.00 79.38 706 PRO A O 1
ATOM 5340 N N . GLY A 1 707 ? -20.513 13.222 4.906 1.00 75.38 707 GLY A N 1
ATOM 5341 C CA . GLY A 1 707 ? -21.789 12.499 4.813 1.00 75.38 707 GLY A CA 1
ATOM 5342 C C . GLY A 1 707 ? -22.395 12.086 6.162 1.00 75.38 707 GLY A C 1
ATOM 5343 O O . GLY A 1 707 ? -23.486 11.512 6.190 1.00 75.38 707 GLY A O 1
ATOM 5344 N N . ALA A 1 708 ? -21.730 12.393 7.278 1.00 80.88 708 ALA A N 1
ATOM 5345 C CA . ALA A 1 708 ? -22.189 12.139 8.642 1.00 80.88 708 ALA A CA 1
ATOM 5346 C C . ALA A 1 708 ? -22.766 13.400 9.320 1.00 80.88 708 ALA A C 1
ATOM 5348 O O . ALA A 1 708 ? -22.468 13.679 10.477 1.00 80.88 708 ALA A O 1
ATOM 5349 N N . ASP A 1 709 ? -23.592 14.169 8.607 1.00 77.56 709 ASP A N 1
ATOM 5350 C CA . ASP A 1 709 ? -23.918 15.565 8.962 1.00 77.56 709 ASP A CA 1
ATOM 5351 C C . ASP A 1 709 ? -24.920 15.739 10.124 1.00 77.56 709 ASP A C 1
ATOM 5353 O O . ASP A 1 709 ? -25.213 16.862 10.541 1.00 77.56 709 ASP A O 1
ATOM 5357 N N . SER A 1 710 ? -25.515 14.656 10.634 1.00 85.69 710 SER A N 1
ATOM 5358 C CA . SER A 1 710 ? -26.456 14.741 11.758 1.00 85.69 710 SER A CA 1
ATOM 5359 C C . SER A 1 710 ? -25.728 14.732 13.101 1.00 85.69 710 SER A C 1
ATOM 5361 O O . SER A 1 710 ? -24.633 14.202 13.208 1.00 8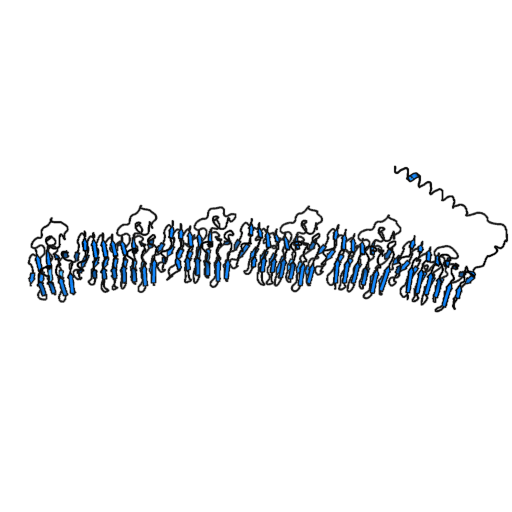5.69 710 SER A O 1
ATOM 5363 N N . LEU A 1 711 ? -26.370 15.222 14.162 1.00 89.88 711 LEU A N 1
ATOM 5364 C CA . LEU A 1 711 ? -25.828 15.095 15.520 1.00 89.88 711 LEU A CA 1
ATOM 5365 C C . LEU A 1 711 ? -25.658 13.613 15.926 1.00 89.88 711 LEU A C 1
ATOM 5367 O O . LEU A 1 711 ? -26.429 12.767 15.448 1.00 89.88 711 LEU A O 1
ATOM 5371 N N . PRO A 1 712 ? -24.682 13.291 16.799 1.00 94.00 712 PRO A N 1
ATOM 5372 C CA . PRO A 1 712 ? -24.531 11.945 17.343 1.00 94.00 712 PRO A CA 1
ATOM 5373 C C . PRO A 1 712 ? -25.760 11.547 18.172 1.00 94.00 712 PRO A C 1
ATOM 5375 O O . PRO A 1 712 ? -26.426 12.389 18.777 1.00 94.00 712 PRO A O 1
ATOM 5378 N N . GLU A 1 713 ? -2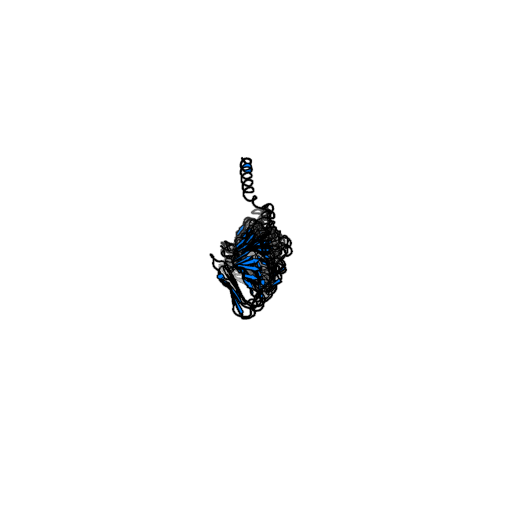6.069 10.253 18.198 1.00 93.50 713 GLU A N 1
ATOM 5379 C CA . GLU A 1 713 ? -27.287 9.714 18.817 1.00 93.50 713 GLU A CA 1
ATOM 5380 C C . GLU A 1 713 ? -26.942 8.578 19.774 1.00 93.50 713 GLU A C 1
ATOM 5382 O O . GLU A 1 713 ? -26.185 7.668 19.434 1.00 93.50 713 GLU A O 1
ATOM 5387 N N . ALA A 1 714 ? -27.552 8.587 20.957 1.00 94.00 714 ALA A N 1
ATOM 5388 C CA . ALA A 1 714 ? -27.461 7.471 21.885 1.00 94.00 714 ALA A CA 1
ATOM 5389 C C . ALA A 1 714 ? -27.969 6.174 21.229 1.00 94.00 714 ALA A C 1
ATOM 5391 O O . ALA A 1 714 ? -29.073 6.133 20.688 1.00 94.00 714 ALA A O 1
ATOM 5392 N N . GLY A 1 715 ? -27.180 5.097 21.292 1.00 93.38 715 GLY A N 1
ATOM 5393 C CA . GLY A 1 715 ? -27.540 3.822 20.667 1.00 93.38 715 GLY A CA 1
ATOM 5394 C C . GLY A 1 715 ? -27.291 3.767 19.162 1.00 93.38 715 GLY A C 1
ATOM 5395 O O . GLY A 1 715 ? -27.901 2.953 18.465 1.00 93.38 715 GLY A O 1
ATOM 5396 N N . TRP A 1 716 ? -26.402 4.603 18.627 1.00 95.06 716 TRP A N 1
ATOM 5397 C CA . TRP A 1 716 ? -26.006 4.514 17.225 1.00 95.06 716 TRP A CA 1
ATOM 5398 C C . TRP A 1 716 ? -25.363 3.165 16.896 1.00 95.06 716 TRP A C 1
ATOM 5400 O O . TRP A 1 716 ? -25.741 2.486 15.934 1.00 95.06 716 TRP A O 1
ATOM 5410 N N . TRP A 1 717 ? -24.422 2.746 17.737 1.00 96.88 717 TRP A N 1
ATOM 5411 C CA . TRP A 1 717 ? -23.750 1.456 17.664 1.00 96.88 717 TRP A CA 1
ATOM 5412 C C . TRP A 1 717 ? -24.169 0.564 18.837 1.00 96.88 717 TRP A C 1
ATOM 5414 O O . TRP A 1 717 ? -24.811 1.004 19.795 1.00 96.88 717 TRP A O 1
ATOM 5424 N N . ARG A 1 718 ? -23.910 -0.740 18.721 1.00 96.94 718 ARG A N 1
ATOM 5425 C CA . ARG A 1 718 ? -24.517 -1.726 19.617 1.00 96.94 718 ARG A CA 1
ATOM 5426 C C . ARG A 1 718 ? -23.823 -1.787 20.971 1.00 96.94 718 ARG A C 1
ATOM 5428 O O . ARG A 1 718 ? -24.412 -1.349 21.952 1.00 96.94 718 ARG A O 1
ATOM 5435 N N . SER A 1 719 ? -22.623 -2.359 21.027 1.00 97.12 719 SER A N 1
ATOM 5436 C CA . SER A 1 719 ? -21.873 -2.571 22.267 1.00 97.12 719 SER A CA 1
ATOM 5437 C C . SER A 1 719 ? -20.425 -2.986 21.994 1.00 97.12 719 SER A C 1
ATOM 5439 O O . SER A 1 719 ? -20.075 -3.409 20.887 1.00 97.12 719 SER A O 1
ATOM 5441 N N . ILE A 1 720 ? -19.586 -2.874 23.022 1.00 98.19 720 ILE A N 1
ATOM 5442 C CA . ILE A 1 720 ? -18.383 -3.678 23.202 1.00 98.19 720 ILE A CA 1
ATOM 5443 C C . ILE A 1 720 ? -18.803 -4.878 24.056 1.00 98.19 720 ILE A C 1
ATOM 5445 O O . ILE A 1 720 ? -18.991 -4.770 25.269 1.00 98.19 720 ILE A O 1
ATOM 5449 N N . SER A 1 721 ? -19.018 -6.017 23.405 1.00 97.00 721 SER A N 1
ATOM 5450 C CA . SER A 1 721 ? -19.480 -7.257 24.018 1.00 97.00 721 SER A CA 1
ATOM 5451 C C . SER A 1 721 ? -18.299 -8.169 24.320 1.00 97.00 721 SER A C 1
ATOM 5453 O O . SER A 1 721 ? -17.741 -8.810 23.429 1.00 97.00 721 SER A O 1
ATOM 5455 N N . VAL A 1 722 ? -17.929 -8.236 25.594 1.00 96.50 722 VAL A N 1
ATOM 5456 C CA . VAL A 1 722 ? -16.871 -9.104 26.108 1.00 96.50 722 VAL A CA 1
ATOM 5457 C C . VAL A 1 722 ? -17.525 -10.369 26.650 1.00 96.50 722 VAL A C 1
ATOM 5459 O O . VAL A 1 722 ? -18.341 -10.306 27.571 1.00 96.50 722 VAL A O 1
ATOM 5462 N N . ARG A 1 723 ? -17.220 -11.527 26.067 1.00 94.19 723 ARG A N 1
ATOM 5463 C CA . ARG A 1 723 ? -17.934 -12.784 26.346 1.00 94.19 723 ARG A CA 1
ATOM 5464 C C . ARG A 1 723 ? -16.975 -13.969 26.430 1.00 94.19 723 ARG A C 1
ATOM 5466 O O . ARG A 1 723 ? -15.808 -13.840 26.080 1.00 94.19 723 ARG A O 1
ATOM 5473 N N . ASN A 1 724 ? -17.474 -15.130 26.865 1.00 90.25 724 ASN A N 1
ATOM 5474 C CA . ASN A 1 724 ? -16.666 -16.348 27.026 1.00 90.25 724 ASN A CA 1
ATOM 5475 C C . ASN A 1 724 ? -15.404 -16.073 27.880 1.00 90.25 724 ASN A C 1
ATOM 5477 O O . ASN A 1 724 ? -15.487 -15.371 28.889 1.00 90.25 724 ASN A O 1
ATOM 5481 N N . ASP A 1 725 ? -14.240 -16.575 27.470 1.00 90.75 725 ASP A N 1
ATOM 5482 C CA . ASP A 1 725 ? -12.950 -16.310 28.123 1.00 90.75 725 ASP A CA 1
ATOM 5483 C C . ASP A 1 725 ? -12.339 -14.944 27.737 1.00 90.75 725 ASP A C 1
ATOM 5485 O O . ASP A 1 725 ? -11.217 -14.625 28.134 1.00 90.75 725 ASP A O 1
ATOM 5489 N N . GLY A 1 726 ? -13.066 -14.119 26.975 1.00 95.12 726 GLY A N 1
ATOM 5490 C CA . GLY A 1 726 ? -12.593 -12.832 26.486 1.00 95.12 726 GLY A CA 1
ATOM 5491 C C . GLY A 1 726 ? -12.347 -11.811 27.598 1.00 95.12 726 GLY A C 1
ATOM 5492 O O . GLY A 1 726 ? -13.113 -11.724 28.568 1.00 95.12 726 GLY A O 1
ATOM 5493 N N . SER A 1 727 ? -11.288 -11.015 27.436 1.00 96.88 727 SER A N 1
ATOM 5494 C CA . SER A 1 727 ? -10.840 -9.995 28.390 1.00 96.88 727 SER A CA 1
ATOM 5495 C C . SER A 1 727 ? -10.744 -8.605 27.766 1.00 96.88 727 SER A C 1
ATOM 5497 O O . SER A 1 727 ? -10.425 -8.466 26.583 1.00 96.88 727 SER A O 1
ATOM 5499 N N . ALA A 1 728 ? -11.017 -7.570 28.560 1.00 97.94 728 ALA A N 1
ATOM 5500 C CA . ALA A 1 728 ? -10.912 -6.183 28.123 1.00 97.94 728 ALA A CA 1
ATOM 5501 C C . ALA A 1 728 ? -10.355 -5.275 29.224 1.00 97.94 728 ALA A C 1
ATOM 5503 O O . ALA A 1 728 ? -10.706 -5.423 30.395 1.00 97.94 728 ALA A O 1
ATOM 5504 N N . TYR A 1 729 ? -9.502 -4.335 28.827 1.00 98.50 729 TYR A N 1
ATOM 5505 C CA . TYR A 1 729 ? -8.842 -3.383 29.715 1.00 98.50 729 TYR A CA 1
ATOM 5506 C C . TYR A 1 729 ? -9.049 -1.980 29.155 1.00 98.50 729 TYR A C 1
ATOM 5508 O O . TYR A 1 729 ? -8.612 -1.709 28.035 1.00 98.50 729 TYR A O 1
ATOM 5516 N N . PHE A 1 730 ? -9.720 -1.127 29.923 1.00 98.69 730 PHE A N 1
ATOM 5517 C CA . PHE A 1 730 ? -9.997 0.261 29.582 1.00 98.69 730 PHE A CA 1
ATOM 5518 C C . PHE A 1 730 ? -9.398 1.163 30.653 1.00 98.69 730 PHE A C 1
ATOM 5520 O O . PHE A 1 730 ? -9.858 1.146 31.791 1.00 98.69 730 PHE A O 1
ATOM 5527 N N . ASP A 1 731 ? -8.399 1.955 30.279 1.00 98.62 731 ASP A N 1
ATOM 5528 C CA . ASP A 1 731 ? -7.851 3.015 31.122 1.00 98.62 731 ASP A CA 1
ATOM 5529 C C . ASP A 1 731 ? -7.829 4.323 30.330 1.00 98.62 731 ASP A C 1
ATOM 5531 O O . ASP A 1 731 ? -7.476 4.314 29.147 1.00 98.62 731 ASP A O 1
ATOM 5535 N N . TRP A 1 732 ? -8.264 5.430 30.939 1.00 98.31 732 TRP A N 1
ATOM 5536 C CA . TRP A 1 732 ? -8.385 6.740 30.274 1.00 98.31 732 TRP A CA 1
ATOM 5537 C C . TRP A 1 732 ? -9.114 6.687 28.918 1.00 98.31 732 TRP A C 1
ATOM 5539 O O . TRP A 1 732 ? -8.704 7.283 27.918 1.00 98.31 732 TRP A O 1
ATOM 5549 N N . CYS A 1 733 ? -10.222 5.950 28.875 1.00 98.56 733 CYS A N 1
ATOM 5550 C CA . CYS A 1 733 ? -11.065 5.812 27.694 1.00 98.56 733 CYS A CA 1
ATOM 5551 C C . CYS A 1 733 ? -12.294 6.728 27.770 1.00 98.56 733 CYS A C 1
ATOM 5553 O O . CYS A 1 733 ? -12.824 7.008 28.844 1.00 98.56 733 CYS A O 1
ATOM 5555 N N . ARG A 1 734 ? -12.802 7.159 26.614 1.00 98.06 734 ARG A N 1
ATOM 5556 C CA . ARG A 1 734 ? -14.116 7.793 26.464 1.00 98.06 734 ARG A CA 1
ATOM 5557 C C . ARG A 1 734 ? -14.978 6.957 25.529 1.00 98.06 734 ARG A C 1
ATOM 5559 O O . ARG A 1 734 ? -14.692 6.870 24.338 1.00 98.06 734 ARG A O 1
ATOM 5566 N N . ILE A 1 735 ? -16.011 6.328 26.075 1.00 98.50 735 ILE A N 1
ATOM 5567 C CA . ILE A 1 735 ? -16.895 5.410 25.353 1.00 98.50 735 ILE A CA 1
ATOM 5568 C C . ILE A 1 735 ? -18.294 6.019 25.336 1.00 98.50 735 ILE A C 1
ATOM 5570 O O . ILE A 1 735 ? -18.933 6.128 26.382 1.00 98.50 735 ILE A O 1
ATOM 5574 N N . SER A 1 736 ? -18.766 6.416 24.155 1.00 97.25 736 SER A N 1
ATOM 5575 C CA . SER A 1 736 ? -19.993 7.204 24.026 1.00 97.25 736 SER A CA 1
ATOM 5576 C C . SER A 1 736 ? -20.946 6.690 22.953 1.00 97.25 736 SER A C 1
ATOM 5578 O O . SER A 1 736 ? -20.528 6.054 21.984 1.00 97.25 736 SER A O 1
ATOM 5580 N N . TYR A 1 737 ? -22.236 7.009 23.098 1.00 96.56 737 TYR A N 1
ATOM 5581 C CA . TYR A 1 737 ? -23.274 6.804 22.072 1.00 96.56 737 TYR A CA 1
ATOM 5582 C C . TYR A 1 737 ? -23.564 5.337 21.691 1.00 96.56 737 TYR A C 1
ATOM 5584 O O . TYR A 1 737 ? -24.240 5.063 20.697 1.00 96.56 737 TYR A O 1
ATOM 5592 N N . GLY A 1 738 ? -23.089 4.376 22.487 1.00 95.25 738 GLY A N 1
ATOM 5593 C CA . GLY A 1 738 ? -23.394 2.949 22.332 1.00 95.25 738 GLY A CA 1
ATOM 5594 C C . GLY A 1 738 ? -24.706 2.532 23.010 1.00 95.25 738 GLY A C 1
ATOM 5595 O O . GLY A 1 738 ? -25.451 3.360 23.535 1.00 95.25 738 GLY A O 1
ATOM 5596 N N . GLY A 1 739 ? -24.980 1.227 23.047 1.00 93.38 739 GLY A N 1
ATOM 5597 C CA . GLY A 1 739 ? -26.019 0.639 23.901 1.00 93.38 739 GLY A CA 1
ATOM 5598 C C . GLY A 1 739 ? -27.355 0.303 23.233 1.00 93.38 739 GLY A C 1
ATOM 5599 O O . GLY A 1 739 ? -28.328 0.079 23.949 1.00 93.38 739 GLY A O 1
ATOM 5600 N N . ARG A 1 740 ? -27.432 0.233 21.893 1.00 88.00 740 ARG A N 1
ATOM 5601 C CA . ARG A 1 740 ? -28.702 0.095 21.144 1.00 88.00 740 ARG A CA 1
ATOM 5602 C C . ARG A 1 740 ? -29.581 -1.095 21.549 1.00 88.00 740 ARG A C 1
ATOM 5604 O O . ARG A 1 740 ? -30.656 -0.927 22.109 1.00 88.00 740 ARG A O 1
ATOM 5611 N N . SER A 1 741 ? -29.171 -2.305 21.159 1.00 86.12 741 SER A N 1
ATOM 5612 C CA . SER A 1 741 ? -29.977 -3.534 21.269 1.00 86.12 741 SER A CA 1
ATOM 5613 C C . SER A 1 741 ? -29.419 -4.537 22.273 1.00 86.12 741 SER A C 1
ATOM 5615 O O . SER A 1 741 ? -30.135 -5.438 22.692 1.00 86.12 741 SER A O 1
ATOM 5617 N N . ASP A 1 742 ? -28.144 -4.400 22.641 1.00 86.12 742 ASP A N 1
ATOM 5618 C CA . ASP A 1 742 ? -27.464 -5.317 23.567 1.00 86.12 742 ASP A CA 1
ATOM 5619 C C . ASP A 1 742 ? -27.649 -4.897 25.035 1.00 86.12 742 ASP A C 1
ATOM 5621 O O . ASP A 1 742 ? -27.292 -5.626 25.961 1.00 86.12 742 ASP A O 1
ATOM 5625 N N . GLY A 1 743 ? -28.262 -3.732 25.255 1.00 86.19 743 GLY A N 1
ATOM 5626 C CA . GLY A 1 743 ? -28.612 -3.225 26.574 1.00 86.19 743 GLY A CA 1
ATOM 5627 C C . GLY A 1 743 ? -27.480 -2.514 27.309 1.00 86.19 743 GLY A C 1
ATOM 5628 O O . GLY A 1 743 ? -27.715 -2.102 28.434 1.00 86.19 743 GLY A O 1
ATOM 5629 N N . GLY A 1 744 ? -26.300 -2.329 26.707 1.00 94.50 744 GLY A N 1
ATOM 5630 C CA . GLY A 1 744 ? -25.275 -1.439 27.253 1.00 94.50 744 GLY A CA 1
ATOM 5631 C C . GLY A 1 744 ? -24.101 -1.162 26.314 1.00 94.50 744 GLY A C 1
ATOM 5632 O O . GLY A 1 744 ? -23.929 -1.869 25.321 1.00 94.50 744 GLY A O 1
ATOM 5633 N N . ALA A 1 745 ? -23.315 -0.120 26.595 1.00 96.94 745 ALA A N 1
ATOM 5634 C CA . ALA A 1 745 ? -22.134 0.223 25.799 1.00 96.94 745 ALA A CA 1
ATOM 5635 C C . ALA A 1 745 ? -20.982 -0.756 26.029 1.00 96.94 745 ALA A C 1
ATOM 5637 O O . ALA A 1 745 ? -20.350 -1.172 25.061 1.00 96.94 745 ALA A O 1
ATOM 5638 N N . ILE A 1 746 ? -20.759 -1.182 27.273 1.00 97.88 746 ILE A N 1
ATOM 5639 C CA . ILE A 1 746 ? -19.883 -2.308 27.607 1.00 97.88 746 ILE A CA 1
ATOM 5640 C C . ILE A 1 746 ? -20.748 -3.415 28.202 1.00 97.88 746 ILE A C 1
ATOM 5642 O O . ILE A 1 746 ? -21.419 -3.210 29.213 1.00 97.88 746 ILE A O 1
ATOM 5646 N N . VAL A 1 747 ? -20.728 -4.598 27.591 1.00 96.00 747 VAL A N 1
ATOM 5647 C CA . VAL A 1 747 ? -21.485 -5.763 28.066 1.00 96.00 747 VAL A CA 1
ATOM 5648 C C . VAL A 1 747 ? -20.514 -6.891 28.370 1.00 96.00 747 VAL A C 1
ATOM 5650 O O . VAL A 1 747 ? -19.917 -7.455 27.453 1.00 96.00 747 VAL A O 1
ATOM 5653 N N . LYS A 1 748 ? -20.372 -7.242 29.651 1.00 94.25 748 LYS A N 1
ATOM 5654 C CA . LYS A 1 748 ? -19.502 -8.326 30.107 1.00 94.25 748 LYS A CA 1
ATOM 5655 C C . LYS A 1 748 ? -20.294 -9.576 30.467 1.00 94.25 748 LYS A C 1
ATOM 5657 O O . LYS A 1 748 ? -21.196 -9.556 31.302 1.00 94.25 748 LYS A O 1
ATOM 5662 N N . SER A 1 749 ? -19.894 -10.686 29.861 1.00 91.00 749 SER A N 1
ATOM 5663 C CA . SER A 1 749 ? -20.327 -12.048 30.168 1.00 91.00 749 SER A CA 1
ATOM 5664 C C . SER A 1 749 ? -19.128 -13.008 30.143 1.00 91.00 749 SER A C 1
ATOM 5666 O O . SER A 1 749 ? -18.032 -12.639 29.712 1.00 91.00 749 SER A O 1
ATOM 5668 N N . GLY A 1 750 ? -19.313 -14.238 30.627 1.00 87.88 750 GLY A N 1
ATOM 5669 C CA . GLY A 1 750 ? -18.253 -15.253 30.672 1.00 87.88 750 GLY A CA 1
ATOM 5670 C C . GLY A 1 750 ? -17.272 -15.063 31.833 1.00 87.88 750 GLY A C 1
ATOM 5671 O O . GLY A 1 750 ? -17.656 -14.515 32.859 1.00 87.88 750 GLY A O 1
ATOM 5672 N N . THR A 1 751 ? -16.027 -15.508 31.675 1.00 87.56 751 THR A N 1
ATOM 5673 C CA . THR A 1 751 ? -15.016 -15.728 32.735 1.00 87.56 751 THR A CA 1
ATOM 5674 C C . THR A 1 751 ? -13.760 -14.864 32.599 1.00 87.56 751 THR A C 1
ATOM 5676 O O . THR A 1 751 ? -13.014 -14.731 33.567 1.00 87.56 751 THR A O 1
ATOM 5679 N N . GLY A 1 752 ? -13.490 -14.288 31.421 1.00 90.62 752 GLY A N 1
ATOM 5680 C CA . GLY A 1 752 ? -12.288 -13.470 31.208 1.00 90.62 752 GLY A CA 1
ATOM 5681 C C . GLY A 1 752 ? -12.300 -12.149 31.990 1.00 90.62 752 GLY A C 1
ATOM 5682 O O . GLY A 1 752 ? -13.363 -11.653 32.361 1.00 90.62 752 GLY A O 1
ATOM 5683 N N . ALA A 1 753 ? -11.124 -11.567 32.237 1.00 93.06 753 ALA A N 1
ATOM 5684 C CA . ALA A 1 753 ? -10.970 -10.372 33.073 1.00 93.06 753 ALA A CA 1
ATOM 5685 C C . ALA A 1 753 ? -11.588 -9.101 32.457 1.00 93.06 753 ALA A C 1
ATOM 5687 O O . ALA A 1 753 ? -11.610 -8.929 31.237 1.00 93.06 753 ALA A O 1
ATOM 5688 N N . LEU A 1 754 ? -12.040 -8.184 33.312 1.00 95.50 754 LEU A N 1
ATOM 5689 C CA . LEU A 1 754 ? -12.438 -6.829 32.939 1.00 95.50 754 LEU A CA 1
ATOM 5690 C C . LEU A 1 754 ? -11.750 -5.831 33.876 1.00 95.50 754 LEU A C 1
ATOM 5692 O O . LEU A 1 754 ? -11.770 -6.023 35.091 1.00 95.50 754 LEU A O 1
ATOM 5696 N N . SER A 1 755 ? -11.178 -4.777 33.302 1.00 96.75 755 SER A N 1
ATOM 5697 C CA . SER A 1 755 ? -10.679 -3.613 34.035 1.00 96.75 755 SER A CA 1
ATOM 5698 C C . SER A 1 755 ? -11.214 -2.343 33.378 1.00 96.75 755 SER A C 1
ATOM 5700 O O . SER A 1 755 ? -11.142 -2.209 32.152 1.00 96.75 755 SER A O 1
ATOM 5702 N N . VAL A 1 756 ? -11.811 -1.457 34.175 1.00 97.94 756 VAL A N 1
ATOM 5703 C CA . VAL A 1 756 ? -12.317 -0.149 33.741 1.00 97.94 756 VAL A CA 1
ATOM 5704 C C . VAL A 1 756 ? -11.866 0.901 34.750 1.00 97.94 756 VAL A C 1
ATOM 5706 O O . VAL A 1 756 ? -12.396 0.961 35.858 1.00 97.94 756 VAL A O 1
ATOM 5709 N N . SER A 1 757 ? -10.910 1.742 34.381 1.00 98.19 757 SER A N 1
ATOM 5710 C CA . SER A 1 757 ? -10.373 2.786 35.253 1.00 98.19 757 SER A CA 1
ATOM 5711 C C . SER A 1 757 ? -10.250 4.130 34.550 1.00 98.19 757 SER A C 1
ATOM 5713 O O . SER A 1 757 ? -10.087 4.196 33.330 1.00 98.19 757 SER A O 1
ATOM 5715 N N . ASN A 1 758 ? -10.340 5.222 35.316 1.00 98.25 758 ASN A N 1
ATOM 5716 C CA . ASN A 1 758 ? -10.094 6.592 34.839 1.00 98.25 758 ASN A CA 1
ATOM 5717 C C . ASN A 1 758 ? -10.883 6.973 33.565 1.00 98.25 758 ASN A C 1
ATOM 5719 O O . ASN A 1 758 ? -10.442 7.803 32.770 1.00 98.25 758 ASN A O 1
ATOM 5723 N N . SER A 1 759 ? -12.026 6.328 33.320 1.00 98.62 759 SER A N 1
ATOM 5724 C CA . SER A 1 759 ? -12.716 6.364 32.029 1.00 98.62 759 SER A CA 1
ATOM 5725 C C . SER A 1 759 ? -14.075 7.052 32.119 1.00 98.62 759 SER A C 1
ATOM 5727 O O . SER A 1 759 ? -14.733 7.064 33.160 1.00 98.62 759 SER A O 1
ATOM 5729 N N . ILE A 1 760 ? -14.520 7.620 30.998 1.00 98.50 760 ILE A N 1
ATOM 5730 C CA . ILE A 1 760 ? -15.829 8.258 30.849 1.00 98.50 760 ILE A CA 1
ATOM 5731 C C . ILE A 1 760 ? -16.711 7.379 29.965 1.00 98.50 760 ILE A C 1
ATOM 5733 O O . ILE A 1 760 ? -16.357 7.105 28.818 1.00 98.50 760 ILE A O 1
ATOM 5737 N N . ILE A 1 761 ? -17.879 6.985 30.470 1.00 98.62 761 ILE A N 1
ATOM 5738 C CA . ILE A 1 761 ? -18.887 6.251 29.701 1.00 98.62 761 ILE A CA 1
ATOM 5739 C C . ILE A 1 761 ? -20.152 7.105 29.630 1.00 98.62 761 ILE A C 1
ATOM 5741 O O . ILE A 1 761 ? -20.740 7.423 30.668 1.00 98.62 761 ILE A O 1
ATOM 5745 N N . ALA A 1 762 ? -20.557 7.518 28.425 1.00 97.94 762 ALA A N 1
ATOM 5746 C CA . ALA A 1 762 ? -21.569 8.562 28.289 1.00 97.94 762 ALA A CA 1
ATOM 5747 C C . ALA A 1 762 ? -22.579 8.398 27.145 1.00 97.94 762 ALA A C 1
ATOM 5749 O O . ALA A 1 762 ? -22.310 7.781 26.116 1.00 97.94 762 ALA A O 1
ATOM 5750 N N . TYR A 1 763 ? -23.741 9.038 27.299 1.00 96.50 763 TYR A N 1
ATOM 5751 C CA . TYR A 1 763 ? -24.760 9.186 26.249 1.00 96.50 763 TYR A CA 1
ATOM 5752 C C . TYR A 1 763 ? -25.216 7.858 25.631 1.00 96.50 763 TYR A C 1
ATOM 5754 O O . TYR A 1 763 ? -25.391 7.751 24.418 1.00 96.50 763 TYR A O 1
ATOM 5762 N N . THR A 1 764 ? -25.368 6.815 26.442 1.00 96.62 764 THR A N 1
ATOM 5763 C CA . THR A 1 764 ? -25.765 5.489 25.950 1.00 96.62 764 THR A CA 1
ATOM 5764 C C . THR A 1 764 ? -27.284 5.311 25.979 1.00 96.62 764 THR A C 1
ATOM 5766 O O . THR A 1 764 ? -27.968 5.795 26.881 1.00 96.62 764 THR A O 1
ATOM 5769 N N . SER A 1 765 ? -27.843 4.574 25.010 1.00 94.94 765 SER A N 1
ATOM 5770 C CA . SER A 1 765 ? -29.282 4.238 24.996 1.00 94.94 765 SER A CA 1
ATOM 5771 C C . SER A 1 765 ? -29.641 3.069 25.929 1.00 94.94 765 SER A C 1
ATOM 5773 O O . SER A 1 765 ? -30.737 2.521 25.837 1.00 94.94 765 SER A O 1
ATOM 5775 N N . GLY A 1 766 ? -28.701 2.638 26.772 1.00 93.88 766 GLY A N 1
ATOM 5776 C CA . GLY A 1 766 ? -28.813 1.499 27.676 1.00 93.88 766 GLY A CA 1
ATOM 5777 C C . GLY A 1 766 ? -27.904 1.688 28.889 1.00 93.88 766 GLY A C 1
ATOM 5778 O O . GLY A 1 766 ? -27.711 2.812 29.352 1.00 93.88 766 GLY A O 1
ATOM 5779 N N . ASP A 1 767 ? -27.361 0.595 29.413 1.00 97.00 767 ASP A N 1
ATOM 5780 C CA . ASP A 1 767 ? -26.400 0.636 30.514 1.00 97.00 767 ASP A CA 1
ATOM 5781 C C . ASP A 1 767 ? -25.051 1.192 30.019 1.00 97.00 767 ASP A C 1
ATOM 5783 O O . ASP A 1 767 ? -24.574 0.813 28.947 1.00 97.00 767 ASP A O 1
ATOM 5787 N N . GLY A 1 768 ? -24.376 2.039 30.794 1.00 97.56 768 GLY A N 1
ATOM 5788 C CA . GLY A 1 768 ? -22.985 2.383 30.507 1.00 97.56 768 GLY A CA 1
ATOM 5789 C C . GLY A 1 768 ? -22.111 1.127 30.581 1.00 97.56 768 GLY A C 1
ATOM 5790 O O . GLY A 1 768 ? -21.469 0.733 29.603 1.00 97.56 768 GLY A O 1
ATOM 5791 N N . LEU A 1 769 ? -22.177 0.445 31.725 1.00 97.50 769 LEU A N 1
ATOM 5792 C CA . LEU A 1 769 ? -21.554 -0.855 31.960 1.00 97.50 769 LEU A CA 1
ATOM 5793 C C . LEU A 1 769 ? -22.592 -1.875 32.429 1.00 97.50 769 LEU A C 1
ATOM 5795 O O . LEU A 1 769 ? -23.279 -1.650 33.422 1.00 97.50 769 LEU A O 1
ATOM 5799 N N . ARG A 1 770 ? -22.654 -3.030 31.764 1.00 95.94 770 ARG A N 1
ATOM 5800 C CA . ARG A 1 770 ? -23.494 -4.164 32.155 1.00 95.94 770 ARG A CA 1
ATOM 5801 C C . ARG A 1 770 ? -22.649 -5.397 32.454 1.00 95.94 770 ARG A C 1
ATOM 5803 O O . ARG A 1 770 ? -22.012 -5.941 31.553 1.00 95.94 770 ARG A O 1
ATOM 5810 N N . ILE A 1 771 ? -22.705 -5.880 33.691 1.00 93.38 771 ILE A N 1
ATOM 5811 C CA . ILE A 1 771 ? -22.004 -7.085 34.151 1.00 93.38 771 ILE A CA 1
ATOM 5812 C C . ILE A 1 771 ? -23.017 -8.208 34.392 1.00 93.38 771 ILE A C 1
ATOM 5814 O O . ILE A 1 771 ? -23.907 -8.081 35.232 1.00 93.38 771 ILE A O 1
ATOM 5818 N N . ALA A 1 772 ? -22.889 -9.326 33.674 1.00 88.25 772 ALA A N 1
ATOM 5819 C CA . ALA A 1 772 ? -23.654 -10.538 33.970 1.00 88.25 772 ALA A CA 1
ATOM 5820 C C . ALA A 1 772 ? -23.230 -11.164 35.315 1.00 88.25 772 ALA A C 1
ATOM 5822 O O . ALA A 1 772 ? -22.127 -10.925 35.804 1.00 88.25 772 ALA A O 1
ATOM 5823 N N . ALA A 1 773 ? -24.096 -11.990 35.909 1.00 73.06 773 ALA A N 1
ATOM 5824 C CA . ALA A 1 773 ? -23.777 -12.721 37.138 1.00 73.06 773 ALA A CA 1
ATOM 5825 C C . ALA A 1 773 ? -22.575 -13.669 36.938 1.00 73.06 773 ALA A C 1
ATOM 5827 O O . ALA A 1 773 ? -22.478 -14.321 35.896 1.00 73.06 773 ALA A O 1
ATOM 5828 N N . GLY A 1 774 ? -21.698 -13.774 37.942 1.00 69.19 774 GLY A N 1
ATOM 5829 C CA . GLY A 1 774 ? -20.579 -14.727 37.956 1.00 69.19 774 GLY A CA 1
ATOM 5830 C C . GLY A 1 774 ? -19.183 -14.122 38.137 1.00 69.19 774 GLY A C 1
ATOM 5831 O O . GLY A 1 774 ? -18.209 -14.866 38.054 1.00 69.19 774 GLY A O 1
ATOM 5832 N N . TYR A 1 775 ? -19.066 -12.813 38.393 1.00 75.19 775 TYR A N 1
ATOM 5833 C CA . TYR A 1 775 ? -17.785 -12.155 38.677 1.00 75.19 775 TYR A CA 1
ATOM 5834 C C . TYR A 1 775 ? -17.565 -12.008 40.175 1.00 75.19 775 TYR A C 1
ATOM 5836 O O . TYR A 1 775 ? -18.190 -11.165 40.809 1.00 75.19 775 TYR A O 1
ATOM 5844 N N . SER A 1 776 ? -16.622 -12.760 40.743 1.00 71.38 776 SER A N 1
ATOM 5845 C CA . SER A 1 776 ? -16.264 -12.573 42.153 1.00 71.38 776 SER A CA 1
ATOM 5846 C C . SER A 1 776 ? -15.675 -11.188 42.423 1.00 71.38 776 SER A C 1
ATOM 5848 O O . SER A 1 776 ? -15.936 -10.641 43.482 1.00 71.38 776 SER A O 1
ATOM 5850 N N . THR A 1 777 ? -14.912 -10.619 41.480 1.00 79.50 777 THR A N 1
ATOM 5851 C CA . THR A 1 777 ? -14.412 -9.232 41.477 1.00 79.50 777 THR A CA 1
ATOM 5852 C C . THR A 1 777 ? -14.027 -8.814 40.048 1.00 79.50 777 THR A C 1
ATOM 5854 O O . THR A 1 777 ? -13.772 -9.665 39.191 1.00 79.50 777 THR A O 1
ATOM 5857 N N . PHE A 1 778 ? -13.972 -7.507 39.781 1.00 90.88 778 PHE A N 1
ATOM 5858 C CA . PHE A 1 778 ? -13.334 -6.915 38.600 1.00 90.88 778 PHE A CA 1
ATOM 5859 C C . PHE A 1 778 ? -12.741 -5.549 38.975 1.00 90.88 778 PHE A C 1
ATOM 5861 O O . PHE A 1 778 ? -13.142 -4.964 39.980 1.00 90.88 778 PHE A O 1
ATOM 5868 N N . GLU A 1 779 ? -11.764 -5.058 38.215 1.00 93.06 779 GLU A N 1
ATOM 5869 C CA . GLU A 1 779 ? -11.153 -3.757 38.504 1.00 93.06 779 GLU A CA 1
ATOM 5870 C C . GLU A 1 779 ? -12.058 -2.631 37.999 1.00 93.06 779 GLU A C 1
ATOM 5872 O O . GLU A 1 779 ? -12.368 -2.551 36.806 1.00 93.06 779 GLU A O 1
ATOM 5877 N N . HIS A 1 780 ? -12.492 -1.765 38.914 1.00 95.44 780 HIS A N 1
ATOM 5878 C CA . HIS A 1 780 ? -13.328 -0.610 38.609 1.00 95.44 780 HIS A CA 1
ATOM 5879 C C . HIS A 1 780 ? -13.070 0.508 39.618 1.00 95.44 780 HIS A C 1
ATOM 5881 O O . HIS A 1 780 ? -13.265 0.303 40.813 1.00 95.44 780 HIS A O 1
ATOM 5887 N N . PHE A 1 781 ? -12.549 1.645 39.148 1.00 96.06 781 PHE A N 1
ATOM 5888 C CA . PHE A 1 781 ? -12.296 2.823 39.984 1.00 96.06 781 PHE A CA 1
ATOM 5889 C C . PHE A 1 781 ? -12.123 4.102 39.151 1.00 96.06 781 PHE A C 1
ATOM 5891 O O . PHE A 1 781 ? -11.680 4.074 38.003 1.00 96.06 781 PHE A O 1
ATOM 5898 N N . ASN A 1 782 ? -12.422 5.245 39.762 1.00 97.06 782 ASN A N 1
ATOM 5899 C CA . ASN A 1 782 ? -12.220 6.598 39.245 1.00 97.06 782 ASN A CA 1
ATOM 5900 C C . ASN A 1 782 ? -12.852 6.833 37.861 1.00 97.06 782 ASN A C 1
ATOM 5902 O O . ASN A 1 782 ? -12.294 7.525 37.012 1.00 97.06 782 ASN A O 1
ATOM 5906 N N . ASN A 1 783 ? -14.011 6.226 37.608 1.00 98.19 783 ASN A N 1
ATOM 5907 C CA . ASN A 1 783 ? -14.739 6.407 36.359 1.00 98.19 783 ASN A CA 1
ATOM 5908 C C . ASN A 1 783 ? -15.794 7.510 36.485 1.00 98.19 783 ASN A C 1
ATOM 5910 O O . ASN A 1 783 ? -16.156 7.950 37.580 1.00 98.19 783 ASN A O 1
ATOM 5914 N N . ARG A 1 784 ? -16.342 7.930 35.343 1.00 98.31 784 ARG A N 1
ATOM 5915 C CA . ARG A 1 784 ? -17.492 8.833 35.293 1.00 98.31 784 ARG A CA 1
ATOM 5916 C C . ARG A 1 784 ? -18.549 8.333 34.317 1.00 98.31 784 ARG A C 1
ATOM 5918 O O . ARG A 1 784 ? -18.291 8.228 33.118 1.00 98.31 784 ARG A O 1
ATOM 5925 N N . TYR A 1 785 ? -19.749 8.076 34.825 1.00 97.94 785 TYR A N 1
ATOM 5926 C CA . TYR A 1 785 ? -20.900 7.659 34.023 1.00 97.94 785 TYR A CA 1
ATOM 5927 C C . TYR A 1 785 ? -21.846 8.841 33.829 1.00 97.94 785 TYR A C 1
ATOM 5929 O O . TYR A 1 785 ? -22.380 9.358 34.810 1.00 97.94 785 TYR A O 1
ATOM 5937 N N . VAL A 1 786 ? -22.042 9.275 32.579 1.00 97.69 786 VAL A N 1
ATOM 5938 C CA . VAL A 1 786 ? -22.785 10.507 32.262 1.00 97.69 786 VAL A CA 1
ATOM 5939 C C . VAL A 1 786 ? -23.945 10.263 31.295 1.00 97.69 786 VAL A C 1
ATOM 5941 O O . VAL A 1 786 ? -23.734 9.781 30.186 1.00 97.69 786 VAL A O 1
ATOM 5944 N N . SER A 1 787 ? -25.162 10.676 31.651 1.00 96.19 787 SER A N 1
ATOM 5945 C CA . SER A 1 787 ? -26.323 10.680 30.740 1.00 96.19 787 SER A CA 1
ATOM 5946 C C . SER A 1 787 ? -26.618 9.320 30.083 1.00 96.19 787 SER A C 1
ATOM 5948 O O . SER A 1 787 ? -26.909 9.245 28.888 1.00 96.19 787 SER A O 1
ATOM 5950 N N . ASN A 1 788 ? -26.504 8.232 30.849 1.00 96.25 788 ASN A N 1
ATOM 5951 C CA . ASN A 1 788 ? -26.855 6.871 30.425 1.00 96.25 788 ASN A CA 1
ATOM 5952 C C . ASN A 1 788 ? -28.263 6.478 30.905 1.00 96.25 788 ASN A C 1
ATOM 5954 O O . ASN A 1 788 ? -28.824 7.116 31.797 1.00 96.25 788 ASN A O 1
ATOM 5958 N N . THR A 1 789 ? -28.831 5.384 30.382 1.00 93.31 789 THR A N 1
ATOM 5959 C CA . THR A 1 789 ? -30.075 4.839 30.967 1.00 93.31 789 THR A CA 1
ATOM 5960 C C . THR A 1 789 ? -29.800 4.316 32.373 1.00 93.31 789 THR A C 1
ATOM 5962 O O . THR A 1 789 ? -30.415 4.769 33.329 1.00 93.31 789 THR A O 1
ATOM 5965 N N . ASN A 1 790 ? -28.822 3.425 32.517 1.00 94.38 790 ASN A N 1
ATOM 5966 C CA . ASN A 1 790 ? -28.234 3.112 33.816 1.00 94.38 790 ASN A CA 1
ATOM 5967 C C . ASN A 1 790 ? -26.730 3.409 33.728 1.00 94.38 790 ASN A C 1
ATOM 5969 O O . ASN A 1 790 ? -26.125 3.116 32.699 1.00 94.38 790 ASN A O 1
ATOM 5973 N N . GLY A 1 791 ? -26.109 3.974 34.762 1.00 95.81 791 GLY A N 1
ATOM 5974 C CA . GLY A 1 791 ? -24.655 4.128 34.805 1.00 95.81 791 GLY A CA 1
ATOM 5975 C C . GLY A 1 791 ? -23.995 2.752 34.772 1.00 95.81 791 GLY A C 1
ATOM 5976 O O . GLY A 1 791 ? -23.377 2.362 33.779 1.00 95.81 791 GLY A O 1
ATOM 5977 N N . VAL A 1 792 ? -24.229 1.971 35.825 1.00 96.81 792 VAL A N 1
ATOM 5978 C CA . VAL A 1 792 ? -23.756 0.590 35.946 1.00 96.81 792 VAL A CA 1
ATOM 5979 C C . VAL A 1 792 ? -24.922 -0.338 36.288 1.00 96.81 792 VAL A C 1
ATOM 5981 O O . VAL A 1 792 ? -25.719 -0.045 37.174 1.00 96.81 792 VAL A O 1
ATOM 5984 N N . ARG A 1 793 ? -25.005 -1.492 35.620 1.00 95.69 793 ARG A N 1
ATOM 5985 C CA . ARG A 1 793 ? -25.918 -2.588 35.955 1.00 95.69 793 ARG A CA 1
ATOM 5986 C C . ARG A 1 793 ? -25.143 -3.852 36.301 1.00 95.69 793 ARG A C 1
ATOM 5988 O O . ARG A 1 793 ? -24.381 -4.362 35.479 1.00 95.69 793 ARG A O 1
ATOM 5995 N N . ILE A 1 794 ? -25.385 -4.384 37.494 1.00 94.25 794 ILE A N 1
ATOM 5996 C CA . ILE A 1 794 ? -24.687 -5.545 38.046 1.00 94.25 794 ILE A CA 1
ATOM 5997 C C . ILE A 1 794 ? -25.675 -6.692 38.264 1.00 94.25 794 ILE A C 1
ATOM 5999 O O . ILE A 1 794 ? -26.697 -6.546 38.939 1.00 94.25 794 ILE A O 1
ATOM 6003 N N . GLY A 1 795 ? -25.355 -7.858 37.703 1.00 92.44 795 GLY A N 1
ATOM 6004 C CA . GLY A 1 795 ? -26.031 -9.105 38.038 1.00 92.44 795 GLY A CA 1
ATOM 6005 C C . GLY A 1 795 ? -25.756 -9.496 39.492 1.00 92.44 795 GLY A C 1
ATOM 6006 O O . GLY A 1 795 ? -24.612 -9.448 39.926 1.00 92.44 795 GLY A O 1
ATOM 6007 N N . ILE A 1 796 ? -26.781 -9.939 40.226 1.00 89.69 796 ILE A N 1
ATOM 6008 C CA . ILE A 1 796 ? -26.745 -10.142 41.691 1.00 89.69 796 ILE A CA 1
ATOM 6009 C C . ILE A 1 796 ? -25.555 -10.963 42.228 1.00 89.69 796 ILE A C 1
ATOM 6011 O O . ILE A 1 796 ? -25.117 -10.751 43.350 1.00 89.69 796 ILE A O 1
ATOM 6015 N N . GLY A 1 797 ? -25.030 -11.904 41.438 1.00 87.00 797 GLY A N 1
ATOM 6016 C CA . GLY A 1 797 ? -23.898 -12.761 41.803 1.00 87.00 797 GLY A CA 1
ATOM 6017 C C . GLY A 1 797 ? -22.524 -12.175 41.475 1.00 87.00 797 GLY A C 1
ATOM 6018 O O . GLY A 1 797 ? -21.570 -12.945 41.383 1.00 87.00 797 GLY A O 1
ATOM 6019 N N . SER A 1 798 ? -22.439 -10.872 41.208 1.00 91.00 798 SER A N 1
ATOM 6020 C CA . SER A 1 798 ? -21.199 -10.179 40.870 1.00 91.00 798 SER A CA 1
ATOM 6021 C C . SER A 1 798 ? -20.886 -9.080 41.882 1.00 91.00 798 SER A C 1
ATOM 6023 O O . SER A 1 798 ? -21.779 -8.325 42.263 1.00 91.00 798 SER A O 1
ATOM 6025 N N . SER A 1 799 ? -19.624 -8.978 42.299 1.00 91.88 799 SER A N 1
ATOM 6026 C CA . SER A 1 799 ? -19.183 -7.943 43.242 1.00 91.88 799 SER A CA 1
ATOM 6027 C C . SER A 1 799 ? -18.981 -6.599 42.555 1.00 91.88 799 SER A C 1
ATOM 6029 O O . SER A 1 799 ? -18.371 -6.523 41.487 1.00 91.88 799 SER A O 1
ATOM 6031 N N . PHE A 1 800 ? -19.450 -5.539 43.203 1.00 92.94 800 PHE A N 1
ATOM 6032 C CA . PHE A 1 800 ? -19.218 -4.150 42.831 1.00 92.94 800 PHE A CA 1
ATOM 6033 C C . PHE A 1 800 ? -18.961 -3.354 44.106 1.00 92.94 800 PHE A C 1
ATOM 6035 O O . PHE A 1 800 ? -19.891 -3.110 44.870 1.00 92.94 800 PHE A O 1
ATOM 6042 N N . ALA A 1 801 ? -17.709 -2.967 44.330 1.00 91.38 801 ALA A N 1
ATOM 6043 C CA . ALA A 1 801 ? -17.298 -2.172 45.479 1.00 91.38 801 ALA A CA 1
ATOM 6044 C C . ALA A 1 801 ? -16.369 -1.047 45.011 1.00 91.38 801 ALA A C 1
ATOM 6046 O O . ALA A 1 801 ? -15.153 -1.222 44.953 1.00 91.38 801 ALA A O 1
ATOM 6047 N N . ASP A 1 802 ? -16.959 0.092 44.641 1.00 93.31 802 ASP A N 1
ATOM 6048 C CA . ASP A 1 802 ? -16.221 1.278 44.206 1.00 93.31 802 ASP A CA 1
ATOM 6049 C C . ASP A 1 802 ? -16.797 2.563 44.818 1.00 93.31 802 ASP A C 1
ATOM 6051 O O . ASP A 1 802 ? -17.952 2.929 44.603 1.00 93.31 802 ASP A O 1
ATOM 6055 N N . HIS A 1 803 ? -15.944 3.283 45.545 1.00 92.31 803 HIS A N 1
ATOM 6056 C CA . HIS A 1 803 ? -16.269 4.550 46.206 1.00 92.31 803 HIS A CA 1
ATOM 6057 C C . HIS A 1 803 ? -15.707 5.781 45.476 1.00 92.31 803 HIS A C 1
ATOM 6059 O O . HIS A 1 803 ? -15.817 6.896 45.977 1.00 92.31 803 HIS A O 1
ATOM 6065 N N . THR A 1 804 ? -15.066 5.589 44.324 1.00 94.88 804 THR A N 1
ATOM 6066 C CA . THR A 1 804 ? -14.346 6.637 43.586 1.00 94.88 804 THR A CA 1
ATOM 6067 C C . THR A 1 804 ? -15.033 7.042 42.282 1.00 94.88 804 THR A C 1
ATOM 6069 O O . THR A 1 804 ? -14.815 8.154 41.805 1.00 94.88 804 THR A O 1
ATOM 6072 N N . THR A 1 805 ? -15.879 6.182 41.704 1.00 95.75 805 THR A N 1
ATOM 6073 C CA . THR A 1 805 ? -16.666 6.519 40.510 1.00 95.75 805 THR A CA 1
ATOM 6074 C C . THR A 1 805 ? -17.768 7.535 40.810 1.00 95.75 805 THR A C 1
ATOM 6076 O O . THR A 1 805 ? -18.437 7.482 41.841 1.00 95.75 805 THR A O 1
ATOM 6079 N N . THR A 1 806 ? -17.984 8.442 39.857 1.00 96.50 806 THR A N 1
ATOM 6080 C CA . THR A 1 806 ? -19.027 9.475 39.906 1.00 96.50 806 THR A CA 1
ATOM 6081 C C . THR A 1 806 ? -20.095 9.250 38.838 1.00 96.50 806 THR A C 1
ATOM 6083 O O . THR A 1 806 ? -19.830 8.688 37.768 1.00 96.50 806 THR A O 1
ATOM 6086 N N . PHE A 1 807 ? -21.313 9.705 39.124 1.00 95.31 807 PHE A N 1
ATOM 6087 C CA . PHE A 1 807 ? -22.476 9.511 38.267 1.00 95.31 807 PHE A CA 1
ATOM 6088 C C . PHE A 1 807 ? -23.214 10.837 38.069 1.00 95.31 807 PHE A C 1
ATOM 6090 O O . PHE A 1 807 ? -23.481 11.557 39.024 1.00 95.31 807 PHE A O 1
ATOM 6097 N N . GLU A 1 808 ? -23.541 11.179 36.824 1.00 94.38 808 GLU A N 1
ATOM 6098 C CA . GLU A 1 808 ? -24.191 12.450 36.495 1.00 94.38 808 GLU A CA 1
ATOM 6099 C C . GLU A 1 808 ? -25.233 12.253 35.389 1.00 94.38 808 GLU A C 1
ATOM 6101 O O . GLU A 1 808 ? -24.942 11.696 34.334 1.00 94.38 808 GLU A O 1
ATOM 6106 N N . GLY A 1 809 ? -26.472 12.697 35.604 1.00 91.75 809 GLY A N 1
ATOM 6107 C CA . GLY A 1 809 ? -27.512 12.686 34.566 1.00 91.75 809 GLY A CA 1
ATOM 6108 C C . GLY A 1 809 ? -27.980 11.301 34.089 1.00 91.75 809 GLY A C 1
ATOM 6109 O O . GLY A 1 809 ? -28.749 11.234 33.132 1.00 91.75 809 GLY A O 1
ATOM 6110 N N . ASN A 1 810 ? -27.549 10.197 34.714 1.00 92.88 810 ASN A N 1
ATOM 6111 C CA . ASN A 1 810 ? -28.067 8.861 34.393 1.00 92.88 810 ASN A CA 1
ATOM 6112 C C . ASN A 1 810 ? -29.494 8.690 34.935 1.00 92.88 810 ASN A C 1
ATOM 6114 O O . ASN A 1 810 ? -29.815 9.247 35.987 1.00 92.88 810 ASN A O 1
ATOM 6118 N N . ALA A 1 811 ? -30.342 7.881 34.289 1.00 89.94 811 ALA A N 1
ATOM 6119 C CA . ALA A 1 811 ? -31.679 7.617 34.840 1.00 89.94 811 ALA A CA 1
ATOM 6120 C C . ALA A 1 811 ? -31.614 6.780 36.134 1.00 89.94 811 ALA A C 1
ATOM 6122 O O . ALA A 1 811 ? -32.390 7.017 37.051 1.00 89.94 811 ALA A O 1
ATOM 6123 N N . VAL A 1 812 ? -30.651 5.859 36.229 1.00 90.94 812 VAL A N 1
ATOM 6124 C CA . VAL A 1 812 ? -30.244 5.170 37.465 1.00 90.94 812 VAL A CA 1
ATOM 6125 C C . VAL A 1 812 ? -28.723 5.133 37.522 1.00 90.94 812 VAL A C 1
ATOM 6127 O O . VAL A 1 812 ? -28.083 4.840 36.515 1.00 90.94 812 VAL A O 1
ATOM 6130 N N . ASP A 1 813 ? -28.130 5.379 38.684 1.00 93.00 813 ASP A N 1
ATOM 6131 C CA . ASP A 1 813 ? -26.672 5.376 38.821 1.00 93.00 813 ASP A CA 1
ATOM 6132 C C . ASP A 1 813 ? -26.124 3.944 38.912 1.00 93.00 813 ASP A C 1
ATOM 6134 O O . ASP A 1 813 ? -25.413 3.503 38.002 1.00 93.00 813 ASP A O 1
ATOM 6138 N N . ILE A 1 814 ? -26.538 3.174 39.928 1.00 95.44 814 ILE A N 1
ATOM 6139 C CA . ILE A 1 814 ? -26.164 1.760 40.090 1.00 95.44 814 ILE A CA 1
ATOM 6140 C C . ILE A 1 814 ? -27.422 0.889 40.203 1.00 95.44 814 ILE A C 1
ATOM 6142 O O . ILE A 1 814 ? -28.219 1.016 41.130 1.00 95.44 814 ILE A O 1
ATOM 6146 N N . HIS A 1 815 ? -27.587 -0.038 39.262 1.00 95.12 815 HIS A N 1
ATOM 6147 C CA . HIS A 1 815 ? -28.701 -0.980 39.191 1.00 95.12 815 HIS A CA 1
ATOM 6148 C C . HIS A 1 815 ? -28.252 -2.387 39.596 1.00 95.12 815 HIS A C 1
ATOM 6150 O O . HIS A 1 815 ? -27.409 -2.988 38.930 1.00 95.12 815 HIS A O 1
ATOM 6156 N N . LEU A 1 816 ? -28.872 -2.950 40.632 1.00 94.81 816 LEU A N 1
ATOM 6157 C CA . LEU A 1 816 ? -28.681 -4.333 41.062 1.00 94.81 816 LEU A CA 1
ATOM 6158 C C . LEU A 1 816 ? -29.873 -5.193 40.616 1.00 94.81 816 LEU A C 1
ATOM 6160 O O . LEU A 1 816 ? -31.032 -4.930 40.966 1.00 94.81 816 LEU A O 1
ATOM 6164 N N . ASP A 1 817 ? -29.589 -6.234 39.832 1.00 93.12 817 ASP A N 1
ATOM 6165 C CA . ASP A 1 817 ? -30.592 -7.240 39.468 1.00 93.12 817 ASP A CA 1
ATOM 6166 C C . ASP A 1 817 ? -31.016 -8.038 40.713 1.00 93.12 817 ASP A C 1
ATOM 6168 O O . ASP A 1 817 ? -30.190 -8.301 41.575 1.00 93.12 817 ASP A O 1
ATOM 6172 N N . GLY A 1 818 ? -32.275 -8.478 40.806 1.00 92.75 818 GLY A N 1
ATOM 6173 C CA . GLY A 1 818 ? -32.691 -9.469 41.812 1.00 92.75 818 GLY A CA 1
ATOM 6174 C C . GLY A 1 818 ? -32.247 -10.895 41.446 1.00 92.75 818 GLY A C 1
ATOM 6175 O O . GLY A 1 818 ? -32.038 -11.212 40.274 1.00 92.75 818 GLY A O 1
ATOM 6176 N N . GLY A 1 819 ? -32.145 -11.787 42.431 1.00 94.62 819 GLY A N 1
ATOM 6177 C CA . GLY A 1 819 ? -31.850 -13.204 42.210 1.00 94.62 819 GLY A CA 1
ATOM 6178 C C . GLY A 1 819 ? -31.170 -13.883 43.398 1.00 94.62 819 GLY A C 1
ATOM 6179 O O . GLY A 1 819 ? -31.456 -13.571 44.552 1.00 94.62 819 GLY A O 1
ATOM 6180 N N . THR A 1 820 ? -30.290 -14.844 43.113 1.00 94.88 820 THR A N 1
ATOM 6181 C CA . THR A 1 820 ? -29.598 -15.645 44.132 1.00 94.88 820 THR A CA 1
ATOM 6182 C C . THR A 1 820 ? -28.092 -15.406 44.094 1.00 94.88 820 THR A C 1
ATOM 6184 O O . THR A 1 820 ? -27.460 -15.591 43.056 1.00 94.88 820 THR A O 1
ATOM 6187 N N . ILE A 1 821 ? -27.521 -15.061 45.244 1.00 94.75 821 ILE A N 1
ATOM 6188 C CA . ILE A 1 821 ? -26.084 -15.038 45.514 1.00 94.75 821 ILE A CA 1
ATOM 6189 C C . ILE A 1 821 ? -25.674 -16.445 45.954 1.00 94.75 821 ILE A C 1
ATOM 6191 O O . ILE A 1 821 ? -26.176 -16.959 46.953 1.00 94.75 821 ILE A O 1
ATOM 6195 N N . SER A 1 822 ? -24.784 -17.085 45.194 1.00 93.62 822 SER A N 1
ATOM 6196 C CA . SER A 1 822 ? -24.328 -18.465 45.430 1.00 93.62 822 SER A CA 1
ATOM 6197 C C . SER A 1 822 ? -22.865 -18.580 45.878 1.00 93.62 822 SER A C 1
ATOM 6199 O O . SER A 1 822 ? -22.358 -19.690 46.005 1.00 93.62 822 SER A O 1
ATOM 6201 N N . GLY A 1 823 ? -22.179 -17.453 46.083 1.00 93.19 823 GLY A N 1
ATOM 6202 C CA . GLY A 1 823 ? -20.785 -17.365 46.529 1.00 93.19 823 GLY A CA 1
ATOM 6203 C C . GLY A 1 823 ? -20.553 -16.094 47.350 1.00 93.19 823 GLY A C 1
ATOM 6204 O O . GLY A 1 823 ? -21.514 -15.521 47.852 1.00 93.19 823 GLY A O 1
ATOM 6205 N N . ALA A 1 824 ? -19.301 -15.659 47.489 1.00 94.19 824 ALA A N 1
ATOM 6206 C CA . ALA A 1 824 ? -18.983 -14.380 48.125 1.00 94.19 824 ALA A CA 1
ATOM 6207 C C . ALA A 1 824 ? -19.204 -13.220 47.142 1.00 94.19 824 ALA A C 1
ATOM 6209 O O . ALA A 1 824 ? -18.712 -13.280 46.012 1.00 94.19 824 ALA A O 1
ATOM 6210 N N . VAL A 1 825 ? -19.950 -12.201 47.571 1.00 94.62 825 VAL A N 1
ATOM 6211 C CA . VAL A 1 825 ? -20.236 -10.976 46.812 1.00 94.62 825 VAL A CA 1
ATOM 6212 C C . VAL A 1 825 ? -20.029 -9.755 47.705 1.00 94.62 825 VAL A C 1
ATOM 6214 O O . VAL A 1 825 ? -20.463 -9.755 48.856 1.00 94.62 825 VAL A O 1
ATOM 6217 N N . ASP A 1 826 ? -19.420 -8.710 47.154 1.00 94.62 826 ASP A N 1
ATOM 6218 C CA . ASP A 1 826 ? -19.209 -7.419 47.811 1.00 94.62 826 ASP A CA 1
ATOM 6219 C C . ASP A 1 826 ? -20.035 -6.313 47.147 1.00 94.62 826 ASP A C 1
ATOM 6221 O O . ASP A 1 826 ? -20.022 -6.189 45.918 1.00 94.62 826 ASP A O 1
ATOM 6225 N N . TRP A 1 827 ? -20.703 -5.483 47.951 1.00 94.94 827 TRP A N 1
ATOM 6226 C CA . TRP A 1 827 ? -21.391 -4.263 47.516 1.00 94.94 827 TRP A CA 1
ATOM 6227 C C . TRP A 1 827 ? -20.792 -3.026 48.179 1.00 94.94 827 TRP A C 1
ATOM 6229 O O . TRP A 1 827 ? -20.683 -2.970 49.402 1.00 94.94 827 TRP A O 1
ATOM 6239 N N . GLY A 1 828 ? -20.457 -2.018 47.377 1.00 93.62 828 GLY A N 1
ATOM 6240 C CA . GLY A 1 828 ? -19.878 -0.761 47.835 1.00 93.62 828 GLY A CA 1
ATOM 6241 C C . GLY A 1 828 ? -20.101 0.382 46.848 1.00 93.62 828 GLY A C 1
ATOM 6242 O O . GLY A 1 828 ? -19.784 0.245 45.666 1.00 93.62 828 GLY A O 1
ATOM 6243 N N . SER A 1 829 ? -20.607 1.514 47.342 1.00 92.62 829 SER A N 1
ATOM 6244 C CA . SER A 1 829 ? -20.688 2.785 46.606 1.00 92.62 829 SER A CA 1
ATOM 6245 C C . SER A 1 829 ? -20.292 3.968 47.494 1.00 92.62 829 SER A C 1
ATOM 6247 O O . SER A 1 829 ? -20.280 3.857 48.721 1.00 92.62 829 SER A O 1
ATOM 6249 N N . SER A 1 830 ? -19.948 5.117 46.901 1.00 91.50 830 SER A N 1
ATOM 6250 C CA . SER A 1 830 ? -19.879 6.378 47.664 1.00 91.50 830 SER A CA 1
ATOM 6251 C C . SER A 1 830 ? -21.254 6.709 48.260 1.00 91.50 830 SER A C 1
ATOM 6253 O O . SER A 1 830 ? -22.273 6.408 47.639 1.00 91.50 830 SER A O 1
ATOM 6255 N N . SER A 1 831 ? -21.279 7.372 49.420 1.00 91.81 831 SER A N 1
ATOM 6256 C CA . SER A 1 831 ? -22.505 7.803 50.111 1.00 91.81 831 SER A CA 1
ATOM 6257 C C . SER A 1 831 ? -23.341 8.815 49.327 1.00 91.81 831 SER A C 1
ATOM 6259 O O . SER A 1 831 ? -24.511 9.023 49.643 1.00 91.81 831 SER A O 1
ATOM 6261 N N . ASP A 1 832 ? -22.746 9.438 48.310 1.00 91.00 832 ASP A N 1
ATOM 6262 C CA . ASP A 1 832 ? -23.422 10.388 47.424 1.00 91.00 832 ASP A CA 1
ATOM 6263 C C . ASP A 1 832 ? -24.357 9.695 46.419 1.00 91.00 832 ASP A C 1
ATOM 6265 O O . ASP A 1 832 ? -25.224 10.348 45.841 1.00 91.00 832 ASP A O 1
ATOM 6269 N N . TYR A 1 833 ? -24.203 8.380 46.216 1.00 92.31 833 TYR A N 1
ATOM 6270 C CA . TYR A 1 833 ? -24.948 7.607 45.222 1.00 92.31 833 TYR A CA 1
ATOM 6271 C C . TYR A 1 833 ? -25.570 6.354 45.836 1.00 92.31 833 TYR A C 1
ATOM 6273 O O . TYR A 1 833 ? -25.060 5.786 46.804 1.00 92.31 833 TYR A O 1
ATOM 6281 N N . SER A 1 834 ? -26.660 5.883 45.236 1.00 93.50 834 SER A N 1
ATOM 6282 C CA . SER A 1 834 ? -27.388 4.706 45.703 1.00 93.50 834 SER A CA 1
ATOM 6283 C C . SER A 1 834 ? -27.222 3.490 44.789 1.00 93.50 834 SER A C 1
ATOM 6285 O O . SER A 1 834 ? -27.091 3.594 43.566 1.00 93.50 834 SER A O 1
ATOM 6287 N N . MET A 1 835 ? -27.268 2.305 45.401 1.00 95.19 835 MET A N 1
ATOM 6288 C CA . MET A 1 835 ? -27.386 1.017 44.721 1.00 95.19 835 MET A CA 1
ATOM 6289 C C . MET A 1 835 ? -28.843 0.553 44.782 1.00 95.19 835 MET A C 1
ATOM 6291 O O . MET A 1 835 ? -29.376 0.275 45.859 1.00 95.19 835 MET A O 1
ATOM 6295 N N . ILE A 1 836 ? -29.499 0.463 43.624 1.00 95.75 836 ILE A N 1
ATOM 6296 C CA . ILE A 1 836 ? -30.935 0.184 43.535 1.00 95.75 836 ILE A CA 1
ATOM 6297 C C . ILE A 1 836 ? -31.185 -1.303 43.297 1.00 95.75 836 ILE A C 1
ATOM 6299 O O . ILE A 1 836 ? -30.918 -1.828 42.216 1.00 95.75 836 ILE A O 1
ATOM 6303 N N . VAL A 1 837 ? -31.786 -1.969 44.278 1.00 95.62 837 VAL A N 1
ATOM 6304 C CA . VAL A 1 837 ? -32.218 -3.367 44.206 1.00 95.62 837 VAL A CA 1
ATOM 6305 C C . VAL A 1 837 ? -33.608 -3.448 43.580 1.00 95.62 837 VAL A C 1
ATOM 6307 O O . VAL A 1 837 ? -34.582 -2.889 44.095 1.00 95.62 837 VAL A O 1
ATOM 6310 N N . THR A 1 838 ? -33.716 -4.162 42.459 1.00 92.12 838 THR A N 1
ATOM 6311 C CA . THR A 1 838 ? -34.955 -4.205 41.661 1.00 92.12 838 THR A CA 1
ATOM 6312 C C . THR A 1 838 ? -35.803 -5.465 41.820 1.00 92.12 838 THR A C 1
ATOM 6314 O O . THR A 1 838 ? -36.899 -5.528 41.258 1.00 92.12 838 THR A O 1
ATOM 6317 N N . GLY A 1 839 ? -35.341 -6.440 42.601 1.00 94.44 839 GLY A N 1
ATOM 6318 C CA . GLY A 1 839 ? -36.093 -7.639 42.959 1.00 94.44 839 GLY A CA 1
ATOM 6319 C C . GLY A 1 839 ? -35.522 -8.322 44.199 1.00 94.44 839 GLY A C 1
ATOM 6320 O O . GLY A 1 839 ? -34.559 -7.842 44.790 1.00 94.44 839 GLY A O 1
ATOM 6321 N N . ASP A 1 840 ? -36.112 -9.450 44.593 1.00 96.06 840 ASP A N 1
ATOM 6322 C CA . ASP A 1 840 ? -35.669 -10.203 45.772 1.00 96.06 840 ASP A CA 1
ATOM 6323 C C . ASP A 1 840 ? -34.216 -10.674 45.642 1.00 96.06 840 ASP A C 1
ATOM 6325 O O . ASP A 1 840 ? -33.806 -11.199 44.605 1.00 96.06 840 ASP A O 1
ATOM 6329 N N . VAL A 1 841 ? -33.464 -10.545 46.731 1.00 97.19 841 VAL A N 1
ATOM 6330 C CA . VAL A 1 841 ? -32.076 -10.996 46.852 1.00 97.19 841 VAL A CA 1
ATOM 6331 C C . VAL A 1 841 ? -32.022 -12.175 47.804 1.00 97.19 841 VAL A C 1
ATOM 6333 O O . VAL A 1 841 ? -32.449 -12.060 48.945 1.00 97.19 841 VAL A O 1
ATOM 6336 N N . ASN A 1 842 ? -31.491 -13.308 47.354 1.00 97.19 842 ASN A N 1
ATOM 6337 C CA . ASN A 1 842 ? -31.384 -14.528 48.149 1.00 97.19 842 ASN A CA 1
ATOM 6338 C C . ASN A 1 842 ? -29.914 -14.901 48.327 1.00 97.19 842 ASN A C 1
ATOM 6340 O O . ASN A 1 842 ? -29.271 -15.327 47.373 1.00 97.19 842 ASN A O 1
ATOM 6344 N N . ILE A 1 843 ? -29.380 -14.791 49.537 1.00 97.81 843 ILE A N 1
ATOM 6345 C CA . ILE A 1 843 ? -28.040 -15.281 49.869 1.00 97.81 843 ILE A CA 1
ATOM 6346 C C . ILE A 1 843 ? -28.174 -16.761 50.205 1.00 97.81 843 ILE A C 1
ATOM 6348 O O . ILE A 1 843 ? -28.743 -17.101 51.242 1.00 97.81 843 ILE A O 1
ATOM 6352 N N . ALA A 1 844 ? -27.717 -17.640 49.315 1.00 97.12 844 ALA A N 1
ATOM 6353 C CA . ALA A 1 844 ? -27.837 -19.086 49.481 1.00 97.12 844 ALA A CA 1
ATOM 6354 C C . ALA A 1 844 ? -27.003 -19.609 50.664 1.00 97.12 844 ALA A C 1
ATOM 6356 O O . ALA A 1 844 ? -26.064 -18.960 51.120 1.00 97.12 844 ALA A O 1
ATOM 6357 N N . ALA A 1 845 ? -27.318 -20.814 51.144 1.00 95.75 845 ALA A N 1
ATOM 6358 C CA . ALA A 1 845 ? -26.521 -21.474 52.177 1.00 95.75 845 ALA A CA 1
ATOM 6359 C C . ALA A 1 845 ? -25.051 -21.617 51.727 1.00 95.75 845 ALA A C 1
ATOM 6361 O O . ALA A 1 845 ? -24.778 -22.043 50.604 1.00 95.75 845 ALA A O 1
ATOM 6362 N N . GLY A 1 846 ? -24.112 -21.243 52.600 1.00 94.44 846 GLY A N 1
ATOM 6363 C CA . GLY A 1 846 ? -22.672 -21.216 52.306 1.00 94.44 846 GLY A CA 1
ATOM 6364 C C . GLY A 1 846 ? -22.181 -20.012 51.484 1.00 94.44 846 GLY A C 1
ATOM 6365 O O . GLY A 1 846 ? -20.975 -19.887 51.290 1.00 94.44 846 GLY A O 1
ATOM 6366 N N . ALA A 1 847 ? -23.076 -19.134 51.022 1.00 96.88 847 ALA A N 1
ATOM 6367 C CA . ALA A 1 847 ? -22.741 -17.884 50.340 1.00 96.88 847 ALA A CA 1
ATOM 6368 C C . ALA A 1 847 ? -22.679 -16.701 51.324 1.00 96.88 847 ALA A C 1
ATOM 6370 O O . ALA A 1 847 ? -23.216 -16.784 52.435 1.00 96.88 847 ALA A O 1
ATOM 6371 N N . SER A 1 848 ? -22.065 -15.591 50.909 1.00 97.12 848 SER A N 1
ATOM 6372 C CA . SER A 1 848 ? -21.973 -14.374 51.720 1.00 97.12 848 SER A CA 1
ATOM 6373 C C . SER A 1 848 ? -22.180 -13.110 50.892 1.00 97.12 848 SER A C 1
ATOM 6375 O O . SER A 1 848 ? -21.727 -13.027 49.752 1.00 97.12 848 SER A O 1
ATOM 6377 N N . LEU A 1 849 ? -22.848 -12.123 51.486 1.00 97.25 849 LEU A N 1
ATOM 6378 C CA . LEU A 1 849 ? -22.897 -10.752 50.981 1.00 97.25 849 LEU A CA 1
ATOM 6379 C C . LEU A 1 849 ? -22.239 -9.828 52.002 1.00 97.25 849 LEU A C 1
ATOM 6381 O O . LEU A 1 849 ? -22.714 -9.757 53.137 1.00 97.25 849 LEU A O 1
ATOM 6385 N N . SER A 1 850 ? -21.203 -9.112 51.581 1.00 97.44 850 SER A N 1
ATOM 6386 C CA . SER A 1 850 ? -20.537 -8.085 52.379 1.00 97.44 850 SER A CA 1
ATOM 6387 C C . SER A 1 850 ? -20.885 -6.702 51.824 1.00 97.44 850 SER A C 1
ATOM 6389 O O . SER A 1 850 ? -20.642 -6.415 50.654 1.00 97.44 850 SER A O 1
ATOM 6391 N N . VAL A 1 851 ? -21.480 -5.839 52.646 1.00 97.62 851 VAL A N 1
ATOM 6392 C CA . VAL A 1 851 ? -21.817 -4.453 52.287 1.00 97.62 851 VAL A CA 1
ATOM 6393 C C . VAL A 1 851 ? -20.812 -3.518 52.951 1.00 97.62 851 VAL A C 1
ATOM 6395 O O . VAL A 1 851 ? -20.612 -3.565 54.166 1.00 97.62 851 VAL A O 1
ATOM 6398 N N . HIS A 1 852 ? -20.143 -2.696 52.146 1.00 96.19 852 HIS A N 1
ATOM 6399 C CA . HIS A 1 852 ? -19.026 -1.857 52.577 1.00 96.19 852 HIS A CA 1
ATOM 6400 C C . HIS A 1 852 ? -19.522 -0.534 53.195 1.00 96.19 852 HIS A C 1
ATOM 6402 O O . HIS A 1 852 ? -20.599 -0.055 52.823 1.00 96.19 852 HIS A O 1
ATOM 6408 N N . PRO A 1 853 ? -18.753 0.088 54.116 1.00 96.75 853 PRO A N 1
ATOM 6409 C CA . PRO A 1 853 ? -19.120 1.355 54.755 1.00 96.75 853 PRO A CA 1
ATOM 6410 C C . PRO A 1 853 ? -19.505 2.462 53.765 1.00 96.75 853 PRO A C 1
ATOM 6412 O O . PRO A 1 853 ? -18.864 2.620 52.727 1.00 96.75 853 PRO A O 1
ATOM 6415 N N . GLY A 1 854 ? -20.510 3.264 54.121 1.00 94.50 854 GLY A N 1
ATOM 6416 C CA . GLY A 1 854 ? -20.993 4.397 53.324 1.00 94.50 854 GLY A CA 1
ATOM 6417 C C . GLY A 1 854 ? -21.966 4.027 52.204 1.00 94.50 854 GLY A C 1
ATOM 6418 O O . GLY A 1 854 ? -22.512 4.921 51.564 1.00 94.50 854 GLY A O 1
ATOM 6419 N N . SER A 1 855 ? -22.212 2.735 51.975 1.00 96.50 855 SER A N 1
ATOM 6420 C CA . SER A 1 855 ? -23.123 2.280 50.923 1.00 96.50 855 SER A CA 1
ATOM 6421 C C . SER A 1 855 ? -24.581 2.604 51.248 1.00 96.50 855 SER A C 1
ATOM 6423 O O . SER A 1 855 ? -25.055 2.366 52.363 1.00 96.50 855 SER A O 1
ATOM 6425 N N . VAL A 1 856 ? -25.322 3.070 50.240 1.00 97.06 856 VAL A N 1
ATOM 6426 C CA . VAL A 1 856 ? -26.763 3.341 50.333 1.00 97.06 856 VAL A CA 1
ATOM 6427 C C . VAL A 1 856 ? -27.518 2.357 49.444 1.00 97.06 856 VAL A C 1
ATOM 6429 O O . VAL A 1 856 ? -27.524 2.483 48.221 1.00 97.06 856 VAL A O 1
ATOM 6432 N N . ILE A 1 857 ? -28.165 1.365 50.053 1.00 97.31 857 ILE A N 1
ATOM 6433 C CA . ILE A 1 857 ? -28.937 0.331 49.361 1.00 97.31 857 ILE A CA 1
ATOM 6434 C C . ILE A 1 857 ? -30.419 0.709 49.374 1.00 97.31 857 ILE A C 1
ATOM 6436 O O . ILE A 1 857 ? -31.061 0.768 50.427 1.00 97.31 857 ILE A O 1
ATOM 6440 N N . LYS A 1 858 ? -30.976 0.937 48.185 1.00 96.75 858 LYS A N 1
ATOM 6441 C CA . LYS A 1 858 ? -32.368 1.348 47.996 1.00 96.75 858 LYS A CA 1
ATOM 6442 C C . LYS A 1 858 ? -33.189 0.246 47.345 1.00 96.75 858 LYS A C 1
ATOM 6444 O O . LYS A 1 858 ? -32.778 -0.341 46.345 1.00 96.75 858 LYS A O 1
ATOM 6449 N N . PHE A 1 859 ? -34.376 -0.024 47.874 1.00 96.69 859 PHE A N 1
ATOM 6450 C CA . PHE A 1 859 ? -35.226 -1.115 47.396 1.00 96.69 859 PHE A CA 1
ATOM 6451 C C . PHE A 1 859 ? -36.416 -0.606 46.590 1.00 96.69 859 PHE A C 1
ATOM 6453 O O . PHE A 1 859 ? -37.151 0.289 47.015 1.00 96.69 859 PHE A O 1
ATOM 6460 N N . ARG A 1 860 ? -36.688 -1.249 45.449 1.00 93.81 860 ARG A N 1
ATOM 6461 C CA . ARG A 1 860 ? -38.004 -1.141 44.809 1.00 93.81 860 ARG A CA 1
ATOM 6462 C C . ARG A 1 860 ? -39.087 -1.745 45.696 1.00 93.81 860 ARG A C 1
ATOM 6464 O O . ARG A 1 860 ? -38.831 -2.661 46.483 1.00 93.81 860 ARG A O 1
ATOM 6471 N N . GLN A 1 861 ? -40.311 -1.261 45.503 1.00 94.62 861 GLN A N 1
ATOM 6472 C CA . GLN A 1 861 ? -41.477 -1.702 46.258 1.00 94.62 861 GLN A CA 1
ATOM 6473 C C . GLN A 1 861 ? -41.562 -3.234 46.321 1.00 94.62 861 GLN A C 1
ATOM 6475 O O . GLN A 1 861 ? -41.366 -3.913 45.312 1.00 94.62 861 GLN A O 1
ATOM 6480 N N . ASN A 1 862 ? -41.883 -3.767 47.502 1.00 94.75 862 ASN A N 1
ATOM 6481 C CA . ASN A 1 862 ? -42.069 -5.201 47.758 1.00 94.75 862 ASN A CA 1
ATOM 6482 C C . ASN A 1 862 ? -40.812 -6.089 47.559 1.00 94.75 862 ASN A C 1
ATOM 6484 O O . ASN A 1 862 ? -40.933 -7.312 47.597 1.00 94.75 862 ASN A O 1
ATOM 6488 N N . SER A 1 863 ? -39.611 -5.519 47.421 1.00 95.56 863 SER A N 1
ATOM 6489 C CA . SER A 1 863 ? -38.358 -6.300 47.405 1.00 95.56 863 SER A CA 1
ATOM 6490 C C . SER A 1 863 ? -37.870 -6.632 48.825 1.00 95.56 863 SER A C 1
ATOM 6492 O O . SER A 1 863 ? -38.234 -5.952 49.790 1.00 95.56 863 SER A O 1
ATOM 6494 N N . ARG A 1 864 ? -37.033 -7.668 48.967 1.00 96.44 864 ARG A N 1
ATOM 6495 C CA . ARG A 1 864 ? -36.362 -8.069 50.226 1.00 96.44 864 ARG A CA 1
ATOM 6496 C C . ARG A 1 864 ? -34.963 -8.620 50.004 1.00 96.44 864 ARG A C 1
ATOM 6498 O O . ARG A 1 864 ? -34.632 -9.074 48.912 1.00 96.44 864 ARG A O 1
ATOM 6505 N N . VAL A 1 865 ? -34.216 -8.701 51.102 1.00 98.06 865 VAL A N 1
ATOM 6506 C CA . VAL A 1 865 ? -33.044 -9.571 51.236 1.00 98.06 865 VAL A CA 1
ATOM 6507 C C . VAL A 1 865 ? -33.434 -10.788 52.076 1.00 98.06 865 VAL A C 1
ATOM 6509 O O . VAL A 1 865 ? -33.972 -10.631 53.169 1.00 98.06 865 VAL A O 1
ATOM 6512 N N . ILE A 1 866 ? -33.175 -11.996 51.582 1.00 97.94 866 ILE A N 1
ATOM 6513 C CA . ILE A 1 866 ? -33.330 -13.261 52.306 1.00 97.94 866 ILE A CA 1
ATOM 6514 C C . ILE A 1 866 ? -31.953 -13.885 52.502 1.00 97.94 866 ILE A C 1
ATOM 6516 O O . ILE A 1 866 ? -31.227 -14.123 51.540 1.00 97.94 866 ILE A O 1
ATOM 6520 N N . VAL A 1 867 ? -31.611 -14.184 53.748 1.00 98.38 867 VAL A N 1
ATOM 6521 C CA . VAL A 1 867 ? -30.299 -14.678 54.154 1.00 98.38 867 VAL A CA 1
ATOM 6522 C C . VAL A 1 867 ? -30.428 -16.126 54.617 1.00 98.38 867 VAL A C 1
ATOM 6524 O O . VAL A 1 867 ? -30.857 -16.383 55.741 1.00 98.38 867 VAL A O 1
ATOM 6527 N N . TYR A 1 868 ? -30.074 -17.070 53.743 1.00 97.69 868 TYR A N 1
ATOM 6528 C CA . TYR A 1 868 ? -29.831 -18.475 54.098 1.00 97.69 868 TYR A CA 1
ATOM 6529 C C . TYR A 1 868 ? -28.344 -18.718 54.424 1.00 97.69 868 TYR A C 1
ATOM 6531 O O . TYR A 1 868 ? -28.022 -19.636 55.166 1.00 97.69 868 TYR A O 1
ATOM 6539 N N . GLY A 1 869 ? -27.439 -17.905 53.864 1.00 97.69 869 GLY A N 1
ATOM 6540 C CA . GLY A 1 869 ? -25.999 -17.896 54.153 1.00 97.69 869 GLY A CA 1
ATOM 6541 C C . GLY A 1 869 ? -25.606 -16.847 55.196 1.00 97.69 869 GLY A C 1
ATOM 6542 O O . GLY A 1 869 ? -26.145 -16.835 56.299 1.00 97.69 869 GLY A O 1
ATOM 6543 N N . HIS A 1 870 ? -24.672 -15.959 54.846 1.00 98.25 870 HIS A N 1
ATOM 6544 C CA . HIS A 1 870 ? -24.186 -14.890 55.725 1.00 98.25 870 HIS A CA 1
ATOM 6545 C C . HIS A 1 870 ? -24.399 -13.491 55.125 1.00 98.25 870 HIS A C 1
ATOM 6547 O O . HIS A 1 870 ? -24.101 -13.268 53.952 1.00 98.25 870 HIS A O 1
ATOM 6553 N N . LEU A 1 871 ? -24.882 -12.543 55.928 1.00 98.50 871 LEU A N 1
ATOM 6554 C CA . LEU A 1 871 ? -24.902 -11.114 55.597 1.00 98.50 871 LEU A CA 1
ATOM 6555 C C . LEU A 1 871 ? -23.965 -10.353 56.538 1.00 98.50 871 LEU A C 1
ATOM 6557 O O . LEU A 1 871 ? -24.165 -10.368 57.751 1.00 98.50 871 LEU A O 1
ATOM 6561 N N . GLU A 1 872 ? -22.991 -9.649 55.979 1.00 98.44 872 GLU A N 1
ATOM 6562 C CA . GLU A 1 872 ? -22.058 -8.809 56.723 1.00 98.44 872 GLU A CA 1
ATOM 6563 C C . GLU A 1 872 ? -22.223 -7.349 56.292 1.00 98.44 872 GLU A C 1
ATOM 6565 O O . GLU A 1 872 ? -21.841 -6.974 55.188 1.00 98.44 872 GLU A O 1
ATOM 6570 N N . ALA A 1 873 ? -22.814 -6.515 57.145 1.00 98.25 873 ALA A N 1
ATOM 6571 C CA . ALA A 1 873 ? -22.947 -5.079 56.916 1.00 98.25 873 ALA A CA 1
ATOM 6572 C C . ALA A 1 873 ? -22.270 -4.335 58.070 1.00 98.25 873 ALA A C 1
ATOM 6574 O O . ALA A 1 873 ? -22.841 -4.174 59.146 1.00 98.25 873 ALA A O 1
ATOM 6575 N N . MET A 1 874 ? -21.023 -3.922 57.838 1.00 97.44 874 MET A N 1
ATOM 6576 C CA . MET A 1 874 ? -20.156 -3.323 58.855 1.00 97.44 874 MET A CA 1
ATOM 6577 C C . MET A 1 874 ? -19.876 -1.863 58.497 1.00 97.44 874 MET A C 1
ATOM 6579 O O . MET A 1 874 ? -18.900 -1.561 57.810 1.00 97.44 874 MET A O 1
ATOM 6583 N N . GLY A 1 875 ? -20.761 -0.958 58.915 1.00 95.94 875 GLY A N 1
ATOM 6584 C CA . GLY A 1 875 ? -20.624 0.483 58.713 1.00 95.94 875 GLY A CA 1
ATOM 6585 C C . GLY A 1 875 ? -19.571 1.128 59.622 1.00 95.94 875 GLY A C 1
ATOM 6586 O O . GLY A 1 875 ? -18.892 0.468 60.410 1.00 95.94 875 GLY A O 1
ATOM 6587 N N . LYS A 1 876 ? -19.432 2.452 59.517 1.00 94.50 876 LYS A N 1
ATOM 6588 C CA . LYS A 1 876 ? -18.587 3.276 60.399 1.00 94.50 876 LYS A CA 1
ATOM 6589 C C . LYS A 1 876 ? -19.353 4.518 60.843 1.00 94.50 876 LYS A C 1
ATOM 6591 O O . LYS A 1 876 ? -20.238 4.969 60.130 1.00 94.50 876 LYS A O 1
ATOM 6596 N N . ASP A 1 877 ? -18.938 5.119 61.953 1.00 89.56 877 ASP A N 1
ATOM 6597 C CA . ASP A 1 877 ? -19.595 6.284 62.575 1.00 89.56 877 ASP A CA 1
ATOM 6598 C C . ASP A 1 877 ? -19.808 7.477 61.612 1.00 89.56 877 ASP A C 1
ATOM 6600 O O . ASP A 1 877 ? -20.813 8.175 61.670 1.00 89.56 877 ASP A O 1
ATOM 6604 N N . ASN A 1 878 ? -18.893 7.685 60.656 1.00 91.62 878 ASN A N 1
ATOM 6605 C CA . ASN A 1 878 ? -19.001 8.730 59.628 1.00 91.62 878 ASN A CA 1
ATOM 6606 C C . ASN A 1 878 ? -19.456 8.227 58.246 1.00 91.62 878 ASN A C 1
ATOM 6608 O O . ASN A 1 878 ? -19.593 9.029 57.326 1.00 91.62 878 ASN A O 1
ATOM 6612 N N . LEU A 1 879 ? -19.624 6.915 58.084 1.00 95.25 879 LEU A N 1
ATOM 6613 C CA . LEU A 1 879 ? -19.996 6.243 56.840 1.00 95.25 879 LEU A CA 1
ATOM 6614 C C . LEU A 1 879 ? -20.925 5.057 57.168 1.00 95.25 879 LEU A C 1
ATOM 6616 O O . LEU A 1 879 ? -20.524 3.894 57.002 1.00 95.25 879 LEU A O 1
ATOM 6620 N N . PRO A 1 880 ? -22.136 5.321 57.691 1.00 96.81 880 PRO A N 1
ATOM 6621 C CA . PRO A 1 880 ? -23.097 4.267 57.989 1.00 96.81 880 PRO A CA 1
ATOM 6622 C C . PRO A 1 880 ? -23.595 3.590 56.705 1.00 96.81 880 PRO A C 1
ATOM 6624 O O . PRO A 1 880 ? -23.478 4.136 55.606 1.00 96.81 880 PRO A O 1
ATOM 6627 N N . ILE A 1 881 ? -24.139 2.381 56.847 1.00 98.44 881 ILE A N 1
ATOM 6628 C CA . ILE A 1 881 ? -24.760 1.638 55.739 1.00 98.44 881 ILE A CA 1
ATOM 6629 C C . ILE A 1 881 ? -26.273 1.823 55.807 1.00 98.44 881 ILE A C 1
ATOM 6631 O O . ILE A 1 881 ? -26.881 1.522 56.832 1.00 98.44 881 ILE A O 1
ATOM 6635 N N . TYR A 1 882 ? -26.897 2.263 54.714 1.00 98.31 882 TYR A N 1
ATOM 6636 C CA . TYR A 1 882 ? -28.348 2.464 54.654 1.00 98.31 882 TYR A CA 1
ATOM 6637 C C . TYR A 1 882 ? -29.043 1.340 53.884 1.00 98.31 882 TYR A C 1
ATOM 6639 O O . TYR A 1 882 ? -28.647 1.005 52.771 1.00 98.31 882 TYR A O 1
ATOM 6647 N N . PHE A 1 883 ? -30.134 0.816 54.443 1.00 98.44 883 PHE A N 1
ATOM 6648 C CA . PHE A 1 883 ? -31.120 -0.020 53.758 1.00 98.44 883 PHE A CA 1
ATOM 6649 C C . PHE A 1 883 ? -32.469 0.701 53.800 1.00 98.44 883 PHE A C 1
ATOM 6651 O O . PHE A 1 883 ? -33.086 0.810 54.864 1.00 98.44 883 PHE A O 1
ATOM 6658 N N . THR A 1 884 ? -32.916 1.231 52.660 1.00 97.56 884 THR A N 1
ATOM 6659 C CA . THR A 1 884 ? -34.028 2.191 52.644 1.00 97.56 884 THR A CA 1
ATOM 6660 C C . THR A 1 884 ? -34.918 2.117 51.392 1.00 97.56 884 THR A C 1
ATOM 6662 O O . THR A 1 884 ? -34.722 1.309 50.481 1.00 97.56 884 THR A O 1
ATOM 6665 N N . ASP A 1 885 ? -35.958 2.944 51.387 1.00 96.25 885 ASP A N 1
ATOM 6666 C CA . ASP A 1 885 ? -36.896 3.171 50.291 1.00 96.25 885 ASP A CA 1
ATOM 6667 C C . ASP A 1 885 ? -36.192 3.770 49.063 1.00 96.25 885 ASP A C 1
ATOM 6669 O O . ASP A 1 885 ? -35.265 4.569 49.181 1.00 96.25 885 ASP A O 1
ATOM 6673 N N . LEU A 1 886 ? -36.660 3.416 47.866 1.00 94.75 886 LEU A N 1
ATOM 6674 C CA . LEU A 1 886 ? -36.189 4.023 46.619 1.00 94.75 886 LEU A CA 1
ATOM 6675 C C . LEU A 1 886 ? -36.341 5.551 46.610 1.00 94.75 886 LEU A C 1
ATOM 6677 O O . LEU A 1 886 ? -35.495 6.229 46.040 1.00 94.75 886 LEU A O 1
ATOM 6681 N N . ARG A 1 887 ? -37.384 6.053 47.269 1.00 94.44 887 ARG A N 1
ATOM 6682 C CA . ARG A 1 887 ? -37.811 7.460 47.278 1.00 94.44 887 ARG A CA 1
ATOM 6683 C C . ARG A 1 887 ? -37.165 8.284 48.396 1.00 94.44 887 ARG A C 1
ATOM 6685 O O . ARG A 1 887 ? -37.633 9.363 48.731 1.00 94.44 887 ARG A O 1
ATOM 6692 N N . ASP A 1 888 ? -36.196 7.709 49.102 1.00 95.12 888 ASP A N 1
ATOM 6693 C CA . ASP A 1 888 ? -35.564 8.349 50.252 1.00 95.12 888 ASP A CA 1
ATOM 6694 C C . ASP A 1 888 ? -34.410 9.258 49.826 1.00 95.12 888 ASP A C 1
ATOM 6696 O O . ASP A 1 888 ? -33.244 8.863 49.851 1.00 95.12 888 ASP A O 1
ATOM 6700 N N . ASP A 1 889 ? -34.733 10.483 49.440 1.00 92.75 889 ASP A N 1
ATOM 6701 C CA . ASP A 1 889 ? -33.760 11.436 48.893 1.00 92.75 889 ASP A CA 1
ATOM 6702 C C . ASP A 1 889 ? -32.788 11.998 49.931 1.00 92.75 889 ASP A C 1
ATOM 6704 O O . ASP A 1 889 ? -31.764 12.587 49.582 1.00 92.75 889 ASP A O 1
ATOM 6708 N N . SER A 1 890 ? -33.050 11.764 51.221 1.00 93.25 890 SER A N 1
ATOM 6709 C CA . SER A 1 890 ? -32.188 12.246 52.303 1.00 93.25 890 SER A CA 1
ATOM 6710 C C . SER A 1 890 ? -30.816 11.558 52.353 1.00 93.25 890 SER A C 1
ATOM 6712 O O . SER A 1 890 ? -29.916 12.048 53.036 1.00 93.25 890 SER A O 1
ATOM 6714 N N . VAL A 1 891 ? -30.643 10.439 51.637 1.00 93.75 891 VAL A N 1
ATOM 6715 C CA . VAL A 1 891 ? -29.394 9.666 51.548 1.00 93.75 891 VAL A CA 1
ATOM 6716 C C . VAL A 1 891 ? -29.186 9.108 50.138 1.00 93.75 891 VAL A C 1
ATOM 6718 O O . VAL A 1 891 ? -30.129 8.646 49.496 1.00 93.75 891 VAL A O 1
ATOM 6721 N N . GLY A 1 892 ? -27.945 9.120 49.639 1.00 90.88 892 GLY A N 1
ATOM 6722 C CA . GLY A 1 892 ? -27.599 8.571 48.318 1.00 90.88 892 GLY A CA 1
ATOM 6723 C C . GLY A 1 892 ? -28.264 9.263 47.119 1.00 90.88 892 GLY A C 1
ATOM 6724 O O . GLY A 1 892 ? -28.305 8.671 46.041 1.00 90.88 892 GLY A O 1
ATOM 6725 N N . GLY A 1 893 ? -28.813 10.469 47.318 1.00 89.44 8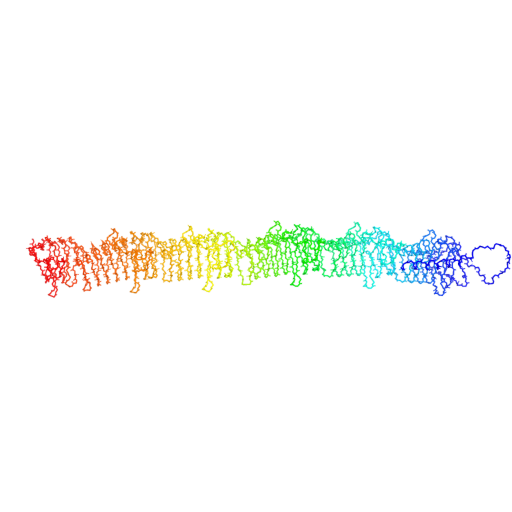93 GLY A N 1
ATOM 6726 C CA . GLY A 1 893 ? -29.435 11.313 46.294 1.00 89.44 893 GLY A CA 1
ATOM 6727 C C . GLY A 1 893 ? -30.797 10.836 45.773 1.00 89.44 893 GLY A C 1
ATOM 6728 O O . GLY A 1 893 ? -31.256 9.727 46.071 1.00 89.44 893 GLY A O 1
ATOM 6729 N N . ASP A 1 894 ? -31.422 11.677 44.944 1.00 89.44 894 ASP A N 1
ATOM 6730 C CA . ASP A 1 894 ? -32.679 11.381 44.242 1.00 89.44 894 ASP A CA 1
ATOM 6731 C C . ASP A 1 894 ? -32.462 10.284 43.189 1.00 89.44 894 ASP A C 1
ATOM 6733 O O . ASP A 1 894 ? -31.877 10.491 42.116 1.00 89.44 894 ASP A O 1
ATOM 6737 N N . SER A 1 895 ? -32.904 9.080 43.547 1.00 88.62 895 SER A N 1
ATOM 6738 C CA . SER A 1 895 ? -32.624 7.833 42.827 1.00 88.62 895 SER A CA 1
ATOM 6739 C C . SER A 1 895 ? -33.734 7.441 41.848 1.00 88.62 895 SER A C 1
ATOM 6741 O O . SER A 1 895 ? -33.523 6.599 40.974 1.00 88.62 895 SER A O 1
ATOM 6743 N N . ASN A 1 896 ? -34.920 8.029 41.996 1.00 86.88 896 ASN A N 1
ATOM 6744 C CA . ASN A 1 896 ? -36.097 7.865 41.142 1.00 86.88 896 ASN A CA 1
ATOM 6745 C C . ASN A 1 896 ? -36.304 9.043 40.181 1.00 86.88 896 ASN A C 1
ATOM 6747 O O . ASN A 1 896 ? -37.119 8.911 39.265 1.00 86.88 896 ASN A O 1
ATOM 6751 N N . ARG A 1 897 ? -35.508 10.111 40.310 1.00 87.75 897 ARG A N 1
ATOM 6752 C CA . ARG A 1 897 ? -35.439 11.264 39.403 1.00 87.75 897 ARG A CA 1
ATOM 6753 C C . ARG A 1 897 ? -36.754 12.039 39.306 1.00 87.75 897 ARG A C 1
ATOM 6755 O O . ARG A 1 897 ? -37.056 12.599 38.250 1.00 87.75 897 ARG A O 1
ATOM 6762 N N . ASP A 1 898 ? -37.543 12.049 40.372 1.00 88.12 898 ASP A N 1
ATOM 6763 C CA . ASP A 1 898 ? -38.777 12.833 40.480 1.00 88.12 898 ASP A CA 1
ATOM 6764 C C . ASP A 1 898 ? -38.605 14.076 41.371 1.00 88.12 898 ASP A C 1
ATOM 6766 O O . ASP A 1 898 ? -39.557 14.836 41.563 1.00 88.12 898 ASP A O 1
ATOM 6770 N N . GLY A 1 899 ? -37.386 14.345 41.853 1.00 87.31 899 GLY A N 1
ATOM 6771 C CA . GLY A 1 899 ? -37.123 15.370 42.854 1.00 87.31 899 GLY A CA 1
ATOM 6772 C C . GLY A 1 899 ? -37.950 15.121 44.114 1.00 87.31 899 GLY A C 1
ATOM 6773 O O . GLY A 1 899 ? -38.255 13.998 44.476 1.00 87.31 899 GLY A O 1
ATOM 6774 N N . GLU A 1 900 ? -38.430 16.187 44.747 1.00 87.69 900 GLU A N 1
ATOM 6775 C CA . GLU A 1 900 ? -39.207 16.076 45.991 1.00 87.69 900 GLU A CA 1
ATOM 6776 C C . GLU A 1 900 ? -40.682 15.642 45.775 1.00 87.69 900 GLU A C 1
ATOM 6778 O O . GLU A 1 900 ? -41.529 15.864 46.646 1.00 87.69 900 GLU A O 1
ATOM 6783 N N . GLU A 1 901 ? -41.055 15.109 44.599 1.00 91.38 901 GLU A N 1
ATOM 6784 C CA . GLU A 1 901 ? -42.450 14.746 44.290 1.00 91.38 901 GLU A CA 1
ATOM 6785 C C . GLU A 1 901 ? -42.958 13.572 45.132 1.00 91.38 901 GLU A C 1
ATOM 6787 O O . GLU A 1 901 ? -44.134 13.555 45.525 1.00 91.38 901 GLU A O 1
ATOM 6792 N N . THR A 1 902 ? -42.102 12.589 45.416 1.00 91.50 902 THR A N 1
ATOM 6793 C CA . THR A 1 902 ? -42.451 11.462 46.280 1.00 91.50 902 THR A CA 1
ATOM 6794 C C . THR A 1 902 ? -41.574 11.423 47.522 1.00 91.50 902 THR A C 1
ATOM 6796 O O . THR A 1 902 ? -40.418 11.810 47.511 1.00 91.50 902 THR A O 1
ATOM 6799 N N . VAL A 1 903 ? -42.158 10.973 48.634 1.00 91.75 903 VAL A N 1
ATOM 6800 C CA . VAL A 1 903 ? -41.472 10.863 49.926 1.00 91.75 903 VAL A CA 1
ATOM 6801 C C . VAL A 1 903 ? -41.504 9.415 50.412 1.00 91.75 903 VAL A C 1
ATOM 6803 O O . VAL A 1 903 ? -42.463 8.682 50.102 1.00 91.75 903 VAL A O 1
ATOM 6806 N N . PRO A 1 904 ? -40.488 8.972 51.171 1.00 95.19 904 PRO A N 1
ATOM 6807 C CA . PRO A 1 904 ? -40.437 7.607 51.661 1.00 95.19 904 PRO A CA 1
ATOM 6808 C C . PRO A 1 904 ? -41.574 7.341 52.654 1.00 95.19 904 PRO A C 1
ATOM 6810 O O . PRO A 1 904 ? -42.032 8.231 53.373 1.00 95.19 904 PRO A O 1
ATOM 6813 N N . ALA A 1 905 ? -42.061 6.100 52.685 1.00 92.12 905 ALA A N 1
ATOM 6814 C CA . ALA A 1 905 ? -43.153 5.711 53.575 1.00 92.12 905 ALA A CA 1
ATOM 6815 C C . ALA A 1 905 ? -42.933 4.314 54.151 1.00 92.12 905 ALA A C 1
ATOM 6817 O O . ALA A 1 905 ? -42.487 3.406 53.450 1.00 92.12 905 ALA A O 1
ATOM 6818 N N . SER A 1 906 ? -43.320 4.125 55.413 1.00 95.81 906 SER A N 1
ATOM 6819 C CA . SER A 1 906 ? -43.257 2.833 56.096 1.00 95.81 906 SER A CA 1
ATOM 6820 C C . SER A 1 906 ? -43.941 1.724 55.296 1.00 95.81 906 SER A C 1
ATOM 6822 O O . SER A 1 906 ? -45.087 1.863 54.862 1.00 95.81 906 SER A O 1
ATOM 6824 N N . GLY A 1 907 ? -43.265 0.585 55.152 1.00 95.31 907 GLY A N 1
ATOM 6825 C CA . GLY A 1 907 ? -43.785 -0.563 54.416 1.00 95.31 907 GLY A CA 1
ATOM 6826 C C . GLY A 1 907 ? -43.678 -0.420 52.902 1.00 95.31 907 GLY A C 1
ATOM 6827 O O . GLY A 1 907 ? -44.551 -0.913 52.193 1.00 95.31 907 GLY A O 1
ATOM 6828 N N . TRP A 1 908 ? -42.640 0.239 52.392 1.00 96.44 908 TRP A N 1
ATOM 6829 C CA . TRP A 1 908 ? -42.355 0.265 50.959 1.00 96.44 908 TRP A CA 1
ATOM 6830 C C . TRP A 1 908 ? -41.739 -1.046 50.473 1.00 96.44 908 TRP A C 1
ATOM 6832 O O . TRP A 1 908 ? -42.229 -1.687 49.537 1.00 96.44 908 TRP A O 1
ATOM 6842 N N . TRP A 1 909 ? -40.676 -1.473 51.146 1.00 97.75 909 TRP A N 1
ATOM 6843 C CA . TRP A 1 909 ? -40.008 -2.747 50.920 1.00 97.75 909 TRP A CA 1
ATOM 6844 C C . TRP A 1 909 ? -40.276 -3.693 52.094 1.00 97.75 909 TRP A C 1
ATOM 6846 O O . TRP A 1 909 ? -40.906 -3.321 53.088 1.00 97.75 909 TRP A O 1
ATOM 6856 N N . ARG A 1 910 ? -39.911 -4.964 51.942 1.00 97.88 910 ARG A N 1
ATOM 6857 C CA . ARG A 1 910 ? -40.373 -6.027 52.838 1.00 97.88 910 ARG A CA 1
ATOM 6858 C C . ARG A 1 910 ? -39.553 -6.116 54.122 1.00 97.88 910 ARG A C 1
ATOM 6860 O O . ARG A 1 910 ? -40.024 -5.641 55.144 1.00 97.88 910 ARG A O 1
ATOM 6867 N N . SER A 1 911 ? -38.374 -6.734 54.087 1.00 97.69 911 SER A N 1
ATOM 6868 C CA . SER A 1 911 ? -37.519 -6.931 55.267 1.00 97.69 911 SER A CA 1
ATOM 6869 C C . SER A 1 911 ? -36.130 -7.438 54.879 1.00 97.69 911 SER A C 1
ATOM 6871 O O . SER A 1 911 ? -35.965 -8.014 53.798 1.00 97.69 911 SER A O 1
ATOM 6873 N N . VAL A 1 912 ? -35.174 -7.355 55.805 1.00 98.38 912 VAL A N 1
ATOM 6874 C CA . VAL A 1 912 ? -34.006 -8.251 55.834 1.00 98.38 912 VAL A CA 1
ATOM 6875 C C . VAL A 1 912 ? -34.396 -9.516 56.600 1.00 98.38 912 VAL A C 1
ATOM 6877 O O . VAL A 1 912 ? -34.537 -9.503 57.822 1.00 98.38 912 VAL A O 1
ATOM 6880 N N . GLY A 1 913 ? -34.638 -10.608 55.878 1.00 97.62 913 GLY A N 1
ATOM 6881 C CA . GLY A 1 913 ? -35.109 -11.876 56.428 1.00 97.62 913 GLY A CA 1
ATOM 6882 C C . GLY A 1 913 ? -33.987 -12.895 56.599 1.00 97.62 913 GLY A C 1
ATOM 6883 O O . GLY A 1 913 ? -33.523 -13.455 55.613 1.00 97.62 913 GLY A O 1
ATOM 6884 N N . ILE A 1 914 ? -33.595 -13.203 57.831 1.00 98.00 914 ILE A N 1
ATOM 6885 C CA . ILE A 1 914 ? -32.601 -14.230 58.157 1.00 98.00 914 ILE A CA 1
ATOM 6886 C C . ILE A 1 914 ? -33.323 -15.553 58.425 1.00 98.00 914 ILE A C 1
ATOM 6888 O O . ILE A 1 914 ? -34.100 -15.671 59.375 1.00 98.00 914 ILE A O 1
ATOM 6892 N N . MET A 1 915 ? -33.093 -16.548 57.570 1.00 96.25 915 MET A N 1
ATOM 6893 C CA . MET A 1 915 ? -33.883 -17.780 57.501 1.00 96.25 915 MET A CA 1
ATOM 6894 C C . MET A 1 915 ? -33.026 -19.016 57.778 1.00 96.25 915 MET A C 1
ATOM 6896 O O . MET A 1 915 ? -31.815 -18.997 57.584 1.00 96.25 915 MET A O 1
ATOM 6900 N N . THR A 1 916 ? -33.667 -20.103 58.218 1.00 93.06 916 THR A N 1
ATOM 6901 C CA . THR A 1 916 ? -33.054 -21.440 58.377 1.00 93.06 916 THR A CA 1
ATOM 6902 C C . THR A 1 916 ? -31.806 -21.445 59.258 1.00 93.06 916 THR A C 1
ATOM 6904 O O . THR A 1 916 ? -31.951 -21.364 60.463 1.00 93.06 916 THR A O 1
ATOM 6907 N N . ASP A 1 917 ? -30.599 -21.549 58.723 1.00 92.56 917 ASP A N 1
ATOM 6908 C CA . ASP A 1 917 ? -29.309 -21.511 59.412 1.00 92.56 917 ASP A CA 1
ATOM 6909 C C . ASP A 1 917 ? -28.526 -20.206 59.185 1.00 92.56 917 ASP A C 1
ATOM 6911 O O . ASP A 1 917 ? -27.430 -20.053 59.723 1.00 92.56 917 ASP A O 1
ATOM 6915 N N . GLY A 1 918 ? -29.100 -19.247 58.452 1.00 96.75 918 GLY A N 1
ATOM 6916 C CA . GLY A 1 918 ? -28.436 -18.005 58.086 1.00 96.75 918 GLY A CA 1
ATOM 6917 C C . GLY A 1 918 ? -28.042 -17.132 59.278 1.00 96.75 918 GLY A C 1
ATOM 6918 O O . GLY A 1 918 ? -28.696 -17.139 60.333 1.00 96.75 918 GLY A O 1
ATOM 6919 N N . THR A 1 919 ? -26.975 -16.359 59.083 1.00 98.12 919 THR A N 1
ATOM 6920 C CA . THR A 1 919 ? -26.364 -15.466 60.078 1.00 98.12 919 THR A CA 1
ATOM 6921 C C . THR A 1 919 ? -26.243 -14.041 59.543 1.00 98.12 919 THR A C 1
ATOM 6923 O O . THR A 1 919 ? -26.158 -13.834 58.331 1.00 98.12 919 THR A O 1
ATOM 6926 N N . ALA A 1 920 ? -26.228 -13.049 60.435 1.00 98.25 920 ALA A N 1
ATOM 6927 C CA . ALA A 1 920 ? -26.016 -11.659 60.038 1.00 98.25 920 ALA A CA 1
ATOM 6928 C C . ALA A 1 920 ? -25.262 -10.844 61.094 1.00 98.25 920 ALA A C 1
ATOM 6930 O O . ALA A 1 920 ? -25.551 -10.968 62.285 1.00 98.25 920 ALA A O 1
ATOM 6931 N N . ASN A 1 921 ? -24.357 -9.983 60.632 1.00 98.44 921 ASN A N 1
ATOM 6932 C CA . ASN A 1 921 ? -23.720 -8.934 61.425 1.00 98.44 921 ASN A CA 1
ATOM 6933 C C . ASN A 1 921 ? -24.157 -7.577 60.867 1.00 98.44 921 ASN A C 1
ATOM 6935 O O . ASN A 1 921 ? -23.959 -7.311 59.681 1.00 98.44 921 ASN A O 1
ATOM 6939 N N . LEU A 1 922 ? -24.776 -6.757 61.713 1.00 98.50 922 LEU A N 1
ATOM 6940 C CA . LEU A 1 922 ? -25.265 -5.423 61.381 1.00 98.50 922 LEU A CA 1
ATOM 6941 C C . LEU A 1 922 ? -24.627 -4.429 62.351 1.00 98.50 922 LEU A C 1
ATOM 6943 O O . LEU A 1 922 ? -25.018 -4.370 63.514 1.00 98.50 922 LEU A O 1
ATOM 6947 N N . GLU A 1 923 ? -23.640 -3.674 61.885 1.00 98.38 923 GLU A N 1
ATOM 6948 C CA . GLU A 1 923 ? -22.967 -2.647 62.679 1.00 98.38 923 GLU A CA 1
ATOM 6949 C C . GLU A 1 923 ? -23.071 -1.290 61.991 1.00 98.38 923 GLU A C 1
ATOM 6951 O O . GLU A 1 923 ? -22.857 -1.210 60.780 1.00 98.38 923 GLU A O 1
ATOM 6956 N N . MET A 1 924 ? -23.389 -0.222 62.736 1.00 98.06 924 MET A N 1
ATOM 6957 C CA . MET A 1 924 ? -23.485 1.144 62.186 1.00 98.06 924 MET A CA 1
ATOM 6958 C C . MET A 1 924 ? -24.385 1.205 60.935 1.00 98.06 924 MET A C 1
ATOM 6960 O O . MET A 1 924 ? -24.061 1.837 59.923 1.00 98.06 924 MET A O 1
ATOM 6964 N N . CYS A 1 925 ? -25.500 0.473 60.985 1.00 98.50 925 CYS A N 1
ATOM 6965 C CA . CYS A 1 925 ? -26.484 0.392 59.913 1.00 98.50 925 CYS A CA 1
ATOM 6966 C C . CYS A 1 925 ? -27.696 1.286 60.207 1.00 98.50 925 CYS A C 1
ATOM 6968 O O . CYS A 1 925 ? -28.035 1.540 61.361 1.00 98.50 925 CYS A O 1
ATOM 6970 N N . VAL A 1 926 ? -28.399 1.703 59.158 1.00 98.50 926 VAL A N 1
ATOM 6971 C CA . VAL A 1 926 ? -29.704 2.365 59.239 1.00 98.50 926 VAL A CA 1
ATOM 6972 C C . VAL A 1 926 ? -30.693 1.594 58.373 1.00 98.50 926 VAL A C 1
ATOM 6974 O O . VAL A 1 926 ? -30.558 1.546 57.150 1.00 98.50 926 VAL A O 1
ATOM 6977 N N . ILE A 1 927 ? -31.687 0.969 58.998 1.00 98.62 927 ILE A N 1
ATOM 6978 C CA . ILE A 1 927 ? -32.720 0.175 58.325 1.00 98.62 927 ILE A CA 1
ATOM 6979 C C . ILE A 1 927 ? -34.051 0.891 58.495 1.00 98.62 927 ILE A C 1
ATOM 6981 O O . ILE A 1 927 ? -34.562 0.981 59.611 1.00 98.62 927 ILE A O 1
ATOM 6985 N N . ARG A 1 928 ? -34.637 1.376 57.396 1.00 98.12 928 ARG A N 1
ATOM 6986 C CA . ARG A 1 928 ? -35.875 2.156 57.483 1.00 98.12 928 ARG A CA 1
ATOM 6987 C C . ARG A 1 928 ? -36.861 1.958 56.346 1.00 98.12 928 ARG A C 1
ATOM 6989 O O . ARG A 1 928 ? -36.532 1.442 55.278 1.00 98.12 928 ARG A O 1
ATOM 6996 N N . TYR A 1 929 ? -38.111 2.330 56.619 1.00 98.12 929 TYR A N 1
ATOM 6997 C CA . TYR A 1 929 ? -39.254 2.274 55.694 1.00 98.12 929 TYR A CA 1
ATOM 6998 C C . TYR A 1 929 ? -39.627 0.870 55.174 1.00 98.12 929 TYR A C 1
ATOM 7000 O O . TYR A 1 929 ? -40.386 0.728 54.210 1.00 98.12 929 TYR A O 1
ATOM 7008 N N . ALA A 1 930 ? -39.151 -0.189 55.829 1.00 97.94 930 ALA A N 1
ATOM 7009 C CA . ALA A 1 930 ? -39.502 -1.571 55.506 1.00 97.94 930 ALA A CA 1
ATOM 7010 C C . ALA A 1 930 ? -40.828 -2.006 56.173 1.00 97.94 930 ALA A C 1
ATOM 7012 O O . ALA A 1 930 ? -41.528 -1.210 56.803 1.00 97.94 930 ALA A O 1
ATOM 7013 N N . GLY A 1 931 ? -41.184 -3.287 56.057 1.00 97.38 931 GLY A N 1
ATOM 7014 C CA . GLY A 1 931 ? -42.317 -3.928 56.731 1.00 97.38 931 GLY A CA 1
ATOM 7015 C C . GLY A 1 931 ? -43.456 -4.376 55.808 1.00 97.38 931 GLY A C 1
ATOM 7016 O O . GLY A 1 931 ? -44.456 -4.915 56.296 1.00 97.38 931 GLY A O 1
ATOM 7017 N N . TYR A 1 932 ? -43.345 -4.189 54.486 1.00 96.69 932 TYR A N 1
ATOM 7018 C CA . TYR A 1 932 ? -44.396 -4.588 53.541 1.00 96.69 932 TYR A CA 1
ATOM 7019 C C . TYR A 1 932 ? -44.649 -6.100 53.602 1.00 96.69 932 TYR A C 1
ATOM 7021 O O . TYR A 1 932 ? -43.752 -6.898 53.349 1.00 96.69 932 TYR A O 1
ATOM 7029 N N . GLY A 1 933 ? -45.875 -6.515 53.929 1.00 94.56 933 GLY A N 1
ATOM 7030 C CA . GLY A 1 933 ? -46.275 -7.927 54.015 1.00 94.56 933 GLY A CA 1
ATOM 7031 C C . GLY A 1 933 ? -45.682 -8.702 55.202 1.00 94.56 933 GLY A C 1
ATOM 7032 O O . GLY A 1 933 ? -46.434 -9.350 55.925 1.00 94.56 933 GLY A O 1
ATOM 7033 N N . ASP A 1 934 ? -44.371 -8.609 55.434 1.00 95.31 934 ASP A N 1
ATOM 7034 C CA . ASP A 1 934 ? -43.649 -9.361 56.469 1.00 95.31 934 ASP A CA 1
ATOM 7035 C C . ASP A 1 934 ? -43.830 -8.767 57.876 1.00 95.31 934 ASP A C 1
ATOM 7037 O O . ASP A 1 934 ? -43.641 -9.477 58.871 1.00 95.31 934 ASP A O 1
ATOM 7041 N N . LYS A 1 935 ? -44.274 -7.500 57.960 1.00 96.81 935 LYS A N 1
ATOM 7042 C CA . LYS A 1 935 ? -44.525 -6.762 59.209 1.00 96.81 935 LYS A CA 1
ATOM 7043 C C . LYS A 1 935 ? -43.306 -6.708 60.133 1.00 96.81 935 LYS A C 1
ATOM 7045 O O . LYS A 1 935 ? -43.468 -6.727 61.351 1.00 96.81 935 LYS A O 1
ATOM 7050 N N . ALA A 1 936 ? -42.106 -6.668 59.555 1.00 97.56 936 ALA A N 1
ATOM 7051 C CA . ALA A 1 936 ? -40.868 -6.467 60.289 1.00 97.56 936 ALA A CA 1
ATOM 7052 C C . ALA A 1 936 ? -39.794 -5.779 59.430 1.00 97.56 936 ALA A C 1
ATOM 7054 O O . ALA A 1 936 ? -39.804 -5.952 58.213 1.00 97.56 936 ALA A O 1
ATOM 7055 N N . GLY A 1 937 ? -38.868 -5.041 60.045 1.00 97.44 937 GLY A N 1
ATOM 7056 C CA . GLY A 1 937 ? -37.710 -4.452 59.363 1.00 97.44 937 GLY A CA 1
ATOM 7057 C C . GLY A 1 937 ? -36.608 -5.483 59.175 1.00 97.44 937 GLY A C 1
ATOM 7058 O O . GLY A 1 937 ? -36.184 -5.779 58.055 1.00 97.44 937 GLY A O 1
ATOM 7059 N N . VAL A 1 938 ? -36.244 -6.120 60.283 1.00 98.38 938 VAL A N 1
ATOM 7060 C CA . VAL A 1 938 ? -35.422 -7.328 60.321 1.00 98.38 938 VAL A CA 1
ATOM 7061 C C . VAL A 1 938 ? -36.288 -8.484 60.813 1.00 98.38 938 VAL A C 1
ATOM 7063 O O . VAL A 1 938 ? -36.998 -8.363 61.810 1.00 98.38 938 VAL A O 1
ATOM 7066 N N . LEU A 1 939 ? -36.256 -9.616 60.113 1.00 97.38 939 LEU A N 1
ATOM 7067 C CA . LEU A 1 939 ? -37.002 -10.820 60.471 1.00 97.38 939 LEU A CA 1
ATOM 7068 C C . LEU A 1 939 ? -36.040 -11.986 60.653 1.00 97.38 939 LEU A C 1
ATOM 7070 O O . LEU A 1 939 ? -35.485 -12.482 59.679 1.00 97.38 939 LEU A O 1
ATOM 7074 N N . LYS A 1 940 ? -35.891 -12.483 61.878 1.00 96.31 940 LYS A N 1
ATOM 7075 C CA . LYS A 1 940 ? -35.105 -13.681 62.171 1.00 96.31 940 LYS A CA 1
ATOM 7076 C C . LYS A 1 940 ? -36.016 -14.876 62.421 1.00 96.31 940 LYS A C 1
ATOM 7078 O O . LYS A 1 940 ? -36.693 -14.963 63.442 1.00 96.31 940 LYS A O 1
ATOM 7083 N N . ASN A 1 941 ? -35.951 -15.838 61.513 1.00 94.12 941 ASN A N 1
ATOM 7084 C CA . ASN A 1 941 ? -36.510 -17.178 61.654 1.00 94.12 941 ASN A CA 1
ATOM 7085 C C . ASN A 1 941 ? -35.425 -18.218 61.324 1.00 94.12 941 ASN A C 1
ATOM 7087 O O . ASN A 1 941 ? -35.598 -19.093 60.472 1.00 94.12 941 ASN A O 1
ATOM 7091 N N . SER A 1 942 ? -34.263 -18.059 61.964 1.00 92.69 942 SER A N 1
ATOM 7092 C CA . SER A 1 942 ? -33.087 -18.909 61.774 1.00 92.69 942 SER A CA 1
ATOM 7093 C C . SER A 1 942 ? -32.565 -19.494 63.091 1.00 92.69 942 SER A C 1
ATOM 7095 O O . SER A 1 942 ? -32.830 -18.957 64.164 1.00 92.69 942 SER A O 1
ATOM 7097 N N . SER A 1 943 ? -31.779 -20.566 63.027 1.00 93.31 943 SER A N 1
ATOM 7098 C CA . SER A 1 943 ? -30.946 -21.084 64.113 1.00 93.31 943 SER A CA 1
ATOM 7099 C C . SER A 1 943 ? -29.546 -20.467 64.135 1.00 93.31 943 SER A C 1
ATOM 7101 O O . SER A 1 943 ? -28.791 -20.771 65.048 1.00 93.31 943 SER A O 1
ATOM 7103 N N . GLY A 1 944 ? -29.181 -19.641 63.148 1.00 94.44 944 GLY A N 1
ATOM 7104 C CA . GLY A 1 944 ? -27.901 -18.930 63.106 1.00 94.44 944 GLY A CA 1
ATOM 7105 C C . GLY A 1 944 ? -27.863 -17.713 64.038 1.00 94.44 944 GLY A C 1
ATOM 7106 O O . GLY A 1 944 ? -28.909 -17.225 64.476 1.00 94.44 944 GLY A O 1
ATOM 7107 N N . HIS A 1 945 ? -26.656 -17.243 64.354 1.00 96.69 945 HIS A N 1
ATOM 7108 C CA . HIS A 1 945 ? -26.425 -16.054 65.176 1.00 96.69 945 HIS A CA 1
ATOM 7109 C C . HIS A 1 945 ? -26.739 -14.759 64.411 1.00 96.69 945 HIS A C 1
ATOM 7111 O O . HIS A 1 945 ? -26.444 -14.657 63.217 1.00 96.69 945 HIS A O 1
ATOM 7117 N N . VAL A 1 946 ? -27.315 -13.771 65.100 1.00 97.75 946 VAL A N 1
ATOM 7118 C CA . VAL A 1 946 ? -27.494 -12.406 64.579 1.00 97.75 946 VAL A CA 1
ATOM 7119 C C . VAL A 1 946 ? -26.969 -11.410 65.606 1.00 97.75 946 VAL A C 1
ATOM 7121 O O . VAL A 1 946 ? -27.438 -11.409 66.744 1.00 97.75 946 VAL A O 1
ATOM 7124 N N . SER A 1 947 ? -26.031 -10.563 65.189 1.00 98.00 947 SER A N 1
ATOM 7125 C CA . SER A 1 947 ? -25.512 -9.452 65.987 1.00 98.00 947 SER A CA 1
ATOM 7126 C C . SER A 1 947 ? -25.932 -8.127 65.362 1.00 98.00 947 SER A C 1
ATOM 7128 O O . SER A 1 947 ? -25.760 -7.929 64.158 1.00 98.00 947 SER A O 1
ATOM 7130 N N . MET A 1 948 ? -26.468 -7.227 66.181 1.00 98.19 948 MET A N 1
ATOM 7131 C CA . MET A 1 948 ? -26.829 -5.863 65.818 1.00 98.19 948 MET A CA 1
ATOM 7132 C C . MET A 1 948 ? -26.192 -4.894 66.818 1.00 98.19 948 MET A C 1
ATOM 7134 O O . MET A 1 948 ? -26.536 -4.912 67.998 1.00 98.19 948 MET A O 1
ATOM 7138 N N . SER A 1 949 ? -25.254 -4.076 66.351 1.00 98.12 949 SER A N 1
ATOM 7139 C CA . SER A 1 949 ? -24.508 -3.098 67.147 1.00 98.12 949 SER A CA 1
ATOM 7140 C C . SER A 1 949 ? -24.635 -1.705 66.532 1.00 98.12 949 SER A C 1
ATOM 7142 O O . SER A 1 949 ? -24.583 -1.559 65.310 1.00 98.12 949 SER A O 1
ATOM 7144 N N . ASN A 1 950 ? -24.801 -0.661 67.350 1.00 97.94 950 ASN A N 1
ATOM 7145 C CA . ASN A 1 950 ? -24.800 0.736 66.882 1.00 97.94 950 ASN A CA 1
ATOM 7146 C C . ASN A 1 950 ? -25.725 0.998 65.673 1.00 97.94 950 ASN A C 1
ATOM 7148 O O . ASN A 1 950 ? -25.391 1.757 64.769 1.00 97.94 950 ASN A O 1
ATOM 7152 N N . THR A 1 951 ? -26.858 0.300 65.600 1.00 98.50 951 THR A N 1
ATOM 7153 C CA . THR A 1 951 ? -27.730 0.293 64.420 1.00 98.50 951 THR A CA 1
ATOM 7154 C C . THR A 1 951 ? -29.038 1.012 64.722 1.00 98.50 951 THR A C 1
ATOM 7156 O O . THR A 1 951 ? -29.623 0.824 65.787 1.00 98.50 951 THR A O 1
ATOM 7159 N N . LEU A 1 952 ? -29.513 1.816 63.772 1.00 98.44 952 LEU A N 1
ATOM 7160 C CA . LEU A 1 952 ? -30.809 2.486 63.821 1.00 98.44 952 LEU A CA 1
ATOM 7161 C C . LEU A 1 952 ? -31.832 1.705 62.988 1.00 98.44 952 LEU A C 1
ATOM 7163 O O . LEU A 1 952 ? -31.633 1.486 61.793 1.00 98.44 952 LEU A O 1
ATOM 7167 N N . VAL A 1 953 ? -32.947 1.311 63.598 1.00 98.69 953 VAL A N 1
ATOM 7168 C CA . VAL A 1 953 ? -34.083 0.687 62.910 1.00 98.69 953 VAL A CA 1
ATOM 7169 C C . VAL A 1 953 ? -35.322 1.547 63.110 1.00 98.69 953 VAL A C 1
ATOM 7171 O O . VAL A 1 953 ? -35.880 1.595 64.210 1.00 98.69 953 VAL A O 1
ATOM 7174 N N . GLU A 1 954 ? -35.761 2.224 62.048 1.00 98.31 954 GLU A N 1
ATOM 7175 C CA . GLU A 1 954 ? -36.802 3.245 62.163 1.00 98.31 954 GLU A CA 1
ATOM 7176 C C . GLU A 1 954 ? -37.887 3.211 61.085 1.00 98.31 954 GLU A C 1
ATOM 7178 O O . GLU A 1 954 ? -37.706 2.693 59.981 1.00 98.31 954 GLU A O 1
ATOM 7183 N N . HIS A 1 955 ? -39.043 3.802 61.393 1.00 98.00 955 HIS A N 1
ATOM 7184 C CA . HIS A 1 955 ? -40.154 3.959 60.450 1.00 98.00 955 HIS A CA 1
ATOM 7185 C C . HIS A 1 955 ? -40.601 2.647 59.783 1.00 98.00 955 HIS A C 1
ATOM 7187 O O . HIS A 1 955 ? -41.003 2.631 58.613 1.00 98.00 955 HIS A O 1
ATOM 7193 N N . ILE A 1 956 ? -40.560 1.532 60.509 1.00 98.44 956 ILE A N 1
ATOM 7194 C CA . ILE A 1 956 ? -40.999 0.234 60.004 1.00 98.44 956 ILE A CA 1
ATOM 7195 C C . ILE A 1 956 ? -42.523 0.084 60.121 1.00 98.44 956 ILE A C 1
ATOM 7197 O O . ILE A 1 956 ? -43.129 0.380 61.152 1.00 98.44 956 ILE A O 1
ATOM 7201 N N . ALA A 1 957 ? -43.161 -0.448 59.070 1.00 98.06 957 ALA A N 1
ATOM 7202 C CA . ALA A 1 957 ? -44.572 -0.843 59.083 1.00 98.06 957 ALA A CA 1
ATOM 7203 C C . ALA A 1 957 ? -44.774 -2.208 59.771 1.00 98.06 957 ALA A C 1
ATOM 7205 O O . ALA A 1 957 ? -45.152 -3.201 59.139 1.00 98.06 957 ALA A O 1
ATOM 7206 N N . GLY A 1 958 ? -44.512 -2.264 61.072 1.00 97.75 958 GLY A N 1
ATOM 7207 C CA . GLY A 1 958 ? -44.552 -3.468 61.893 1.00 97.75 958 GLY A CA 1
ATOM 7208 C C . GLY A 1 958 ? -43.471 -3.417 62.963 1.00 97.75 958 GLY A C 1
ATOM 7209 O O . GLY A 1 958 ? -43.154 -2.340 63.459 1.00 97.75 958 GLY A O 1
ATOM 7210 N N . ASP A 1 959 ? -42.915 -4.574 63.306 1.00 98.44 959 ASP A N 1
ATOM 7211 C CA . ASP A 1 959 ? -41.863 -4.656 64.317 1.00 98.44 959 ASP A CA 1
ATOM 7212 C C . ASP A 1 959 ? -40.506 -4.200 63.742 1.00 98.44 959 ASP A C 1
ATOM 7214 O O . ASP A 1 959 ? -40.160 -4.581 62.627 1.00 98.44 959 ASP A O 1
ATOM 7218 N N . GLY A 1 960 ? -39.695 -3.435 64.471 1.00 98.25 960 GLY A N 1
ATOM 7219 C CA . GLY A 1 960 ? -38.346 -3.065 64.029 1.00 98.25 960 GLY A CA 1
ATOM 7220 C C . GLY A 1 960 ? -37.504 -4.315 63.753 1.00 98.25 960 GLY A C 1
ATOM 7221 O O . GLY A 1 960 ? -37.112 -4.582 62.613 1.00 98.25 960 GLY A O 1
ATOM 7222 N N . PHE A 1 961 ? -37.336 -5.153 64.777 1.00 98.31 961 PHE A N 1
ATOM 7223 C CA . PHE A 1 961 ? -36.730 -6.478 64.667 1.00 98.31 961 PHE A CA 1
ATOM 7224 C C . PHE A 1 961 ? -37.649 -7.554 65.262 1.00 98.31 961 PHE A C 1
ATOM 7226 O O . PHE A 1 961 ? -37.939 -7.548 66.456 1.00 98.31 961 PHE A O 1
ATOM 7233 N N . ARG A 1 962 ? -38.101 -8.512 64.439 1.00 98.00 962 ARG A N 1
ATOM 7234 C CA . ARG A 1 962 ? -38.856 -9.691 64.889 1.00 98.00 962 ARG A CA 1
ATOM 7235 C C . ARG A 1 962 ? -37.982 -10.941 64.942 1.00 98.00 962 ARG A C 1
ATOM 7237 O O . ARG A 1 962 ? -37.424 -11.353 63.927 1.00 98.00 962 ARG A O 1
ATOM 7244 N N . VAL A 1 963 ? -37.941 -11.595 66.098 1.00 97.38 963 VAL A N 1
ATOM 7245 C CA . VAL A 1 963 ? -37.176 -12.814 66.377 1.00 97.38 963 VAL A CA 1
ATOM 7246 C C . VAL A 1 963 ? -38.130 -13.965 66.697 1.00 97.38 963 VAL A C 1
ATOM 7248 O O . VAL A 1 963 ? -38.616 -14.118 67.817 1.00 97.38 963 VAL A O 1
ATOM 7251 N N . ASP A 1 964 ? -38.386 -14.806 65.699 1.00 95.19 964 ASP A N 1
ATOM 7252 C CA . ASP A 1 964 ? -39.217 -16.006 65.834 1.00 95.19 964 ASP A CA 1
ATOM 7253 C C . ASP A 1 964 ? -38.388 -17.235 66.282 1.00 95.19 964 ASP A C 1
ATOM 7255 O O . ASP A 1 964 ? -38.937 -18.170 66.861 1.00 95.19 964 ASP A O 1
ATOM 7259 N N . ASN A 1 965 ? -37.063 -17.229 66.062 1.00 92.25 965 ASN A N 1
ATOM 7260 C CA . ASN A 1 965 ? -36.126 -18.280 66.492 1.00 92.25 965 ASN A CA 1
ATOM 7261 C C . ASN A 1 965 ? -34.753 -17.686 66.891 1.00 92.25 965 ASN A C 1
ATOM 7263 O O . ASN A 1 965 ? -34.104 -17.026 66.076 1.00 92.25 965 ASN A O 1
ATOM 7267 N N . ALA A 1 966 ? -34.292 -17.942 68.121 1.00 89.25 966 ALA A N 1
ATOM 7268 C CA . ALA A 1 966 ? -33.040 -17.419 68.680 1.00 89.25 966 ALA A CA 1
ATOM 7269 C C . ALA A 1 966 ? -32.089 -18.522 69.180 1.00 89.25 966 ALA A C 1
ATOM 7271 O O . ALA A 1 966 ? -31.201 -18.248 69.977 1.00 89.25 966 ALA A O 1
ATOM 7272 N N . VAL A 1 967 ? -32.218 -19.761 68.686 1.00 90.12 967 VAL A N 1
ATOM 7273 C CA . VAL A 1 967 ? -31.348 -20.889 69.088 1.00 90.12 967 VAL A CA 1
ATOM 7274 C C . VAL A 1 967 ? -29.846 -20.581 68.938 1.00 90.12 967 VAL A C 1
ATOM 7276 O O . VAL A 1 967 ? -29.057 -20.991 69.782 1.00 90.12 967 VAL A O 1
ATOM 7279 N N . GLY A 1 968 ? -29.444 -19.843 67.897 1.00 87.75 968 GLY A N 1
ATOM 7280 C CA . GLY A 1 968 ? -28.052 -19.408 67.676 1.00 87.75 968 GLY A CA 1
ATOM 7281 C C . GLY A 1 968 ? -27.638 -18.142 68.433 1.00 87.75 968 GLY A C 1
ATOM 7282 O O . GLY A 1 968 ? -26.536 -17.639 68.224 1.00 87.75 968 GLY A O 1
ATOM 7283 N N . GLY A 1 969 ? -28.521 -17.606 69.275 1.00 93.56 969 GLY A N 1
ATOM 7284 C CA . GLY A 1 969 ? -28.357 -16.336 69.969 1.00 93.56 969 GLY A CA 1
ATOM 7285 C C . GLY A 1 969 ? -28.687 -15.118 69.104 1.00 93.56 969 GLY A C 1
ATOM 7286 O O . GLY A 1 969 ? -28.532 -15.126 67.877 1.00 93.56 969 GLY A O 1
ATOM 7287 N N . VAL A 1 970 ? -29.140 -14.060 69.770 1.00 96.75 970 VAL A N 1
ATOM 7288 C CA . VAL A 1 970 ? -29.290 -12.715 69.207 1.00 96.75 970 VAL A CA 1
ATOM 7289 C C . VAL A 1 970 ? -28.649 -11.725 70.167 1.00 96.75 970 VAL A C 1
ATOM 7291 O O . VAL A 1 970 ? -28.986 -11.738 71.348 1.00 96.75 970 VAL A O 1
ATOM 7294 N N . LEU A 1 971 ? -27.755 -10.880 69.662 1.00 96.56 971 LEU A N 1
ATOM 7295 C CA . LEU A 1 971 ? -27.180 -9.763 70.409 1.00 96.56 971 LEU A CA 1
ATOM 7296 C C . LEU A 1 971 ? -27.673 -8.451 69.799 1.00 96.56 971 LEU A C 1
ATOM 7298 O O . LEU A 1 971 ? -27.496 -8.227 68.604 1.00 96.56 971 LEU A O 1
ATOM 7302 N N . VAL A 1 972 ? -28.276 -7.598 70.620 1.00 97.31 972 VAL A N 1
ATOM 7303 C CA . VAL A 1 972 ? -28.646 -6.224 70.273 1.00 97.31 972 VAL A CA 1
ATOM 7304 C C . VAL A 1 972 ? -27.937 -5.304 71.253 1.00 97.31 972 VAL A C 1
ATOM 7306 O O . VAL A 1 972 ? -28.204 -5.361 72.449 1.00 97.31 972 VAL A O 1
ATOM 7309 N N . ARG A 1 973 ? -27.013 -4.481 70.765 1.00 97.50 973 ARG A N 1
ATOM 7310 C CA . ARG A 1 973 ? -26.217 -3.592 71.609 1.00 97.50 973 ARG A CA 1
ATOM 7311 C C . ARG A 1 973 ? -26.148 -2.183 71.041 1.00 97.50 973 ARG A C 1
ATOM 7313 O O . ARG A 1 973 ? -26.020 -2.028 69.828 1.00 97.50 973 ARG A O 1
ATOM 7320 N N . GLU A 1 974 ? -26.193 -1.164 71.898 1.00 97.69 974 GLU A N 1
ATOM 7321 C CA . GLU A 1 974 ? -25.980 0.246 71.510 1.00 97.69 974 GLU A CA 1
ATOM 7322 C C . GLU A 1 974 ? -26.870 0.683 70.330 1.00 97.69 974 GLU A C 1
ATOM 7324 O O . GLU A 1 974 ? -26.496 1.536 69.535 1.00 97.69 974 GLU A O 1
ATOM 7329 N N . SER A 1 975 ? -28.029 0.046 70.152 1.00 98.19 975 SER A N 1
ATOM 7330 C CA . SER A 1 975 ? -28.860 0.197 68.955 1.00 98.19 975 SER A CA 1
ATOM 7331 C C . SER A 1 975 ? -30.151 0.930 69.283 1.00 98.19 975 SER A C 1
ATOM 7333 O O . SER A 1 975 ? -30.668 0.825 70.395 1.00 98.19 975 SER A O 1
ATOM 7335 N N . THR A 1 976 ? -30.687 1.649 68.303 1.00 98.44 976 THR A N 1
ATOM 7336 C CA . THR A 1 976 ? -31.885 2.473 68.460 1.00 98.44 976 THR A CA 1
ATOM 7337 C C . THR A 1 976 ? -33.014 1.929 67.599 1.00 98.44 976 THR A C 1
ATOM 7339 O O . THR A 1 976 ? -32.861 1.759 66.392 1.00 98.44 976 THR A O 1
ATOM 7342 N N . PHE A 1 977 ? -34.175 1.703 68.201 1.00 98.56 977 PHE A N 1
ATOM 7343 C CA . PHE A 1 977 ? -35.405 1.342 67.505 1.00 98.56 977 PHE A CA 1
ATOM 7344 C C . PHE A 1 977 ? -36.401 2.475 67.673 1.00 98.56 977 PHE A C 1
ATOM 7346 O O . PHE A 1 977 ? -36.827 2.732 68.803 1.00 98.56 977 PHE A O 1
ATOM 7353 N N . SER A 1 978 ? -36.777 3.148 66.582 1.00 98.19 978 SER A N 1
ATOM 7354 C CA . SER A 1 978 ? -37.645 4.321 66.686 1.00 98.19 978 SER A CA 1
ATOM 7355 C C . SER A 1 978 ? -38.771 4.421 65.661 1.00 98.19 978 SER A C 1
ATOM 7357 O O . SER A 1 978 ? -38.678 3.921 64.547 1.00 98.19 978 SER A O 1
ATOM 7359 N N . HIS A 1 979 ? -39.878 5.073 66.026 1.00 97.81 979 HIS A N 1
ATOM 7360 C CA . HIS A 1 979 ? -40.990 5.369 65.106 1.00 97.81 979 HIS A CA 1
ATOM 7361 C C . HIS A 1 979 ? -41.565 4.144 64.363 1.00 97.81 979 HIS A C 1
ATOM 7363 O O . HIS A 1 979 ? -42.075 4.265 63.244 1.00 97.81 979 HIS A O 1
ATOM 7369 N N . ASN A 1 980 ? -41.486 2.951 64.959 1.00 98.19 980 ASN A N 1
ATOM 7370 C CA . ASN A 1 980 ? -42.013 1.728 64.361 1.00 98.19 980 ASN A CA 1
ATOM 7371 C C . ASN A 1 980 ? -43.490 1.547 64.725 1.00 98.19 980 ASN A C 1
ATOM 7373 O O . ASN A 1 980 ? -43.890 1.724 65.876 1.00 98.19 980 ASN A O 1
ATOM 7377 N N . SER A 1 981 ? -44.320 1.146 63.755 1.00 97.75 981 SER A N 1
ATOM 7378 C CA . SER A 1 981 ? -45.767 0.985 63.981 1.00 97.75 981 SER A CA 1
ATOM 7379 C C . SER A 1 981 ? -46.134 -0.263 64.803 1.00 97.75 981 SER A C 1
ATOM 7381 O O . SER A 1 981 ? -47.317 -0.535 64.995 1.00 97.75 981 SER A O 1
ATOM 7383 N N . GLY A 1 982 ? -45.145 -1.080 65.172 1.00 97.31 982 GLY A N 1
ATOM 7384 C CA . GLY A 1 982 ? -45.246 -2.260 66.029 1.00 97.31 982 GLY A CA 1
ATOM 7385 C C . GLY A 1 982 ? -44.229 -2.185 67.168 1.00 97.31 982 GLY A C 1
ATOM 7386 O O . GLY A 1 982 ? -43.968 -1.103 67.693 1.00 97.31 982 GLY A O 1
ATOM 7387 N N . ALA A 1 983 ? -43.658 -3.324 67.565 1.00 98.06 983 ALA A N 1
ATOM 7388 C CA . ALA A 1 983 ? -42.627 -3.321 68.596 1.00 98.06 983 ALA A CA 1
ATOM 7389 C C . ALA A 1 983 ? -41.266 -2.884 68.030 1.00 98.06 983 ALA A C 1
ATOM 7391 O O . ALA A 1 983 ? -40.920 -3.307 66.933 1.00 98.06 983 ALA A O 1
ATOM 7392 N N . GLY A 1 984 ? -40.444 -2.136 68.766 1.00 98.00 984 GLY A N 1
ATOM 7393 C CA . GLY A 1 984 ? -39.045 -1.921 68.387 1.00 98.00 984 GLY A CA 1
ATOM 7394 C C . GLY A 1 984 ? -38.314 -3.262 68.245 1.00 98.00 984 GLY A C 1
ATOM 7395 O O . GLY A 1 984 ? -37.771 -3.575 67.186 1.00 98.00 984 GLY A O 1
ATOM 7396 N N . LEU A 1 985 ? -38.437 -4.120 69.260 1.00 98.19 985 LEU A N 1
ATOM 7397 C CA . LEU A 1 985 ? -37.965 -5.507 69.239 1.00 98.19 985 LEU A CA 1
ATOM 7398 C C . LEU A 1 985 ? -39.077 -6.468 69.689 1.00 98.19 985 LEU A C 1
ATOM 7400 O O . LEU A 1 985 ? -39.630 -6.318 70.774 1.00 98.19 985 LEU A O 1
ATOM 7404 N N . ASN A 1 986 ? -39.399 -7.473 68.871 1.00 97.75 986 ASN A N 1
ATOM 7405 C CA . ASN A 1 986 ? -40.401 -8.505 69.159 1.00 97.75 986 ASN A CA 1
ATOM 7406 C C . ASN A 1 986 ? -39.768 -9.894 69.145 1.00 97.75 986 ASN A C 1
ATOM 7408 O O . ASN A 1 986 ? -39.450 -10.391 68.065 1.00 97.75 986 ASN A O 1
ATOM 7412 N N . TYR A 1 987 ? -39.622 -10.561 70.288 1.00 94.94 987 TYR A N 1
ATOM 7413 C CA . TYR A 1 987 ? -39.027 -11.897 70.327 1.00 94.94 987 TYR A CA 1
ATOM 7414 C C . TYR A 1 987 ? -39.918 -12.949 70.998 1.00 94.94 987 TYR A C 1
ATOM 7416 O O . TYR A 1 987 ? -40.414 -12.791 72.111 1.00 94.94 987 TYR A O 1
ATOM 7424 N N . ARG A 1 988 ? -40.133 -14.061 70.283 1.00 93.06 988 ARG A N 1
ATOM 7425 C CA . ARG A 1 988 ? -41.103 -15.125 70.622 1.00 93.06 988 ARG A CA 1
ATOM 7426 C C . ARG A 1 988 ? -40.460 -16.410 71.150 1.00 93.06 988 ARG A C 1
ATOM 7428 O O . ARG A 1 988 ? -41.083 -17.468 71.178 1.00 93.06 988 ARG A O 1
ATOM 7435 N N . THR A 1 989 ? -39.197 -16.312 71.528 1.00 92.12 989 THR A N 1
ATOM 7436 C CA . THR A 1 989 ? -38.306 -17.406 71.922 1.00 92.12 989 THR A CA 1
ATOM 7437 C C . THR A 1 989 ? -37.257 -16.853 72.870 1.00 92.12 989 THR A C 1
ATOM 7439 O O . THR A 1 989 ? -36.984 -15.656 72.834 1.00 92.12 989 THR A O 1
ATOM 7442 N N . ASP A 1 990 ? -36.688 -17.684 73.731 1.00 92.00 990 ASP A N 1
ATOM 7443 C CA . ASP A 1 990 ? -35.602 -17.262 74.614 1.00 92.00 990 ASP A CA 1
ATOM 7444 C C . ASP A 1 990 ? -34.258 -17.194 73.862 1.00 92.00 990 ASP A C 1
ATOM 7446 O O . ASP A 1 990 ? -34.133 -17.817 72.803 1.00 92.00 990 ASP A O 1
ATOM 7450 N N . GLY A 1 991 ? -33.268 -16.467 74.397 1.00 90.75 991 GLY A N 1
ATOM 7451 C CA . GLY A 1 991 ? -31.910 -16.369 73.826 1.00 90.75 991 GLY A CA 1
ATOM 7452 C C . GLY A 1 991 ? -31.541 -15.027 73.173 1.00 90.75 991 GLY A C 1
ATOM 7453 O O . GLY A 1 991 ? -30.648 -14.986 72.322 1.00 90.75 991 GLY A O 1
ATOM 7454 N N . VAL A 1 992 ? -32.227 -13.941 73.543 1.00 94.81 992 VAL A N 1
ATOM 7455 C CA . VAL A 1 992 ? -31.935 -12.569 73.089 1.00 94.81 992 VAL A CA 1
ATOM 7456 C C . VAL A 1 992 ? -31.235 -11.792 74.207 1.00 94.81 992 VAL A C 1
ATOM 7458 O O . VAL A 1 992 ? -31.722 -11.772 75.335 1.00 94.81 992 VAL A O 1
ATOM 7461 N N . VAL A 1 993 ? -30.104 -11.160 73.893 1.00 94.00 993 VAL A N 1
ATOM 7462 C CA . VAL A 1 993 ? -29.322 -10.302 74.797 1.00 94.00 993 VAL A CA 1
ATOM 7463 C C . VAL A 1 993 ? -29.425 -8.859 74.317 1.00 94.00 993 VAL A C 1
ATOM 7465 O O . VAL A 1 993 ? -29.246 -8.601 73.125 1.00 94.00 993 VAL A O 1
ATOM 7468 N N . ILE A 1 994 ? -29.733 -7.941 75.236 1.00 95.62 994 ILE A N 1
ATOM 7469 C CA . ILE A 1 994 ? -29.965 -6.525 74.942 1.00 95.62 994 ILE A CA 1
ATOM 7470 C C . ILE A 1 994 ? -29.091 -5.685 75.871 1.00 95.62 994 ILE A C 1
ATOM 7472 O O . ILE A 1 994 ? -29.176 -5.822 77.090 1.00 95.62 994 ILE A O 1
ATOM 7476 N N . GLU A 1 995 ? -28.260 -4.828 75.287 1.00 95.94 995 GLU A N 1
ATOM 7477 C CA . GLU A 1 995 ? -27.294 -4.001 76.012 1.00 95.94 995 GLU A CA 1
ATOM 7478 C C . GLU A 1 995 ? -27.338 -2.554 75.498 1.00 95.94 995 GLU A C 1
ATOM 7480 O O . GLU A 1 995 ? -27.392 -2.314 74.292 1.00 95.94 995 GLU A O 1
ATOM 7485 N N . GLU A 1 996 ? -27.324 -1.574 76.395 1.00 96.50 996 GLU A N 1
ATOM 7486 C CA . GLU A 1 996 ? -27.153 -0.141 76.108 1.00 96.50 996 GLU A CA 1
ATOM 7487 C C . GLU A 1 996 ? -28.027 0.408 74.954 1.00 96.50 996 GLU A C 1
ATOM 7489 O O . GLU A 1 996 ? -27.599 1.281 74.203 1.00 96.50 996 GLU A O 1
ATOM 7494 N N . SER A 1 997 ? -29.236 -0.132 74.758 1.00 97.44 997 SER A N 1
ATOM 7495 C CA . SER A 1 997 ? -30.068 0.138 73.572 1.00 97.44 997 SER A CA 1
ATOM 7496 C C . SER A 1 997 ? -31.233 1.088 73.863 1.00 97.44 997 SER A C 1
ATOM 7498 O O . SER A 1 997 ? -31.714 1.181 74.991 1.00 97.44 997 SER A O 1
ATOM 7500 N N . PHE A 1 998 ? -31.710 1.787 72.836 1.00 97.75 998 PHE A N 1
ATOM 7501 C CA . PHE A 1 998 ? -32.748 2.811 72.940 1.00 97.75 998 PHE A CA 1
ATOM 7502 C C . PHE A 1 998 ? -34.005 2.397 72.175 1.00 97.75 998 PHE A C 1
ATOM 7504 O O . PHE A 1 998 ? -33.954 2.081 70.988 1.00 97.75 998 PHE A O 1
ATOM 7511 N N . PHE A 1 999 ? -35.154 2.433 72.841 1.00 97.75 999 PHE A N 1
ATOM 7512 C CA . PHE A 1 999 ? -36.455 2.157 72.237 1.00 97.75 999 PHE A CA 1
ATOM 7513 C C . PHE A 1 999 ? -37.326 3.400 72.374 1.00 97.75 999 PHE A C 1
ATOM 7515 O O . PHE A 1 999 ? -37.737 3.739 73.485 1.00 97.75 999 PHE A O 1
ATOM 7522 N N . GLU A 1 1000 ? -37.599 4.088 71.266 1.00 97.06 1000 GLU A N 1
ATOM 7523 C CA . GLU A 1 1000 ? -38.283 5.383 71.295 1.00 97.06 1000 GLU A CA 1
ATOM 7524 C C . GLU A 1 1000 ? -39.458 5.498 70.315 1.00 97.06 1000 GLU A C 1
ATOM 7526 O O . GLU A 1 1000 ? -39.351 5.110 69.159 1.00 97.06 1000 GLU A O 1
ATOM 7531 N N . SER A 1 1001 ? -40.588 6.075 70.727 1.00 97.00 1001 SER A N 1
ATOM 7532 C CA . SER A 1 1001 ? -41.702 6.401 69.812 1.00 97.00 1001 SER A CA 1
ATOM 7533 C C . SER A 1 1001 ? -42.237 5.213 68.992 1.00 97.00 1001 SER A C 1
ATOM 7535 O O . SER A 1 1001 ? -42.754 5.383 67.887 1.00 97.00 1001 SER A O 1
ATOM 7537 N N . ASN A 1 1002 ? -42.121 3.991 69.516 1.00 97.56 1002 ASN A N 1
ATOM 7538 C CA . ASN A 1 1002 ? -42.717 2.790 68.927 1.00 97.56 1002 ASN A CA 1
ATOM 7539 C C . ASN A 1 1002 ? -44.135 2.556 69.480 1.00 97.56 1002 ASN A C 1
ATOM 7541 O O . ASN A 1 1002 ? -44.505 3.101 70.522 1.00 97.56 1002 ASN A O 1
ATOM 7545 N N . ASP A 1 1003 ? -44.934 1.684 68.855 1.00 96.06 1003 ASP A N 1
ATOM 7546 C CA . ASP A 1 1003 ? -46.164 1.218 69.521 1.00 96.06 1003 ASP A CA 1
ATOM 7547 C C . ASP A 1 1003 ? -45.816 0.414 70.786 1.00 96.06 1003 ASP A C 1
ATOM 7549 O O . ASP A 1 1003 ? -46.401 0.594 71.853 1.00 96.06 1003 ASP A O 1
ATOM 7553 N N . ILE A 1 1004 ? -44.797 -0.440 70.700 1.00 96.88 1004 ILE A N 1
ATOM 7554 C CA . ILE A 1 1004 ? -44.232 -1.137 71.857 1.00 96.88 1004 ILE A CA 1
ATOM 7555 C C . ILE A 1 1004 ? -42.705 -0.989 71.812 1.00 96.88 1004 ILE A C 1
ATOM 7557 O O . ILE A 1 1004 ? -42.121 -1.150 70.750 1.00 96.88 1004 ILE A O 1
ATOM 7561 N N . GLY A 1 1005 ? -42.018 -0.712 72.918 1.00 96.75 1005 GLY A N 1
ATOM 7562 C CA . GLY A 1 1005 ? -40.550 -0.738 72.937 1.00 96.75 1005 GLY A CA 1
ATOM 7563 C C . GLY A 1 1005 ? -40.036 -2.161 72.697 1.00 96.75 1005 GLY A C 1
ATOM 7564 O O . GLY A 1 1005 ? -39.509 -2.482 71.629 1.00 96.75 1005 GLY A O 1
ATOM 7565 N N . ILE A 1 1006 ? -40.292 -3.049 73.659 1.00 97.94 1006 ILE A N 1
ATOM 7566 C CA . ILE A 1 1006 ? -40.000 -4.484 73.577 1.00 97.94 1006 ILE A CA 1
ATOM 7567 C C . ILE A 1 1006 ? -41.278 -5.304 73.759 1.00 97.94 1006 ILE A C 1
ATOM 7569 O O . ILE A 1 1006 ? -41.990 -5.165 74.752 1.00 97.94 1006 ILE A O 1
ATOM 7573 N N . ARG A 1 1007 ? -41.538 -6.223 72.828 1.00 97.75 1007 ARG A N 1
ATOM 7574 C CA . ARG A 1 1007 ? -42.555 -7.269 72.954 1.00 97.75 1007 ARG A CA 1
ATOM 7575 C C . ARG A 1 1007 ? -41.888 -8.631 73.109 1.00 97.75 1007 ARG A C 1
ATOM 7577 O O . ARG A 1 1007 ? -41.043 -9.010 72.305 1.00 97.75 1007 ARG A O 1
ATOM 7584 N N . VAL A 1 1008 ? -42.291 -9.388 74.118 1.00 96.56 1008 VAL A N 1
ATOM 7585 C CA . VAL A 1 1008 ? -41.679 -10.678 74.445 1.00 96.56 1008 VAL A CA 1
ATOM 7586 C C . VAL A 1 1008 ? -42.732 -11.682 74.901 1.00 96.56 1008 VAL A C 1
ATOM 7588 O O . VAL A 1 1008 ? -43.721 -11.301 75.515 1.00 96.56 1008 VAL A O 1
ATOM 7591 N N . VAL A 1 1009 ? -42.563 -12.974 74.615 1.00 96.00 1009 VAL A N 1
ATOM 7592 C CA . VAL A 1 1009 ? -43.431 -14.019 75.195 1.00 96.00 1009 VAL A CA 1
ATOM 7593 C C . VAL A 1 1009 ? -43.002 -14.359 76.618 1.00 96.00 1009 VAL A C 1
ATOM 7595 O O . VAL A 1 1009 ? -41.817 -14.378 76.924 1.00 96.00 1009 VAL A O 1
ATOM 7598 N N . ALA A 1 1010 ? -43.946 -14.711 77.493 1.00 94.62 1010 ALA A N 1
ATOM 7599 C CA . ALA A 1 1010 ? -43.637 -14.990 78.897 1.00 94.62 1010 ALA A CA 1
ATOM 7600 C C . ALA A 1 1010 ? -42.561 -16.078 79.102 1.00 94.62 1010 ALA A C 1
ATOM 7602 O O . ALA A 1 1010 ? -41.851 -16.056 80.100 1.00 94.62 1010 ALA A O 1
ATOM 7603 N N . ASN A 1 1011 ? -42.420 -17.016 78.157 1.00 95.19 1011 ASN A N 1
ATOM 7604 C CA . ASN A 1 1011 ? -41.391 -18.062 78.170 1.00 95.19 1011 ASN A CA 1
ATOM 7605 C C . ASN A 1 1011 ? -40.037 -17.617 77.577 1.00 95.19 1011 ASN A C 1
ATOM 7607 O O . ASN A 1 1011 ? -39.334 -18.430 76.979 1.00 95.19 1011 ASN A O 1
ATOM 7611 N N . SER A 1 1012 ? -39.693 -16.343 77.709 1.00 94.62 1012 SER A N 1
ATOM 7612 C CA . SER A 1 1012 ? -38.422 -15.787 77.259 1.00 94.62 1012 SER A CA 1
ATOM 7613 C C . SER A 1 1012 ? -37.840 -14.885 78.333 1.00 94.62 1012 SER A C 1
ATOM 7615 O O . SER A 1 1012 ? -38.571 -14.150 79.005 1.00 94.62 1012 SER A O 1
ATOM 7617 N N . SER A 1 1013 ? -36.520 -14.941 78.485 1.00 93.94 1013 SER A N 1
ATOM 7618 C CA . SER A 1 1013 ? -35.790 -14.075 79.394 1.00 93.94 1013 SER A CA 1
ATOM 7619 C C . SER A 1 1013 ? -35.778 -12.647 78.858 1.00 93.94 1013 SER A C 1
ATOM 7621 O O . SER A 1 1013 ? -35.691 -12.390 77.655 1.00 93.94 1013 SER A O 1
ATOM 7623 N N . LEU A 1 1014 ? -35.893 -11.705 79.778 1.00 93.00 1014 LEU A N 1
ATOM 7624 C CA . LEU A 1 1014 ? -35.811 -10.277 79.544 1.00 93.00 1014 LEU A CA 1
ATOM 7625 C C . LEU A 1 1014 ? -34.660 -9.791 80.411 1.00 93.00 1014 LEU A C 1
ATOM 7627 O O . LEU A 1 1014 ? -34.830 -9.593 81.609 1.00 93.00 1014 LEU A O 1
ATOM 7631 N N . LEU A 1 1015 ? -33.476 -9.718 79.813 1.00 91.00 1015 LEU A N 1
ATOM 7632 C CA . LEU A 1 1015 ? -32.242 -9.311 80.473 1.00 91.00 1015 LEU A CA 1
ATOM 7633 C C . LEU A 1 1015 ? -31.830 -7.968 79.885 1.00 91.00 1015 LEU A C 1
ATOM 7635 O O . LEU A 1 1015 ? -31.228 -7.928 78.816 1.00 91.00 1015 LEU A O 1
ATOM 7639 N N . LEU A 1 1016 ? -32.216 -6.893 80.563 1.00 92.19 1016 LEU A N 1
ATOM 7640 C CA . LEU A 1 1016 ? -31.894 -5.525 80.173 1.00 92.19 1016 LEU A CA 1
ATOM 7641 C C . LEU A 1 1016 ? -30.904 -4.932 81.178 1.00 92.19 1016 LEU A C 1
ATOM 7643 O O . LEU A 1 1016 ? -31.030 -5.157 82.386 1.00 92.19 1016 LEU A O 1
ATOM 7647 N N . ASP A 1 1017 ? -29.924 -4.180 80.688 1.00 90.44 1017 ASP A N 1
ATOM 7648 C CA . ASP A 1 1017 ? -28.996 -3.431 81.536 1.00 90.44 1017 ASP A CA 1
ATOM 7649 C C . ASP A 1 1017 ? -29.547 -2.051 81.930 1.00 90.44 1017 ASP A C 1
ATOM 7651 O O . ASP A 1 1017 ? -30.497 -1.546 81.343 1.00 90.44 1017 ASP A O 1
ATOM 7655 N N . GLU A 1 1018 ? -28.920 -1.396 82.910 1.00 90.44 1018 GLU A N 1
ATOM 7656 C CA . GLU A 1 1018 ? -29.344 -0.068 83.393 1.00 90.44 1018 GLU A CA 1
ATOM 7657 C C . GLU A 1 1018 ? -29.138 1.070 82.376 1.00 90.44 1018 GLU A C 1
ATOM 7659 O O . GLU A 1 1018 ? -29.523 2.208 82.638 1.00 90.44 1018 GLU A O 1
ATOM 7664 N N . ARG A 1 1019 ? -28.478 0.805 81.241 1.00 93.50 1019 ARG A N 1
ATOM 7665 C CA . ARG A 1 1019 ? -28.259 1.795 80.176 1.00 93.50 1019 ARG A CA 1
ATOM 7666 C C . ARG A 1 1019 ? -29.298 1.689 79.065 1.00 93.50 1019 ARG A C 1
ATOM 7668 O O . ARG A 1 1019 ? -29.396 2.604 78.255 1.00 93.50 1019 ARG A O 1
ATOM 7675 N N . THR A 1 1020 ? -30.065 0.604 79.033 1.00 94.38 1020 THR A N 1
ATOM 7676 C CA . THR A 1 1020 ? -31.177 0.421 78.109 1.00 94.38 1020 THR A CA 1
ATOM 7677 C C . THR A 1 1020 ? -32.302 1.381 78.479 1.00 94.38 1020 THR A C 1
ATOM 7679 O O . THR A 1 1020 ? -32.756 1.411 79.622 1.00 94.38 1020 THR A O 1
ATOM 7682 N N . HIS A 1 1021 ? -32.749 2.177 77.512 1.00 93.06 1021 HIS A N 1
ATOM 7683 C CA . HIS A 1 1021 ? -33.659 3.293 77.746 1.00 93.06 1021 HIS A CA 1
ATOM 7684 C C . HIS A 1 1021 ? -34.920 3.198 76.889 1.00 93.06 1021 HIS A C 1
ATOM 7686 O O . HIS A 1 1021 ? -34.878 2.793 75.725 1.00 93.06 1021 HIS A O 1
ATOM 7692 N N . PHE A 1 1022 ? -36.037 3.638 77.465 1.00 93.69 1022 PHE A N 1
ATOM 7693 C CA . PHE A 1 1022 ? -37.331 3.707 76.804 1.00 93.69 1022 PHE A CA 1
ATOM 7694 C C . PHE A 1 1022 ? -37.871 5.135 76.859 1.00 93.69 1022 PHE A C 1
ATOM 7696 O O . PHE A 1 1022 ? -37.833 5.775 77.908 1.00 93.69 1022 PHE A O 1
ATOM 7703 N N . ALA A 1 1023 ? -38.365 5.637 75.731 1.00 92.81 1023 ALA A N 1
ATOM 7704 C CA . ALA A 1 1023 ? -38.952 6.969 75.638 1.00 92.81 1023 ALA A CA 1
ATOM 7705 C C . ALA A 1 1023 ? -40.158 6.965 74.702 1.00 92.81 1023 ALA A C 1
ATOM 7707 O O . ALA A 1 1023 ? -40.132 6.342 73.653 1.00 92.81 1023 ALA A O 1
ATOM 7708 N N . GLU A 1 1024 ? -41.231 7.665 75.054 1.00 92.12 1024 GLU A N 1
ATOM 7709 C CA . GLU A 1 1024 ? -42.349 7.967 74.143 1.00 92.12 1024 GLU A CA 1
ATOM 7710 C C . GLU A 1 1024 ? -43.078 6.760 73.485 1.00 92.12 1024 GLU A C 1
ATOM 7712 O O . GLU A 1 1024 ? -44.091 6.966 72.819 1.00 92.12 1024 GLU A O 1
ATOM 7717 N N . ASN A 1 1025 ? -42.708 5.497 73.742 1.00 93.25 1025 ASN A N 1
ATOM 7718 C CA . ASN A 1 1025 ? -43.382 4.310 73.187 1.00 93.25 1025 ASN A CA 1
ATOM 7719 C C . ASN A 1 1025 ? -44.779 4.156 73.771 1.00 93.25 1025 ASN A C 1
ATOM 7721 O O . ASN A 1 1025 ? -44.900 4.339 74.975 1.00 93.25 1025 ASN A O 1
ATOM 7725 N N . ASN A 1 1026 ? -45.820 3.756 73.024 1.00 90.62 1026 ASN A N 1
ATOM 7726 C CA . ASN A 1 1026 ? -47.162 3.585 73.621 1.00 90.62 1026 ASN A CA 1
ATOM 7727 C C . ASN A 1 1026 ? -47.159 2.608 74.806 1.00 90.62 1026 ASN A C 1
ATOM 7729 O O . ASN A 1 1026 ? -47.925 2.807 75.745 1.00 90.62 1026 ASN A O 1
ATOM 7733 N N . ARG A 1 1027 ? -46.278 1.601 74.782 1.00 91.12 1027 ARG A N 1
ATOM 7734 C CA . ARG A 1 1027 ? -45.880 0.793 75.942 1.00 91.12 1027 ARG A CA 1
ATOM 7735 C C . ARG A 1 1027 ? -44.396 0.468 75.870 1.00 91.12 1027 ARG A C 1
ATOM 7737 O O . ARG A 1 1027 ? -43.929 0.050 74.819 1.00 91.12 1027 ARG A O 1
ATOM 7744 N N . ASP A 1 1028 ? -43.675 0.555 76.978 1.00 93.00 1028 ASP A N 1
ATOM 7745 C CA . ASP A 1 1028 ? -42.236 0.273 76.962 1.00 93.00 1028 ASP A CA 1
ATOM 7746 C C . ASP A 1 1028 ? -41.947 -1.224 76.842 1.00 93.00 1028 ASP A C 1
ATOM 7748 O O . ASP A 1 1028 ? -41.260 -1.646 75.913 1.00 93.00 1028 ASP A O 1
ATOM 7752 N N . ILE A 1 1029 ? -42.538 -2.052 77.709 1.00 95.62 1029 ILE A N 1
ATOM 7753 C CA . ILE A 1 1029 ? -42.333 -3.506 77.692 1.00 95.62 1029 ILE A CA 1
ATOM 7754 C C . ILE A 1 1029 ? -43.679 -4.237 77.764 1.00 95.62 1029 ILE A C 1
ATOM 7756 O O . ILE A 1 1029 ? -44.449 -4.079 78.712 1.00 95.62 1029 ILE A O 1
ATOM 7760 N N . HIS A 1 1030 ? -43.953 -5.085 76.771 1.00 96.38 1030 HIS A N 1
ATOM 7761 C CA . HIS A 1 1030 ? -45.143 -5.930 76.680 1.00 96.38 1030 HIS A CA 1
ATOM 7762 C C . HIS A 1 1030 ? -44.765 -7.410 76.728 1.00 96.38 1030 HIS A C 1
ATOM 7764 O O . HIS A 1 1030 ? -44.131 -7.929 75.809 1.00 96.38 1030 HIS A O 1
ATOM 7770 N N . VAL A 1 1031 ? -45.225 -8.111 77.758 1.00 97.06 1031 VAL A N 1
ATOM 7771 C CA . VAL A 1 1031 ? -45.048 -9.554 77.906 1.00 97.06 1031 VAL A CA 1
ATOM 7772 C C . VAL A 1 1031 ? -46.342 -10.275 77.534 1.00 97.06 1031 VAL A C 1
ATOM 7774 O O . VAL A 1 1031 ? -47.347 -10.194 78.245 1.00 97.06 1031 VAL A O 1
ATOM 7777 N N . ASP A 1 1032 ? -46.316 -11.004 76.418 1.00 97.06 1032 ASP A N 1
ATOM 7778 C CA . ASP A 1 1032 ? -47.400 -11.882 75.989 1.00 97.06 1032 ASP A CA 1
ATOM 7779 C C . ASP A 1 1032 ? -47.528 -13.048 76.976 1.00 97.06 1032 ASP A C 1
ATOM 7781 O O . ASP A 1 1032 ? -46.656 -13.919 77.064 1.00 97.06 1032 ASP A O 1
ATOM 7785 N N . ALA A 1 1033 ? -48.624 -13.061 77.732 1.00 95.94 1033 ALA A N 1
ATOM 7786 C CA . ALA A 1 1033 ? -48.881 -14.090 78.725 1.00 95.94 1033 ALA A CA 1
ATOM 7787 C C . ALA A 1 1033 ? -48.955 -15.492 78.108 1.00 95.94 1033 ALA A C 1
ATOM 7789 O O . ALA A 1 1033 ? -49.383 -15.690 76.968 1.00 95.94 1033 ALA A O 1
ATOM 7790 N N . GLY A 1 1034 ? -48.563 -16.496 78.886 1.00 95.31 1034 GLY A N 1
ATOM 7791 C CA . GLY A 1 1034 ? -48.527 -17.860 78.387 1.00 95.31 1034 GLY A CA 1
ATOM 7792 C C . GLY A 1 1034 ? -47.944 -18.858 79.370 1.00 95.31 1034 GLY A C 1
ATOM 7793 O O . GLY A 1 1034 ? -48.015 -18.704 80.588 1.00 95.31 1034 GLY A O 1
ATOM 7794 N N . LYS A 1 1035 ? -47.392 -19.936 78.824 1.00 95.81 1035 LYS A N 1
ATOM 7795 C CA . LYS A 1 1035 ? -46.833 -21.037 79.602 1.00 95.81 1035 LYS A CA 1
ATOM 7796 C C . LYS A 1 1035 ? -45.315 -20.901 79.674 1.00 95.81 1035 LYS A C 1
ATOM 7798 O O . LYS A 1 1035 ? -44.665 -21.006 78.643 1.00 95.81 1035 LYS A O 1
ATOM 7803 N N . ILE A 1 1036 ? -44.773 -20.742 80.876 1.00 96.38 1036 ILE A N 1
ATOM 7804 C CA . ILE A 1 1036 ? -43.337 -20.781 81.154 1.00 96.38 1036 ILE A CA 1
ATOM 7805 C C . ILE A 1 1036 ? -42.933 -22.236 81.387 1.00 96.38 1036 ILE A C 1
ATOM 7807 O O . ILE A 1 1036 ? -43.489 -22.906 82.257 1.00 96.38 1036 ILE A O 1
ATOM 7811 N N . SER A 1 1037 ? -41.997 -22.725 80.577 1.00 95.31 1037 SER A N 1
ATOM 7812 C CA . SER A 1 1037 ? -41.474 -24.094 80.559 1.00 95.31 1037 SER A CA 1
ATOM 7813 C C . SER A 1 1037 ? -39.946 -24.204 80.631 1.00 95.31 1037 SER A C 1
ATOM 7815 O O . SER A 1 1037 ? -39.452 -25.327 80.677 1.00 95.31 1037 SER A O 1
ATOM 7817 N N . GLY A 1 1038 ? -39.216 -23.084 80.632 1.00 93.31 1038 GLY A N 1
ATOM 7818 C CA . GLY A 1 1038 ? -37.754 -23.031 80.777 1.00 93.31 1038 GLY A CA 1
ATOM 7819 C C . GLY A 1 1038 ? -37.285 -22.373 82.079 1.00 93.31 1038 GLY A C 1
ATOM 7820 O O . GLY A 1 1038 ? -38.074 -22.182 83.005 1.00 93.31 1038 GLY A O 1
ATOM 7821 N N . GLU A 1 1039 ? -35.999 -22.024 82.130 1.00 95.50 1039 GLU A N 1
ATOM 7822 C CA . GLU A 1 1039 ? -35.407 -21.165 83.162 1.00 95.50 1039 GLU A CA 1
ATOM 7823 C C . GLU A 1 1039 ? -35.384 -19.729 82.643 1.00 95.50 1039 GLU A C 1
ATOM 7825 O O . GLU A 1 1039 ? -34.552 -19.372 81.816 1.00 95.50 1039 GLU A O 1
ATOM 7830 N N . ILE A 1 1040 ? -36.349 -18.931 83.087 1.00 96.25 1040 ILE A N 1
ATOM 7831 C CA . ILE A 1 1040 ? -36.607 -17.590 82.574 1.00 96.25 1040 ILE A CA 1
ATOM 7832 C C . ILE A 1 1040 ? -36.252 -16.558 83.632 1.00 96.25 1040 ILE A C 1
ATOM 7834 O O . ILE A 1 1040 ? -36.615 -16.714 84.798 1.00 96.25 1040 ILE A O 1
ATOM 7838 N N . VAL A 1 1041 ? -35.587 -15.484 83.215 1.00 95.38 1041 VAL A N 1
ATOM 7839 C CA . VAL A 1 1041 ? -35.250 -14.354 84.086 1.00 95.38 1041 VAL A CA 1
ATOM 7840 C C . VAL A 1 1041 ? -35.849 -13.073 83.522 1.00 95.38 1041 VAL A C 1
ATOM 7842 O O . VAL A 1 1041 ? -35.604 -12.735 82.367 1.00 95.38 1041 VAL A O 1
ATOM 7845 N N . TRP A 1 1042 ? -36.606 -12.341 84.333 1.00 95.19 1042 TRP A N 1
ATOM 7846 C CA . TRP A 1 1042 ? -37.051 -10.980 84.048 1.00 95.19 1042 TRP A CA 1
ATOM 7847 C C . TRP A 1 1042 ? -36.279 -10.006 84.929 1.00 95.19 1042 TRP A C 1
ATOM 7849 O O . TRP A 1 1042 ? -36.435 -9.984 86.149 1.00 95.19 1042 TRP A O 1
ATOM 7859 N N . ARG A 1 1043 ? -35.428 -9.209 84.291 1.00 91.19 1043 ARG A N 1
ATOM 7860 C CA . ARG A 1 1043 ? -34.627 -8.149 84.888 1.00 91.19 1043 ARG A CA 1
ATOM 7861 C C . ARG A 1 1043 ? -34.653 -6.948 83.951 1.00 91.19 1043 ARG A C 1
ATOM 7863 O O . ARG A 1 1043 ? -34.126 -7.009 82.842 1.00 91.19 1043 ARG A O 1
ATOM 7870 N N . VAL A 1 1044 ? -35.284 -5.880 84.414 1.00 90.25 1044 VAL A N 1
ATOM 7871 C CA . VAL A 1 1044 ? -35.456 -4.625 83.671 1.00 90.25 1044 VAL A CA 1
ATOM 7872 C C . VAL A 1 1044 ? -34.749 -3.479 84.402 1.00 90.25 1044 VAL A C 1
ATOM 7874 O O . VAL A 1 1044 ? -34.484 -3.626 85.599 1.00 90.25 1044 VAL A O 1
ATOM 7877 N N . PRO A 1 1045 ? -34.446 -2.355 83.725 1.00 88.06 1045 PRO A N 1
ATOM 7878 C CA . PRO A 1 1045 ? -33.808 -1.205 84.358 1.00 88.06 1045 PRO A CA 1
ATOM 7879 C C . PRO A 1 1045 ? -34.672 -0.658 85.492 1.00 88.06 1045 PRO A C 1
ATOM 7881 O O . PRO A 1 1045 ? -35.907 -0.773 85.468 1.00 88.06 1045 PRO A O 1
ATOM 7884 N N . LYS A 1 1046 ? -34.040 -0.017 86.478 1.00 81.12 1046 LYS A N 1
ATOM 7885 C CA . LYS A 1 1046 ? -34.753 0.514 87.644 1.00 81.12 1046 LYS A CA 1
ATOM 7886 C C . LYS A 1 1046 ? -35.903 1.441 87.224 1.00 81.12 1046 LYS A C 1
ATOM 7888 O O . LYS A 1 1046 ? -35.721 2.335 86.405 1.00 81.12 1046 LYS A O 1
ATOM 7893 N N . TYR A 1 1047 ? -37.078 1.247 87.828 1.00 73.81 1047 TYR A N 1
ATOM 7894 C CA . TYR A 1 1047 ? -38.315 1.998 87.548 1.00 73.81 1047 TYR A CA 1
ATOM 7895 C C . TYR A 1 1047 ? -38.951 1.763 86.169 1.00 73.81 1047 TYR A C 1
ATOM 7897 O O . TYR A 1 1047 ? -39.922 2.440 85.846 1.00 73.81 1047 TYR A O 1
ATOM 7905 N N . THR A 1 1048 ? -38.481 0.788 85.387 1.00 87.06 1048 THR A N 1
ATOM 7906 C CA . THR A 1 1048 ? -39.163 0.373 84.153 1.00 87.06 1048 THR A CA 1
ATOM 7907 C C . THR A 1 1048 ? -40.224 -0.678 84.472 1.00 87.06 1048 THR A C 1
ATOM 7909 O O . THR A 1 1048 ? -39.947 -1.672 85.150 1.00 87.06 1048 THR A O 1
ATOM 7912 N N . ALA A 1 1049 ? -41.446 -0.477 83.983 1.00 91.56 1049 ALA A N 1
ATOM 7913 C CA . ALA A 1 1049 ? -42.532 -1.434 84.140 1.00 91.56 1049 ALA A CA 1
ATOM 7914 C C . ALA A 1 1049 ? -42.658 -2.368 82.930 1.00 91.56 1049 ALA A C 1
ATOM 7916 O O . ALA A 1 1049 ? -42.598 -1.939 81.778 1.00 91.56 1049 ALA A O 1
ATOM 7917 N N . LEU A 1 1050 ? -42.900 -3.654 83.196 1.00 94.62 1050 LEU A N 1
ATOM 7918 C CA . LEU A 1 1050 ? -43.330 -4.623 82.192 1.00 94.62 1050 LEU A CA 1
ATOM 7919 C C . LEU A 1 1050 ? -44.816 -4.928 82.350 1.00 94.62 1050 LEU A C 1
ATOM 7921 O O . LEU A 1 1050 ? -45.296 -5.167 83.455 1.00 94.62 1050 LEU A O 1
ATOM 7925 N N . PHE A 1 1051 ? -45.554 -4.936 81.241 1.00 95.56 1051 PHE A N 1
ATOM 7926 C CA . PHE A 1 1051 ? -46.973 -5.275 81.217 1.00 95.56 1051 PHE A CA 1
ATOM 7927 C C . PHE A 1 1051 ? -47.189 -6.741 80.853 1.00 95.56 1051 PHE A C 1
ATOM 7929 O O . PHE A 1 1051 ? -46.923 -7.146 79.723 1.00 95.56 1051 PHE A O 1
ATOM 7936 N N . LEU A 1 1052 ? -47.731 -7.526 81.783 1.00 96.38 1052 LEU A N 1
ATOM 7937 C CA . LEU A 1 1052 ? -48.117 -8.914 81.556 1.00 96.38 1052 LEU A CA 1
ATOM 7938 C C . LEU A 1 1052 ? -49.567 -8.989 81.068 1.00 96.38 1052 LEU A C 1
ATOM 7940 O O . LEU A 1 1052 ? -50.511 -8.720 81.814 1.00 96.38 1052 LEU A O 1
ATOM 7944 N N . SER A 1 1053 ? -49.750 -9.393 79.810 1.00 95.44 1053 SER A N 1
ATOM 7945 C CA . SER A 1 1053 ? -51.014 -9.211 79.084 1.00 95.44 1053 SER A CA 1
ATOM 7946 C C . SER A 1 1053 ? -52.170 -10.130 79.500 1.00 95.44 1053 SER A C 1
ATOM 7948 O O . SER A 1 1053 ? -53.296 -9.959 79.031 1.00 95.44 1053 SER A O 1
ATOM 7950 N N . GLY A 1 1054 ? -51.933 -11.091 80.393 1.00 96.44 1054 GLY A N 1
ATOM 7951 C CA . GLY A 1 1054 ? -52.922 -12.084 80.794 1.00 96.44 1054 GLY A CA 1
ATOM 7952 C C . GLY A 1 1054 ? -52.385 -13.108 81.791 1.00 96.44 1054 GLY A C 1
ATOM 7953 O O . GLY A 1 1054 ? -51.326 -12.937 82.394 1.00 96.44 1054 GLY A O 1
ATOM 7954 N N . SER A 1 1055 ? -53.135 -14.194 81.979 1.00 96.88 1055 SER A N 1
ATOM 7955 C CA . SER A 1 1055 ? -52.759 -15.247 82.925 1.00 96.88 1055 SER A CA 1
ATOM 7956 C C . SER A 1 1055 ? -51.565 -16.063 82.434 1.00 96.88 1055 SER A C 1
ATOM 7958 O O . SER A 1 1055 ? -51.573 -16.559 81.309 1.00 96.88 1055 SER A O 1
ATOM 7960 N N . THR A 1 1056 ? -50.581 -16.262 83.309 1.00 96.69 1056 THR A N 1
ATOM 7961 C CA . THR A 1 1056 ? -49.330 -16.970 83.002 1.00 96.69 1056 THR A CA 1
ATOM 7962 C C . THR A 1 1056 ? -49.161 -18.179 83.913 1.00 96.69 1056 THR A C 1
ATOM 7964 O O . THR A 1 1056 ? -49.487 -18.119 85.097 1.00 96.69 1056 THR A O 1
ATOM 7967 N N . SER A 1 1057 ? -48.668 -19.299 83.382 1.00 96.00 1057 SER A N 1
ATOM 7968 C CA . SER A 1 1057 ? -48.439 -20.524 84.160 1.00 96.00 1057 SER A CA 1
ATOM 7969 C C . SER A 1 1057 ? -46.988 -20.982 84.081 1.00 96.00 1057 SER A C 1
ATOM 7971 O O . SER A 1 1057 ? -46.510 -21.267 82.985 1.00 96.00 1057 SER A O 1
ATOM 7973 N N . ILE A 1 1058 ? -46.328 -21.135 85.224 1.00 97.19 1058 ILE A N 1
ATOM 7974 C CA . ILE A 1 1058 ? -44.996 -21.729 85.357 1.00 97.19 1058 ILE A CA 1
ATOM 7975 C C . ILE A 1 1058 ? -45.176 -23.217 85.606 1.00 97.19 1058 ILE A C 1
ATOM 7977 O O . ILE A 1 1058 ? -45.753 -23.605 86.622 1.00 97.19 1058 ILE A O 1
ATOM 7981 N N . VAL A 1 1059 ? -44.733 -24.060 84.677 1.00 96.06 1059 VAL A N 1
ATOM 7982 C CA . VAL A 1 1059 ? -44.972 -25.505 84.789 1.00 96.06 1059 VAL A CA 1
ATOM 7983 C C . VAL A 1 1059 ? -43.919 -26.230 85.595 1.00 96.06 1059 VAL A C 1
ATOM 7985 O O . VAL A 1 1059 ? -42.828 -25.728 85.828 1.00 96.06 1059 VAL A O 1
ATOM 7988 N N . ARG A 1 1060 ? -44.246 -27.458 85.995 1.00 94.50 1060 ARG A N 1
ATOM 7989 C CA . ARG A 1 1060 ? -43.346 -28.324 86.751 1.00 94.50 1060 ARG A CA 1
ATOM 7990 C C . ARG A 1 1060 ? -41.975 -28.447 86.075 1.00 94.50 1060 ARG A C 1
ATOM 7992 O O . ARG A 1 1060 ? -41.895 -28.861 84.921 1.00 94.50 1060 ARG A O 1
ATOM 7999 N N . GLY A 1 1061 ? -40.921 -28.151 86.834 1.00 92.31 1061 GLY A N 1
ATOM 8000 C CA . GLY A 1 1061 ? -39.529 -28.180 86.372 1.00 92.31 1061 GLY A CA 1
ATOM 8001 C C . GLY A 1 1061 ? -39.052 -26.902 85.674 1.00 92.31 1061 GLY A C 1
ATOM 8002 O O . GLY A 1 1061 ? -37.881 -26.835 85.330 1.00 92.31 1061 GLY A O 1
ATOM 8003 N N . ALA A 1 1062 ? -39.927 -25.912 85.477 1.00 96.50 1062 ALA A N 1
ATOM 8004 C CA . ALA A 1 1062 ? -39.580 -24.584 84.977 1.00 96.50 1062 ALA A CA 1
ATOM 8005 C C . ALA A 1 1062 ? -39.411 -23.588 86.131 1.00 96.50 1062 ALA A C 1
ATOM 8007 O O . ALA A 1 1062 ? -39.964 -23.795 87.217 1.00 96.50 1062 ALA A O 1
ATOM 8008 N N . ARG A 1 1063 ? -38.694 -22.494 85.871 1.00 96.56 1063 ARG A N 1
ATOM 8009 C CA . ARG A 1 1063 ? -38.372 -21.447 86.844 1.00 96.56 1063 ARG A CA 1
ATOM 8010 C C . ARG A 1 1063 ? -38.588 -20.077 86.210 1.00 96.56 1063 ARG A C 1
ATOM 8012 O O . ARG A 1 1063 ? -38.096 -19.842 85.112 1.00 96.56 1063 ARG A O 1
ATOM 8019 N N . LEU A 1 1064 ? -39.306 -19.189 86.892 1.00 96.94 1064 LEU A N 1
ATOM 8020 C CA . LEU A 1 1064 ? -39.322 -17.758 86.588 1.00 96.94 1064 LEU A CA 1
ATOM 8021 C C . LEU A 1 1064 ? -38.638 -17.014 87.731 1.00 96.94 1064 LEU A C 1
ATOM 8023 O O . LEU A 1 1064 ? -39.116 -17.062 88.861 1.00 96.94 1064 LEU A O 1
ATOM 8027 N N . GLU A 1 1065 ? -37.555 -16.311 87.431 1.00 97.06 1065 GLU A N 1
ATOM 8028 C CA . GLU A 1 1065 ? -36.897 -15.379 88.339 1.00 97.06 1065 GLU A CA 1
ATOM 8029 C C . GLU A 1 1065 ? -37.240 -13.941 87.934 1.00 97.06 1065 GLU A C 1
ATOM 8031 O O . GLU A 1 1065 ? -36.982 -13.528 86.809 1.00 97.06 1065 GLU A O 1
ATOM 8036 N N . ILE A 1 1066 ? -37.817 -13.173 88.849 1.00 95.00 1066 ILE A N 1
ATOM 8037 C CA . ILE A 1 1066 ? -38.071 -11.742 88.729 1.00 95.00 1066 ILE A CA 1
ATOM 8038 C C . ILE A 1 1066 ? -37.028 -11.043 89.600 1.00 95.00 1066 ILE A C 1
ATOM 8040 O O . ILE A 1 1066 ? -37.043 -11.167 90.827 1.00 95.00 1066 ILE A O 1
ATOM 8044 N N . GLY A 1 1067 ? -36.090 -10.359 88.951 1.00 91.12 1067 GLY A N 1
ATOM 8045 C CA . GLY A 1 1067 ? -34.962 -9.706 89.606 1.00 91.12 1067 GLY A CA 1
ATOM 8046 C C . GLY A 1 1067 ? -35.340 -8.390 90.284 1.00 91.12 1067 GLY A C 1
ATOM 8047 O O . GLY A 1 1067 ? -36.322 -7.742 89.913 1.00 91.12 1067 GLY A O 1
ATOM 8048 N N . ALA A 1 1068 ? -34.519 -7.979 91.251 1.00 91.06 1068 ALA A N 1
ATOM 8049 C CA . ALA A 1 1068 ? -34.670 -6.736 92.006 1.00 91.06 1068 ALA A CA 1
ATOM 8050 C C . ALA A 1 1068 ? -34.961 -5.507 91.127 1.00 91.06 1068 ALA A C 1
ATOM 8052 O O . ALA A 1 1068 ? -34.379 -5.348 90.059 1.00 91.06 1068 ALA A O 1
ATOM 8053 N N . GLY A 1 1069 ? -35.866 -4.642 91.595 1.00 88.81 1069 GLY A N 1
ATOM 8054 C CA . GLY A 1 1069 ? -36.280 -3.409 90.916 1.00 88.81 1069 GLY A CA 1
ATOM 8055 C C . GLY A 1 1069 ? -37.307 -3.587 89.795 1.00 88.81 1069 GLY A C 1
ATOM 8056 O O . GLY A 1 1069 ? -37.818 -2.587 89.293 1.00 88.81 1069 GLY A O 1
ATOM 8057 N N . THR A 1 1070 ? -37.640 -4.827 89.421 1.00 92.62 1070 THR A N 1
ATOM 8058 C CA . THR A 1 1070 ? -38.606 -5.113 88.352 1.00 92.62 1070 THR A CA 1
ATOM 8059 C C . THR A 1 1070 ? -40.039 -4.823 88.802 1.00 92.62 1070 THR A C 1
ATOM 8061 O O . THR A 1 1070 ? -40.488 -5.319 89.839 1.00 92.62 1070 THR A O 1
ATOM 8064 N N . VAL A 1 1071 ? -40.783 -4.073 87.983 1.00 93.81 1071 VAL A N 1
ATOM 8065 C CA . VAL A 1 1071 ? -42.213 -3.797 88.183 1.00 93.81 1071 VAL A CA 1
ATOM 8066 C C . VAL A 1 1071 ? -43.035 -4.569 87.153 1.00 93.81 1071 VAL A C 1
ATOM 8068 O O . VAL A 1 1071 ? -42.932 -4.323 85.956 1.00 93.81 1071 VAL A O 1
ATOM 8071 N N . VAL A 1 1072 ? -43.882 -5.486 87.613 1.00 95.25 1072 VAL A N 1
ATOM 8072 C CA . VAL A 1 1072 ? -44.800 -6.290 86.799 1.00 95.25 1072 VAL A CA 1
ATOM 8073 C C . VAL A 1 1072 ? -46.219 -5.742 86.927 1.00 95.25 1072 VAL A C 1
ATOM 8075 O O . VAL A 1 1072 ? -46.846 -5.815 87.984 1.00 95.25 1072 VAL A O 1
ATOM 8078 N N . LYS A 1 1073 ? -46.741 -5.217 85.824 1.00 94.62 1073 LYS A N 1
ATOM 8079 C CA . LYS A 1 1073 ? -48.088 -4.666 85.675 1.00 94.62 1073 LYS A CA 1
ATOM 8080 C C . LYS A 1 1073 ? -49.029 -5.733 85.134 1.00 94.62 1073 LYS A C 1
ATOM 8082 O O . LYS A 1 1073 ? -48.841 -6.232 84.026 1.00 94.62 1073 LYS A O 1
ATOM 8087 N N . MET A 1 1074 ? -50.050 -6.086 85.900 1.00 95.75 1074 MET A N 1
ATOM 8088 C CA . MET A 1 1074 ? -50.949 -7.199 85.602 1.00 95.75 1074 MET A CA 1
ATOM 8089 C C . MET A 1 1074 ? -52.183 -6.737 84.813 1.00 95.75 1074 MET A C 1
ATOM 8091 O O . MET A 1 1074 ? -52.853 -5.769 85.180 1.00 95.75 1074 MET A O 1
ATOM 8095 N N . ALA A 1 1075 ? -52.535 -7.462 83.747 1.00 95.12 1075 ALA A N 1
ATOM 8096 C CA . ALA A 1 1075 ? -53.795 -7.262 83.030 1.00 95.12 1075 ALA A CA 1
ATOM 8097 C C . ALA A 1 1075 ? -55.024 -7.615 83.887 1.00 95.12 1075 ALA A C 1
ATOM 8099 O O . ALA A 1 1075 ? -54.954 -8.439 84.804 1.00 95.12 1075 ALA A O 1
ATOM 8100 N N . GLN A 1 1076 ? -56.178 -7.040 83.543 1.00 95.38 1076 GLN A N 1
ATOM 8101 C CA . GLN A 1 1076 ? -57.428 -7.298 84.256 1.00 95.38 1076 GLN A CA 1
ATOM 8102 C C . GLN A 1 1076 ? -57.797 -8.792 84.247 1.00 95.38 1076 GLN A C 1
ATOM 8104 O O . GLN A 1 1076 ? -57.687 -9.465 83.222 1.00 95.38 1076 GLN A O 1
ATOM 8109 N N . ASN A 1 1077 ? -58.288 -9.304 85.377 1.00 95.25 1077 ASN A N 1
ATOM 8110 C CA . ASN A 1 1077 ? -58.720 -10.688 85.595 1.00 95.25 1077 ASN A CA 1
ATOM 8111 C C . ASN A 1 1077 ? -57.635 -11.749 85.320 1.00 95.25 1077 ASN A C 1
ATOM 8113 O O . ASN A 1 1077 ? -57.955 -12.921 85.096 1.00 95.25 1077 ASN A O 1
ATOM 8117 N N . SER A 1 1078 ? -56.356 -11.363 85.336 1.00 96.00 1078 SER A N 1
ATOM 8118 C CA . SER A 1 1078 ? -55.227 -12.278 85.140 1.00 96.00 1078 SER A CA 1
ATOM 8119 C C . SER A 1 1078 ? -54.760 -12.930 86.447 1.00 96.00 1078 SER A C 1
ATOM 8121 O O . SER A 1 1078 ? -55.110 -12.494 87.543 1.00 96.00 1078 SER A O 1
ATOM 8123 N N . LEU A 1 1079 ? -53.993 -14.017 86.349 1.00 95.38 1079 LEU A N 1
ATOM 8124 C CA . LEU A 1 1079 ? -53.344 -14.671 87.490 1.00 95.38 1079 LEU A CA 1
ATOM 8125 C C . LEU A 1 1079 ? -52.016 -15.309 87.087 1.00 95.38 1079 LEU A C 1
ATOM 8127 O O . LEU A 1 1079 ? -51.826 -15.664 85.923 1.00 95.38 1079 LEU A O 1
ATOM 8131 N N . ILE A 1 1080 ? -51.131 -15.532 88.056 1.00 96.38 1080 ILE A N 1
ATOM 8132 C CA . ILE A 1 1080 ? -49.918 -16.338 87.862 1.00 96.38 1080 ILE A CA 1
ATOM 8133 C C . ILE A 1 1080 ? -50.144 -17.700 88.518 1.00 96.38 1080 ILE A C 1
ATOM 8135 O O . ILE A 1 1080 ? -50.414 -17.767 89.709 1.00 96.38 1080 ILE A O 1
ATOM 8139 N N . THR A 1 1081 ? -50.068 -18.797 87.765 1.00 95.88 1081 THR A N 1
ATOM 8140 C CA . THR A 1 1081 ? -50.104 -20.167 88.311 1.00 95.88 1081 THR A CA 1
ATOM 8141 C C . THR A 1 1081 ? -48.693 -20.722 88.414 1.00 95.88 1081 THR A C 1
ATOM 8143 O O . THR A 1 1081 ? -47.945 -20.655 87.445 1.00 95.88 1081 THR A O 1
ATOM 8146 N N . VAL A 1 1082 ? -48.346 -21.324 89.547 1.00 96.62 1082 VAL A N 1
ATOM 8147 C CA . VAL A 1 1082 ? -47.009 -21.855 89.824 1.00 96.62 1082 VAL A CA 1
ATOM 8148 C C . VAL A 1 1082 ? -47.102 -23.351 90.139 1.00 96.62 1082 VAL A C 1
ATOM 8150 O O . VAL A 1 1082 ? -47.448 -23.741 91.253 1.00 96.62 1082 VAL A O 1
ATOM 8153 N N . ASP A 1 1083 ? -46.823 -24.188 89.136 1.00 94.69 1083 ASP A N 1
ATOM 8154 C CA . ASP A 1 1083 ? -46.593 -25.639 89.258 1.00 94.69 1083 ASP A CA 1
ATOM 8155 C C . ASP A 1 1083 ? -45.081 -25.982 89.291 1.00 94.69 1083 ASP A C 1
ATOM 8157 O O . ASP A 1 1083 ? -44.721 -27.106 89.652 1.00 94.69 1083 ASP A O 1
ATOM 8161 N N . GLY A 1 1084 ? -44.221 -25.038 88.876 1.00 94.94 1084 GLY A N 1
ATOM 8162 C CA . GLY A 1 1084 ? -42.751 -25.054 88.960 1.00 94.94 1084 GLY A CA 1
ATOM 8163 C C . GLY A 1 1084 ? -42.223 -24.114 90.047 1.00 94.94 1084 GLY A C 1
ATOM 8164 O O . GLY A 1 1084 ? -42.709 -24.167 91.169 1.00 94.94 1084 GLY A O 1
ATOM 8165 N N . GLU A 1 1085 ? -41.258 -23.251 89.729 1.00 96.81 1085 GLU A N 1
ATOM 8166 C CA . GLU A 1 1085 ? -40.643 -22.319 90.685 1.00 96.81 1085 GLU A CA 1
ATOM 8167 C C . GLU A 1 1085 ? -40.829 -20.846 90.271 1.00 96.81 1085 GLU A C 1
ATOM 8169 O O . GLU A 1 1085 ? -40.533 -20.471 89.139 1.00 96.81 1085 GLU A O 1
ATOM 8174 N N . LEU A 1 1086 ? -41.311 -20.003 91.189 1.00 96.75 1086 LEU A N 1
ATOM 8175 C CA . LEU A 1 1086 ? -41.361 -18.543 91.035 1.00 96.75 1086 LEU A CA 1
ATOM 8176 C C . LEU A 1 1086 ? -40.456 -17.880 92.075 1.00 96.75 1086 LEU A C 1
ATOM 8178 O O . LEU A 1 1086 ? -40.706 -18.008 93.266 1.00 96.75 1086 LEU A O 1
ATOM 8182 N N . ILE A 1 1087 ? -39.451 -17.127 91.652 1.00 96.62 1087 ILE A N 1
ATOM 8183 C CA . ILE A 1 1087 ? -38.560 -16.390 92.552 1.00 96.62 1087 ILE A CA 1
ATOM 8184 C C . ILE A 1 1087 ? -38.723 -14.912 92.254 1.00 96.62 1087 ILE A C 1
ATOM 8186 O O . ILE A 1 1087 ? -38.459 -14.481 91.143 1.00 96.62 1087 ILE A O 1
ATOM 8190 N N . ALA A 1 1088 ? -39.163 -14.139 93.234 1.00 94.88 1088 ALA A N 1
ATOM 8191 C CA . ALA A 1 1088 ? -39.265 -12.689 93.161 1.00 94.88 1088 ALA A CA 1
ATOM 8192 C C . ALA A 1 1088 ? -38.497 -12.108 94.349 1.00 94.88 1088 ALA A C 1
ATOM 8194 O O . ALA A 1 1088 ? -39.053 -11.901 95.429 1.00 94.88 1088 ALA A O 1
ATOM 8195 N N . VAL A 1 1089 ? -37.192 -11.918 94.152 1.00 93.69 1089 VAL A N 1
ATOM 8196 C CA . VAL A 1 1089 ? -36.254 -11.499 95.200 1.00 93.69 1089 VAL A CA 1
ATOM 8197 C C . VAL A 1 1089 ? -35.690 -10.131 94.837 1.00 93.69 1089 VAL A C 1
ATOM 8199 O O . VAL A 1 1089 ? -34.899 -9.984 93.903 1.00 93.69 1089 VAL A O 1
ATOM 8202 N N . GLY A 1 1090 ? -36.148 -9.122 95.572 1.00 90.38 1090 GLY A N 1
ATOM 8203 C CA . GLY A 1 1090 ? -35.691 -7.745 95.501 1.00 90.38 1090 GLY A CA 1
ATOM 8204 C C . GLY A 1 1090 ? -34.636 -7.402 96.547 1.00 90.38 1090 GLY A C 1
ATOM 8205 O O . GLY A 1 1090 ? -34.101 -8.257 97.249 1.00 90.38 1090 GLY A O 1
ATOM 8206 N N . THR A 1 1091 ? -34.362 -6.108 96.673 1.00 92.06 1091 THR A N 1
ATOM 8207 C CA . THR A 1 1091 ? -33.593 -5.531 97.783 1.00 92.06 1091 THR A CA 1
ATOM 8208 C C . THR A 1 1091 ? -34.373 -4.374 98.399 1.00 92.06 1091 THR A C 1
ATOM 8210 O O . THR A 1 1091 ? -35.328 -3.879 97.805 1.00 92.06 1091 THR A O 1
ATOM 8213 N N . GLU A 1 1092 ? -33.959 -3.892 99.570 1.00 90.19 1092 GLU A N 1
ATOM 8214 C CA . GLU A 1 1092 ? -34.583 -2.723 100.210 1.00 90.19 1092 GLU A CA 1
ATOM 8215 C C . GLU A 1 1092 ? -34.582 -1.474 99.305 1.00 90.19 1092 GLU A C 1
ATOM 8217 O O . GLU A 1 1092 ? -35.549 -0.719 99.278 1.00 90.19 1092 GLU A O 1
ATOM 8222 N N . GLU A 1 1093 ? -33.523 -1.276 98.514 1.00 89.00 1093 GLU A N 1
ATOM 8223 C CA . GLU A 1 1093 ? -33.385 -0.132 97.602 1.00 89.00 1093 GLU A CA 1
ATOM 8224 C C . GLU A 1 1093 ? -34.082 -0.333 96.245 1.00 89.00 1093 GLU A C 1
ATOM 8226 O O . GLU A 1 1093 ? -34.201 0.615 95.456 1.00 89.00 1093 GLU A O 1
ATOM 8231 N N . SER A 1 1094 ? -34.456 -1.570 95.911 1.00 90.31 1094 SER A N 1
ATOM 8232 C CA . SER A 1 1094 ? -35.048 -1.972 94.627 1.00 90.31 1094 SER A CA 1
ATOM 8233 C C . SER A 1 1094 ? -35.942 -3.204 94.821 1.00 90.31 1094 SER A C 1
ATOM 8235 O O . SER A 1 1094 ? -35.576 -4.316 94.422 1.00 90.31 1094 SER A O 1
ATOM 8237 N N . PRO A 1 1095 ? -37.104 -3.037 95.474 1.00 92.75 1095 PRO A N 1
ATOM 8238 C CA . PRO A 1 1095 ? -38.056 -4.123 95.654 1.00 92.75 1095 PRO A CA 1
ATOM 8239 C C . PRO A 1 1095 ? -38.652 -4.577 94.316 1.00 92.75 1095 PRO A C 1
ATOM 8241 O O . PRO A 1 1095 ? -38.685 -3.825 93.340 1.00 92.75 1095 PRO A O 1
ATOM 8244 N N . VAL A 1 1096 ? -39.122 -5.823 94.269 1.00 94.06 1096 VAL A N 1
ATOM 8245 C CA . VAL A 1 1096 ? -39.930 -6.326 93.146 1.00 94.06 1096 VAL A CA 1
ATOM 8246 C C . VAL A 1 1096 ? -41.380 -5.907 93.369 1.00 94.06 1096 VAL A C 1
ATOM 8248 O O . VAL A 1 1096 ? -41.911 -6.152 94.446 1.00 94.06 1096 VAL A O 1
ATOM 8251 N N . HIS A 1 1097 ? -42.048 -5.336 92.368 1.00 94.25 1097 HIS A N 1
ATOM 8252 C CA . HIS A 1 1097 ? -43.475 -5.001 92.457 1.00 94.25 1097 HIS A CA 1
ATOM 8253 C C . HIS A 1 1097 ? -44.293 -5.854 91.487 1.00 94.25 1097 HIS A C 1
ATOM 8255 O O . HIS A 1 1097 ? -43.948 -5.953 90.315 1.00 94.25 1097 HIS A O 1
ATOM 8261 N N . ILE A 1 1098 ? -45.404 -6.435 91.941 1.00 95.00 1098 ILE A N 1
ATOM 8262 C CA . ILE A 1 1098 ? -46.417 -7.074 91.088 1.00 95.00 1098 ILE A CA 1
ATOM 8263 C C . ILE A 1 1098 ? -47.757 -6.409 91.397 1.00 95.00 1098 ILE A C 1
ATOM 8265 O O . ILE A 1 1098 ? -48.301 -6.580 92.489 1.00 95.00 1098 ILE A O 1
ATOM 8269 N N . THR A 1 1099 ? -48.277 -5.615 90.464 1.00 94.25 1099 THR A N 1
ATOM 8270 C CA . THR A 1 1099 ? -49.357 -4.658 90.746 1.00 94.25 1099 THR A CA 1
ATOM 8271 C C . THR A 1 1099 ? -50.330 -4.483 89.573 1.00 94.25 1099 THR A C 1
ATOM 8273 O O . THR A 1 1099 ? -50.189 -5.102 88.520 1.00 94.25 1099 THR A O 1
ATOM 8276 N N . ASP A 1 1100 ? -51.360 -3.664 89.772 1.00 93.56 1100 ASP A N 1
ATOM 8277 C CA . ASP A 1 1100 ? -52.336 -3.246 88.764 1.00 93.56 1100 ASP A CA 1
ATOM 8278 C C . ASP A 1 1100 ? -51.656 -2.505 87.602 1.00 93.56 1100 ASP A C 1
ATOM 8280 O O . ASP A 1 1100 ? -50.709 -1.745 87.805 1.00 93.56 1100 ASP A O 1
ATOM 8284 N N . LEU A 1 1101 ? -52.161 -2.693 86.380 1.00 92.25 1101 LEU A N 1
ATOM 8285 C CA . LEU A 1 1101 ? -51.703 -1.939 85.212 1.00 92.25 1101 LEU A CA 1
ATOM 8286 C C . LEU A 1 1101 ? -51.807 -0.418 85.411 1.00 92.25 1101 LEU A C 1
ATOM 8288 O O . LEU A 1 1101 ? -50.959 0.300 84.901 1.00 92.25 1101 LEU A O 1
ATOM 8292 N N . ARG A 1 1102 ? -52.801 0.036 86.175 1.00 91.94 1102 ARG A N 1
ATOM 8293 C CA . ARG A 1 1102 ? -53.133 1.451 86.405 1.00 91.94 1102 ARG A CA 1
ATOM 8294 C C . ARG A 1 1102 ? -52.405 2.075 87.604 1.00 91.94 1102 ARG A C 1
ATOM 8296 O O . ARG A 1 1102 ? -52.800 3.119 88.101 1.00 91.94 1102 ARG A O 1
ATOM 8303 N N . ASP A 1 1103 ? -51.450 1.362 88.201 1.00 92.31 1103 ASP A N 1
ATOM 8304 C CA . ASP A 1 1103 ? -50.779 1.809 89.426 1.00 92.31 1103 ASP A CA 1
ATOM 8305 C C . ASP A 1 1103 ? -49.599 2.748 89.143 1.00 92.31 1103 ASP A C 1
ATOM 8307 O O . ASP A 1 1103 ? -48.445 2.339 89.236 1.00 92.31 1103 ASP A O 1
ATOM 8311 N N . ASP A 1 1104 ? -49.846 4.012 88.834 1.00 89.75 1104 ASP A N 1
ATOM 8312 C CA . ASP A 1 1104 ? -48.776 4.947 88.442 1.00 89.75 1104 ASP A CA 1
ATOM 8313 C C . ASP A 1 1104 ? -47.728 5.206 89.541 1.00 89.75 1104 ASP A C 1
ATOM 8315 O O . ASP A 1 1104 ? -46.636 5.712 89.271 1.00 8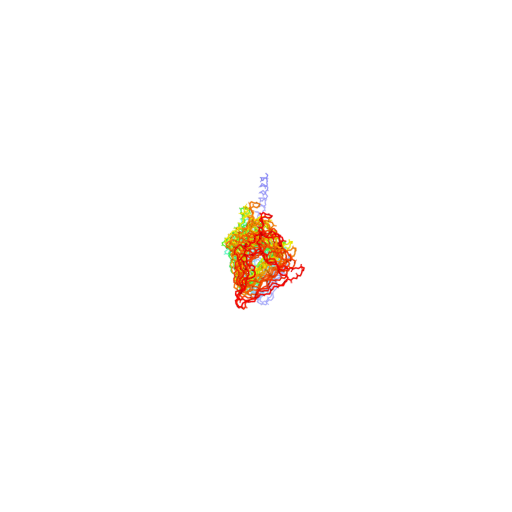9.75 1104 ASP A O 1
ATOM 8319 N N . SER A 1 1105 ? -48.017 4.812 90.790 1.00 89.19 1105 SER A N 1
ATOM 8320 C CA . SER A 1 1105 ? -47.134 5.031 91.940 1.00 89.19 1105 SER A CA 1
ATOM 8321 C C . SER A 1 1105 ? -45.812 4.255 91.878 1.00 89.19 1105 SER A C 1
ATOM 8323 O O . SER A 1 1105 ? -44.844 4.639 92.539 1.00 89.19 1105 SER A O 1
ATOM 8325 N N . VAL A 1 1106 ? -45.747 3.186 91.076 1.00 87.81 1106 VAL A N 1
ATOM 8326 C CA . VAL A 1 1106 ? -44.548 2.360 90.879 1.00 87.81 1106 VAL A CA 1
ATOM 8327 C C . VAL A 1 1106 ? -44.367 2.027 89.401 1.00 87.81 1106 VAL A C 1
ATOM 8329 O O . VAL A 1 1106 ? -45.281 1.533 88.749 1.00 87.81 1106 VAL A O 1
ATOM 8332 N N . GLY A 1 1107 ? -43.181 2.285 88.852 1.00 85.06 1107 GLY A N 1
ATOM 8333 C CA . GLY A 1 1107 ? -42.878 2.004 87.441 1.00 85.06 1107 GLY A CA 1
ATOM 8334 C C . GLY A 1 1107 ? -43.545 2.935 86.413 1.00 85.06 1107 GLY A C 1
ATOM 8335 O O . GLY A 1 1107 ? -43.435 2.665 85.222 1.00 85.06 1107 GLY A O 1
ATOM 8336 N N . GLY A 1 1108 ? -44.212 4.009 86.857 1.00 87.19 1108 GLY A N 1
ATOM 8337 C CA . GLY A 1 1108 ? -44.822 5.033 86.001 1.00 87.19 1108 GLY A CA 1
ATOM 8338 C C . GLY A 1 1108 ? -46.133 4.622 85.315 1.00 87.19 1108 GLY A C 1
ATOM 8339 O O . GLY A 1 1108 ? -46.627 3.503 85.488 1.00 87.19 1108 GLY A O 1
ATOM 8340 N N . ASP A 1 1109 ? -46.676 5.551 84.523 1.00 86.88 1109 ASP A N 1
ATOM 8341 C CA . ASP A 1 1109 ? -47.935 5.424 83.768 1.00 86.88 1109 ASP A CA 1
ATOM 8342 C C . ASP A 1 1109 ? -47.783 4.464 82.575 1.00 86.88 1109 ASP A C 1
ATOM 8344 O O . ASP A 1 1109 ? -47.422 4.839 81.457 1.00 86.88 1109 ASP A O 1
ATOM 8348 N N . THR A 1 1110 ? -48.022 3.176 82.830 1.00 87.50 1110 THR A N 1
ATOM 8349 C CA . THR A 1 1110 ? -47.830 2.093 81.848 1.00 87.50 1110 THR A CA 1
ATOM 8350 C C . THR A 1 1110 ? -49.014 1.959 80.874 1.00 87.50 1110 THR A C 1
ATOM 8352 O O . THR A 1 1110 ? -48.877 1.396 79.784 1.00 87.50 1110 THR A O 1
ATOM 8355 N N . ASN A 1 1111 ? -50.198 2.436 81.259 1.00 85.94 1111 ASN A N 1
ATOM 8356 C CA . ASN A 1 1111 ? -51.432 2.461 80.464 1.00 85.94 1111 ASN A CA 1
ATOM 8357 C C . ASN A 1 1111 ? -51.603 3.743 79.641 1.00 85.94 1111 ASN A C 1
ATOM 8359 O O . ASN A 1 1111 ? -52.492 3.771 78.784 1.00 85.94 1111 ASN A O 1
ATOM 8363 N N . LYS A 1 1112 ? -50.746 4.747 79.846 1.00 84.81 1112 LYS A N 1
ATOM 8364 C CA . LYS A 1 1112 ? -50.741 6.034 79.146 1.00 84.81 1112 LYS A CA 1
ATOM 8365 C C . LYS A 1 1112 ? -52.048 6.805 79.247 1.00 84.81 1112 LYS A C 1
ATOM 8367 O O . LYS A 1 1112 ? -52.453 7.476 78.292 1.00 84.81 1112 LYS A O 1
ATOM 8372 N N . ASP A 1 1113 ? -52.726 6.702 80.381 1.00 86.25 1113 ASP A N 1
ATOM 8373 C CA . ASP A 1 1113 ? -53.906 7.523 80.643 1.00 86.25 1113 ASP A CA 1
ATOM 8374 C C . ASP A 1 1113 ? -53.628 8.691 81.596 1.00 86.25 1113 ASP A C 1
ATOM 8376 O O . ASP A 1 1113 ? -54.554 9.427 81.948 1.00 86.25 1113 ASP A O 1
ATOM 8380 N N . ALA A 1 1114 ? -52.349 8.951 81.894 1.00 84.69 1114 ALA A N 1
ATOM 8381 C CA . ALA A 1 1114 ? -51.912 9.831 82.967 1.00 84.69 1114 ALA A CA 1
ATOM 8382 C C . ALA A 1 1114 ? -52.631 9.437 84.267 1.00 84.69 1114 ALA A C 1
ATOM 8384 O O . ALA A 1 1114 ? -52.948 8.285 84.492 1.00 84.69 1114 ALA A O 1
ATOM 8385 N N . GLU A 1 1115 ? -53.009 10.399 85.101 1.00 83.56 1115 GLU A N 1
ATOM 8386 C CA . GLU A 1 1115 ? -53.716 10.111 86.356 1.00 83.56 1115 GLU A CA 1
ATOM 8387 C C . GLU A 1 1115 ? -55.224 9.799 86.153 1.00 83.56 1115 GLU A C 1
ATOM 8389 O O . GLU A 1 1115 ? -56.040 10.029 87.054 1.00 83.56 1115 GLU A O 1
ATOM 8394 N N . ALA A 1 1116 ? -55.661 9.386 84.953 1.00 85.56 1116 ALA A N 1
ATOM 8395 C CA . ALA A 1 1116 ? -57.087 9.246 84.640 1.00 85.56 1116 ALA A CA 1
ATOM 8396 C C . ALA A 1 1116 ? -57.727 8.017 85.290 1.00 85.56 1116 ALA A C 1
ATOM 8398 O O . ALA A 1 1116 ? -58.923 8.055 85.610 1.00 85.56 1116 ALA A O 1
ATOM 8399 N N . THR A 1 1117 ? -56.970 6.936 85.493 1.00 87.25 1117 THR A N 1
ATOM 8400 C CA . THR A 1 1117 ? -57.460 5.762 86.214 1.00 87.25 1117 THR A CA 1
ATOM 8401 C C . THR A 1 1117 ? -56.579 5.430 87.412 1.00 87.25 1117 THR A C 1
ATOM 8403 O O . THR A 1 1117 ? -55.365 5.432 87.338 1.00 87.25 1117 THR A O 1
ATOM 8406 N N . ALA A 1 1118 ? -57.215 5.150 88.553 1.00 87.69 1118 ALA A N 1
ATOM 8407 C CA . ALA A 1 1118 ? -56.523 4.720 89.764 1.00 87.69 1118 ALA A CA 1
ATOM 8408 C C . ALA A 1 1118 ? -56.498 3.181 89.853 1.00 87.69 1118 ALA A C 1
ATOM 8410 O O . ALA A 1 1118 ? -57.437 2.527 89.368 1.00 87.69 1118 ALA A O 1
ATOM 8411 N N . PRO A 1 1119 ? -55.491 2.589 90.519 1.00 91.25 1119 PRO A N 1
ATOM 8412 C CA . PRO A 1 1119 ? -55.438 1.148 90.728 1.00 91.25 1119 PRO A CA 1
ATOM 8413 C C . PRO A 1 1119 ? -56.598 0.670 91.619 1.00 91.25 1119 PRO A C 1
ATOM 8415 O O . PRO A 1 1119 ? -56.995 1.351 92.569 1.00 91.25 1119 PRO A O 1
ATOM 8418 N N . ASP A 1 1120 ? -57.156 -0.512 91.327 1.00 91.44 1120 ASP A N 1
ATOM 8419 C CA . ASP A 1 1120 ? -58.318 -1.070 92.040 1.00 91.44 1120 ASP A CA 1
ATOM 8420 C C . ASP A 1 1120 ? -58.018 -2.451 92.618 1.00 91.44 1120 ASP A C 1
ATOM 8422 O O . ASP A 1 1120 ? -57.429 -3.318 91.972 1.00 91.44 1120 ASP A O 1
ATOM 8426 N N . ARG A 1 1121 ? -58.486 -2.694 93.842 1.00 89.81 1121 ARG A N 1
ATOM 8427 C CA . ARG A 1 1121 ? -58.302 -3.989 94.498 1.00 89.81 1121 ARG A CA 1
ATOM 8428 C C . ARG A 1 1121 ? -59.144 -5.051 93.802 1.00 89.81 1121 ARG A C 1
ATOM 8430 O O . ARG A 1 1121 ? -60.359 -4.924 93.700 1.00 89.81 1121 ARG A O 1
ATOM 8437 N N . GLY A 1 1122 ? -58.505 -6.146 93.406 1.00 89.50 1122 GLY A N 1
ATOM 8438 C CA . GLY A 1 1122 ? -59.153 -7.214 92.653 1.00 89.50 1122 GLY A CA 1
ATOM 8439 C C . GLY A 1 1122 ? -59.086 -7.036 91.143 1.00 89.50 1122 GLY A C 1
ATOM 8440 O O . GLY A 1 1122 ? -59.732 -7.799 90.432 1.00 89.50 1122 GLY A O 1
ATOM 8441 N N . TRP A 1 1123 ? -58.295 -6.077 90.646 1.00 93.31 1123 TRP A N 1
ATOM 8442 C CA . TRP A 1 1123 ? -58.049 -5.928 89.214 1.00 93.31 1123 TRP A CA 1
ATOM 8443 C C . TRP A 1 1123 ? -57.496 -7.202 88.583 1.00 93.31 1123 TRP A C 1
ATOM 8445 O O . TRP A 1 1123 ? -57.937 -7.602 87.509 1.00 93.31 1123 TRP A O 1
ATOM 8455 N N . TRP A 1 1124 ? -56.573 -7.868 89.272 1.00 96.25 1124 TRP A N 1
ATOM 8456 C CA . TRP A 1 1124 ? -56.054 -9.185 88.918 1.00 96.25 1124 TRP A CA 1
ATOM 8457 C C . TRP A 1 1124 ? -56.292 -10.162 90.077 1.00 96.25 1124 TRP A C 1
ATOM 8459 O O . TRP A 1 1124 ? -56.477 -9.755 91.222 1.00 96.25 1124 TRP A O 1
ATOM 8469 N N . ASN A 1 1125 ? -56.352 -11.463 89.801 1.00 95.19 1125 ASN A N 1
ATOM 8470 C CA . ASN A 1 1125 ? -56.905 -12.425 90.755 1.00 95.19 1125 ASN A CA 1
ATOM 8471 C C . ASN A 1 1125 ? -55.909 -12.785 91.867 1.00 95.19 1125 ASN A C 1
ATOM 8473 O O . ASN A 1 1125 ? -56.186 -12.532 93.041 1.00 95.19 1125 ASN A O 1
ATOM 8477 N N . SER A 1 1126 ? -54.783 -13.422 91.527 1.00 94.56 1126 SER A N 1
ATOM 8478 C CA . SER A 1 1126 ? -53.839 -13.968 92.516 1.00 94.56 1126 SER A CA 1
ATOM 8479 C C . SER A 1 1126 ? -52.560 -14.539 91.900 1.00 94.56 1126 SER A C 1
ATOM 8481 O O . SER A 1 1126 ? -52.475 -14.783 90.693 1.00 94.56 1126 SER A O 1
ATOM 8483 N N . ILE A 1 1127 ? -51.583 -14.823 92.763 1.00 96.19 1127 ILE A N 1
ATOM 8484 C CA . ILE A 1 1127 ? -50.501 -15.776 92.495 1.00 96.19 1127 ILE A CA 1
ATOM 8485 C C . ILE A 1 1127 ? -50.888 -17.114 93.138 1.00 96.19 1127 ILE A C 1
ATOM 8487 O O . ILE A 1 1127 ? -50.975 -1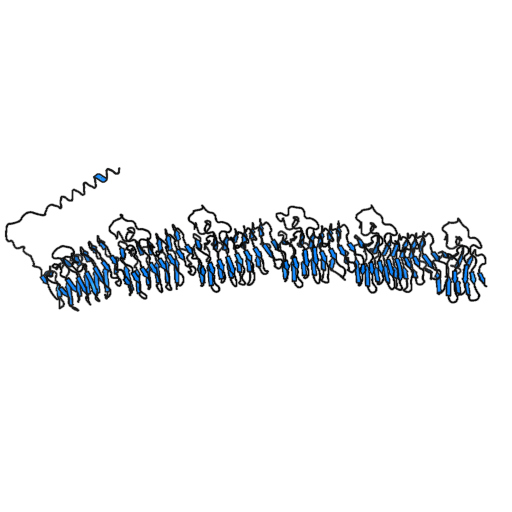7.216 94.358 1.00 96.19 1127 ILE A O 1
ATOM 8491 N N . ASN A 1 1128 ? -51.142 -18.135 92.323 1.00 95.56 1128 ASN A N 1
ATOM 8492 C CA . ASN A 1 1128 ? -51.622 -19.451 92.739 1.00 95.56 1128 ASN A CA 1
ATOM 8493 C C . ASN A 1 1128 ? -50.492 -20.482 92.724 1.00 95.56 1128 ASN A C 1
ATOM 8495 O O . ASN A 1 1128 ? -50.136 -20.993 91.662 1.00 95.56 1128 ASN A O 1
ATOM 8499 N N . ILE A 1 1129 ? -49.984 -20.838 93.900 1.00 94.50 1129 ILE A N 1
ATOM 8500 C CA . ILE A 1 1129 ? -48.987 -21.897 94.083 1.00 94.50 1129 ILE A CA 1
ATOM 8501 C C . ILE A 1 1129 ? -49.730 -23.225 94.266 1.00 94.50 1129 ILE A C 1
ATOM 8503 O O . ILE A 1 1129 ? -50.485 -23.391 95.226 1.00 94.50 1129 ILE A O 1
ATOM 8507 N N . ARG A 1 1130 ? -49.555 -24.159 93.328 1.00 90.62 1130 ARG A N 1
ATOM 8508 C CA . ARG A 1 1130 ? -50.198 -25.487 93.345 1.00 90.62 1130 ARG A CA 1
ATOM 8509 C C . ARG A 1 1130 ? -49.304 -26.524 94.028 1.00 90.62 1130 ARG A C 1
ATOM 8511 O O . ARG A 1 1130 ? -48.134 -26.254 94.274 1.00 90.62 1130 ARG A O 1
ATOM 8518 N N . GLU A 1 1131 ? -49.837 -27.716 94.319 1.00 79.69 1131 GLU A N 1
ATOM 8519 C CA . GLU A 1 1131 ? -49.179 -28.739 95.160 1.00 79.69 1131 GLU A CA 1
ATOM 8520 C C . GLU A 1 1131 ? -47.714 -29.050 94.788 1.00 79.69 1131 GLU A C 1
ATOM 8522 O O . GLU A 1 1131 ? -46.915 -29.338 95.679 1.00 79.69 1131 GLU A O 1
ATOM 8527 N N . SER A 1 1132 ? -47.340 -28.992 93.502 1.00 80.56 1132 SER A N 1
ATOM 8528 C CA . SER A 1 1132 ? -45.970 -29.273 93.043 1.00 80.56 1132 SER A CA 1
ATOM 8529 C C . SER A 1 1132 ? -45.054 -28.053 92.912 1.00 80.56 1132 SER A C 1
ATOM 8531 O O . SER A 1 1132 ? -43.881 -28.247 92.596 1.00 80.56 1132 SER A O 1
ATOM 8533 N N . GLY A 1 1133 ? -45.569 -26.836 93.102 1.00 88.50 1133 GLY A N 1
ATOM 8534 C CA . GLY A 1 1133 ? -44.829 -25.596 92.889 1.00 88.50 1133 GLY A CA 1
ATOM 8535 C C . GLY A 1 1133 ? -44.191 -25.013 94.154 1.00 88.50 1133 GLY A C 1
ATOM 8536 O O . GLY A 1 1133 ? -44.665 -25.226 95.274 1.00 88.50 1133 GLY A O 1
ATOM 8537 N N . SER A 1 1134 ? -43.124 -24.239 93.972 1.00 94.31 1134 SER A N 1
ATOM 8538 C CA . SER A 1 1134 ? -42.473 -23.411 94.991 1.00 94.31 1134 SER A CA 1
ATOM 8539 C C . SER A 1 1134 ? -42.521 -21.940 94.587 1.00 94.31 1134 SER A C 1
ATOM 8541 O O . SER A 1 1134 ? -42.519 -21.603 93.404 1.00 94.31 1134 SER A O 1
ATOM 8543 N N . ALA A 1 1135 ? -42.567 -21.050 95.577 1.00 93.44 1135 ALA A N 1
ATOM 8544 C CA . ALA A 1 1135 ? -42.309 -19.641 95.337 1.00 93.44 1135 ALA A CA 1
ATOM 8545 C C . ALA A 1 1135 ? -41.474 -19.039 96.467 1.00 93.44 1135 ALA A C 1
ATOM 8547 O O . ALA A 1 1135 ? -41.688 -19.374 97.635 1.00 93.44 1135 ALA A O 1
ATOM 8548 N N . GLU A 1 1136 ? -40.554 -18.154 96.107 1.00 95.75 1136 GLU A N 1
ATOM 8549 C CA . GLU A 1 1136 ? -39.726 -17.367 97.014 1.00 95.75 1136 GLU A CA 1
ATOM 8550 C C . GLU A 1 1136 ? -40.009 -15.886 96.777 1.00 95.75 1136 GLU A C 1
ATOM 8552 O O . GLU A 1 1136 ? -39.968 -15.410 95.643 1.00 95.75 1136 GLU A O 1
ATOM 8557 N N . PHE A 1 1137 ? -40.317 -15.173 97.857 1.00 93.94 1137 PHE A N 1
ATOM 8558 C CA . PHE A 1 1137 ? -40.550 -13.736 97.847 1.00 93.94 1137 PHE A CA 1
ATOM 8559 C C . PHE A 1 1137 ? -39.690 -13.110 98.938 1.00 93.94 1137 PHE A C 1
ATOM 8561 O O . PHE A 1 1137 ? -39.851 -13.456 100.110 1.00 93.94 1137 PHE A O 1
ATOM 8568 N N . ASP A 1 1138 ? -38.814 -12.189 98.560 1.00 93.94 1138 ASP A N 1
ATOM 8569 C CA . ASP A 1 1138 ? -38.041 -11.372 99.496 1.00 93.94 1138 ASP A CA 1
ATOM 8570 C C . ASP A 1 1138 ? -37.950 -9.948 98.944 1.00 93.94 1138 ASP A C 1
ATOM 8572 O O . ASP A 1 1138 ? -37.770 -9.772 97.742 1.00 93.94 1138 ASP A O 1
ATOM 8576 N N . PHE A 1 1139 ? -38.170 -8.935 99.788 1.00 93.94 1139 PHE A N 1
ATOM 8577 C CA . PHE A 1 1139 ? -38.370 -7.536 99.366 1.00 93.94 1139 PHE A CA 1
ATOM 8578 C C . PHE A 1 1139 ? -39.278 -7.396 98.122 1.00 93.94 1139 PHE A C 1
ATOM 8580 O O . PHE A 1 1139 ? -38.935 -6.725 97.147 1.00 93.94 1139 PHE A O 1
ATOM 8587 N N . ALA A 1 1140 ? -40.440 -8.058 98.151 1.00 92.56 1140 ALA A N 1
ATOM 8588 C CA . ALA A 1 1140 ? -41.432 -8.035 97.079 1.00 92.56 1140 ALA A CA 1
ATOM 8589 C C . ALA A 1 1140 ? -42.772 -7.460 97.565 1.00 92.56 1140 ALA A C 1
ATOM 8591 O O . ALA A 1 1140 ? -43.271 -7.837 98.628 1.00 92.56 1140 ALA A O 1
ATOM 8592 N N . ASP A 1 1141 ? -43.366 -6.578 96.768 1.00 93.06 1141 ASP A N 1
ATOM 8593 C CA . ASP A 1 1141 ? -44.655 -5.937 97.007 1.00 93.06 1141 ASP A CA 1
ATOM 8594 C C . ASP A 1 1141 ? -45.693 -6.432 95.993 1.00 93.06 1141 ASP A C 1
ATOM 8596 O O . ASP A 1 1141 ? -45.505 -6.353 94.777 1.00 93.06 1141 ASP A O 1
ATOM 8600 N N . ILE A 1 1142 ? -46.795 -6.983 96.501 1.00 93.56 1142 ILE A N 1
ATOM 8601 C CA . ILE A 1 1142 ? -47.859 -7.586 95.696 1.00 93.56 1142 ILE A CA 1
ATOM 8602 C C . ILE A 1 1142 ? -49.145 -6.808 95.965 1.00 93.56 1142 ILE A C 1
ATOM 8604 O O . ILE A 1 1142 ? -49.852 -7.046 96.949 1.00 93.56 1142 ILE A O 1
ATOM 8608 N N . GLY A 1 1143 ? -49.442 -5.873 95.068 1.00 90.75 1143 GLY A N 1
ATOM 8609 C CA . GLY A 1 1143 ? -50.514 -4.896 95.206 1.00 90.75 1143 GLY A CA 1
ATOM 8610 C C . GLY A 1 1143 ? -51.770 -5.247 94.409 1.00 90.75 1143 GLY A C 1
ATOM 8611 O O . GLY A 1 1143 ? -51.714 -5.887 93.360 1.00 90.75 1143 GLY A O 1
ATOM 8612 N N . TYR A 1 1144 ? -52.925 -4.794 94.906 1.00 92.69 1144 TYR A N 1
ATOM 8613 C CA . TYR A 1 1144 ? -54.201 -4.713 94.168 1.00 92.69 1144 TYR A CA 1
ATOM 8614 C C . TYR A 1 1144 ? -54.757 -6.026 93.576 1.00 92.69 1144 TYR A C 1
ATOM 8616 O O . TYR A 1 1144 ? -55.707 -6.009 92.793 1.00 92.69 1144 TYR A O 1
ATOM 8624 N N . SER A 1 1145 ? -54.243 -7.181 94.002 1.00 92.88 1145 SER A N 1
ATOM 8625 C CA . SER A 1 1145 ? -54.833 -8.487 93.683 1.00 92.88 1145 SER A CA 1
ATOM 8626 C C . SER A 1 1145 ? -56.129 -8.751 94.464 1.00 92.88 1145 SER A C 1
ATOM 8628 O O . SER A 1 1145 ? -56.377 -8.148 95.510 1.00 92.88 1145 SER A O 1
ATOM 8630 N N . GLN A 1 1146 ? -56.959 -9.681 93.979 1.00 93.44 1146 GLN A N 1
ATOM 8631 C CA . GLN A 1 1146 ? -58.185 -10.108 94.660 1.00 93.44 1146 GLN A CA 1
ATOM 8632 C C . GLN A 1 1146 ? -57.876 -10.973 95.888 1.00 93.44 1146 GLN A C 1
ATOM 8634 O O . GLN A 1 1146 ? -58.482 -10.778 96.939 1.00 93.44 1146 GLN A O 1
ATOM 8639 N N . ASN A 1 1147 ? -56.950 -11.931 95.753 1.00 91.12 1147 ASN A N 1
ATOM 8640 C CA . ASN A 1 1147 ? -56.667 -12.940 96.781 1.00 91.12 1147 ASN A CA 1
ATOM 8641 C C . ASN A 1 1147 ? -55.185 -13.022 97.202 1.00 91.12 1147 ASN A C 1
ATOM 8643 O O . ASN A 1 1147 ? -54.836 -13.921 97.963 1.00 91.12 1147 ASN A O 1
ATOM 8647 N N . GLY A 1 1148 ? -54.302 -12.125 96.742 1.00 88.88 1148 GLY A N 1
ATOM 8648 C CA . GLY A 1 1148 ? -52.877 -12.159 97.098 1.00 88.88 1148 GLY A CA 1
ATOM 8649 C C . GLY A 1 1148 ? -52.160 -13.411 96.586 1.00 88.88 1148 GLY A C 1
ATOM 8650 O O . GLY A 1 1148 ? -52.320 -13.811 95.429 1.00 88.88 1148 GLY A O 1
ATOM 8651 N N . ILE A 1 1149 ? -51.371 -14.032 97.466 1.00 91.88 1149 ILE A N 1
ATOM 8652 C CA . ILE A 1 1149 ? -50.744 -15.339 97.238 1.00 91.88 1149 ILE A CA 1
ATOM 8653 C C . ILE A 1 1149 ? -51.664 -16.426 97.802 1.00 91.88 1149 ILE A C 1
ATOM 8655 O O . ILE A 1 1149 ? -51.951 -16.450 98.999 1.00 91.88 1149 ILE A O 1
ATOM 8659 N N . VAL A 1 1150 ? -52.086 -17.358 96.952 1.00 89.62 1150 VAL A N 1
ATOM 8660 C CA . VAL A 1 1150 ? -52.942 -18.489 97.320 1.00 89.62 1150 VAL A CA 1
ATOM 8661 C C . VAL A 1 1150 ? -52.149 -19.778 97.151 1.00 89.62 1150 VAL A C 1
ATOM 8663 O O . VAL A 1 1150 ? -51.643 -20.063 96.067 1.00 89.62 1150 VAL A O 1
ATOM 8666 N N . ARG A 1 1151 ? -52.053 -20.575 98.218 1.00 84.31 1151 ARG A N 1
ATOM 8667 C CA . ARG A 1 1151 ? -51.495 -21.931 98.163 1.00 84.31 1151 ARG A CA 1
ATOM 8668 C C . ARG A 1 1151 ? -52.634 -22.942 98.233 1.00 84.31 1151 ARG A C 1
ATOM 8670 O O . ARG A 1 1151 ? -53.380 -22.935 99.212 1.00 84.31 1151 ARG A O 1
ATOM 8677 N N . GLY A 1 1152 ? -52.776 -23.727 97.165 1.00 64.69 1152 GLY A N 1
ATOM 8678 C CA . GLY A 1 1152 ? -53.751 -24.817 97.051 1.00 64.69 1152 GLY A CA 1
ATOM 8679 C C . GLY A 1 1152 ? -53.325 -26.065 97.801 1.00 64.69 1152 GLY A C 1
ATOM 8680 O O . GLY A 1 1152 ? -52.096 -26.305 97.872 1.00 64.69 1152 GLY A O 1
#

Secondary structure (DSSP, 8-state):
--SSSTTTHHHHSSSSTTTSS--S------------TT-PPPEEEEEEE-S-EEE-GGGPSEEEEEEEEE-TT-EEEE-TT-EEEE-TT--EEESSEEEEE--SSS-EEEEESS--TTSS--EEEEET-EEEEESEEEES--SSS-EEEEEEESS-EEEES-EEES-SSEEEEE-S--S-EEEES-EEES-SEEEEE-TT--EEESS-EEES-SEEEEEPPEEE-SEEEEEE-TTSEEEE-S-EEE-TT-EEEE-TT-EEEE-TT--EEESSEEEEE-BTTB-EEEEETT-TTSS--SSS-GGGS---TTSS--EEE-TT-EEEEESEEEES--TTTSEEEEE-SSS-EEEES-EEES-SSEEEEE-S--S-EEEES-EEESSSEEEEE-TT--EEESS-EEES-S-SEEEPPEEE-S-EEEEE-TTSEEEE-S-EEE-TT-EEEEETT-EEEE-TT--EEESSEEEEE-BTTB-EEEEETT-TTSS--SSS-TTSS---TTSB--EEEEET-EEEEESEEEESB-TTTSEEEEEEESS-EEEES-EEES-SSEEEEEEE-TT-EEEES-EEES-SSEEEEESSS-EEEES-EEES-SEEEEEETTS-EE--TT-EEES-SEEEEEESEEE-SEEEEE--TTSEEEE-S-EEE-TT-EEEE-TT-EEEE-TT--EEESSEEEEE--SSS-EEEEETT-TTSS---TT--SPP-TTSS--EEE-TT-EEEEESEEEES--SSSSEEEEE-SSS-EEEES-EEES-SSEEEEE-S--S--EEES-EEES-SEEEEE-TTS-EEESS-EEES-SEEEEEPPEEE-SEEEEEE-TTSEEEE-S-EEE-TT-EEEE-TT-EEEE-TT--EEESSEEEEE-BTTBPEEEEETT-TTSS--SSS-GGGS---TTSS--EEEEET-EEEEESEEEES--TTT-EEEEEEESS-EEEES-EEES-SSEEEEEEE-TT-EEEES-EEES-SSEEEEESSS-EEEES-EEES-SEEEEEETTS-EEB-TT-EEES-SEEEEEE--EE-SEEEEE--TT-EEEE-S-EEE-TT-EEEEETT-EEEEPTT-EEEESSEEEEE-BTTB-EEEEETT-TTTT--SSS-GGGS---TTSB-EEEE-TT-EEEEESEEE-SBSSSEEE-

pLDDT: mean 93.3, std 10.52, range [30.92, 98.81]